Protein AF-0000000084520268 (afdb_homodimer)

pLDDT: mean 96.84, std 3.04, range [65.81, 98.94]

Secondary structure (DSSP, 8-state):
--EEEEE--SHHHHHHHHHHHHTT-EEEEEESS-TTHHHHHHSHHHHHHHHHHHHHHHHHHTGGGGTEE--SS--EE-HHHHHHHHHHHHHHHHHHHHHHHHHTT-EEEESEEEEEETTEEEEEETTEEEEEE-SEEEE---EEEPPBTTB---SSSEE-HHHHHT-SS--SEEEEE--SHHHHHHHHHHHHTT-EEEEE-SSSSSSTTS-HHHHHHHHHHHHHTT-EEE-S-EEEEEETTTTEEEEE-SS-EEEEE-SEEEE-S-EEE--TTS-GGGSS--EETTEE---TT-B-SSTTEEE-GGGG-S---HHHHHHHHHHHHHHHTT-------TT--EEE-SSSEEEEEE--HHHHHHHHSS-EEEEEEGGG-HHHHHHT----EEEEEE-TTT-BEEEEEEEETTHHHHHHHHHHHHHTT-BTGGGTT----SS-STHHHHHHHHGGGT--S--/--EEEEE--SHHHHHHHHHHHHTT-EEEEEESS-TTHHHHHHSHHHHHHHHHHHHHHHHHHTGGGGTEE--SS--EE-HHHHHHHHHHHHHHHHHHHHHHHHHTT-EEEESEEEEEETTEEEEEETTEEEEEE-SEEEE---EEEPPBTTB---SSSEE-HHHHHT-SS--SEEEEE--SHHHHHHHHHHHHTT-EEEEE-SSSSSSTTS-HHHHHHHHHHHHHTT-EEE-S-EEEEEETTTTEEEEE-SS-EEEEE-SEEEE-S-EEE--TTS-GGGSS--EETTEE---TT-B-SSTTEEE-GGGG-S---HHHHHHHHHHHHHHHTT-------TT--EEE-SSSEEEEEE--HHHHHHHHSS-EEEEEEGGG-HHHHHHT----EEEEEE-TTT-BEEEEEEEETTHHHHHHHHHHHHHTT-BTGGGTT----SS-STHHHHHHHHGGGT--S--

Sequence (918 aa):
MDTIAIIGGGPAGYVAAITAARQGARVILIESAALGGTCLNEGCMPTKSLLESAEMYEKVKRAADFGIAVPDGDVHIDWKRVQRYKDKTVKKLVLGIQYLMKKNQIEVIQGKASFVNDYKLQVHTNEGVQDIEAERYIIATGSEPIALPFAPFDGEWILNSTHALEQQYLPESILIVGGGVIGCEFASIYSRMGCKVTVVEMADSILPGEDEDIAAILAKQLQADGVALHTAAAVQQLDKTKKRVVIQTKDEQVEMQAERVLVAVGRKPRTAQLGLENTGVMWTDRGIEVSDDMSTSVPHIYACGDVIGGIQLAHLAFHEGEVAGTNACGGSQQAHSRAVPRCIYTWPEVASVGLTERQARQQYGDVQVSEFPFSANGKALILQEQIGKVKVITEPSFQEILGISIVGPRATELIGQGTLIIHGEMTVDTLDDFIAAHPTLAEAIHEAIRAAEGAAVHIMDTIAIIGGGPAGYVAAITAARQGARVILIESAALGGTCLNEGCMPTKSLLESAEMYEKVKRAADFGIAVPDGDVHIDWKRVQRYKDKTVKKLVLGIQYLMKKNQIEVIQGKASFVNDYKLQVHTNEGVQDIEAERYIIATGSEPIALPFAPFDGEWILNSTHALEQQYLPESILIVGGGVIGCEFASIYSRMGCKVTVVEMADSILPGEDEDIAAILAKQLQADGVALHTAAAVQQLDKTKKRVVIQTKDEQVEMQAERVLVAVGRKPRTAQLGLENTGVMWTDRGIEVSDDMSTSVPHIYACGDVIGGIQLAHLAFHEGEVAGTNACGGSQQAHSRAVPRCIYTWPEVASVGLTERQARQQYGDVQVSEFPFSANGKALILQEQIGKVKVITEPSFQEILGISIVGPRATELIGQGTLIIHGEMTVDTLDDFIAAHPTLAEAIHEAIRAAEGAAVHI

Structure (mmCIF, N/CA/C/O backbone):
data_AF-0000000084520268-model_v1
#
loop_
_entity.id
_entity.type
_entity.pdbx_description
1 polymer 'Dihydrolipoyl dehydrogenase'
#
loop_
_atom_site.group_PDB
_atom_site.id
_atom_site.type_symbol
_atom_site.label_atom_id
_atom_site.label_alt_id
_atom_site.label_comp_id
_atom_site.label_asym_id
_atom_site.label_entity_id
_atom_site.label_seq_id
_atom_site.pdbx_PDB_ins_code
_atom_site.Cartn_x
_atom_site.Cartn_y
_atom_site.Cartn_z
_atom_site.occupancy
_atom_site.B_iso_or_equiv
_atom_site.auth_seq_id
_atom_site.auth_comp_id
_atom_site.auth_asym_id
_atom_site.auth_atom_id
_atom_site.pdbx_PDB_model_num
ATOM 1 N N . MET A 1 1 ? -15.391 40.031 -11.32 1 65.88 1 MET A N 1
ATOM 2 C CA . MET A 1 1 ? -14.781 38.844 -10.719 1 65.88 1 MET A CA 1
ATOM 3 C C . MET A 1 1 ? -14.641 39.031 -9.211 1 65.88 1 MET A C 1
ATOM 5 O O . MET A 1 1 ? -14.203 40.062 -8.734 1 65.88 1 MET A O 1
ATOM 9 N N . ASP A 1 2 ? -15.32 38.062 -8.359 1 88.44 2 ASP A N 1
ATOM 10 C CA . ASP A 1 2 ? -15.32 38.219 -6.91 1 88.44 2 ASP A CA 1
ATOM 11 C C . ASP A 1 2 ? -13.93 37.969 -6.332 1 88.44 2 ASP A C 1
ATOM 13 O O . ASP A 1 2 ? -13.227 37.062 -6.777 1 88.44 2 ASP A O 1
ATOM 17 N N . THR A 1 3 ? -13.453 38.906 -5.605 1 97.25 3 THR A N 1
ATOM 18 C CA . THR A 1 3 ? -12.18 38.781 -4.914 1 97.25 3 THR A CA 1
ATOM 19 C C . THR A 1 3 ? -12.359 38 -3.611 1 97.25 3 THR A C 1
ATOM 21 O O . THR A 1 3 ? -13.25 38.281 -2.82 1 97.25 3 THR A O 1
ATOM 24 N N . ILE A 1 4 ? -11.57 36.938 -3.477 1 98.62 4 ILE A N 1
ATOM 25 C CA . ILE A 1 4 ? -11.562 36.125 -2.26 1 98.62 4 ILE A CA 1
ATOM 26 C C . ILE A 1 4 ? -10.203 36.25 -1.572 1 98.62 4 ILE A C 1
ATOM 28 O O . ILE A 1 4 ? -9.164 36 -2.186 1 98.62 4 ILE A O 1
ATOM 32 N N . ALA A 1 5 ? -10.172 36.719 -0.305 1 98.88 5 ALA A N 1
ATOM 33 C CA . ALA A 1 5 ? -8.961 36.781 0.499 1 98.88 5 ALA A CA 1
ATOM 34 C C . ALA A 1 5 ? -8.859 35.594 1.455 1 98.88 5 ALA A C 1
ATOM 36 O O . ALA A 1 5 ? -9.812 35.281 2.17 1 98.88 5 ALA A O 1
ATOM 37 N N . ILE A 1 6 ? -7.738 34.938 1.416 1 98.94 6 ILE A N 1
ATOM 38 C CA . ILE A 1 6 ? -7.516 33.75 2.254 1 98.94 6 ILE A CA 1
ATOM 39 C C . ILE A 1 6 ? -6.355 34 3.213 1 98.94 6 ILE A C 1
ATOM 41 O O . ILE A 1 6 ? -5.277 34.438 2.793 1 98.94 6 ILE A O 1
ATOM 45 N N . ILE A 1 7 ? -6.555 33.781 4.508 1 98.88 7 ILE A N 1
ATOM 46 C CA . ILE A 1 7 ? -5.516 33.969 5.52 1 98.88 7 ILE A CA 1
ATOM 47 C C . ILE A 1 7 ? -4.953 32.594 5.898 1 98.88 7 ILE A C 1
ATOM 49 O O . ILE A 1 7 ? -5.621 31.797 6.574 1 98.88 7 ILE A O 1
ATOM 53 N N . GLY A 1 8 ? -3.684 32.344 5.547 1 98.62 8 GLY A N 1
ATOM 54 C CA . GLY A 1 8 ? -3.035 31.062 5.809 1 98.62 8 GLY A CA 1
ATOM 55 C C . GLY A 1 8 ? -2.852 30.234 4.559 1 98.62 8 GLY A C 1
ATOM 56 O O . GLY A 1 8 ? -3.822 29.922 3.861 1 98.62 8 GLY A O 1
ATOM 57 N N . GLY A 1 9 ? -1.682 29.859 4.309 1 98.38 9 GLY A N 1
ATOM 58 C CA . GLY A 1 9 ? -1.354 29.109 3.111 1 98.38 9 GLY A CA 1
ATOM 59 C C . GLY A 1 9 ? -0.97 27.672 3.4 1 98.38 9 GLY A C 1
ATOM 60 O O . GLY A 1 9 ? -0.12 27.094 2.715 1 98.38 9 GLY A O 1
ATOM 61 N N . GLY A 1 10 ? -1.521 27.062 4.523 1 98.12 10 GLY A N 1
ATOM 62 C CA . GLY A 1 10 ? -1.335 25.656 4.824 1 98.12 10 GLY A CA 1
ATOM 63 C C . GLY A 1 10 ? -2.217 24.75 3.986 1 98.12 10 GLY A C 1
ATOM 64 O O . GLY A 1 10 ? -2.789 25.172 2.984 1 98.12 10 GLY A O 1
ATOM 65 N N . PRO A 1 11 ? -2.365 23.484 4.375 1 97.88 11 PRO A N 1
ATOM 66 C CA . PRO A 1 11 ? -3.094 22.484 3.586 1 97.88 11 PRO A CA 1
ATOM 67 C C . PRO A 1 11 ? -4.5 22.953 3.211 1 97.88 11 PRO A C 1
ATOM 69 O O . PRO A 1 11 ? -4.891 22.859 2.043 1 97.88 11 PRO A O 1
ATOM 72 N N . ALA A 1 12 ? -5.23 23.438 4.129 1 98.5 12 ALA A N 1
ATOM 73 C CA . ALA A 1 12 ? -6.586 23.891 3.838 1 98.5 12 ALA A CA 1
ATOM 74 C C . ALA A 1 12 ? -6.57 25.141 2.963 1 98.5 12 ALA A C 1
ATOM 76 O O . ALA A 1 12 ? -7.336 25.234 2.002 1 98.5 12 ALA A O 1
ATOM 77 N N . GLY A 1 13 ? -5.68 26.047 3.277 1 98.62 13 GLY A N 1
ATOM 78 C CA . GLY A 1 13 ? -5.66 27.359 2.641 1 98.62 13 GLY A CA 1
ATOM 79 C C . GLY A 1 13 ? -5.277 27.297 1.173 1 98.62 13 GLY A C 1
ATOM 80 O O . GLY A 1 13 ? -5.969 27.859 0.323 1 98.62 13 GLY A O 1
ATOM 81 N N . TYR A 1 14 ? -4.16 26.641 0.854 1 98.31 14 TYR A N 1
ATOM 82 C CA . TYR A 1 14 ? -3.744 26.656 -0.543 1 98.31 14 TYR A CA 1
ATOM 83 C C . TYR A 1 14 ? -4.68 25.828 -1.406 1 98.31 14 TYR A C 1
ATOM 85 O O . TYR A 1 14 ? -4.879 26.125 -2.588 1 98.31 14 TYR A O 1
ATOM 93 N N . VAL A 1 15 ? -5.301 24.75 -0.865 1 98.19 15 VAL A N 1
ATOM 94 C CA . VAL A 1 15 ? -6.285 23.984 -1.622 1 98.19 15 VAL A CA 1
ATOM 95 C C . VAL A 1 15 ? -7.523 24.844 -1.879 1 98.19 15 VAL A C 1
ATOM 97 O O . VAL A 1 15 ? -8.078 24.828 -2.979 1 98.19 15 VAL A O 1
ATOM 100 N N . ALA A 1 16 ? -7.969 25.594 -0.841 1 98.69 16 ALA A N 1
ATOM 101 C CA . ALA A 1 16 ? -9.078 26.531 -1.026 1 98.69 16 ALA A CA 1
ATOM 102 C C . ALA A 1 16 ? -8.758 27.531 -2.125 1 98.69 16 ALA A C 1
ATOM 104 O O . ALA A 1 16 ? -9.617 27.844 -2.957 1 98.69 16 ALA A O 1
ATOM 105 N N . ALA A 1 17 ? -7.535 28.031 -2.096 1 98.75 17 ALA A N 1
ATOM 106 C CA . ALA A 1 17 ? -7.09 29.031 -3.07 1 98.75 17 ALA A CA 1
ATOM 107 C C . ALA A 1 17 ? -7.172 28.484 -4.492 1 98.75 17 ALA A C 1
ATOM 109 O O . ALA A 1 17 ? -7.738 29.109 -5.383 1 98.75 17 ALA A O 1
ATOM 110 N N . ILE A 1 18 ? -6.609 27.281 -4.707 1 98.12 18 ILE A N 1
ATOM 111 C CA . ILE A 1 18 ? -6.598 26.656 -6.023 1 98.12 18 ILE A CA 1
ATOM 112 C C . ILE A 1 18 ? -8.031 26.375 -6.477 1 98.12 18 ILE A C 1
ATOM 114 O O . ILE A 1 18 ? -8.383 26.656 -7.625 1 98.12 18 ILE A O 1
ATOM 118 N N . THR A 1 19 ? -8.836 25.859 -5.566 1 97.38 19 THR A N 1
ATOM 119 C CA . THR A 1 19 ? -10.227 25.531 -5.867 1 97.38 19 THR A CA 1
ATOM 120 C C . THR A 1 19 ? -10.992 26.766 -6.309 1 97.38 19 THR A C 1
ATOM 122 O O . THR A 1 19 ? -11.711 26.734 -7.312 1 97.38 19 THR A O 1
ATOM 125 N N . ALA A 1 20 ? -10.852 27.859 -5.625 1 98.06 20 ALA A N 1
ATOM 126 C CA . ALA A 1 20 ? -11.547 29.109 -5.934 1 98.06 20 ALA A CA 1
ATOM 127 C C . ALA A 1 20 ? -11.047 29.703 -7.246 1 98.06 20 ALA A C 1
ATOM 129 O O . ALA A 1 20 ? -11.844 30.156 -8.078 1 98.06 20 ALA A O 1
ATOM 130 N N . ALA A 1 21 ? -9.734 29.719 -7.406 1 98 21 ALA A N 1
ATOM 131 C CA . ALA A 1 21 ? -9.141 30.266 -8.625 1 98 21 ALA A CA 1
ATOM 132 C C . ALA A 1 21 ? -9.648 29.531 -9.859 1 98 21 ALA A C 1
ATOM 134 O O . ALA A 1 21 ? -9.945 30.156 -10.883 1 98 21 ALA A O 1
ATOM 135 N N . ARG A 1 22 ? -9.781 28.297 -9.773 1 96.06 22 ARG A N 1
ATOM 136 C CA . ARG A 1 22 ? -10.219 27.469 -10.898 1 96.06 22 ARG A CA 1
ATOM 137 C C . ARG A 1 22 ? -11.68 27.734 -11.227 1 96.06 22 ARG A C 1
ATOM 139 O O . ARG A 1 22 ? -12.148 27.391 -12.312 1 96.06 22 ARG A O 1
ATOM 146 N N . GLN A 1 23 ? -12.367 28.312 -10.312 1 95.44 23 GLN A N 1
ATOM 147 C CA . GLN A 1 23 ? -13.758 28.688 -10.547 1 95.44 23 GLN A CA 1
ATOM 148 C C . GLN A 1 23 ? -13.875 30.125 -11.047 1 95.44 23 GLN A C 1
ATOM 150 O O . GLN A 1 23 ? -14.977 30.656 -11.164 1 95.44 23 GLN A O 1
ATOM 155 N N . GLY A 1 24 ? -12.727 30.766 -11.234 1 96.19 24 GLY A N 1
ATOM 156 C CA . GLY A 1 24 ? -12.719 32.062 -11.891 1 96.19 24 GLY A CA 1
ATOM 157 C C . GLY A 1 24 ? -12.578 33.219 -10.922 1 96.19 24 GLY A C 1
ATOM 158 O O . GLY A 1 24 ? -12.578 34.375 -11.336 1 96.19 24 GLY A O 1
ATOM 159 N N . ALA A 1 25 ? -12.359 33 -9.648 1 97.94 25 ALA A N 1
ATOM 160 C CA . ALA A 1 25 ? -12.227 34.062 -8.664 1 97.94 25 ALA A CA 1
ATOM 161 C C . ALA A 1 25 ? -10.82 34.688 -8.695 1 97.94 25 ALA A C 1
ATOM 163 O O . ALA A 1 25 ? -9.852 34 -9.031 1 97.94 25 ALA A O 1
ATOM 164 N N . ARG A 1 26 ? -10.766 35.938 -8.398 1 98.38 26 ARG A N 1
ATOM 165 C CA . ARG A 1 26 ? -9.477 36.531 -8.039 1 98.38 26 ARG A CA 1
ATOM 166 C C . ARG A 1 26 ? -9.117 36.188 -6.594 1 98.38 26 ARG A C 1
ATOM 168 O O . ARG A 1 26 ? -9.852 36.531 -5.668 1 98.38 26 ARG A O 1
ATOM 175 N N . VAL A 1 27 ? -8 35.5 -6.422 1 98.75 27 VAL A N 1
ATOM 176 C CA . VAL A 1 27 ? -7.668 35 -5.09 1 98.75 27 VAL A CA 1
ATOM 177 C C . VAL A 1 27 ? -6.41 35.719 -4.574 1 98.75 27 VAL A C 1
ATOM 179 O O . VAL A 1 27 ? -5.406 35.812 -5.285 1 98.75 27 VAL A O 1
ATOM 182 N N . ILE A 1 28 ? -6.469 36.25 -3.363 1 98.81 28 ILE A N 1
ATOM 183 C CA . ILE A 1 28 ? -5.332 36.75 -2.607 1 98.81 28 ILE A CA 1
ATOM 184 C C . ILE A 1 28 ? -5.051 35.844 -1.412 1 98.81 28 ILE A C 1
ATOM 186 O O . ILE A 1 28 ? -5.883 35.719 -0.51 1 98.81 28 ILE A O 1
ATOM 190 N N . LEU A 1 29 ? -3.922 35.156 -1.435 1 98.81 29 LEU A N 1
ATOM 191 C CA . LEU A 1 29 ? -3.512 34.25 -0.355 1 98.81 29 LEU A CA 1
ATOM 192 C C . LEU A 1 29 ? -2.441 34.906 0.513 1 98.81 29 LEU A C 1
ATOM 194 O O . LEU A 1 29 ? -1.365 35.25 0.022 1 98.81 29 LEU A O 1
ATOM 198 N N . ILE A 1 30 ? -2.711 35.125 1.767 1 98.75 30 ILE A N 1
ATOM 199 C CA . ILE A 1 30 ? -1.792 35.781 2.701 1 98.75 30 ILE A CA 1
ATOM 200 C C . ILE A 1 30 ? -1.157 34.719 3.605 1 98.75 30 ILE A C 1
ATOM 202 O O . ILE A 1 30 ? -1.863 33.969 4.262 1 98.75 30 ILE A O 1
ATOM 206 N N . GLU A 1 31 ? 0.083 34.562 3.631 1 98.25 31 GLU A N 1
ATOM 207 C CA . GLU A 1 31 ? 0.828 33.594 4.441 1 98.25 31 GLU A CA 1
ATOM 208 C C . GLU A 1 31 ? 1.984 34.281 5.172 1 98.25 31 GLU A C 1
ATOM 210 O O . GLU A 1 31 ? 2.824 34.938 4.547 1 98.25 31 GLU A O 1
ATOM 215 N N . SER A 1 32 ? 2.012 34.125 6.461 1 96.31 32 SER A N 1
ATOM 216 C CA . SER A 1 32 ? 3.021 34.812 7.266 1 96.31 32 SER A CA 1
ATOM 217 C C . SER A 1 32 ? 4.359 34.062 7.211 1 96.31 32 SER A C 1
ATOM 219 O O . SER A 1 32 ? 5.414 34.688 7.387 1 96.31 32 SER A O 1
ATOM 221 N N . ALA A 1 33 ? 4.316 32.75 6.977 1 95 33 ALA A N 1
ATOM 222 C CA . ALA A 1 33 ? 5.527 31.922 6.922 1 95 33 ALA A CA 1
ATOM 223 C C . ALA A 1 33 ? 5.699 31.297 5.547 1 95 33 ALA A C 1
ATOM 225 O O . ALA A 1 33 ? 5.473 31.938 4.523 1 95 33 ALA A O 1
ATOM 226 N N . ALA A 1 34 ? 6.227 30.125 5.488 1 95.31 34 ALA A N 1
ATOM 227 C CA . ALA A 1 34 ? 6.383 29.438 4.211 1 95.31 34 ALA A CA 1
ATOM 228 C C . ALA A 1 34 ? 5.082 28.75 3.795 1 95.31 34 ALA A C 1
ATOM 230 O O . ALA A 1 34 ? 4.363 28.219 4.637 1 95.31 34 ALA A O 1
ATOM 231 N N . LEU A 1 35 ? 4.809 28.766 2.467 1 97.31 35 LEU A N 1
ATOM 232 C CA . LEU A 1 35 ? 3.641 28.062 1.947 1 97.31 35 LEU A CA 1
ATOM 233 C C . LEU A 1 35 ? 3.695 26.578 2.303 1 97.31 35 LEU A C 1
ATOM 235 O O . LEU A 1 35 ? 4.781 26.016 2.414 1 97.31 35 LEU A O 1
ATOM 239 N N . GLY A 1 36 ? 2.506 25.984 2.422 1 96.81 36 GLY A N 1
ATOM 240 C CA . GLY A 1 36 ? 2.408 24.578 2.756 1 96.81 36 GLY A CA 1
ATOM 241 C C . GLY A 1 36 ? 2.086 24.328 4.219 1 96.81 36 GLY A C 1
ATOM 242 O O . GLY A 1 36 ? 1.684 23.219 4.59 1 96.81 36 GLY A O 1
ATOM 243 N N . GLY A 1 37 ? 2.277 25.375 5.066 1 95.81 37 GLY A N 1
ATOM 244 C CA . GLY A 1 37 ? 1.867 25.328 6.461 1 95.81 37 GLY A CA 1
ATOM 245 C C . GLY A 1 37 ? 2.625 24.297 7.27 1 95.81 37 GLY A C 1
ATOM 246 O O . GLY A 1 37 ? 3.762 23.953 6.941 1 95.81 37 GLY A O 1
ATOM 247 N N . THR A 1 38 ? 2.047 23.844 8.398 1 91.56 38 THR A N 1
ATOM 248 C CA . THR A 1 38 ? 2.678 22.938 9.344 1 91.56 38 THR A CA 1
ATOM 249 C C . THR A 1 38 ? 3.018 21.609 8.68 1 91.56 38 THR A C 1
ATOM 251 O O . THR A 1 38 ? 4.145 21.125 8.789 1 91.56 38 THR A O 1
ATOM 254 N N . CYS A 1 39 ? 2.131 21.047 7.984 1 93.69 39 CYS A N 1
ATOM 255 C CA . CYS A 1 39 ? 2.318 19.719 7.398 1 93.69 39 CYS A CA 1
ATOM 256 C C . CYS A 1 39 ? 3.59 19.672 6.562 1 93.69 39 CYS A C 1
ATOM 258 O O . CYS A 1 39 ? 4.43 18.797 6.754 1 93.69 39 CYS A O 1
ATOM 260 N N . LEU A 1 40 ? 3.738 20.609 5.691 1 95.69 40 LEU A N 1
ATOM 261 C CA . LEU A 1 40 ? 4.836 20.594 4.734 1 95.69 40 LEU A CA 1
ATOM 262 C C . LEU A 1 40 ? 6.137 21.047 5.387 1 95.69 40 LEU A C 1
ATOM 264 O O . LEU A 1 40 ? 7.195 20.453 5.141 1 95.69 40 LEU A O 1
ATOM 268 N N . ASN A 1 41 ? 6.078 22 6.258 1 95.94 41 ASN A N 1
ATOM 269 C CA . ASN A 1 41 ? 7.289 22.672 6.715 1 95.94 41 ASN A CA 1
ATOM 270 C C . ASN A 1 41 ? 7.762 22.141 8.062 1 95.94 41 ASN A C 1
ATOM 272 O O . ASN A 1 41 ? 8.961 22.094 8.336 1 95.94 41 ASN A O 1
ATOM 276 N N . GLU A 1 42 ? 6.828 21.75 8.898 1 94.69 42 GLU A N 1
ATOM 277 C CA . GLU A 1 42 ? 7.234 21.453 10.273 1 94.69 42 GLU A CA 1
ATOM 278 C C . GLU A 1 42 ? 6.41 20.297 10.852 1 94.69 42 GLU A C 1
ATOM 280 O O . GLU A 1 42 ? 6.277 20.188 12.078 1 94.69 42 GLU A O 1
ATOM 285 N N . GLY A 1 43 ? 5.82 19.531 10.047 1 95.06 43 GLY A N 1
ATOM 286 C CA . GLY A 1 43 ? 4.969 18.453 10.516 1 95.06 43 GLY A CA 1
ATOM 287 C C . GLY A 1 43 ? 5.172 17.156 9.758 1 95.06 43 GLY A C 1
ATOM 288 O O . GLY A 1 43 ? 6.191 16.484 9.922 1 95.06 43 GLY A O 1
ATOM 289 N N . CYS A 1 44 ? 4.199 16.875 8.906 1 93.94 44 CYS A N 1
ATOM 290 C CA . CYS A 1 44 ? 4.074 15.562 8.266 1 93.94 44 CYS A CA 1
ATOM 291 C C . CYS A 1 44 ? 5.309 15.25 7.426 1 93.94 44 CYS A C 1
ATOM 293 O O . CYS A 1 44 ? 5.926 14.195 7.598 1 93.94 44 CYS A O 1
ATOM 295 N N . MET A 1 45 ? 5.719 16.094 6.59 1 96.81 45 MET A N 1
ATOM 296 C CA . MET A 1 45 ? 6.711 15.773 5.57 1 96.81 45 MET A CA 1
ATOM 297 C C . MET A 1 45 ? 8.102 15.641 6.188 1 96.81 45 MET A C 1
ATOM 299 O O . MET A 1 45 ? 8.797 14.648 5.949 1 96.81 45 MET A O 1
ATOM 303 N N . PRO A 1 46 ? 8.516 16.578 7.023 1 98.12 46 PRO A N 1
ATOM 304 C CA . PRO A 1 46 ? 9.82 16.391 7.656 1 98.12 46 PRO A CA 1
ATOM 305 C C . PRO A 1 46 ? 9.844 15.188 8.602 1 98.12 46 PRO A C 1
ATOM 307 O O . PRO A 1 46 ? 10.836 14.453 8.656 1 98.12 46 PRO A O 1
ATOM 310 N N . THR A 1 47 ? 8.797 15.016 9.398 1 98.19 47 THR A N 1
ATOM 311 C CA . THR A 1 47 ? 8.758 13.875 10.312 1 98.19 47 THR A CA 1
ATOM 312 C C . THR A 1 47 ? 8.867 12.562 9.531 1 98.19 47 THR A C 1
ATOM 314 O O . THR A 1 47 ? 9.625 11.672 9.914 1 98.19 47 THR A O 1
ATOM 317 N N . LYS A 1 48 ? 8.133 12.43 8.453 1 98.19 48 LYS A N 1
ATOM 318 C CA . LYS A 1 48 ? 8.141 11.203 7.656 1 98.19 48 LYS A CA 1
ATOM 319 C C . LYS A 1 48 ? 9.492 11.008 6.965 1 98.19 48 LYS A C 1
ATOM 321 O O . LYS A 1 48 ? 9.898 9.875 6.691 1 98.19 48 LYS A O 1
ATOM 326 N N . SER A 1 49 ? 10.148 12.102 6.625 1 98.25 49 SER A N 1
ATOM 327 C CA . SER A 1 49 ? 11.508 11.992 6.109 1 98.25 49 SER A CA 1
ATOM 328 C C . SER A 1 49 ? 12.445 11.391 7.148 1 98.25 49 SER A C 1
ATOM 330 O O . SER A 1 49 ? 13.242 10.5 6.836 1 98.25 49 SER A O 1
ATOM 332 N N . LEU A 1 50 ? 12.336 11.867 8.422 1 98.44 50 LEU A N 1
ATOM 333 C CA . LEU A 1 50 ? 13.156 11.305 9.492 1 98.44 50 LEU A CA 1
ATOM 334 C C . LEU A 1 50 ? 12.82 9.836 9.719 1 98.44 50 LEU A C 1
ATOM 336 O O . LEU A 1 50 ? 13.719 9.023 9.961 1 98.44 50 LEU A O 1
ATOM 340 N N . LEU A 1 51 ? 11.609 9.562 9.656 1 98.31 51 LEU A N 1
ATOM 341 C CA . LEU A 1 51 ? 11.164 8.18 9.836 1 98.31 51 LEU A CA 1
ATOM 342 C C . LEU A 1 51 ? 11.75 7.285 8.742 1 98.31 51 LEU A C 1
ATOM 344 O O . LEU A 1 51 ? 12.117 6.141 9.008 1 98.31 51 LEU A O 1
ATOM 348 N N . GLU A 1 52 ? 11.805 7.809 7.52 1 98.31 52 GLU A N 1
ATOM 349 C CA . GLU A 1 52 ? 12.367 7.035 6.418 1 98.31 52 GLU A CA 1
ATOM 350 C C . GLU A 1 52 ? 13.852 6.754 6.648 1 98.31 52 GLU A C 1
ATOM 352 O O . GLU A 1 52 ? 14.344 5.668 6.32 1 98.31 52 GLU A O 1
ATOM 357 N N . SER A 1 53 ? 14.555 7.719 7.18 1 98.5 53 SER A N 1
ATOM 358 C CA . SER A 1 53 ? 15.953 7.492 7.539 1 98.5 53 SER A CA 1
ATOM 359 C C . SER A 1 53 ? 16.078 6.41 8.609 1 98.5 53 SER A C 1
ATOM 361 O O . SER A 1 53 ? 16.953 5.551 8.523 1 98.5 53 SER A O 1
ATOM 363 N N . ALA A 1 54 ? 15.195 6.504 9.602 1 98.19 54 ALA A N 1
ATOM 364 C CA . ALA A 1 54 ? 15.203 5.484 10.648 1 98.19 54 ALA A CA 1
ATOM 365 C C . ALA A 1 54 ? 14.922 4.102 10.07 1 98.19 54 ALA A C 1
ATOM 367 O O . ALA A 1 54 ? 15.57 3.119 10.445 1 98.19 54 ALA A O 1
ATOM 368 N N . GLU A 1 55 ? 14.039 4.039 9.172 1 97.69 55 GLU A N 1
ATOM 369 C CA . GLU A 1 55 ? 13.711 2.777 8.516 1 97.69 55 GLU A CA 1
ATOM 370 C C . GLU A 1 55 ? 14.883 2.248 7.699 1 97.69 55 GLU A C 1
ATOM 372 O O . GLU A 1 55 ? 15.172 1.05 7.719 1 97.69 55 GLU A O 1
ATOM 377 N N . MET A 1 56 ? 15.492 3.139 6.949 1 97.81 56 MET A N 1
ATOM 378 C CA . MET A 1 56 ? 16.656 2.762 6.148 1 97.81 56 MET A CA 1
ATOM 379 C C . MET A 1 56 ? 17.766 2.203 7.031 1 97.81 56 MET A C 1
ATOM 381 O O . MET A 1 56 ? 18.406 1.207 6.684 1 97.81 56 MET A O 1
ATOM 385 N N . TYR A 1 57 ? 17.984 2.781 8.203 1 97.88 57 TYR A N 1
ATOM 386 C CA . TYR A 1 57 ? 18.984 2.324 9.156 1 97.88 57 TYR A CA 1
ATOM 387 C C . TYR A 1 57 ? 18.703 0.892 9.602 1 97.88 57 TYR A C 1
ATOM 389 O O . TYR A 1 57 ? 19.609 0.049 9.602 1 97.88 57 TYR A O 1
ATOM 397 N N . GLU A 1 58 ? 17.453 0.654 9.867 1 95.94 58 GLU A N 1
ATOM 398 C CA . GLU A 1 58 ? 17.062 -0.685 10.289 1 95.94 58 GLU A CA 1
ATOM 399 C C . GLU A 1 58 ? 17.219 -1.691 9.148 1 95.94 58 GLU A C 1
ATOM 401 O O . GLU A 1 58 ? 17.641 -2.83 9.375 1 95.94 58 GLU A O 1
ATOM 406 N N . LYS A 1 59 ? 16.906 -1.32 7.965 1 96.12 59 LYS A N 1
ATOM 407 C CA . LYS A 1 59 ? 17.031 -2.193 6.801 1 96.12 59 LYS A CA 1
ATOM 408 C C . LYS A 1 59 ? 18.484 -2.59 6.547 1 96.12 59 LYS A C 1
ATOM 410 O O . LYS A 1 59 ? 18.781 -3.758 6.293 1 96.12 59 LYS A O 1
ATOM 415 N N . VAL A 1 60 ? 19.344 -1.614 6.629 1 97.19 60 VAL A N 1
ATOM 416 C CA . VAL A 1 60 ? 20.75 -1.888 6.395 1 97.19 60 VAL A CA 1
ATOM 417 C C . VAL A 1 60 ? 21.266 -2.879 7.434 1 97.19 60 VAL A C 1
ATOM 419 O O . VAL A 1 60 ? 22.016 -3.803 7.105 1 97.19 60 VAL A O 1
ATOM 422 N N . LYS A 1 61 ? 20.781 -2.707 8.648 1 95.19 61 LYS A N 1
ATOM 423 C CA . LYS A 1 61 ? 21.219 -3.58 9.734 1 95.19 61 LYS A CA 1
ATOM 424 C C . LYS A 1 61 ? 20.75 -5.012 9.516 1 95.19 61 LYS A C 1
ATOM 426 O O . LYS A 1 61 ? 21.391 -5.961 9.969 1 95.19 61 LYS A O 1
ATOM 431 N N . ARG A 1 62 ? 19.734 -5.234 8.727 1 95.62 62 ARG A N 1
ATOM 432 C CA . ARG A 1 62 ? 19.156 -6.562 8.531 1 95.62 62 ARG A CA 1
ATOM 433 C C . ARG A 1 62 ? 19.453 -7.082 7.129 1 95.62 62 ARG A C 1
ATOM 435 O O . ARG A 1 62 ? 18.906 -8.102 6.711 1 95.62 62 ARG A O 1
ATOM 442 N N . ALA A 1 63 ? 20.281 -6.402 6.391 1 97.62 63 ALA A N 1
ATOM 443 C CA . ALA A 1 63 ? 20.562 -6.707 4.984 1 97.62 63 ALA A CA 1
ATOM 444 C C . ALA A 1 63 ? 21.047 -8.141 4.82 1 97.62 63 ALA A C 1
ATOM 446 O O . ALA A 1 63 ? 20.703 -8.82 3.852 1 97.62 63 ALA A O 1
ATOM 447 N N . ALA A 1 64 ? 21.734 -8.641 5.805 1 96.56 64 ALA A N 1
ATOM 448 C CA . ALA A 1 64 ? 22.312 -9.977 5.746 1 96.56 64 ALA A CA 1
ATOM 449 C C . ALA A 1 64 ? 21.219 -11.047 5.727 1 96.56 64 ALA A C 1
ATOM 451 O O . ALA A 1 64 ? 21.391 -12.102 5.121 1 96.56 64 ALA A O 1
ATOM 452 N N . ASP A 1 65 ? 20.125 -10.734 6.336 1 96.94 65 ASP A N 1
ATOM 453 C CA . ASP A 1 65 ? 18.984 -11.656 6.371 1 96.94 65 ASP A CA 1
ATOM 454 C C . ASP A 1 65 ? 18.453 -11.914 4.965 1 96.94 65 ASP A C 1
ATOM 456 O O . ASP A 1 65 ? 17.781 -12.922 4.727 1 96.94 65 ASP A O 1
ATOM 460 N N . PHE A 1 66 ? 18.766 -11.039 4.004 1 98.19 66 PHE A N 1
ATOM 461 C CA . PHE A 1 66 ? 18.266 -11.133 2.637 1 98.19 66 PHE A CA 1
ATOM 462 C C . PHE A 1 66 ? 19.391 -11.508 1.676 1 98.19 66 PHE A C 1
ATOM 464 O O . PHE A 1 66 ? 19.219 -11.438 0.457 1 98.19 66 PHE A O 1
ATOM 471 N N . GLY A 1 67 ? 20.484 -11.82 2.189 1 98.12 67 GLY A N 1
ATOM 472 C CA . GLY A 1 67 ? 21.609 -12.281 1.398 1 98.12 67 GLY A CA 1
ATOM 473 C C . GLY A 1 67 ? 22.484 -11.156 0.878 1 98.12 67 GLY A C 1
ATOM 474 O O . GLY A 1 67 ? 23.234 -11.336 -0.082 1 98.12 67 GLY A O 1
ATOM 475 N N . ILE A 1 68 ? 22.422 -9.945 1.459 1 98 68 ILE A N 1
ATOM 476 C CA . ILE A 1 68 ? 23.266 -8.812 1.07 1 98 68 ILE A CA 1
ATOM 477 C C . ILE A 1 68 ? 24.344 -8.594 2.119 1 98 68 ILE A C 1
ATOM 479 O O . ILE A 1 68 ? 24.047 -8.297 3.279 1 98 68 ILE A O 1
ATOM 483 N N . ALA A 1 69 ? 25.516 -8.734 1.713 1 96.38 69 ALA A N 1
ATOM 484 C CA . ALA A 1 69 ? 26.656 -8.57 2.613 1 96.38 69 ALA A CA 1
ATOM 485 C C . ALA A 1 69 ? 27.125 -7.113 2.662 1 96.38 69 ALA A C 1
ATOM 487 O O . ALA A 1 69 ? 27.391 -6.508 1.624 1 96.38 69 ALA A O 1
ATOM 488 N N . VAL A 1 70 ? 27.188 -6.625 3.834 1 95.94 70 VAL A N 1
ATOM 489 C CA . VAL A 1 70 ? 27.719 -5.289 4.09 1 95.94 70 VAL A CA 1
ATOM 490 C C . VAL A 1 70 ? 29.109 -5.391 4.715 1 95.94 70 VAL A C 1
ATOM 492 O O . VAL A 1 70 ? 29.375 -6.316 5.484 1 95.94 70 VAL A O 1
ATOM 495 N N . PRO A 1 71 ? 30.031 -4.512 4.301 1 93.31 71 PRO A N 1
ATOM 496 C CA . PRO A 1 71 ? 31.391 -4.59 4.852 1 93.31 71 PRO A CA 1
ATOM 497 C C . PRO A 1 71 ? 31.406 -4.562 6.375 1 93.31 71 PRO A C 1
ATOM 499 O O . PRO A 1 71 ? 30.531 -3.967 6.996 1 93.31 71 PRO A O 1
ATOM 502 N N . ASP A 1 72 ? 32.531 -5.141 6.848 1 88.19 72 ASP A N 1
ATOM 503 C CA . ASP A 1 72 ? 32.719 -5.145 8.297 1 88.19 72 ASP A CA 1
ATOM 504 C C . ASP A 1 72 ? 32.938 -3.729 8.828 1 88.19 72 ASP A C 1
ATOM 506 O O . ASP A 1 72 ? 33.562 -2.904 8.18 1 88.19 72 ASP A O 1
ATOM 510 N N . GLY A 1 73 ? 32.281 -3.402 9.773 1 87.06 73 GLY A N 1
ATOM 511 C CA . GLY A 1 73 ? 32.375 -2.082 10.375 1 87.06 73 GLY A CA 1
ATOM 512 C C . GLY A 1 73 ? 31.031 -1.598 10.914 1 87.06 73 GLY A C 1
ATOM 513 O O . GLY A 1 73 ? 30.031 -2.328 10.875 1 87.06 73 GLY A O 1
ATOM 514 N N . ASP A 1 74 ? 31.141 -0.42 11.3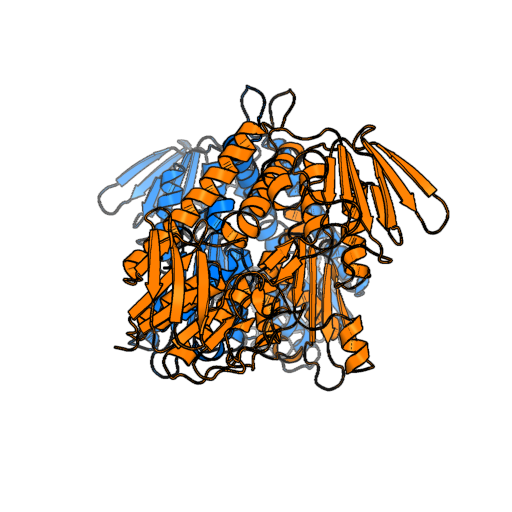36 1 88.5 74 ASP A N 1
ATOM 515 C CA . ASP A 1 74 ? 29.953 0.108 12 1 88.5 74 ASP A CA 1
ATOM 516 C C . ASP A 1 74 ? 29.078 0.875 11.016 1 88.5 74 ASP A C 1
ATOM 518 O O . ASP A 1 74 ? 29.547 1.795 10.344 1 88.5 74 ASP A O 1
ATOM 522 N N . VAL A 1 75 ? 27.875 0.43 10.781 1 94.75 75 VAL A N 1
ATOM 523 C CA . VAL A 1 75 ? 26.844 1.238 10.148 1 94.75 75 VAL A CA 1
ATOM 524 C C . VAL A 1 75 ? 26.375 2.324 11.117 1 94.75 75 VAL A C 1
ATOM 526 O O . VAL A 1 75 ? 26.078 2.043 12.281 1 94.75 75 VAL A O 1
ATOM 529 N N . HIS A 1 76 ? 26.422 3.58 10.703 1 95.81 76 HIS A N 1
ATOM 530 C CA . HIS A 1 76 ? 26.031 4.617 11.648 1 95.81 76 HIS A CA 1
ATOM 531 C C . HIS A 1 76 ? 25.188 5.691 10.969 1 95.81 76 HIS A C 1
ATOM 533 O O . HIS A 1 76 ? 25.188 5.797 9.742 1 95.81 76 HIS A O 1
ATOM 539 N N . ILE A 1 77 ? 24.562 6.445 11.797 1 96.81 77 ILE A N 1
ATOM 540 C CA . ILE A 1 77 ? 23.719 7.547 11.344 1 96.81 77 ILE A CA 1
ATOM 541 C C . ILE A 1 77 ? 24.562 8.82 11.227 1 96.81 77 ILE A C 1
ATOM 543 O O . ILE A 1 77 ? 25.234 9.219 12.172 1 96.81 77 ILE A O 1
ATOM 547 N N . ASP A 1 78 ? 24.516 9.383 10.047 1 97.31 78 ASP A N 1
ATOM 548 C CA . ASP A 1 78 ? 25.031 10.734 9.844 1 97.31 78 ASP A CA 1
ATOM 549 C C . ASP A 1 78 ? 23.922 11.766 9.961 1 97.31 78 ASP A C 1
ATOM 551 O O . ASP A 1 78 ? 23.281 12.109 8.969 1 97.31 78 ASP A O 1
ATOM 555 N N . TRP A 1 79 ? 23.844 12.281 11.195 1 97.5 79 TRP A N 1
ATOM 556 C CA . TRP A 1 79 ? 22.703 13.133 11.516 1 97.5 79 TRP A CA 1
ATOM 557 C C . TRP A 1 79 ? 22.672 14.359 10.617 1 97.5 79 TRP A C 1
ATOM 559 O O . TRP A 1 79 ? 21.594 14.805 10.211 1 97.5 79 TRP A O 1
ATOM 569 N N . LYS A 1 80 ? 23.781 14.914 10.297 1 97.38 80 LYS A N 1
ATOM 570 C CA . LYS A 1 80 ? 23.844 16.078 9.406 1 97.38 80 LYS A CA 1
ATOM 571 C C . LYS A 1 80 ? 23.281 15.742 8.031 1 97.38 80 LYS A C 1
ATOM 573 O O . LYS A 1 80 ? 22.547 16.547 7.438 1 97.38 80 LYS A O 1
ATOM 578 N N . ARG A 1 81 ? 23.641 14.602 7.57 1 97.06 81 ARG A N 1
ATOM 579 C CA . ARG A 1 81 ? 23.141 14.172 6.27 1 97.06 81 ARG A CA 1
ATOM 580 C C . ARG A 1 81 ? 21.656 13.859 6.328 1 97.06 81 ARG A C 1
ATOM 582 O O . ARG A 1 81 ? 20.922 14.094 5.359 1 97.06 81 ARG A O 1
ATOM 589 N N . VAL A 1 82 ? 21.203 13.289 7.438 1 98.31 82 VAL A N 1
ATOM 590 C CA . VAL A 1 82 ? 19.781 13.039 7.648 1 98.31 82 VAL A CA 1
ATOM 591 C C . VAL A 1 82 ? 19.016 14.352 7.559 1 98.31 82 VAL A C 1
ATOM 593 O O . VAL A 1 82 ? 17.984 14.43 6.867 1 98.31 82 VAL A O 1
ATOM 596 N N . GLN A 1 83 ? 19.5 15.359 8.203 1 98.12 83 GLN A N 1
ATOM 597 C CA . GLN A 1 83 ? 18.844 16.656 8.211 1 98.12 83 GLN A CA 1
ATOM 598 C C . GLN A 1 83 ? 18.859 17.297 6.824 1 98.12 83 GLN A C 1
ATOM 600 O O . GLN A 1 83 ? 17.859 17.891 6.398 1 98.12 83 GLN A O 1
ATOM 605 N N . ARG A 1 84 ? 19.922 17.141 6.125 1 97.69 84 ARG A N 1
ATOM 606 C CA . ARG A 1 84 ? 20.016 17.672 4.773 1 97.69 84 ARG A CA 1
ATOM 607 C C . ARG A 1 84 ? 19 17.016 3.852 1 97.69 84 ARG A C 1
ATOM 609 O O . ARG A 1 84 ? 18.359 17.688 3.039 1 97.69 84 ARG A O 1
ATOM 616 N N . TYR A 1 85 ? 19 15.664 3.951 1 97.62 85 TYR A N 1
ATOM 617 C CA . TYR A 1 85 ? 18 14.906 3.199 1 97.62 85 TYR A CA 1
ATOM 618 C C . TYR A 1 85 ? 16.594 15.422 3.494 1 97.62 85 TYR A C 1
ATOM 620 O O . TYR A 1 85 ? 15.828 15.719 2.574 1 97.62 85 TYR A O 1
ATOM 628 N N . LYS A 1 86 ? 16.203 15.586 4.703 1 98.25 86 LYS A N 1
ATOM 629 C CA . LYS A 1 86 ? 14.906 16.109 5.141 1 98.25 86 LYS A CA 1
ATOM 630 C C . LYS A 1 86 ? 14.648 17.5 4.578 1 98.25 86 LYS A C 1
ATOM 632 O O . LYS A 1 86 ? 13.594 17.75 4 1 98.25 86 LYS A O 1
ATOM 637 N N . ASP A 1 87 ? 15.625 18.391 4.691 1 97.88 87 ASP A N 1
ATOM 638 C CA . ASP A 1 87 ? 15.477 19.766 4.266 1 97.88 87 ASP A CA 1
ATOM 639 C C . ASP A 1 87 ? 15.281 19.859 2.752 1 97.88 87 ASP A C 1
ATOM 641 O O . ASP A 1 87 ? 14.484 20.672 2.27 1 97.88 87 ASP A O 1
ATOM 645 N N . LYS A 1 88 ? 16 19.094 2.043 1 97.69 88 LYS A N 1
ATOM 646 C CA . LYS A 1 88 ? 15.875 19.062 0.589 1 97.69 88 LYS A CA 1
ATOM 647 C C . LYS A 1 88 ? 14.469 18.625 0.168 1 97.69 88 LYS A C 1
ATOM 649 O O . LYS A 1 88 ? 13.891 19.188 -0.761 1 97.69 88 LYS A O 1
ATOM 654 N N . THR A 1 89 ? 13.992 17.641 0.843 1 97.31 89 THR A N 1
ATOM 655 C CA . THR A 1 89 ? 12.648 17.141 0.563 1 97.31 89 THR A CA 1
ATOM 656 C C . THR A 1 89 ? 11.609 18.234 0.801 1 97.31 89 THR A C 1
ATOM 658 O O . THR A 1 89 ? 10.766 18.484 -0.058 1 97.31 89 THR A O 1
ATOM 661 N N . VAL A 1 90 ? 11.664 18.891 1.905 1 97.69 90 VAL A N 1
ATOM 662 C CA . VAL A 1 90 ? 10.719 19.938 2.275 1 97.69 90 VAL A CA 1
ATOM 663 C C . VAL A 1 90 ? 10.812 21.094 1.282 1 97.69 90 VAL A C 1
ATOM 665 O O . VAL A 1 90 ? 9.797 21.578 0.79 1 97.69 90 VAL A O 1
ATOM 668 N N . LYS A 1 91 ? 12.039 21.469 0.981 1 97.5 91 LYS A N 1
ATOM 669 C CA . LYS A 1 91 ? 12.258 22.578 0.058 1 97.5 91 LYS A CA 1
ATOM 670 C C . LYS A 1 91 ? 11.617 22.297 -1.299 1 97.5 91 LYS A C 1
ATOM 672 O O . LYS A 1 91 ? 10.961 23.172 -1.872 1 97.5 91 LYS A O 1
ATOM 677 N N . LYS A 1 92 ? 11.812 21.141 -1.794 1 97.19 92 LYS A N 1
ATOM 678 C CA . LYS A 1 92 ? 11.242 20.766 -3.088 1 97.19 92 LYS A CA 1
ATOM 679 C C . LYS A 1 92 ? 9.719 20.828 -3.062 1 97.19 92 LYS A C 1
ATOM 681 O O . LYS A 1 92 ? 9.102 21.297 -4.023 1 97.19 92 LYS A O 1
ATOM 686 N N . LEU A 1 93 ? 9.148 20.422 -2.021 1 96.69 93 LEU A N 1
ATOM 687 C CA . LEU A 1 93 ? 7.695 20.422 -1.903 1 96.69 93 LEU A CA 1
ATOM 688 C C . LEU A 1 93 ? 7.156 21.844 -1.779 1 96.69 93 LEU A C 1
ATOM 690 O O . LEU A 1 93 ? 6.098 22.156 -2.326 1 96.69 93 LEU A O 1
ATOM 694 N N . VAL A 1 94 ? 7.867 22.656 -1.037 1 97.19 94 VAL A N 1
ATOM 695 C CA . VAL A 1 94 ? 7.473 24.062 -0.906 1 97.19 94 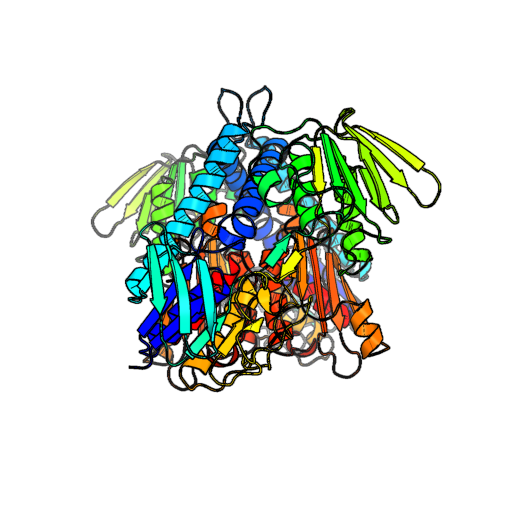VAL A CA 1
ATOM 696 C C . VAL A 1 94 ? 7.516 24.734 -2.273 1 97.19 94 VAL A C 1
ATOM 698 O O . VAL A 1 94 ? 6.598 25.484 -2.635 1 97.19 94 VAL A O 1
ATOM 701 N N . LEU A 1 95 ? 8.523 24.469 -3.053 1 96.62 95 LEU A N 1
ATOM 702 C CA . LEU A 1 95 ? 8.633 25 -4.41 1 96.62 95 LEU A CA 1
ATOM 703 C C . LEU A 1 95 ? 7.465 24.516 -5.27 1 96.62 95 LEU A C 1
ATOM 705 O O . LEU A 1 95 ? 6.98 25.266 -6.129 1 96.62 95 LEU A O 1
ATOM 709 N N . GLY A 1 96 ? 7.117 23.312 -5.012 1 95.88 96 GLY A N 1
ATOM 710 C CA . GLY A 1 96 ? 5.961 22.797 -5.719 1 95.88 96 GLY A CA 1
ATOM 711 C C . GLY A 1 96 ? 4.688 23.578 -5.457 1 95.88 96 GLY A C 1
ATOM 712 O O . GLY A 1 96 ? 3.924 23.844 -6.383 1 95.88 96 GLY A O 1
ATOM 713 N N . ILE A 1 97 ? 4.441 23.891 -4.203 1 97.19 97 ILE A N 1
ATOM 714 C CA . ILE A 1 97 ? 3.248 24.656 -3.854 1 97.19 97 ILE A CA 1
ATOM 715 C C . ILE A 1 97 ? 3.336 26.047 -4.461 1 97.19 97 ILE A C 1
ATOM 717 O O . ILE A 1 97 ? 2.336 26.594 -4.941 1 97.19 97 ILE A O 1
ATOM 721 N N . GLN A 1 98 ? 4.5 26.641 -4.434 1 97.56 98 GLN A N 1
ATOM 722 C CA . GLN A 1 98 ? 4.699 27.938 -5.066 1 97.56 98 GLN A CA 1
ATOM 723 C C . GLN A 1 98 ? 4.359 27.875 -6.555 1 97.56 98 GLN A C 1
ATOM 725 O O . GLN A 1 98 ? 3.703 28.781 -7.082 1 97.56 98 GLN A O 1
ATOM 730 N N . TYR A 1 99 ? 4.828 26.844 -7.184 1 97.06 99 TYR A N 1
ATOM 731 C CA . TYR A 1 99 ? 4.527 26.656 -8.594 1 97.06 99 TYR A CA 1
ATOM 732 C C . TYR A 1 99 ? 3.023 26.562 -8.828 1 97.06 99 TYR A C 1
ATOM 734 O O . TYR A 1 99 ? 2.5 27.156 -9.773 1 97.06 99 TYR A O 1
ATOM 742 N N . LEU A 1 100 ? 2.34 25.875 -7.969 1 96.69 100 LEU A N 1
ATOM 743 C CA . LEU A 1 100 ? 0.896 25.719 -8.102 1 96.69 100 LEU A CA 1
ATOM 744 C C . LEU A 1 100 ? 0.188 27.062 -7.945 1 96.69 100 LEU A C 1
ATOM 746 O O . LEU A 1 100 ? -0.806 27.328 -8.625 1 96.69 100 LEU A O 1
ATOM 750 N N . MET A 1 101 ? 0.659 27.844 -6.988 1 98.06 101 MET A N 1
ATOM 751 C CA . MET A 1 101 ? 0.081 29.172 -6.828 1 98.06 101 MET A CA 1
ATOM 752 C C . MET A 1 101 ? 0.241 30 -8.102 1 98.06 101 MET A C 1
ATOM 754 O O . MET A 1 101 ? -0.712 30.625 -8.562 1 98.06 101 MET A O 1
ATOM 758 N N . LYS A 1 102 ? 1.396 29.953 -8.688 1 98 102 LYS A N 1
ATOM 759 C CA . LYS A 1 102 ? 1.674 30.703 -9.914 1 98 102 LYS A CA 1
ATOM 760 C C . LYS A 1 102 ? 0.847 30.156 -11.078 1 98 102 LYS A C 1
ATOM 762 O O . LYS A 1 102 ? 0.253 30.938 -11.836 1 98 102 LYS A O 1
ATOM 767 N N . LYS A 1 103 ? 0.831 28.891 -11.203 1 96.88 103 LYS A N 1
ATOM 768 C CA . LYS A 1 103 ? 0.106 28.234 -12.281 1 96.88 103 LYS A CA 1
ATOM 769 C C . LYS A 1 103 ? -1.371 28.609 -12.266 1 96.88 103 LYS A C 1
ATOM 771 O O . LYS A 1 103 ? -1.994 28.734 -13.328 1 96.88 103 LYS A O 1
ATOM 776 N N . ASN A 1 104 ? -1.94 28.812 -11.078 1 97.5 104 ASN A N 1
ATOM 777 C CA . ASN A 1 104 ? -3.359 29.125 -10.945 1 97.5 104 ASN A CA 1
ATOM 778 C C . ASN A 1 104 ? -3.596 30.625 -10.797 1 97.5 104 ASN A C 1
ATOM 780 O O . ASN A 1 104 ? -4.695 31.047 -10.438 1 97.5 104 ASN A O 1
ATOM 784 N N . GLN A 1 105 ? -2.529 31.438 -10.938 1 97.94 105 GLN A N 1
ATOM 785 C CA . GLN A 1 105 ? -2.596 32.906 -10.953 1 97.94 105 GLN A CA 1
ATOM 786 C C . GLN A 1 105 ? -3.129 33.438 -9.625 1 97.94 105 GLN A C 1
ATOM 788 O O . GLN A 1 105 ? -3.99 34.312 -9.609 1 97.94 105 GLN A O 1
ATOM 793 N N . ILE A 1 106 ? -2.686 32.875 -8.562 1 98.62 106 ILE A N 1
ATOM 794 C CA . ILE A 1 106 ? -3.049 33.281 -7.215 1 98.62 106 ILE A CA 1
ATOM 795 C C . ILE A 1 106 ? -2.043 34.344 -6.715 1 98.62 106 ILE A C 1
ATOM 797 O O . ILE A 1 106 ? -0.832 34.125 -6.797 1 98.62 106 ILE A O 1
ATOM 801 N N . GLU A 1 107 ? -2.516 35.469 -6.285 1 98.56 107 GLU A N 1
ATOM 802 C CA . GLU A 1 107 ? -1.649 36.469 -5.672 1 98.56 107 GLU A CA 1
ATOM 803 C C . GLU A 1 107 ? -1.274 36.062 -4.246 1 98.56 107 GLU A C 1
ATOM 805 O O . GLU A 1 107 ? -2.146 35.938 -3.383 1 98.56 107 GLU A O 1
ATOM 810 N N . VAL A 1 108 ? 0.016 35.875 -4.023 1 98.62 108 VAL A N 1
ATOM 811 C CA . VAL A 1 108 ? 0.498 35.5 -2.697 1 98.62 108 VAL A CA 1
ATOM 812 C C . VAL A 1 108 ? 1.148 36.719 -2.025 1 98.62 108 VAL A C 1
ATOM 814 O O . VAL A 1 108 ? 2.053 37.344 -2.588 1 98.62 108 VAL A O 1
ATOM 817 N N . ILE A 1 109 ? 0.679 37.062 -0.868 1 98.44 109 ILE A N 1
ATOM 818 C CA . ILE A 1 109 ? 1.259 38.125 -0.056 1 98.44 109 ILE A CA 1
ATOM 819 C C . ILE A 1 109 ? 1.89 37.531 1.201 1 98.44 109 ILE A C 1
ATOM 821 O O . ILE A 1 109 ? 1.21 36.875 1.993 1 98.44 109 ILE A O 1
ATOM 825 N N . GLN A 1 110 ? 3.145 37.719 1.376 1 98.12 110 GLN A N 1
ATOM 826 C CA . GLN A 1 110 ? 3.809 37.281 2.605 1 98.12 110 GLN A CA 1
ATOM 827 C C . GLN A 1 110 ? 3.598 38.312 3.719 1 98.12 110 GLN A C 1
ATOM 829 O O . GLN A 1 110 ? 4.109 39.438 3.646 1 98.12 110 GLN A O 1
ATOM 834 N N . GLY A 1 111 ? 2.83 37.938 4.672 1 98.06 111 GLY A N 1
ATOM 835 C CA . GLY A 1 111 ? 2.539 38.875 5.758 1 98.06 111 GLY A CA 1
ATOM 836 C C . GLY A 1 111 ? 1.567 38.312 6.777 1 98.06 111 GLY A C 1
ATOM 837 O O . GLY A 1 111 ? 1.105 37.156 6.641 1 98.06 111 GLY A O 1
ATOM 838 N N . LYS A 1 112 ? 1.354 39.062 7.828 1 98.12 112 LYS A N 1
ATOM 839 C CA . LYS A 1 112 ? 0.405 38.719 8.883 1 98.12 112 LYS A CA 1
ATOM 840 C C . LYS A 1 112 ? -0.888 39.531 8.734 1 98.12 112 LYS A C 1
ATOM 842 O O . LYS A 1 112 ? -0.865 40.75 8.719 1 98.12 112 LYS A O 1
ATOM 847 N N . ALA A 1 113 ? -1.974 38.812 8.648 1 98.5 113 ALA A N 1
ATOM 848 C CA . ALA A 1 113 ? -3.256 39.469 8.406 1 98.5 113 ALA A CA 1
ATOM 849 C C . ALA A 1 113 ? -4.113 39.5 9.664 1 98.5 113 ALA A C 1
ATOM 851 O O . ALA A 1 113 ? -4.078 38.531 10.461 1 98.5 113 ALA A O 1
ATOM 852 N N . SER A 1 114 ? -4.902 40.531 9.836 1 98.5 114 SER A N 1
ATOM 853 C CA . SER A 1 114 ? -5.914 40.656 10.875 1 98.5 114 SER A CA 1
ATOM 854 C C . SER A 1 114 ? -7.133 41.438 10.383 1 98.5 114 SER A C 1
ATOM 856 O O . SER A 1 114 ? -7.004 42.312 9.539 1 98.5 114 SER A O 1
ATOM 858 N N . PHE A 1 115 ? -8.258 41.094 10.906 1 98.75 115 PHE A N 1
ATOM 859 C CA . PHE A 1 115 ? -9.484 41.781 10.539 1 98.75 115 PHE A CA 1
ATOM 860 C C . PHE A 1 115 ? -9.562 43.156 11.219 1 98.75 115 PHE A C 1
ATOM 862 O O . PHE A 1 115 ? -9.375 43.25 12.438 1 98.75 115 PHE A O 1
ATOM 869 N N . VAL A 1 116 ? -9.844 44.188 10.422 1 98.38 116 VAL A N 1
ATOM 870 C CA . VAL A 1 116 ? -10.188 45.5 10.945 1 98.38 116 VAL A CA 1
ATOM 871 C C . VAL A 1 116 ? -11.68 45.594 11.25 1 98.38 116 VAL A C 1
ATOM 873 O O . VAL A 1 116 ? -12.102 46.25 12.188 1 98.38 116 VAL A O 1
ATOM 876 N N . ASN A 1 117 ? -12.43 45 10.492 1 98 117 ASN A N 1
ATOM 877 C CA . ASN A 1 117 ? -13.867 44.75 10.57 1 98 117 ASN A CA 1
ATOM 878 C C . ASN A 1 117 ? -14.281 43.594 9.695 1 98 117 ASN A C 1
ATOM 880 O O . ASN A 1 117 ? -13.438 42.812 9.219 1 98 117 ASN A O 1
ATOM 884 N N . ASP A 1 118 ? -15.578 43.375 9.461 1 98.12 118 ASP A N 1
ATOM 885 C CA . ASP A 1 118 ? -16.078 42.219 8.734 1 98.12 118 ASP A CA 1
ATOM 886 C C . ASP A 1 118 ? -15.68 42.281 7.262 1 98.12 118 ASP A C 1
ATOM 888 O O . ASP A 1 118 ? -15.789 41.281 6.543 1 98.12 118 ASP A O 1
ATOM 892 N N . TYR A 1 119 ? -15.125 43.406 6.754 1 97.69 119 TYR A N 1
ATOM 893 C CA . TYR A 1 119 ? -15.008 43.594 5.312 1 97.69 119 TYR A CA 1
ATOM 894 C C . TYR A 1 119 ? -13.594 44.031 4.941 1 97.69 119 TYR A C 1
ATOM 896 O O . TYR A 1 119 ? -13.32 44.344 3.781 1 97.69 119 TYR A O 1
ATOM 904 N N . LYS A 1 120 ? -12.734 44.031 5.949 1 98.06 120 LYS A N 1
ATOM 905 C CA . LYS A 1 120 ? -11.414 44.594 5.668 1 98.06 120 LYS A CA 1
ATOM 906 C C . LYS A 1 120 ? -10.336 43.906 6.504 1 98.06 120 LYS A C 1
ATOM 908 O O . LYS A 1 120 ? -10.516 43.688 7.707 1 98.06 120 LYS A O 1
ATOM 913 N N . LEU A 1 121 ? -9.195 43.5 5.809 1 98.56 121 LEU A N 1
ATOM 914 C CA . LEU A 1 121 ? -8 42.969 6.465 1 98.56 121 LEU A CA 1
ATOM 915 C C . LEU A 1 121 ? -6.887 44 6.469 1 98.56 121 LEU A C 1
ATOM 917 O O . LEU A 1 121 ? -6.75 44.781 5.52 1 98.56 121 LEU A O 1
ATOM 921 N N . GLN A 1 122 ? -6.227 44.062 7.555 1 98.75 122 GLN A N 1
ATOM 922 C CA . GLN A 1 122 ? -4.926 44.719 7.582 1 98.75 122 GLN A CA 1
ATOM 923 C C . GLN A 1 122 ? -3.793 43.688 7.539 1 98.75 122 GLN A C 1
ATOM 925 O O . GLN A 1 122 ? -3.785 42.719 8.312 1 98.75 122 GLN A O 1
ATOM 930 N N . VAL A 1 123 ? -2.885 43.844 6.562 1 98.56 123 VAL A N 1
ATOM 931 C CA . VAL A 1 123 ? -1.789 42.906 6.375 1 98.56 123 VAL A CA 1
ATOM 932 C C . VAL A 1 123 ? -0.456 43.594 6.652 1 98.56 123 VAL A C 1
ATOM 934 O O . VAL A 1 123 ? -0.117 44.594 6.008 1 98.56 123 VAL A O 1
ATOM 937 N N . HIS A 1 124 ? 0.25 43.156 7.598 1 98.25 124 HIS A N 1
ATOM 938 C CA . HIS A 1 124 ? 1.597 43.656 7.895 1 98.25 124 HIS A CA 1
ATOM 939 C C . HIS A 1 124 ? 2.643 42.875 7.102 1 98.25 124 HIS A C 1
ATOM 941 O O . HIS A 1 124 ? 2.775 41.656 7.266 1 98.25 124 HIS A O 1
ATOM 947 N N . THR A 1 125 ? 3.299 43.469 6.223 1 97.5 125 THR A N 1
ATOM 948 C CA . THR A 1 125 ? 4.355 42.875 5.418 1 97.5 125 THR A CA 1
ATOM 949 C C . THR A 1 125 ? 5.711 43.5 5.75 1 97.5 125 THR A C 1
ATOM 951 O O . THR A 1 125 ? 5.789 44.438 6.551 1 97.5 125 THR A O 1
ATOM 954 N N . ASN A 1 126 ? 6.797 42.906 5.184 1 95.44 126 ASN A N 1
ATOM 955 C CA . ASN A 1 126 ? 8.125 43.469 5.355 1 95.44 126 ASN A CA 1
ATOM 956 C C . ASN A 1 126 ? 8.234 44.844 4.695 1 95.44 126 ASN A C 1
ATOM 958 O O . ASN A 1 126 ? 9.109 45.656 5.051 1 95.44 126 ASN A O 1
ATOM 962 N N . GLU A 1 127 ? 7.387 45.156 3.762 1 95.56 127 GLU A N 1
ATOM 963 C CA . GLU A 1 127 ? 7.43 46.406 3.014 1 95.56 127 GLU A CA 1
ATOM 964 C C . GLU A 1 127 ? 6.496 47.438 3.627 1 95.56 127 GLU A C 1
ATOM 966 O O . GLU A 1 127 ? 6.52 48.594 3.238 1 95.56 127 GLU A O 1
ATOM 971 N N . GLY A 1 128 ? 5.715 47.031 4.539 1 96.56 128 GLY A N 1
ATOM 972 C CA . GLY A 1 128 ? 4.773 47.969 5.176 1 96.56 128 GLY A CA 1
ATOM 973 C C . GLY A 1 128 ? 3.422 47.312 5.441 1 96.56 128 GLY A C 1
ATOM 974 O O . GLY A 1 128 ? 3.285 46.094 5.414 1 96.56 128 GLY A O 1
ATOM 975 N N . VAL A 1 129 ? 2.506 48.25 5.777 1 97.88 129 VAL A N 1
ATOM 976 C CA . VAL A 1 129 ? 1.152 47.812 6.109 1 97.88 129 VAL A CA 1
ATOM 977 C C . VAL A 1 129 ? 0.21 48.125 4.949 1 97.88 129 VAL A C 1
ATOM 979 O O . VAL A 1 129 ? 0.281 49.219 4.359 1 97.88 129 VAL A O 1
ATOM 982 N N . GLN A 1 130 ? -0.565 47.125 4.559 1 96.94 130 GLN A N 1
ATOM 983 C CA . GLN A 1 130 ? -1.552 47.375 3.514 1 96.94 130 GLN A CA 1
ATOM 984 C C . GLN A 1 130 ? -2.926 46.844 3.916 1 96.94 130 GLN A C 1
ATOM 986 O O . GLN A 1 130 ? -3.025 45.875 4.68 1 96.94 130 GLN A O 1
ATOM 991 N N . ASP A 1 131 ? -3.943 47.5 3.406 1 97.88 131 ASP A N 1
ATOM 992 C CA . ASP A 1 131 ? -5.328 47.094 3.6 1 97.88 131 ASP A CA 1
ATOM 993 C C . ASP A 1 131 ? -5.832 46.281 2.398 1 97.88 131 ASP A C 1
ATOM 995 O O . ASP A 1 131 ? -5.516 46.625 1.253 1 97.88 131 ASP A O 1
ATOM 999 N N . ILE A 1 132 ? -6.547 45.219 2.695 1 97.75 132 ILE A N 1
ATOM 1000 C CA . ILE A 1 132 ? -7.129 44.406 1.641 1 97.75 132 ILE A CA 1
ATOM 1001 C C . ILE A 1 132 ? -8.633 44.281 1.851 1 97.75 132 ILE A C 1
ATOM 1003 O O . ILE A 1 132 ? -9.094 43.906 2.93 1 97.75 132 ILE A O 1
ATOM 1007 N N . GLU A 1 133 ? -9.414 44.688 0.859 1 97.69 133 GLU A N 1
ATOM 1008 C CA . GLU A 1 133 ? -10.859 44.469 0.819 1 97.69 133 GLU A CA 1
ATOM 1009 C C . GLU A 1 133 ? -11.227 43.406 -0.212 1 97.69 133 GLU A C 1
ATOM 1011 O O . GLU A 1 133 ? -10.641 43.375 -1.296 1 97.69 133 GLU A O 1
ATOM 1016 N N . ALA A 1 134 ? -12.086 42.5 0.222 1 97.75 134 ALA A N 1
ATOM 1017 C CA . ALA A 1 134 ? -12.555 41.406 -0.652 1 97.75 134 ALA A CA 1
ATOM 1018 C C . ALA A 1 134 ? -14.047 41.156 -0.449 1 97.75 134 ALA A C 1
ATOM 1020 O O . ALA A 1 134 ? -14.641 41.625 0.516 1 97.75 134 ALA A O 1
ATOM 1021 N N . GLU A 1 135 ? -14.695 40.469 -1.376 1 97.81 135 GLU A N 1
ATOM 1022 C CA . GLU A 1 135 ? -16.109 40.094 -1.269 1 97.81 135 GLU A CA 1
ATOM 1023 C C . GLU A 1 135 ? -16.297 38.906 -0.323 1 97.81 135 GLU A C 1
ATOM 1025 O O . GLU A 1 135 ? -17.344 38.812 0.332 1 97.81 135 GLU A O 1
ATOM 1030 N N . ARG A 1 136 ? -15.344 38.031 -0.27 1 98.19 136 ARG A N 1
ATOM 1031 C CA . ARG A 1 136 ? -15.367 36.844 0.597 1 98.19 136 ARG A CA 1
ATOM 1032 C C . ARG A 1 136 ? -14.008 36.656 1.263 1 98.19 136 ARG A C 1
ATOM 1034 O O . ARG A 1 136 ? -12.977 37.062 0.733 1 98.19 136 ARG A O 1
ATOM 1041 N N . TYR A 1 137 ? -14.047 36.031 2.41 1 98.75 137 TYR A N 1
ATOM 1042 C CA . TYR A 1 137 ? -12.844 35.719 3.18 1 98.75 137 TYR A CA 1
ATOM 1043 C C . TYR A 1 137 ? -12.82 34.281 3.619 1 98.75 137 TYR A C 1
ATOM 1045 O O . TYR A 1 137 ? -13.875 33.688 3.902 1 98.75 137 TYR A O 1
ATOM 1053 N N . ILE A 1 138 ? -11.648 33.594 3.635 1 98.94 138 ILE A N 1
ATOM 1054 C CA . ILE A 1 138 ? -11.461 32.281 4.184 1 98.94 138 ILE A CA 1
ATOM 1055 C C . ILE A 1 138 ? -10.336 32.281 5.215 1 98.94 138 ILE A C 1
ATOM 1057 O O . ILE A 1 138 ? -9.219 32.719 4.922 1 98.94 138 ILE A O 1
ATOM 1061 N N . ILE A 1 139 ? -10.656 31.891 6.418 1 98.94 139 ILE A N 1
ATOM 1062 C CA . ILE A 1 139 ? -9.672 31.797 7.492 1 98.94 139 ILE A CA 1
ATOM 1063 C C . ILE A 1 139 ? -9.125 30.375 7.562 1 98.94 139 ILE A C 1
ATOM 1065 O O . ILE A 1 139 ? -9.875 29.422 7.82 1 98.94 139 ILE A O 1
ATOM 1069 N N . ALA A 1 140 ? -7.852 30.141 7.352 1 98.81 140 ALA A N 1
ATOM 1070 C CA . ALA A 1 140 ? -7.176 28.844 7.367 1 98.81 140 ALA A CA 1
ATOM 1071 C C . ALA A 1 140 ? -5.824 28.938 8.07 1 98.81 140 ALA A C 1
ATOM 1073 O O . ALA A 1 140 ? -4.809 28.469 7.539 1 98.81 140 ALA A O 1
ATOM 1074 N N . THR A 1 141 ? -5.773 29.422 9.258 1 98.62 141 THR A N 1
ATOM 1075 C CA . THR A 1 141 ? -4.539 29.812 9.93 1 98.62 141 THR A CA 1
ATOM 1076 C C . THR A 1 141 ? -3.926 28.641 10.68 1 98.62 141 THR A C 1
ATOM 1078 O O . THR A 1 141 ? -2.812 28.734 11.203 1 98.62 141 THR A O 1
ATOM 1081 N N . GLY A 1 142 ? -4.617 27.516 10.727 1 97.94 142 GLY A N 1
ATOM 1082 C CA . GLY A 1 142 ? -4.059 26.281 11.273 1 97.94 142 GLY A CA 1
ATOM 1083 C C . GLY A 1 142 ? -4.02 26.266 12.789 1 97.94 142 GLY A C 1
ATOM 1084 O O . GLY A 1 142 ? -4.91 26.812 13.445 1 97.94 142 GLY A O 1
ATOM 1085 N N . SER A 1 143 ? -3.125 25.469 13.352 1 97.88 143 SER A N 1
ATOM 1086 C CA . SER A 1 143 ? -2.998 25.281 14.797 1 97.88 143 SER A CA 1
ATOM 1087 C C . SER A 1 143 ? -1.548 25.438 15.242 1 97.88 143 SER A C 1
ATOM 1089 O O . SER A 1 143 ? -0.646 25.562 14.414 1 97.88 143 SER A O 1
ATOM 1091 N N . GLU A 1 144 ? -1.312 25.516 16.516 1 96.88 144 GLU A N 1
ATOM 1092 C CA . GLU A 1 144 ? 0.02 25.594 17.109 1 96.88 144 GLU A CA 1
ATOM 1093 C C . GLU A 1 144 ? 0.147 24.672 18.312 1 96.88 144 GLU A C 1
ATOM 1095 O O . GLU A 1 144 ? -0.854 24.328 18.938 1 96.88 144 GLU A O 1
ATOM 1100 N N . PRO A 1 145 ? 1.369 24.25 18.688 1 97.31 145 PRO A N 1
ATOM 1101 C CA . PRO A 1 145 ? 1.563 23.359 19.828 1 97.31 145 PRO A CA 1
ATOM 1102 C C . PRO A 1 145 ? 1.147 23.984 21.141 1 97.31 145 PRO A C 1
ATOM 1104 O O . PRO A 1 145 ? 1.351 25.188 21.359 1 97.31 145 PRO A O 1
ATOM 1107 N N . ILE A 1 146 ? 0.646 23.156 22.031 1 97.5 146 ILE A N 1
ATOM 1108 C CA . ILE A 1 146 ? 0.285 23.578 23.375 1 97.5 146 ILE A CA 1
ATOM 1109 C C . ILE A 1 146 ? 1.458 23.344 24.328 1 97.5 146 ILE A C 1
ATOM 1111 O O . ILE A 1 146 ? 2.045 22.266 24.344 1 97.5 146 ILE A O 1
ATOM 1115 N N . ALA A 1 147 ? 1.864 24.328 25.109 1 97.38 147 ALA A N 1
ATOM 1116 C CA . ALA A 1 147 ? 2.91 24.203 26.109 1 97.38 147 ALA A CA 1
ATOM 1117 C C . ALA A 1 147 ? 2.324 23.75 27.453 1 97.38 147 ALA A C 1
ATOM 1119 O O . ALA A 1 147 ? 1.131 23.922 27.703 1 97.38 147 ALA A O 1
ATOM 1120 N N . LEU A 1 148 ? 3.188 23.094 28.25 1 96.56 148 LEU A N 1
ATOM 1121 C CA . LEU A 1 148 ? 2.789 22.891 29.641 1 96.56 148 LEU A CA 1
ATOM 1122 C C . LEU A 1 148 ? 2.654 24.219 30.375 1 96.56 148 LEU A C 1
ATOM 1124 O O . LEU A 1 148 ? 3.502 25.109 30.219 1 96.56 148 LEU A O 1
ATOM 1128 N N . PRO A 1 149 ? 1.594 24.344 31.141 1 94.62 149 PRO A N 1
ATOM 1129 C CA . PRO A 1 149 ? 1.375 25.625 31.812 1 94.62 149 PRO A CA 1
ATOM 1130 C C . PRO A 1 149 ? 2.564 26.047 32.688 1 94.62 149 PRO A C 1
ATOM 1132 O O . PRO A 1 149 ? 2.873 27.234 32.75 1 94.62 149 PRO A O 1
ATOM 1135 N N . PHE A 1 150 ? 3.293 25.109 33.25 1 94.19 150 PHE A N 1
ATOM 1136 C CA . PHE A 1 150 ? 4.367 25.422 34.188 1 94.19 150 PHE A CA 1
ATOM 1137 C C . PHE A 1 150 ? 5.727 25.328 33.5 1 94.19 150 PHE A C 1
ATOM 1139 O O . PHE A 1 150 ? 6.762 25.531 34.125 1 94.19 150 PHE A O 1
ATOM 1146 N N . ALA A 1 151 ? 5.719 25.047 32.25 1 93.69 151 ALA A N 1
ATOM 1147 C CA . ALA A 1 151 ? 6.98 24.875 31.547 1 93.69 151 ALA A CA 1
ATOM 1148 C C . ALA A 1 151 ? 6.84 25.266 30.078 1 93.69 151 ALA A C 1
ATOM 1150 O O . ALA A 1 151 ? 6.695 24.406 29.203 1 93.69 151 ALA A O 1
ATOM 1151 N N . PRO A 1 152 ? 6.953 26.531 29.781 1 96.12 152 PRO A N 1
ATOM 1152 C CA . PRO A 1 152 ? 6.883 26.984 28.391 1 96.12 152 PRO A CA 1
ATOM 1153 C C . PRO A 1 152 ? 8.039 26.484 27.531 1 96.12 152 PRO A C 1
ATOM 1155 O O . PRO A 1 152 ? 9.117 26.188 28.062 1 96.12 152 PRO A O 1
ATOM 1158 N N . PHE A 1 153 ? 7.809 26.438 26.25 1 97.44 153 PHE A N 1
ATOM 1159 C CA . PHE A 1 153 ? 8.859 26.016 25.328 1 97.44 153 PHE A CA 1
ATOM 1160 C C . PHE A 1 153 ? 10.031 26.984 25.359 1 97.44 153 PHE A C 1
ATOM 1162 O O . PHE A 1 153 ? 9.836 28.203 25.375 1 97.44 153 PHE A O 1
ATOM 1169 N N . ASP A 1 154 ? 11.234 26.578 25.422 1 96.44 154 ASP A N 1
ATOM 1170 C CA . ASP A 1 154 ? 12.391 27.453 25.375 1 96.44 154 ASP A CA 1
ATOM 1171 C C . ASP A 1 154 ? 13.234 27.188 24.125 1 96.44 154 ASP A C 1
ATOM 1173 O O . ASP A 1 154 ? 14.18 27.922 23.844 1 96.44 154 ASP A O 1
ATOM 1177 N N . GLY A 1 155 ? 12.82 26.047 23.344 1 95.62 155 GLY A N 1
ATOM 1178 C CA . GLY A 1 155 ? 13.5 25.719 22.109 1 95.62 155 GLY A CA 1
ATOM 1179 C C . GLY A 1 155 ? 14.891 25.141 22.328 1 95.62 155 GLY A C 1
ATOM 1180 O O . GLY A 1 155 ? 15.609 24.859 21.359 1 95.62 155 GLY A O 1
ATOM 1181 N N . GLU A 1 156 ? 15.281 24.906 23.531 1 95.38 156 GLU A N 1
ATOM 1182 C CA . GLU A 1 156 ? 16.594 24.391 23.875 1 95.38 156 GLU A CA 1
ATOM 1183 C C . GLU A 1 156 ? 16.484 23.078 24.656 1 95.38 156 GLU A C 1
ATOM 1185 O O . GLU A 1 156 ? 16.797 22.016 24.125 1 95.38 156 GLU A O 1
ATOM 1190 N N . TRP A 1 157 ? 15.93 23.203 25.828 1 97.69 157 TRP A N 1
ATOM 1191 C CA . TRP A 1 157 ? 15.727 22 26.625 1 97.69 157 TRP A CA 1
ATOM 1192 C C . TRP A 1 157 ? 14.289 21.5 26.484 1 97.69 157 TRP A C 1
ATOM 1194 O O . TRP A 1 157 ? 14.062 20.297 26.281 1 97.69 157 TRP A O 1
ATOM 1204 N N . ILE A 1 158 ? 13.328 22.406 26.625 1 98.31 158 ILE A N 1
ATOM 1205 C CA . ILE A 1 158 ? 11.922 22.078 26.453 1 98.31 158 ILE A CA 1
ATOM 1206 C C . ILE A 1 158 ? 11.492 22.375 25.016 1 98.31 158 ILE A C 1
ATOM 1208 O O . ILE A 1 158 ? 11.352 23.547 24.625 1 98.31 158 ILE A O 1
ATOM 1212 N N . LEU A 1 159 ? 11.195 21.328 24.297 1 98.31 159 LEU A N 1
ATOM 1213 C CA . LEU A 1 159 ? 10.977 21.422 22.859 1 98.31 159 LEU A CA 1
ATOM 1214 C C . LEU A 1 159 ? 9.516 21.172 22.516 1 98.31 159 LEU A C 1
ATOM 1216 O O . LEU A 1 159 ? 8.82 20.438 23.219 1 98.31 159 LEU A O 1
ATOM 1220 N N . ASN A 1 160 ? 8.992 21.828 21.469 1 98.12 160 ASN A N 1
ATOM 1221 C CA . ASN A 1 160 ? 7.832 21.344 20.734 1 98.12 160 ASN A CA 1
ATOM 1222 C C . ASN A 1 160 ? 8.25 20.5 19.531 1 98.12 160 ASN A C 1
ATOM 1224 O O . ASN A 1 160 ? 9.438 20.219 19.344 1 98.12 160 ASN A O 1
ATOM 1228 N N . SER A 1 161 ? 7.258 20.078 18.75 1 97.31 161 SER A N 1
ATOM 1229 C CA . SER A 1 161 ? 7.527 19.188 17.625 1 97.31 161 SER A CA 1
ATOM 1230 C C . SER A 1 161 ? 8.414 19.859 16.578 1 97.31 161 SER A C 1
ATOM 1232 O O . SER A 1 161 ? 9.266 19.219 15.969 1 97.31 161 SER A O 1
ATOM 1234 N N . THR A 1 162 ? 8.258 21.172 16.344 1 96.75 162 THR A N 1
ATOM 1235 C CA . THR A 1 162 ? 9.062 21.906 15.383 1 96.75 162 THR A CA 1
ATOM 1236 C C . THR A 1 162 ? 10.531 21.906 15.797 1 96.75 162 THR A C 1
ATOM 1238 O O . THR A 1 162 ? 11.406 21.656 14.969 1 96.75 162 THR A O 1
ATOM 1241 N N . HIS A 1 163 ? 10.758 22.156 17.078 1 97.38 163 HIS A N 1
ATOM 1242 C CA . HIS A 1 163 ? 12.117 22.156 17.609 1 97.38 163 HIS A CA 1
ATOM 1243 C C . HIS A 1 163 ? 12.758 20.781 17.484 1 97.38 163 HIS A C 1
ATOM 1245 O O . HIS A 1 163 ? 13.938 20.672 17.141 1 97.38 163 HIS A O 1
ATOM 1251 N N . ALA A 1 164 ? 11.984 19.781 17.75 1 97.25 164 ALA A N 1
ATOM 1252 C CA . ALA A 1 164 ? 12.484 18.422 17.734 1 97.25 164 ALA A CA 1
ATOM 1253 C C . ALA A 1 164 ? 12.953 18 16.344 1 97.25 164 ALA A C 1
ATOM 1255 O O . ALA A 1 164 ? 13.883 17.203 16.203 1 97.25 164 ALA A O 1
ATOM 1256 N N . LEU A 1 165 ? 12.352 18.594 15.289 1 96.94 165 LEU A N 1
ATOM 1257 C CA . LEU A 1 165 ? 12.672 18.281 13.906 1 96.94 165 LEU A CA 1
ATOM 1258 C C . LEU A 1 165 ? 13.977 18.953 13.484 1 96.94 165 LEU A C 1
ATOM 1260 O O . LEU A 1 165 ? 14.602 18.547 12.5 1 96.94 165 LEU A O 1
ATOM 1264 N N . GLU A 1 166 ? 14.359 19.953 14.242 1 94.75 166 GLU A N 1
ATOM 1265 C CA . GLU A 1 166 ? 15.453 20.797 13.773 1 94.75 166 GLU A CA 1
ATOM 1266 C C . GLU A 1 166 ? 16.672 20.656 14.672 1 94.75 166 GLU A C 1
ATOM 1268 O O . GLU A 1 166 ? 17.547 21.531 14.68 1 94.75 166 GLU A O 1
ATOM 1273 N N . GLN A 1 167 ? 16.703 19.547 15.391 1 95.31 167 GLN A N 1
ATOM 1274 C CA . GLN A 1 167 ? 17.859 19.344 16.266 1 95.31 167 GLN A CA 1
ATOM 1275 C C . GLN A 1 167 ? 19.156 19.25 15.469 1 95.31 167 GLN A C 1
ATOM 1277 O O . GLN A 1 167 ? 19.203 18.609 14.422 1 95.31 167 GLN A O 1
ATOM 1282 N N . GLN A 1 168 ? 20.219 19.75 16.016 1 94.44 168 GLN A N 1
ATOM 1283 C CA . GLN A 1 168 ? 21.484 19.781 15.305 1 94.44 168 GLN A CA 1
ATOM 1284 C C . GLN A 1 168 ? 22.219 18.438 15.438 1 94.44 168 GLN A C 1
ATOM 1286 O O . GLN A 1 168 ? 23.109 18.141 14.641 1 94.44 168 GLN A O 1
ATOM 1291 N N . TYR A 1 169 ? 21.938 17.75 16.469 1 95.69 169 TYR A N 1
ATOM 1292 C CA . TYR A 1 169 ? 22.484 16.422 16.703 1 95.69 169 TYR A CA 1
ATOM 1293 C C . TYR A 1 169 ? 21.453 15.516 17.391 1 95.69 169 TYR A C 1
ATOM 1295 O O . TYR A 1 169 ? 20.422 16 17.859 1 95.69 169 TYR A O 1
ATOM 1303 N N . LEU A 1 170 ? 21.734 14.281 17.344 1 95.69 170 LEU A N 1
ATOM 1304 C CA . LEU A 1 170 ? 20.906 13.32 18.062 1 95.69 170 LEU A CA 1
ATOM 1305 C C . LEU A 1 170 ? 21.188 13.375 19.562 1 95.69 170 LEU A C 1
ATOM 1307 O O . LEU A 1 170 ? 22.312 13.109 20 1 95.69 170 LEU A O 1
ATOM 1311 N N . PRO A 1 171 ? 20.188 13.734 20.281 1 96.81 171 PRO A N 1
ATOM 1312 C CA . PRO A 1 171 ? 20.438 13.781 21.734 1 96.81 171 PRO A CA 1
ATOM 1313 C C . PRO A 1 171 ? 20.703 12.398 22.328 1 96.81 171 PRO A C 1
ATOM 1315 O O . PRO A 1 171 ? 20.25 11.391 21.781 1 96.81 171 PRO A O 1
ATOM 1318 N N . GLU A 1 172 ? 21.422 12.391 23.453 1 97.25 172 GLU A N 1
ATOM 1319 C CA . GLU A 1 172 ? 21.688 11.133 24.141 1 97.25 172 GLU A CA 1
ATOM 1320 C C . GLU A 1 172 ? 20.406 10.562 24.766 1 97.25 172 GLU A C 1
ATOM 1322 O O . GLU A 1 172 ? 20.219 9.344 24.812 1 97.25 172 GLU A O 1
ATOM 1327 N N . SER A 1 173 ? 19.625 11.5 25.203 1 98.31 173 SER A N 1
ATOM 1328 C CA . SER A 1 173 ? 18.359 11.094 25.812 1 98.31 173 SER A CA 1
ATOM 1329 C C . SER A 1 173 ? 17.281 12.148 25.609 1 98.31 173 SER A C 1
ATOM 1331 O O . SER A 1 173 ? 17.578 13.344 25.516 1 98.31 173 SER A O 1
ATOM 1333 N N . ILE A 1 174 ? 16.031 11.68 25.516 1 98.56 174 ILE A N 1
ATOM 1334 C CA . ILE A 1 174 ? 14.906 12.586 25.359 1 98.56 174 ILE A CA 1
ATOM 1335 C C . ILE A 1 174 ? 13.703 12.047 26.141 1 98.56 174 ILE A C 1
ATOM 1337 O O . ILE A 1 174 ? 13.453 10.844 26.141 1 98.56 174 ILE A O 1
ATOM 1341 N N . LEU A 1 175 ? 13.109 12.898 26.938 1 98.75 175 LEU A N 1
ATOM 1342 C CA . LEU A 1 175 ? 11.82 12.609 27.562 1 98.75 175 LEU A CA 1
ATOM 1343 C C . LEU A 1 175 ? 10.68 13.219 26.75 1 98.75 175 LEU A C 1
ATOM 1345 O O . LEU A 1 175 ? 10.688 14.414 26.469 1 98.75 175 LEU A O 1
ATOM 1349 N N . ILE A 1 176 ? 9.75 12.414 26.359 1 98.88 176 ILE A N 1
ATOM 1350 C CA . ILE A 1 176 ? 8.602 12.859 25.578 1 98.88 176 ILE A CA 1
ATOM 1351 C C . ILE A 1 176 ? 7.363 12.898 26.484 1 98.88 176 ILE A C 1
ATOM 1353 O O . ILE A 1 176 ? 6.949 11.875 27.031 1 98.88 176 ILE A O 1
ATOM 1357 N N . VAL A 1 177 ? 6.832 14.086 26.641 1 98.69 177 VAL A N 1
ATOM 1358 C CA . VAL A 1 177 ? 5.594 14.273 27.391 1 98.69 177 VAL A CA 1
ATOM 1359 C C . VAL A 1 177 ? 4.398 14.148 26.453 1 98.69 177 VAL A C 1
ATOM 1361 O O . VAL A 1 177 ? 4.137 15.047 25.641 1 98.69 177 VAL A O 1
ATOM 1364 N N . GLY A 1 178 ? 3.594 13.078 26.609 1 98.44 178 GLY A N 1
ATOM 1365 C CA . GLY A 1 178 ? 2.49 12.766 25.719 1 98.44 178 GLY A CA 1
ATOM 1366 C C . GLY A 1 178 ? 2.742 11.531 24.859 1 98.44 178 GLY A C 1
ATOM 1367 O O . GLY A 1 178 ? 3.699 11.492 24.094 1 98.44 178 GLY A O 1
ATOM 1368 N N . GLY A 1 179 ? 1.901 10.555 25.031 1 98.44 179 GLY A N 1
ATOM 1369 C CA . GLY A 1 179 ? 1.977 9.328 24.25 1 98.44 179 GLY A CA 1
ATOM 1370 C C . GLY A 1 179 ? 0.925 9.25 23.156 1 98.44 179 GLY A C 1
ATOM 1371 O O . GLY A 1 179 ? 0.437 8.164 22.844 1 98.44 179 GLY A O 1
ATOM 1372 N N . GLY A 1 180 ? 0.5 10.453 22.625 1 98.12 180 GLY A N 1
ATOM 1373 C CA . GLY A 1 180 ? -0.365 10.508 21.453 1 98.12 180 GLY A CA 1
ATOM 1374 C C . GLY A 1 180 ? 0.38 10.297 20.141 1 98.12 180 GLY A C 1
ATOM 1375 O O . GLY A 1 180 ? 1.475 9.727 20.141 1 98.12 180 GLY A O 1
ATOM 1376 N N . VAL A 1 181 ? -0.161 10.719 19.031 1 97.94 181 VAL A N 1
ATOM 1377 C CA . VAL A 1 181 ? 0.353 10.453 17.703 1 97.94 181 VAL A CA 1
ATOM 1378 C C . VAL A 1 181 ? 1.742 11.07 17.547 1 97.94 181 VAL A C 1
ATOM 1380 O O . VAL A 1 181 ? 2.705 10.375 17.219 1 97.94 181 VAL A O 1
ATOM 1383 N N . ILE A 1 182 ? 1.859 12.328 17.844 1 97.94 182 ILE A N 1
ATOM 1384 C CA . ILE A 1 182 ? 3.123 13.039 17.688 1 97.94 182 ILE A CA 1
ATOM 1385 C C . ILE A 1 182 ? 4.188 12.414 18.578 1 97.94 182 ILE A C 1
ATOM 1387 O O . ILE A 1 182 ? 5.305 12.141 18.125 1 97.94 182 ILE A O 1
ATOM 1391 N N . GLY A 1 183 ? 3.838 12.156 19.844 1 98.62 183 GLY A N 1
ATOM 1392 C CA . GLY A 1 183 ? 4.781 11.547 20.766 1 98.62 183 GLY A CA 1
ATOM 1393 C C . GLY A 1 183 ? 5.281 10.188 20.312 1 98.62 183 GLY A C 1
ATOM 1394 O O . GLY A 1 183 ? 6.48 9.914 20.359 1 98.62 183 GLY A O 1
ATOM 1395 N N . CYS A 1 184 ? 4.438 9.367 19.812 1 98.81 184 CYS A N 1
ATOM 1396 C CA . CYS A 1 184 ? 4.801 8.016 19.391 1 98.81 184 CYS A CA 1
ATOM 1397 C C . CYS A 1 184 ? 5.664 8.062 18.125 1 98.81 184 CYS A C 1
ATOM 1399 O O . CYS A 1 184 ? 6.578 7.25 17.969 1 98.81 184 CYS A O 1
ATOM 1401 N N . GLU A 1 185 ? 5.312 8.938 17.203 1 98.62 185 GLU A N 1
ATOM 1402 C CA . GLU A 1 185 ? 6.129 9.055 15.992 1 98.62 185 GLU A CA 1
ATOM 1403 C C . GLU A 1 185 ? 7.562 9.461 16.328 1 98.62 185 GLU A C 1
ATOM 1405 O O . GLU A 1 185 ? 8.516 8.867 15.82 1 98.62 185 GLU A O 1
ATOM 1410 N N . PHE A 1 186 ? 7.691 10.422 17.234 1 98.69 186 PHE A N 1
ATOM 1411 C CA . PHE A 1 186 ? 9.031 10.852 17.609 1 98.69 186 PHE A CA 1
ATOM 1412 C C . PHE A 1 186 ? 9.742 9.789 18.438 1 98.69 186 PHE A C 1
ATOM 1414 O O . PHE A 1 186 ? 10.961 9.617 18.328 1 98.69 186 PHE A O 1
ATOM 1421 N N . ALA A 1 187 ? 8.977 9.078 19.281 1 98.81 187 ALA A N 1
ATOM 1422 C CA . ALA A 1 187 ? 9.57 7.949 20 1 98.81 187 ALA A CA 1
ATOM 1423 C C . ALA A 1 187 ? 10.133 6.918 19.031 1 98.81 187 ALA A C 1
ATOM 1425 O O . ALA A 1 187 ? 11.227 6.391 19.234 1 98.81 187 ALA A O 1
ATOM 1426 N N . SER A 1 188 ? 9.414 6.672 18 1 98.56 188 SER A N 1
ATOM 1427 C CA . SER A 1 188 ? 9.828 5.703 16.984 1 98.56 188 SER A CA 1
ATOM 1428 C C . SER A 1 188 ? 11.078 6.172 16.25 1 98.56 188 SER A C 1
ATOM 1430 O O . SER A 1 188 ? 11.984 5.375 15.984 1 98.56 188 SER A O 1
ATOM 1432 N N . ILE A 1 189 ? 11.148 7.465 15.898 1 98.25 189 ILE A N 1
ATOM 1433 C CA . ILE A 1 189 ? 12.297 8.039 15.211 1 98.25 189 ILE A CA 1
ATOM 1434 C C . ILE A 1 189 ? 13.539 7.934 16.094 1 98.25 189 ILE A C 1
ATOM 1436 O O . ILE A 1 189 ? 14.523 7.297 15.719 1 98.25 189 ILE A O 1
ATOM 1440 N N . TYR A 1 190 ? 13.484 8.445 17.312 1 98.19 190 TYR A N 1
ATOM 1441 C CA . TYR A 1 190 ? 14.656 8.633 18.156 1 98.19 190 TYR A CA 1
ATOM 1442 C C . TYR A 1 190 ? 15.148 7.305 18.719 1 98.19 190 TYR A C 1
ATOM 1444 O O . TYR A 1 190 ? 16.359 7.059 18.766 1 98.19 190 TYR A O 1
ATOM 1452 N N . SER A 1 191 ? 14.227 6.418 19.094 1 98.31 191 SER A N 1
ATOM 1453 C CA . SER A 1 191 ? 14.648 5.137 19.656 1 98.31 191 SER A CA 1
ATOM 1454 C C . SER A 1 191 ? 15.375 4.289 18.609 1 98.31 191 SER A C 1
ATOM 1456 O O . SER A 1 191 ? 16.422 3.697 18.906 1 98.31 191 SER A O 1
ATOM 1458 N N . ARG A 1 192 ? 14.914 4.316 17.406 1 97.12 192 ARG A N 1
ATOM 1459 C CA . ARG A 1 192 ? 15.492 3.504 16.344 1 97.12 192 ARG A CA 1
ATOM 1460 C C . ARG A 1 192 ? 16.812 4.09 15.859 1 97.12 192 ARG A C 1
ATOM 1462 O O . ARG A 1 192 ? 17.609 3.402 15.211 1 97.12 192 ARG A O 1
ATOM 1469 N N . MET A 1 193 ? 17.016 5.355 16.234 1 96.56 193 MET A N 1
ATOM 1470 C CA . MET A 1 193 ? 18.25 6.004 15.805 1 96.56 193 MET A CA 1
ATOM 1471 C C . MET A 1 193 ? 19.266 6.047 16.938 1 96.56 193 MET A C 1
ATOM 1473 O O . MET A 1 193 ? 20.297 6.699 16.828 1 96.56 193 MET A O 1
ATOM 1477 N N . GLY A 1 194 ? 18.906 5.449 18.125 1 95.19 194 GLY A N 1
ATOM 1478 C CA . GLY A 1 194 ? 19.922 5.215 19.156 1 95.19 194 GLY A CA 1
ATOM 1479 C C . GLY A 1 194 ? 19.766 6.113 20.359 1 95.19 194 GLY A C 1
ATOM 1480 O O . GLY A 1 194 ? 20.547 6.031 21.312 1 95.19 194 GLY A O 1
ATOM 1481 N N . CYS A 1 195 ? 18.781 6.949 20.375 1 97.44 195 CYS A N 1
ATOM 1482 C CA . CYS A 1 195 ? 18.484 7.824 21.516 1 97.44 195 CYS A CA 1
ATOM 1483 C C . CYS A 1 195 ? 17.781 7.062 22.625 1 97.44 195 CYS A C 1
ATOM 1485 O O . CYS A 1 195 ? 16.922 6.219 22.359 1 97.44 195 CYS A O 1
ATOM 1487 N N . LYS A 1 196 ? 18.219 7.344 23.859 1 98.38 196 LYS A N 1
ATOM 1488 C CA . LYS A 1 196 ? 17.438 6.84 24.984 1 98.38 196 LYS A CA 1
ATOM 1489 C C . LYS A 1 196 ? 16.125 7.605 25.141 1 98.38 196 LYS A C 1
ATOM 1491 O O . LYS A 1 196 ? 16.141 8.805 25.438 1 98.38 196 LYS A O 1
ATOM 1496 N N . VAL A 1 197 ? 14.984 6.941 25 1 98.81 197 VAL A N 1
ATOM 1497 C CA . VAL A 1 197 ? 13.695 7.629 24.938 1 98.81 197 VAL A CA 1
ATOM 1498 C C . VAL A 1 197 ? 12.82 7.195 26.109 1 98.81 197 VAL A C 1
ATOM 1500 O O . VAL A 1 197 ? 12.719 6.008 26.422 1 98.81 197 VAL A O 1
ATOM 1503 N N . THR A 1 198 ? 12.273 8.125 26.781 1 98.75 198 THR A N 1
ATOM 1504 C CA . THR A 1 198 ? 11.219 7.906 27.766 1 98.75 198 THR A CA 1
ATOM 1505 C C . THR A 1 198 ? 9.945 8.633 27.375 1 98.75 198 THR A C 1
ATOM 1507 O O . THR A 1 198 ? 9.977 9.82 27.031 1 98.75 198 THR A O 1
ATOM 1510 N N . VAL A 1 199 ? 8.836 7.918 27.375 1 98.81 199 VAL A N 1
ATOM 1511 C CA . VAL A 1 199 ? 7.539 8.523 27.094 1 98.81 199 VAL A CA 1
ATOM 1512 C C . VAL A 1 199 ? 6.68 8.523 28.359 1 98.81 199 VAL A C 1
ATOM 1514 O O . VAL A 1 199 ? 6.562 7.5 29.031 1 98.81 199 VAL A O 1
ATOM 1517 N N . VAL A 1 200 ? 6.164 9.656 28.672 1 98.56 200 VAL A N 1
ATOM 1518 C CA . VAL A 1 200 ? 5.227 9.789 29.781 1 98.56 200 VAL A CA 1
ATOM 1519 C C . VAL A 1 200 ? 3.842 10.148 29.25 1 98.56 200 VAL A C 1
ATOM 1521 O O . VAL A 1 200 ? 3.678 11.156 28.547 1 98.56 200 VAL A O 1
ATOM 1524 N N . GLU A 1 201 ? 2.885 9.32 29.484 1 98.31 201 GLU A N 1
ATOM 1525 C CA . GLU A 1 201 ? 1.507 9.5 29.047 1 98.31 201 GLU A CA 1
ATOM 1526 C C . GLU A 1 201 ? 0.537 9.445 30.219 1 98.31 201 GLU A C 1
ATOM 1528 O O . GLU A 1 201 ? 0.603 8.531 31.047 1 98.31 201 GLU A O 1
ATOM 1533 N N . MET A 1 202 ? -0.322 10.477 30.297 1 97.38 202 MET A N 1
ATOM 1534 C CA . MET A 1 202 ? -1.261 10.578 31.422 1 97.38 202 MET A CA 1
ATOM 1535 C C . MET A 1 202 ? -2.316 9.477 31.344 1 97.38 202 MET A C 1
ATOM 1537 O O . MET A 1 202 ? -2.787 8.992 32.375 1 97.38 202 MET A O 1
ATOM 1541 N N . ALA A 1 203 ? -2.713 9.133 30.125 1 97.31 203 ALA A N 1
ATOM 1542 C CA . ALA A 1 203 ? -3.721 8.094 29.938 1 97.31 203 ALA A CA 1
ATOM 1543 C C . ALA A 1 203 ? -3.158 6.719 30.281 1 97.31 203 ALA A C 1
ATOM 1545 O O . ALA A 1 203 ? -1.951 6.57 30.484 1 97.31 203 ALA A O 1
ATOM 1546 N N . ASP A 1 204 ? -4.02 5.695 30.312 1 96.5 204 ASP A N 1
ATOM 1547 C CA . ASP A 1 204 ? -3.648 4.344 30.719 1 96.5 204 ASP A CA 1
ATOM 1548 C C . ASP A 1 204 ? -2.824 3.652 29.625 1 96.5 204 ASP A C 1
ATOM 1550 O O . ASP A 1 204 ? -2.125 2.674 29.906 1 96.5 204 ASP A O 1
ATOM 1554 N N . SER A 1 205 ? -2.936 4.133 28.438 1 97.25 205 SER A N 1
ATOM 1555 C CA . SER A 1 205 ? -2.199 3.578 27.312 1 97.25 205 SER A CA 1
ATOM 1556 C C . SER A 1 205 ? -1.734 4.68 26.359 1 97.25 205 SER A C 1
ATOM 1558 O O . SER A 1 205 ? -2.271 5.789 26.375 1 97.25 205 SER A O 1
ATOM 1560 N N . ILE A 1 206 ? -0.652 4.367 25.625 1 98.38 206 ILE A N 1
ATOM 1561 C CA . ILE A 1 206 ? -0.327 5.258 24.516 1 98.38 206 ILE A CA 1
ATOM 1562 C C . ILE A 1 206 ? -1.427 5.191 23.469 1 98.38 206 ILE A C 1
ATOM 1564 O O . ILE A 1 206 ? -2.213 4.238 23.438 1 98.38 206 ILE A O 1
ATOM 1568 N N . LEU A 1 207 ? -1.495 6.203 22.609 1 98.38 207 LEU A N 1
ATOM 1569 C CA . LEU A 1 207 ? -2.51 6.312 21.562 1 98.38 207 LEU A CA 1
ATOM 1570 C C . LEU A 1 207 ? -3.902 6.059 22.125 1 98.38 207 LEU A C 1
ATOM 1572 O O . LEU A 1 207 ? -4.625 5.184 21.641 1 98.38 207 LEU A O 1
ATOM 1576 N N . PRO A 1 208 ? -4.297 6.906 23.047 1 96.56 208 PRO A N 1
ATOM 1577 C CA . PRO A 1 208 ? -5.555 6.648 23.75 1 96.56 208 PRO A CA 1
ATOM 1578 C C . PRO A 1 208 ? -6.766 6.703 22.828 1 96.56 208 PRO A C 1
ATOM 1580 O O . PRO A 1 208 ? -7.848 6.23 23.188 1 96.56 208 PRO A O 1
ATOM 1583 N N . GLY A 1 209 ? -6.625 7.316 21.625 1 95.44 209 GLY A N 1
ATOM 1584 C CA . GLY A 1 209 ? -7.723 7.391 20.672 1 95.44 209 GLY A CA 1
ATOM 1585 C C . GLY A 1 209 ? -7.918 6.109 19.891 1 95.44 209 GLY A C 1
ATOM 1586 O O . GLY A 1 209 ? -8.938 5.938 19.203 1 95.44 209 GLY A O 1
ATOM 1587 N N . GLU A 1 210 ? -7.012 5.148 19.938 1 97.62 210 GLU A N 1
ATOM 1588 C CA . GLU A 1 210 ? -7.086 3.879 19.219 1 97.62 210 GLU A CA 1
ATOM 1589 C C . GLU A 1 210 ? -7.508 2.744 20.156 1 97.62 210 GLU A C 1
ATOM 1591 O O . GLU A 1 210 ? -7.492 2.896 21.375 1 97.62 210 GLU A O 1
ATOM 1596 N N . ASP A 1 211 ? -7.898 1.603 19.531 1 97.81 211 ASP A N 1
ATOM 1597 C CA . ASP A 1 211 ? -8.242 0.439 20.359 1 97.81 211 ASP A CA 1
ATOM 1598 C C . ASP A 1 211 ? -7.027 -0.058 21.141 1 97.81 211 ASP A C 1
ATOM 1600 O O . ASP A 1 211 ? -5.91 -0.08 20.609 1 97.81 211 ASP A O 1
ATOM 1604 N N . GLU A 1 212 ? -7.281 -0.529 22.312 1 97.44 212 GLU A N 1
ATOM 1605 C CA . GLU A 1 212 ? -6.219 -0.917 23.234 1 97.44 212 GLU A CA 1
ATOM 1606 C C . GLU A 1 212 ? -5.359 -2.035 22.656 1 97.44 212 GLU A C 1
ATOM 1608 O O . GLU A 1 212 ? -4.141 -2.051 22.828 1 97.44 212 GLU A O 1
ATOM 1613 N N . ASP A 1 213 ? -5.961 -2.996 22.016 1 98.12 213 ASP A N 1
ATOM 1614 C CA . ASP A 1 213 ? -5.219 -4.133 21.484 1 98.12 213 ASP A CA 1
ATOM 1615 C C . ASP A 1 213 ? -4.312 -3.699 20.328 1 98.12 213 ASP A C 1
ATOM 1617 O O . ASP A 1 213 ? -3.246 -4.281 20.125 1 98.12 213 ASP A O 1
ATOM 1621 N N . ILE A 1 214 ? -4.73 -2.684 19.594 1 98.5 214 ILE A N 1
ATOM 1622 C CA . ILE A 1 214 ? -3.91 -2.127 18.516 1 98.5 214 ILE A CA 1
ATOM 1623 C C . ILE A 1 214 ? -2.75 -1.336 19.125 1 98.5 214 ILE A C 1
ATOM 1625 O O . ILE A 1 214 ? -1.592 -1.543 18.75 1 98.5 214 ILE A O 1
ATOM 1629 N N . ALA A 1 215 ? -3.057 -0.468 20.062 1 98.56 215 ALA A N 1
ATOM 1630 C CA . ALA A 1 215 ? -2.051 0.357 20.719 1 98.56 215 ALA A CA 1
ATOM 1631 C C . ALA A 1 215 ? -1.03 -0.507 21.453 1 98.56 215 ALA A C 1
ATOM 1633 O O . ALA A 1 215 ? 0.155 -0.17 21.516 1 98.56 215 ALA A O 1
ATOM 1634 N N . ALA A 1 216 ? -1.439 -1.609 22 1 98.69 216 ALA A N 1
ATOM 1635 C CA . ALA A 1 216 ? -0.584 -2.494 22.781 1 98.69 216 ALA A CA 1
ATOM 1636 C C . ALA A 1 216 ? 0.518 -3.102 21.922 1 98.69 216 ALA A C 1
ATOM 1638 O O . ALA A 1 216 ? 1.635 -3.322 22.391 1 98.69 216 ALA A O 1
ATOM 1639 N N . ILE A 1 217 ? 0.183 -3.4 20.703 1 98.81 217 ILE A N 1
ATOM 1640 C CA . ILE A 1 217 ? 1.175 -3.977 19.797 1 98.81 217 ILE A CA 1
ATOM 1641 C C . ILE A 1 217 ? 2.293 -2.967 19.547 1 98.81 217 ILE A C 1
ATOM 1643 O O . ILE A 1 217 ? 3.475 -3.318 19.594 1 98.81 217 ILE A O 1
ATOM 1647 N N . LEU A 1 218 ? 1.931 -1.724 19.328 1 98.81 218 LEU A N 1
ATOM 1648 C CA . LEU A 1 218 ? 2.947 -0.693 19.156 1 98.81 218 LEU A CA 1
ATOM 1649 C C . LEU A 1 218 ? 3.742 -0.487 20.438 1 98.81 218 LEU A C 1
ATOM 1651 O O . LEU A 1 218 ? 4.965 -0.327 20.406 1 98.81 218 LEU A O 1
ATOM 1655 N N . ALA A 1 219 ? 3.02 -0.447 21.578 1 98.81 219 ALA A N 1
ATOM 1656 C CA . ALA A 1 219 ? 3.684 -0.268 22.875 1 98.81 219 ALA A CA 1
ATOM 1657 C C . ALA A 1 219 ? 4.762 -1.326 23.078 1 98.81 219 ALA A C 1
ATOM 1659 O O . ALA A 1 219 ? 5.887 -1.007 23.484 1 98.81 219 ALA A O 1
ATOM 1660 N N . LYS A 1 220 ? 4.43 -2.551 22.797 1 98.69 220 LYS A N 1
ATOM 1661 C CA . LYS A 1 220 ? 5.375 -3.654 22.953 1 98.69 220 LYS A CA 1
ATOM 1662 C C . LYS A 1 220 ? 6.59 -3.473 22.062 1 98.69 220 LYS A C 1
ATOM 1664 O O . LYS A 1 220 ? 7.723 -3.727 22.484 1 98.69 220 LYS A O 1
ATOM 1669 N N . GLN A 1 221 ? 6.316 -3.061 20.859 1 98.31 221 GLN A N 1
ATOM 1670 C CA . GLN A 1 221 ? 7.418 -2.865 19.938 1 98.31 221 GLN A CA 1
ATOM 1671 C C . GLN A 1 221 ? 8.312 -1.71 20.375 1 98.31 221 GLN A C 1
ATOM 1673 O O . GLN A 1 221 ? 9.539 -1.795 20.281 1 98.31 221 GLN A O 1
ATOM 1678 N N . LEU A 1 222 ? 7.715 -0.586 20.781 1 98.62 222 LEU A N 1
ATOM 1679 C CA . LEU A 1 222 ? 8.5 0.546 21.266 1 98.62 222 LEU A CA 1
ATOM 1680 C C . LEU A 1 222 ? 9.375 0.138 22.453 1 98.62 222 LEU A C 1
ATOM 1682 O O . LEU A 1 222 ? 10.547 0.523 22.516 1 98.62 222 LEU A O 1
ATOM 1686 N N . GLN A 1 223 ? 8.828 -0.64 23.312 1 98.56 223 GLN A N 1
ATOM 1687 C CA . GLN A 1 223 ? 9.609 -1.137 24.438 1 98.56 223 GLN A CA 1
ATOM 1688 C C . GLN A 1 223 ? 10.75 -2.029 23.969 1 98.56 223 GLN A C 1
ATOM 1690 O O . GLN A 1 223 ? 11.867 -1.937 24.484 1 98.56 223 GLN A O 1
ATOM 1695 N N . ALA A 1 224 ? 10.461 -2.861 23.047 1 97.44 224 ALA A N 1
ATOM 1696 C CA . ALA A 1 224 ? 11.484 -3.729 22.469 1 97.44 224 ALA A CA 1
ATOM 1697 C C . ALA A 1 224 ? 12.594 -2.906 21.828 1 97.44 224 ALA A C 1
ATOM 1699 O O . ALA A 1 224 ? 13.75 -3.33 21.797 1 97.44 224 ALA A O 1
ATOM 1700 N N . ASP A 1 225 ? 12.25 -1.706 21.344 1 96.62 225 ASP A N 1
ATOM 1701 C CA . ASP A 1 225 ? 13.219 -0.806 20.734 1 96.62 225 ASP A CA 1
ATOM 1702 C C . ASP A 1 225 ? 13.961 0.01 21.781 1 96.62 225 ASP A C 1
ATOM 1704 O O . ASP A 1 225 ? 14.781 0.867 21.438 1 96.62 225 ASP A O 1
ATOM 1708 N N . GLY A 1 226 ? 13.578 -0.148 23.031 1 97.25 226 GLY A N 1
ATOM 1709 C CA . GLY A 1 226 ? 14.328 0.475 24.109 1 97.25 226 GLY A CA 1
ATOM 1710 C C . GLY A 1 226 ? 13.617 1.667 24.719 1 97.25 226 GLY A C 1
ATOM 1711 O O . GLY A 1 226 ? 14.195 2.393 25.531 1 97.25 226 GLY A O 1
ATOM 1712 N N . VAL A 1 227 ? 12.391 1.892 24.391 1 98.75 227 VAL A N 1
ATOM 1713 C CA . VAL A 1 227 ? 11.641 3.029 24.922 1 98.75 227 VAL A CA 1
ATOM 1714 C C . VAL A 1 227 ? 11.086 2.689 26.297 1 98.75 227 VAL A C 1
ATOM 1716 O O . VAL A 1 227 ? 10.438 1.653 26.484 1 98.75 227 VAL A O 1
ATOM 1719 N N . ALA A 1 228 ? 11.359 3.506 27.234 1 98.5 228 ALA A N 1
ATOM 1720 C CA . ALA A 1 228 ? 10.68 3.414 28.531 1 98.5 228 ALA A CA 1
ATOM 1721 C C . ALA A 1 228 ? 9.312 4.09 28.484 1 98.5 228 ALA A C 1
ATOM 1723 O O . ALA A 1 228 ? 9.219 5.301 28.281 1 98.5 228 ALA A O 1
ATOM 1724 N N . LEU A 1 229 ? 8.305 3.291 28.703 1 98.38 229 LEU A N 1
ATOM 1725 C CA . LEU A 1 229 ? 6.949 3.816 28.625 1 98.38 229 LEU A CA 1
ATOM 1726 C C . LEU A 1 229 ? 6.344 3.926 30.031 1 98.38 229 LEU A C 1
ATOM 1728 O O . LEU A 1 229 ? 6.266 2.936 30.75 1 98.38 229 LEU A O 1
ATOM 1732 N N . HIS A 1 230 ? 5.992 5.113 30.391 1 98.06 230 HIS A N 1
ATOM 1733 C CA . HIS A 1 230 ? 5.25 5.359 31.625 1 98.06 230 HIS A CA 1
ATOM 1734 C C . HIS A 1 230 ? 3.84 5.859 31.328 1 98.06 230 HIS A C 1
ATOM 1736 O O . HIS A 1 230 ? 3.637 7.051 31.094 1 98.06 230 HIS A O 1
ATOM 1742 N N . THR A 1 231 ? 2.885 4.969 31.375 1 97.44 231 THR A N 1
ATOM 1743 C CA . THR A 1 231 ? 1.482 5.34 31.234 1 97.44 231 THR A CA 1
ATOM 1744 C C . THR A 1 231 ? 0.838 5.586 32.594 1 97.44 231 THR A C 1
ATOM 1746 O O . THR A 1 231 ? 1.431 5.281 33.625 1 97.44 231 THR A O 1
ATOM 1749 N N . ALA A 1 232 ? -0.358 6.258 32.594 1 97.5 232 ALA A N 1
ATOM 1750 C CA . ALA A 1 232 ? -0.987 6.676 33.844 1 97.5 232 ALA A CA 1
ATOM 1751 C C . ALA A 1 232 ? -0.012 7.465 34.719 1 97.5 232 ALA A C 1
ATOM 1753 O O . ALA A 1 232 ? 0.083 7.23 35.906 1 97.5 232 ALA A O 1
ATOM 1754 N N . ALA A 1 233 ? 0.757 8.273 34.062 1 97.81 233 ALA A N 1
ATOM 1755 C CA . ALA A 1 233 ? 1.804 9.062 34.719 1 97.81 233 ALA A CA 1
ATOM 1756 C C . ALA A 1 233 ? 1.783 10.508 34.219 1 97.81 233 ALA A C 1
ATOM 1758 O O . ALA A 1 233 ? 1.32 10.789 33.125 1 97.81 233 ALA A O 1
ATOM 1759 N N . ALA A 1 234 ? 2.246 11.383 35.062 1 97.19 234 ALA A N 1
ATOM 1760 C CA . ALA A 1 234 ? 2.24 12.805 34.719 1 97.19 234 ALA A CA 1
ATOM 1761 C C . ALA A 1 234 ? 3.559 13.461 35.125 1 97.19 234 ALA A C 1
ATOM 1763 O O . ALA A 1 234 ? 4.141 13.141 36.156 1 97.19 234 ALA A O 1
ATOM 1764 N N . VAL A 1 235 ? 4.008 14.359 34.312 1 97.44 235 VAL A N 1
ATOM 1765 C CA . VAL A 1 235 ? 5.168 15.172 34.656 1 97.44 235 VAL A CA 1
ATOM 1766 C C . VAL A 1 235 ? 4.766 16.234 35.688 1 97.44 235 VAL A C 1
ATOM 1768 O O . VAL A 1 235 ? 3.797 16.969 35.469 1 97.44 235 VAL A O 1
ATOM 1771 N N . GLN A 1 236 ? 5.586 16.344 36.688 1 96.25 236 GLN A N 1
ATOM 1772 C CA . GLN A 1 236 ? 5.238 17.266 37.781 1 96.25 236 GLN A CA 1
ATOM 1773 C C . GLN A 1 236 ? 6.168 18.469 37.812 1 96.25 236 GLN A C 1
ATOM 1775 O O . GLN A 1 236 ? 5.754 19.578 38.156 1 96.25 236 GLN A O 1
ATOM 1780 N N . GLN A 1 237 ? 7.387 18.125 37.562 1 96 237 GLN A N 1
ATOM 1781 C CA . GLN A 1 237 ? 8.383 19.203 37.625 1 96 237 GLN A CA 1
ATOM 1782 C C . GLN A 1 237 ? 9.422 19.047 36.531 1 96 237 GLN A C 1
ATOM 1784 O O . GLN A 1 237 ? 9.844 17.938 36.188 1 96 237 GLN A O 1
ATOM 1789 N N . LEU A 1 238 ? 9.742 20.156 35.969 1 96.75 238 LEU A N 1
ATOM 1790 C CA . LEU A 1 238 ? 10.867 20.266 35.031 1 96.75 238 LEU A CA 1
ATOM 1791 C C . LEU A 1 238 ? 11.859 21.328 35.5 1 96.75 238 LEU A C 1
ATOM 1793 O O . LEU A 1 238 ? 11.516 22.5 35.594 1 96.75 238 LEU A O 1
ATOM 1797 N N . ASP A 1 239 ? 13.047 20.859 35.875 1 95.31 239 ASP A N 1
ATOM 1798 C CA . ASP A 1 239 ? 14.109 21.75 36.312 1 95.31 239 ASP A CA 1
ATOM 1799 C C . ASP A 1 239 ? 15.164 21.938 35.219 1 95.31 239 ASP A C 1
ATOM 1801 O O . ASP A 1 239 ? 16.094 21.125 35.125 1 95.31 239 ASP A O 1
ATOM 1805 N N . LYS A 1 240 ? 15.109 23.016 34.531 1 93.5 240 LYS A N 1
ATOM 1806 C CA . LYS A 1 240 ? 15.992 23.281 33.375 1 93.5 240 LYS A CA 1
ATOM 1807 C C . LYS A 1 240 ? 17.453 23.328 33.812 1 93.5 240 LYS A C 1
ATOM 1809 O O . LYS A 1 240 ? 18.344 22.859 33.125 1 93.5 240 LYS A O 1
ATOM 1814 N N . THR A 1 241 ? 17.719 23.828 34.969 1 93.06 241 THR A N 1
ATOM 1815 C CA . THR A 1 241 ? 19.078 24.016 35.469 1 93.06 241 THR A CA 1
ATOM 1816 C C . THR A 1 241 ? 19.781 22.672 35.656 1 93.06 241 THR A C 1
ATOM 1818 O O . THR A 1 241 ? 20.953 22.531 35.344 1 93.06 241 THR A O 1
ATOM 1821 N N . LYS A 1 242 ? 19.078 21.672 36.094 1 94.31 242 LYS A N 1
ATOM 1822 C CA . LYS A 1 242 ? 19.656 20.359 36.406 1 94.31 242 LYS A CA 1
ATOM 1823 C C . LYS A 1 242 ? 19.281 19.344 35.312 1 94.31 242 LYS A C 1
ATOM 1825 O O . LYS A 1 242 ? 19.672 18.188 35.375 1 94.31 242 LYS A O 1
ATOM 1830 N N . LYS A 1 243 ? 18.484 19.828 34.375 1 96.25 243 LYS A N 1
ATOM 1831 C CA . LYS A 1 243 ? 17.906 18.938 33.375 1 96.25 243 LYS A CA 1
ATOM 1832 C C . LYS A 1 243 ? 17.203 17.766 34.062 1 96.25 243 LYS A C 1
ATOM 1834 O O . LYS A 1 243 ? 17.375 16.609 33.625 1 96.25 243 LYS A O 1
ATOM 1839 N N . ARG A 1 244 ? 16.5 18.094 35.094 1 96.19 244 ARG A N 1
ATOM 1840 C CA . ARG A 1 244 ? 15.844 17.094 35.938 1 96.19 244 ARG A CA 1
ATOM 1841 C C . ARG A 1 244 ? 14.336 17.094 35.719 1 96.19 244 ARG A C 1
ATOM 1843 O O . ARG A 1 244 ? 13.727 18.156 35.562 1 96.19 244 ARG A O 1
ATOM 1850 N N . VAL A 1 245 ? 13.734 15.859 35.594 1 97.38 245 VAL A N 1
ATOM 1851 C CA . VAL A 1 245 ? 12.305 15.656 35.406 1 97.38 245 VAL A CA 1
ATOM 1852 C C . VAL A 1 245 ? 11.742 14.836 36.562 1 97.38 245 VAL A C 1
ATOM 1854 O O . VAL A 1 245 ? 12.328 13.82 36.969 1 97.38 245 VAL A O 1
ATOM 1857 N N . VAL A 1 246 ? 10.727 15.312 37.125 1 97.75 246 VAL A N 1
ATOM 1858 C CA . VAL A 1 246 ? 10.008 14.539 38.125 1 97.75 246 VAL A CA 1
ATOM 1859 C C . VAL A 1 246 ? 8.648 14.109 37.594 1 97.75 246 VAL A C 1
ATOM 1861 O O . VAL A 1 246 ? 7.852 14.945 37.156 1 97.75 246 VAL A O 1
ATOM 1864 N N . ILE A 1 247 ? 8.406 12.773 37.594 1 97.62 247 ILE A N 1
ATOM 1865 C CA . ILE A 1 247 ? 7.121 12.273 37.125 1 97.62 247 ILE A CA 1
ATOM 1866 C C . ILE A 1 247 ? 6.395 11.578 38.281 1 97.62 247 ILE A C 1
ATOM 1868 O O . ILE A 1 247 ? 7.027 11.023 39.188 1 97.62 247 ILE A O 1
ATOM 1872 N N . GLN A 1 248 ? 5.148 11.727 38.25 1 97.38 248 GLN A N 1
ATOM 1873 C CA . GLN A 1 248 ? 4.289 10.992 39.188 1 97.38 248 GLN A CA 1
ATOM 1874 C C . GLN A 1 248 ? 3.65 9.789 38.5 1 97.38 248 GLN A C 1
ATOM 1876 O O . GLN A 1 248 ? 2.887 9.945 37.531 1 97.38 248 GLN A O 1
ATOM 1881 N N . THR A 1 249 ? 3.988 8.617 38.969 1 95.25 249 THR A N 1
ATOM 1882 C CA . THR A 1 249 ? 3.326 7.406 38.5 1 95.25 249 THR A CA 1
ATOM 1883 C C . THR A 1 249 ? 2.209 6.996 39.438 1 95.25 249 THR A C 1
ATOM 1885 O O . THR A 1 249 ? 1.931 7.695 40.406 1 95.25 249 THR A O 1
ATOM 1888 N N . LYS A 1 250 ? 1.453 5.969 39.062 1 90.44 250 LYS A N 1
ATOM 1889 C CA . LYS A 1 250 ? 0.389 5.48 39.938 1 90.44 250 LYS A CA 1
ATOM 1890 C C . LYS A 1 250 ? 0.926 5.152 41.312 1 90.44 250 LYS A C 1
ATOM 1892 O O . LYS A 1 250 ? 0.245 5.379 42.312 1 90.44 250 LYS A O 1
ATOM 1897 N N . ASP A 1 251 ? 2.197 4.77 41.344 1 90.75 251 ASP A N 1
ATOM 1898 C CA . ASP A 1 251 ? 2.703 4.176 42.594 1 90.75 251 ASP A CA 1
ATOM 1899 C C . ASP A 1 251 ? 3.658 5.129 43.312 1 90.75 251 ASP A C 1
ATOM 1901 O O . ASP A 1 251 ? 3.779 5.09 44.531 1 90.75 251 ASP A O 1
ATOM 1905 N N . GLU A 1 252 ? 4.426 5.875 42.5 1 94.12 252 GLU A N 1
ATOM 1906 C CA . GLU A 1 252 ? 5.484 6.652 43.125 1 94.12 252 GLU A CA 1
ATOM 1907 C C . GLU A 1 252 ? 5.914 7.824 42.25 1 94.12 252 GLU A C 1
ATOM 1909 O O . GLU A 1 252 ? 5.48 7.941 41.094 1 94.12 252 GLU A O 1
ATOM 1914 N N . GLN A 1 253 ? 6.633 8.594 42.938 1 96.69 253 GLN A N 1
ATOM 1915 C CA . GLN A 1 253 ? 7.332 9.656 42.219 1 96.69 253 GLN A CA 1
ATOM 1916 C C . GLN A 1 253 ? 8.711 9.195 41.75 1 96.69 253 GLN A C 1
ATOM 1918 O O . GLN A 1 253 ? 9.43 8.531 42.5 1 96.69 253 GLN A O 1
ATOM 1923 N N . VAL A 1 254 ? 8.984 9.477 40.531 1 95.94 254 VAL A N 1
ATOM 1924 C CA . VAL A 1 254 ? 10.25 9.07 39.938 1 95.94 254 VAL A CA 1
ATOM 1925 C C . VAL A 1 254 ? 10.992 10.289 39.406 1 95.94 254 VAL A C 1
ATOM 1927 O O . VAL A 1 254 ? 10.406 11.125 38.719 1 95.94 254 VAL A O 1
ATOM 1930 N N . GLU A 1 255 ? 12.242 10.375 39.781 1 97 255 GLU A N 1
ATOM 1931 C CA . GLU A 1 255 ? 13.102 11.43 39.25 1 97 255 GLU A CA 1
ATOM 1932 C C . GLU A 1 255 ? 14.07 10.883 38.219 1 97 255 GLU A C 1
ATOM 1934 O O . GLU A 1 255 ? 14.617 9.789 38.375 1 97 255 GLU A O 1
ATOM 1939 N N . MET A 1 256 ? 14.227 11.633 37.094 1 96.56 256 MET A N 1
ATOM 1940 C CA . MET A 1 256 ? 15.172 11.219 36.062 1 96.56 256 MET A CA 1
ATOM 1941 C C . MET A 1 256 ? 15.758 12.438 35.344 1 96.56 256 MET A C 1
ATOM 1943 O O . MET A 1 256 ? 15.312 13.562 35.562 1 96.56 256 MET A O 1
ATOM 1947 N N . GLN A 1 257 ? 16.812 12.203 34.625 1 97.62 257 GLN A N 1
ATOM 1948 C CA . GLN A 1 257 ? 17.422 13.234 33.812 1 97.62 257 GLN A CA 1
ATOM 1949 C C . GLN A 1 257 ? 17.234 12.93 32.312 1 97.62 257 GLN A C 1
ATOM 1951 O O . GLN A 1 257 ? 17.188 11.766 31.922 1 97.62 257 GLN A O 1
ATOM 1956 N N . ALA A 1 258 ? 17.094 13.953 31.562 1 97.56 258 ALA A N 1
ATOM 1957 C CA . ALA A 1 258 ? 17.031 13.867 30.109 1 97.56 258 ALA A CA 1
ATOM 1958 C C . ALA A 1 258 ? 17.719 15.062 29.453 1 97.56 258 ALA A C 1
ATOM 1960 O O . ALA A 1 258 ? 17.594 16.188 29.938 1 97.56 258 ALA A O 1
ATOM 1961 N N . GLU A 1 259 ? 18.391 14.812 28.391 1 97.88 259 GLU A N 1
ATOM 1962 C CA . GLU A 1 259 ? 19.094 15.891 27.672 1 97.88 259 GLU A CA 1
ATOM 1963 C C . GLU A 1 259 ? 18.094 16.859 27.031 1 97.88 259 GLU A C 1
ATOM 1965 O O . GLU A 1 259 ? 18.359 18.047 26.922 1 97.88 259 GLU A O 1
ATOM 1970 N N . ARG A 1 260 ? 16.984 16.328 26.562 1 98.19 260 ARG A N 1
ATOM 1971 C CA . ARG A 1 260 ? 15.906 17.109 25.969 1 98.19 260 ARG A CA 1
ATOM 1972 C C . ARG A 1 260 ? 14.547 16.656 26.5 1 98.19 260 ARG A C 1
ATOM 1974 O O . ARG A 1 260 ? 14.391 15.5 26.906 1 98.19 260 ARG A O 1
ATOM 1981 N N . VAL A 1 261 ? 13.617 17.562 26.484 1 98.69 261 VAL A N 1
ATOM 1982 C CA . VAL A 1 261 ? 12.227 17.266 26.781 1 98.69 261 VAL A CA 1
ATOM 1983 C C . VAL A 1 261 ? 11.344 17.719 25.609 1 98.69 261 VAL A C 1
ATOM 1985 O O . VAL A 1 261 ? 11.328 18.891 25.266 1 98.69 261 VAL A O 1
ATOM 1988 N N . LEU A 1 262 ? 10.688 16.812 24.953 1 98.69 262 LEU A N 1
ATOM 1989 C CA . LEU A 1 262 ? 9.695 17.109 23.938 1 98.69 262 LEU A CA 1
ATOM 1990 C C . LEU A 1 262 ? 8.289 17.109 24.516 1 98.69 262 LEU A C 1
ATOM 1992 O O . LEU A 1 262 ? 7.832 16.094 25.047 1 98.69 262 LEU A O 1
ATOM 1996 N N . VAL A 1 263 ? 7.672 18.25 24.469 1 98.62 263 VAL A N 1
ATOM 1997 C CA . VAL A 1 263 ? 6.289 18.359 24.922 1 98.62 263 VAL A CA 1
ATOM 1998 C C . VAL A 1 263 ? 5.34 18.188 23.734 1 98.62 263 VAL A C 1
ATOM 2000 O O . VAL A 1 263 ? 5.266 19.062 22.859 1 98.62 263 VAL A O 1
ATOM 2003 N N . ALA A 1 264 ? 4.637 17.078 23.703 1 98 264 ALA A N 1
ATOM 2004 C CA . ALA A 1 264 ? 3.688 16.719 22.641 1 98 264 ALA A CA 1
ATOM 2005 C C . ALA A 1 264 ? 2.305 16.438 23.219 1 98 264 ALA A C 1
ATOM 2007 O O . ALA A 1 264 ? 1.767 15.336 23.047 1 98 264 ALA A O 1
ATOM 2008 N N . VAL A 1 265 ? 1.686 17.438 23.797 1 97.19 265 VAL A N 1
ATOM 2009 C CA . VAL A 1 265 ? 0.461 17.203 24.547 1 97.19 265 VAL A CA 1
ATOM 2010 C C . VAL A 1 265 ? -0.738 17.75 23.781 1 97.19 265 VAL A C 1
ATOM 2012 O O . VAL A 1 265 ? -1.843 17.828 24.312 1 97.19 265 VAL A O 1
ATOM 2015 N N . GLY A 1 266 ? -0.526 18.172 22.562 1 95.44 266 GLY A N 1
ATOM 2016 C CA . GLY A 1 266 ? -1.635 18.625 21.75 1 95.44 266 GLY A CA 1
ATOM 2017 C C . GLY A 1 266 ? -1.358 19.938 21.047 1 95.44 266 GLY A C 1
ATOM 2018 O O . GLY A 1 266 ? -0.263 20.5 21.172 1 95.44 266 GLY A O 1
ATOM 2019 N N . ARG A 1 267 ? -2.357 20.375 20.25 1 97.06 267 ARG A N 1
ATOM 2020 C CA . ARG A 1 267 ? -2.311 21.625 19.5 1 97.06 267 ARG A CA 1
ATOM 2021 C C . ARG A 1 267 ? -3.586 22.438 19.719 1 97.06 267 ARG A C 1
ATOM 2023 O O . ARG A 1 267 ? -4.633 21.875 20.062 1 97.06 267 ARG A O 1
ATOM 2030 N N . LYS A 1 268 ? -3.51 23.703 19.594 1 97.31 268 LYS A N 1
ATOM 2031 C CA . LYS A 1 268 ? -4.676 24.578 19.703 1 97.31 268 LYS A CA 1
ATOM 2032 C C . LYS A 1 268 ? -4.832 25.438 18.438 1 97.31 268 LYS A C 1
ATOM 2034 O O . LYS A 1 268 ? -3.844 25.828 17.828 1 97.31 268 LYS A O 1
ATOM 2039 N N . PRO A 1 269 ? -6.07 25.766 18.016 1 98.25 269 PRO A N 1
ATOM 2040 C CA . PRO A 1 269 ? -6.293 26.609 16.844 1 98.25 269 PRO A CA 1
ATOM 2041 C C . PRO A 1 269 ? -5.605 27.969 16.969 1 98.25 269 PRO A C 1
ATOM 2043 O O . PRO A 1 269 ? -5.574 28.562 18.047 1 98.25 269 PRO A O 1
ATOM 2046 N N . ARG A 1 270 ? -5.047 28.453 15.852 1 97.62 270 ARG A N 1
ATOM 2047 C CA . ARG A 1 270 ? -4.418 29.766 15.805 1 97.62 270 ARG A CA 1
ATOM 2048 C C . ARG A 1 270 ? -5.449 30.859 15.555 1 97.62 270 ARG A C 1
ATOM 2050 O O . ARG A 1 270 ? -5.594 31.344 14.43 1 97.62 270 ARG A O 1
ATOM 2057 N N . THR A 1 271 ? -6.09 31.328 16.625 1 97.94 271 THR A N 1
ATOM 2058 C CA . THR A 1 271 ? -7.109 32.344 16.484 1 97.94 271 THR A CA 1
ATOM 2059 C C . THR A 1 271 ? -6.613 33.688 17.031 1 97.94 271 THR A C 1
ATOM 2061 O O . THR A 1 271 ? -7.207 34.75 16.766 1 97.94 271 THR A O 1
ATOM 2064 N N . ALA A 1 272 ? -5.512 33.625 17.703 1 95.62 272 ALA A N 1
ATOM 2065 C CA . ALA A 1 272 ? -4.988 34.844 18.344 1 95.62 272 ALA A CA 1
ATOM 2066 C C . ALA A 1 272 ? -4.496 35.844 17.297 1 95.62 272 ALA A C 1
ATOM 2068 O O . ALA A 1 272 ? -3.932 35.438 16.281 1 95.62 272 ALA A O 1
ATOM 2069 N N . GLN A 1 273 ? -4.73 37.094 17.5 1 94.75 273 GLN A N 1
ATOM 2070 C CA . GLN A 1 273 ? -4.199 38.219 16.719 1 94.75 273 GLN A CA 1
ATOM 2071 C C . GLN A 1 273 ? -4.844 38.281 15.344 1 94.75 273 GLN A C 1
ATOM 2073 O O . GLN A 1 273 ? -4.344 38.969 14.453 1 94.75 273 GLN A O 1
ATOM 2078 N N . LEU A 1 274 ? -5.984 37.562 15.125 1 98.12 274 LEU A N 1
ATOM 2079 C CA . LEU A 1 274 ? -6.672 37.594 13.844 1 98.12 274 LEU A CA 1
ATOM 2080 C C . LEU A 1 274 ? -7.645 38.75 13.766 1 98.12 274 LEU A C 1
ATOM 2082 O O . LEU A 1 274 ? -8.164 39.062 12.688 1 98.12 274 LEU A O 1
ATOM 2086 N N . GLY A 1 275 ? -7.836 39.469 14.891 1 98.44 275 GLY A N 1
ATOM 2087 C CA . GLY A 1 275 ? -8.797 40.562 14.914 1 98.44 275 GLY A CA 1
ATOM 2088 C C . GLY A 1 275 ? -10.234 40.094 14.836 1 98.44 275 GLY A C 1
ATOM 2089 O O . GLY A 1 275 ? -11.094 40.781 14.305 1 98.44 275 GLY A O 1
ATOM 2090 N N . LEU A 1 276 ? -10.469 38.812 15.305 1 98.56 276 LEU A N 1
ATOM 2091 C CA . LEU A 1 276 ? -11.82 38.281 15.242 1 98.56 276 LEU A CA 1
ATOM 2092 C C . LEU A 1 276 ? -12.773 39.094 16.109 1 98.56 276 LEU A C 1
ATOM 2094 O O . LEU A 1 276 ? -13.977 39.156 15.828 1 98.56 276 LEU A O 1
ATOM 2098 N N . GLU A 1 277 ? -12.25 39.781 17.172 1 98.06 277 GLU A N 1
ATOM 2099 C CA . GLU A 1 277 ? -13.047 40.625 18.062 1 98.06 277 GLU A CA 1
ATOM 2100 C C . GLU A 1 277 ? -13.625 41.812 17.297 1 98.06 277 GLU A C 1
ATOM 2102 O O . GLU A 1 277 ? -14.578 42.438 17.766 1 98.06 277 GLU A O 1
ATOM 2107 N N . ASN A 1 278 ? -13.07 42.125 16.172 1 98.44 278 ASN A N 1
ATOM 2108 C CA . ASN A 1 278 ? -13.539 43.25 15.336 1 98.44 278 ASN A CA 1
ATOM 2109 C C . ASN A 1 278 ? -14.594 42.781 14.336 1 98.44 278 ASN A C 1
ATOM 2111 O O . ASN A 1 278 ? -15.023 43.562 13.484 1 98.44 278 ASN A O 1
ATOM 2115 N N . THR A 1 279 ? -14.938 41.5 14.406 1 98.5 279 THR A N 1
ATOM 2116 C CA . THR A 1 279 ? -15.891 40.906 13.461 1 98.5 279 THR A CA 1
ATOM 2117 C C . THR A 1 279 ? -17.062 40.281 14.195 1 98.5 279 THR A C 1
ATOM 2119 O O . THR A 1 279 ? -17.094 40.25 15.43 1 98.5 279 THR A O 1
ATOM 2122 N N . GLY A 1 280 ? -18.031 39.812 13.438 1 98.56 280 GLY A N 1
ATOM 2123 C CA . GLY A 1 280 ? -19.141 39.031 13.969 1 98.56 280 GLY A CA 1
ATOM 2124 C C . GLY A 1 280 ? -18.859 37.531 14.023 1 98.56 280 GLY A C 1
ATOM 2125 O O . GLY A 1 280 ? -19.75 36.75 14.352 1 98.56 280 GLY A O 1
ATOM 2126 N N . VAL A 1 281 ? -17.641 37.125 13.719 1 98.81 281 VAL A N 1
ATOM 2127 C CA . VAL A 1 281 ? -17.281 35.719 13.68 1 98.81 281 VAL A CA 1
ATOM 2128 C C . VAL A 1 281 ? -17.266 35.156 15.102 1 98.81 281 VAL A C 1
ATOM 2130 O O . VAL A 1 281 ? -16.641 35.719 15.992 1 98.81 281 VAL A O 1
ATOM 2133 N N . MET A 1 282 ? -17.969 34.031 15.289 1 98.75 282 MET A N 1
ATOM 2134 C CA . MET A 1 282 ? -18.016 33.344 16.578 1 98.75 282 MET A CA 1
ATOM 2135 C C . MET A 1 282 ? -16.875 32.344 16.688 1 98.75 282 MET A C 1
ATOM 2137 O O . MET A 1 282 ? -16.641 31.562 15.781 1 98.75 282 MET A O 1
ATOM 2141 N N . TRP A 1 283 ? -16.109 32.406 17.844 1 98.38 283 TRP A N 1
ATOM 2142 C CA . TRP A 1 283 ? -15.023 31.453 18.094 1 98.38 283 TRP A CA 1
ATOM 2143 C C . TRP A 1 283 ? -14.844 31.219 19.578 1 98.38 283 TRP A C 1
ATOM 2145 O O . TRP A 1 283 ? -15.359 31.984 20.406 1 98.38 283 TRP A O 1
ATOM 2155 N N . THR A 1 284 ? -14.242 30.109 19.938 1 97.81 284 THR A N 1
ATOM 2156 C CA . THR A 1 284 ? -13.82 29.766 21.297 1 97.81 284 THR A CA 1
ATOM 2157 C C . THR A 1 284 ? -12.375 29.266 21.312 1 97.81 284 THR A C 1
ATOM 2159 O O . THR A 1 284 ? -11.688 29.328 20.297 1 97.81 284 THR A O 1
ATOM 2162 N N . ASP A 1 285 ? -11.992 28.812 22.453 1 95.5 285 ASP A N 1
ATOM 2163 C CA . ASP A 1 285 ? -10.656 28.234 22.562 1 95.5 285 ASP A CA 1
ATOM 2164 C C . ASP A 1 285 ? -10.539 26.938 21.75 1 95.5 285 ASP A C 1
ATOM 2166 O O . ASP A 1 285 ? -9.438 26.469 21.469 1 95.5 285 ASP A O 1
ATOM 2170 N N . ARG A 1 286 ? -11.664 26.531 21.359 1 95.56 286 ARG A N 1
ATOM 2171 C CA . ARG A 1 286 ? -11.688 25.281 20.609 1 95.56 286 ARG A CA 1
ATOM 2172 C C . ARG A 1 286 ? -11.609 25.547 19.109 1 95.56 286 ARG A C 1
ATOM 2174 O O . ARG A 1 286 ? -11.484 24.609 18.312 1 95.56 286 ARG A O 1
ATOM 2181 N N . GLY A 1 287 ? -11.734 26.828 18.719 1 98.69 287 GLY A N 1
ATOM 2182 C CA . GLY A 1 287 ? -11.633 27.188 17.312 1 98.69 287 GLY A CA 1
ATOM 2183 C C . GLY A 1 287 ? -12.797 28.016 16.812 1 98.69 287 GLY A C 1
ATOM 2184 O O . GLY A 1 287 ? -13.656 28.422 17.609 1 98.69 287 GLY A O 1
ATOM 2185 N N . ILE A 1 288 ? -12.797 28.297 15.516 1 98.81 288 ILE A N 1
ATOM 2186 C CA . ILE A 1 288 ? -13.859 29.062 14.875 1 98.81 288 ILE A CA 1
ATOM 2187 C C . ILE A 1 288 ? -15.07 28.172 14.625 1 98.81 288 ILE A C 1
ATOM 2189 O O . ILE A 1 288 ? -14.93 27.031 14.148 1 98.81 288 ILE A O 1
ATOM 2193 N N . GLU A 1 289 ? -16.281 28.625 15.023 1 98.5 289 GLU A N 1
ATOM 2194 C CA . GLU A 1 289 ? -17.5 27.859 14.781 1 98.5 289 GLU A CA 1
ATOM 2195 C C . GLU A 1 289 ? -17.922 27.938 13.312 1 98.5 289 GLU A C 1
ATOM 2197 O O . GLU A 1 289 ? -18.047 29.016 12.75 1 98.5 289 GLU A O 1
ATOM 2202 N N . VAL A 1 290 ? -18.062 26.781 12.688 1 98.31 290 VAL A N 1
ATOM 2203 C CA . VAL A 1 290 ? -18.5 26.766 11.297 1 98.31 290 VAL A CA 1
ATOM 2204 C C . VAL A 1 290 ? -19.594 25.719 11.109 1 98.31 290 VAL A C 1
ATOM 2206 O O . VAL A 1 290 ? -19.75 24.812 11.93 1 98.31 290 VAL A O 1
ATOM 2209 N N . SER A 1 291 ? -20.406 25.859 10.039 1 97.56 291 SER A N 1
ATOM 2210 C CA . SER A 1 291 ? -21.328 24.812 9.586 1 97.56 291 SER A CA 1
ATOM 2211 C C . SER A 1 291 ? -20.625 23.812 8.68 1 97.56 291 SER A C 1
ATOM 2213 O O . SER A 1 291 ? -19.438 23.953 8.398 1 97.56 291 SER A O 1
ATOM 2215 N N . ASP A 1 292 ? -21.344 22.766 8.18 1 96.56 292 ASP A N 1
ATOM 2216 C CA . ASP A 1 292 ? -20.781 21.719 7.344 1 96.56 292 ASP A CA 1
ATOM 2217 C C . ASP A 1 292 ? -20.312 22.281 6.004 1 96.56 292 ASP A C 1
ATOM 2219 O O . ASP A 1 292 ? -19.531 21.641 5.289 1 96.56 292 ASP A O 1
ATOM 2223 N N . ASP A 1 293 ? -20.766 23.391 5.672 1 98 293 ASP A N 1
ATOM 2224 C CA . ASP A 1 293 ? -20.344 24.016 4.418 1 98 293 ASP A CA 1
ATOM 2225 C C . ASP A 1 293 ? -19.188 24.984 4.648 1 98 293 ASP A C 1
ATOM 2227 O O . ASP A 1 293 ? -18.828 25.766 3.754 1 98 293 ASP A O 1
ATOM 2231 N N . MET A 1 294 ? -18.547 25.094 5.863 1 98.44 294 MET A N 1
ATOM 2232 C CA . MET A 1 294 ? -17.359 25.844 6.254 1 98.44 294 MET A CA 1
ATOM 2233 C C . MET A 1 294 ? -17.703 27.328 6.434 1 98.44 294 MET A C 1
ATOM 2235 O O . MET A 1 294 ? -16.797 28.156 6.555 1 98.44 294 MET A O 1
ATOM 2239 N N . SER A 1 295 ? -19.031 27.656 6.484 1 98.44 295 SER A N 1
ATOM 2240 C CA . SER A 1 295 ? -19.438 29.031 6.727 1 98.44 295 SER A CA 1
ATOM 2241 C C . SER A 1 295 ? -19.328 29.391 8.211 1 98.44 295 SER A C 1
ATOM 2243 O O . SER A 1 295 ? -19.672 28.578 9.07 1 98.44 295 SER A O 1
ATOM 2245 N N . THR A 1 296 ? -18.906 30.641 8.508 1 98.69 296 THR A N 1
ATOM 2246 C CA . THR A 1 296 ? -18.906 31.141 9.875 1 98.69 296 THR A CA 1
ATOM 2247 C C . THR A 1 296 ? -20.219 31.844 10.195 1 98.69 296 THR A C 1
ATOM 2249 O O . THR A 1 296 ? -21.188 31.719 9.445 1 98.69 296 THR A O 1
ATOM 2252 N N . SER A 1 297 ? -20.25 32.5 11.398 1 98.62 297 SER A N 1
ATOM 2253 C CA . SER A 1 297 ? -21.422 33.281 11.797 1 98.62 297 SER A CA 1
ATOM 2254 C C . SER A 1 297 ? -21.594 34.5 10.922 1 98.62 297 SER A C 1
ATOM 2256 O O . SER A 1 297 ? -22.656 35.125 10.938 1 98.62 297 SER A O 1
ATOM 2258 N N . VAL A 1 298 ? -20.578 34.938 10.211 1 98.44 298 VAL A N 1
ATOM 2259 C CA . VAL A 1 298 ? -20.656 36 9.234 1 98.44 298 VAL A CA 1
ATOM 2260 C C . VAL A 1 298 ? -20.719 35.438 7.824 1 98.44 298 VAL A C 1
ATOM 2262 O O . VAL A 1 298 ? -19.797 34.75 7.375 1 98.44 298 VAL A O 1
ATOM 2265 N N . PRO A 1 299 ? -21.734 35.625 7.027 1 95.38 299 PRO A N 1
ATOM 2266 C CA . PRO A 1 299 ? -22.062 34.906 5.793 1 95.38 299 PRO A CA 1
ATOM 2267 C C . PRO A 1 299 ? -20.922 34.938 4.773 1 95.38 299 PRO A C 1
ATOM 2269 O O . PRO A 1 299 ? -20.734 33.969 4.023 1 95.38 299 PRO A O 1
ATOM 2272 N N . HIS A 1 300 ? -20.203 36.031 4.672 1 97.62 300 HIS A N 1
ATOM 2273 C CA . HIS A 1 300 ? -19.203 36.125 3.621 1 97.62 300 HIS A CA 1
ATOM 2274 C C . HIS A 1 300 ? -17.812 35.781 4.152 1 97.62 300 HIS A C 1
ATOM 2276 O O . HIS A 1 300 ? -16.812 36 3.473 1 97.62 300 HIS A O 1
ATOM 2282 N N . ILE A 1 301 ? -17.703 35.25 5.41 1 98.75 301 ILE A N 1
ATOM 2283 C CA . ILE A 1 301 ? -16.453 34.781 5.996 1 98.75 301 ILE A CA 1
ATOM 2284 C C . ILE A 1 301 ? -16.531 33.281 6.262 1 98.75 301 ILE A C 1
ATOM 2286 O O . ILE A 1 301 ? -17.422 32.812 6.973 1 98.75 301 ILE A O 1
ATOM 2290 N N . TYR A 1 302 ? -15.609 32.469 5.645 1 98.88 302 TYR A N 1
ATOM 2291 C CA . TYR A 1 302 ? -15.477 31.031 5.82 1 98.88 302 TYR A CA 1
ATOM 2292 C C . TYR A 1 302 ? -14.25 30.703 6.656 1 98.88 302 TYR A C 1
ATOM 2294 O O . TYR A 1 302 ? -13.383 31.547 6.867 1 98.88 302 TYR A O 1
ATOM 2302 N N . ALA A 1 303 ? -14.195 29.469 7.195 1 98.94 303 ALA A N 1
ATOM 2303 C CA . ALA A 1 303 ? -13.016 28.953 7.898 1 98.94 303 ALA A CA 1
ATOM 2304 C C . ALA A 1 303 ? -12.867 27.438 7.68 1 98.94 303 ALA A C 1
ATOM 2306 O O . ALA A 1 303 ? -13.859 26.734 7.527 1 98.94 303 ALA A O 1
ATOM 2307 N N . CYS A 1 304 ? -11.656 26.953 7.641 1 98.75 304 CYS A N 1
ATOM 2308 C CA . CYS A 1 304 ? -11.391 25.531 7.395 1 98.75 304 CYS A CA 1
ATOM 2309 C C . CYS A 1 304 ? -10.016 25.141 7.93 1 98.75 304 CYS A C 1
ATOM 2311 O O . CYS A 1 304 ? -9.18 26.016 8.203 1 98.75 304 CYS A O 1
ATOM 2313 N N . GLY A 1 305 ? -9.805 23.797 8.086 1 98.31 305 GLY A N 1
ATOM 2314 C CA . GLY A 1 305 ? -8.555 23.266 8.609 1 98.31 305 GLY A CA 1
ATOM 2315 C C . GLY A 1 305 ? -8.484 23.281 10.125 1 98.31 305 GLY A C 1
ATOM 2316 O O . GLY A 1 305 ? -9.523 23.297 10.797 1 98.31 305 GLY A O 1
ATOM 2317 N N . ASP A 1 306 ? -7.324 23.328 10.625 1 98.38 306 ASP A N 1
ATOM 2318 C CA . ASP A 1 306 ? -7.117 23.125 12.055 1 98.38 306 ASP A CA 1
ATOM 2319 C C . ASP A 1 306 ? -7.652 24.312 12.859 1 98.38 306 ASP A C 1
ATOM 2321 O O . ASP A 1 306 ? -7.883 24.188 14.062 1 98.38 306 ASP A O 1
ATOM 2325 N N . VAL A 1 307 ? -7.863 25.484 12.25 1 98.75 307 VAL A N 1
ATOM 2326 C CA . VAL A 1 307 ? -8.305 26.672 12.961 1 98.75 307 VAL A CA 1
ATOM 2327 C C . VAL A 1 307 ? -9.734 26.469 13.469 1 98.75 307 VAL A C 1
ATOM 2329 O O . VAL A 1 307 ? -10.18 27.172 14.375 1 98.75 307 VAL A O 1
ATOM 2332 N N . ILE A 1 308 ? -10.477 25.547 12.859 1 98.5 308 ILE A N 1
ATOM 2333 C CA . ILE A 1 308 ? -11.859 25.328 13.281 1 98.5 308 ILE A CA 1
ATOM 2334 C C . ILE A 1 308 ? -11.914 24.219 14.328 1 98.5 308 ILE A C 1
ATOM 2336 O O . ILE A 1 308 ? -12.992 23.844 14.789 1 98.5 308 ILE A O 1
ATOM 2340 N N . GLY A 1 309 ? -10.758 23.688 14.711 1 97.12 309 GLY A N 1
ATOM 2341 C CA . GLY A 1 309 ? -10.688 22.625 15.695 1 97.12 309 GLY A CA 1
ATOM 2342 C C . GLY A 1 309 ? -11.047 21.266 15.125 1 97.12 309 GLY A C 1
ATOM 2343 O O . GLY A 1 309 ? -10.727 20.953 13.977 1 97.12 309 GLY A O 1
ATOM 2344 N N . GLY A 1 310 ? -11.5 20.375 15.914 1 92.38 310 GLY A N 1
ATOM 2345 C CA . GLY A 1 310 ? -11.883 19.031 15.477 1 92.38 310 GLY A CA 1
ATOM 2346 C C . GLY A 1 310 ? -10.695 18.156 15.125 1 92.38 310 GLY A C 1
ATOM 2347 O O . GLY A 1 310 ? -9.672 18.188 15.805 1 92.38 310 GLY A O 1
ATOM 2348 N N . ILE A 1 311 ? -10.883 17.266 14.086 1 92.25 311 ILE A N 1
ATOM 2349 C CA . ILE A 1 311 ? -9.836 16.359 13.633 1 92.25 311 ILE A CA 1
ATOM 2350 C C . ILE A 1 311 ? -8.758 17.156 12.891 1 92.25 311 ILE A C 1
ATOM 2352 O O . ILE A 1 311 ? -9.055 17.828 11.898 1 92.25 311 ILE A O 1
ATOM 2356 N N . GLN A 1 312 ? -7.664 17.141 13.359 1 94.88 312 GLN A N 1
ATOM 2357 C CA . GLN A 1 312 ? -6.594 17.969 12.82 1 94.88 312 GLN A CA 1
ATOM 2358 C C . GLN A 1 312 ? -5.629 17.141 11.977 1 94.88 312 GLN A C 1
ATOM 2360 O O . GLN A 1 312 ? -4.488 16.906 12.375 1 94.88 312 GLN A O 1
ATOM 2365 N N . LEU A 1 313 ? -6.078 16.719 10.812 1 96.44 313 LEU A N 1
ATOM 2366 C CA . LEU A 1 313 ? -5.332 15.953 9.82 1 96.44 313 LEU A CA 1
ATOM 2367 C C . LEU A 1 313 ? -5.258 16.703 8.5 1 96.44 313 LEU A C 1
ATOM 2369 O O . LEU A 1 313 ? -6.246 17.281 8.055 1 96.44 313 LEU A O 1
ATOM 2373 N N . ALA A 1 314 ? -4.09 16.656 7.871 1 97.25 314 ALA A N 1
ATOM 2374 C CA . ALA A 1 314 ? -3.846 17.422 6.652 1 97.25 314 ALA A CA 1
ATOM 2375 C C . ALA A 1 314 ? -4.844 17.047 5.562 1 97.25 314 ALA A C 1
ATOM 2377 O O . ALA A 1 314 ? -5.348 17.922 4.852 1 97.25 314 ALA A O 1
ATOM 2378 N N . HIS A 1 315 ? -5.148 15.742 5.406 1 97.38 315 HIS A N 1
ATOM 2379 C CA . HIS A 1 315 ? -6.035 15.32 4.332 1 97.38 315 HIS A CA 1
ATOM 2380 C C . HIS A 1 315 ? -7.473 15.766 4.598 1 97.38 315 HIS A C 1
ATOM 2382 O O . HIS A 1 315 ? -8.227 16.031 3.66 1 97.38 315 HIS A O 1
ATOM 2388 N N . LEU A 1 316 ? -7.887 15.836 5.824 1 97.5 316 LEU A N 1
ATOM 2389 C CA . LEU A 1 316 ? -9.188 16.438 6.094 1 97.5 316 LEU A CA 1
ATOM 2390 C C . LEU A 1 316 ? -9.172 17.938 5.805 1 97.5 316 LEU A C 1
ATOM 2392 O O . LEU A 1 316 ? -10.133 18.484 5.266 1 97.5 316 LEU A O 1
ATOM 2396 N N . ALA A 1 317 ? -8.062 18.562 6.195 1 97.94 317 ALA A N 1
ATOM 2397 C CA . ALA A 1 317 ? -7.906 19.984 5.91 1 97.94 317 ALA A CA 1
ATOM 2398 C C . ALA A 1 317 ? -7.992 20.266 4.414 1 97.94 317 ALA A C 1
ATOM 2400 O O . ALA A 1 317 ? -8.586 21.266 3.99 1 97.94 317 ALA A O 1
ATOM 2401 N N . PHE A 1 318 ? -7.363 19.391 3.559 1 97.5 318 PHE A N 1
ATOM 2402 C CA . PHE A 1 318 ? -7.504 19.516 2.111 1 97.5 318 PHE A CA 1
ATOM 2403 C C . PHE A 1 318 ? -8.969 19.516 1.708 1 97.5 318 PHE A C 1
ATOM 2405 O O . PHE A 1 318 ? -9.406 20.391 0.952 1 97.5 318 PHE A O 1
ATOM 2412 N N . HIS A 1 319 ? -9.719 18.562 2.223 1 97.31 319 HIS A N 1
ATOM 2413 C CA . HIS A 1 319 ? -11.133 18.391 1.898 1 97.31 319 HIS A CA 1
ATOM 2414 C C . HIS A 1 319 ? -11.938 19.609 2.322 1 97.31 319 HIS A C 1
ATOM 2416 O O . HIS A 1 319 ? -12.742 20.125 1.544 1 97.31 319 HIS A O 1
ATOM 2422 N N . GLU A 1 320 ? -11.695 20.078 3.518 1 98.25 320 GLU A N 1
ATOM 2423 C CA . GLU A 1 320 ? -12.391 21.25 4.031 1 98.25 320 GLU A CA 1
ATOM 2424 C C . GLU A 1 320 ? -12.039 22.5 3.227 1 98.25 320 GLU A C 1
ATOM 2426 O O . GLU A 1 320 ? -12.891 23.375 3.006 1 98.25 320 GLU A O 1
ATOM 2431 N N . GLY A 1 321 ? -10.766 22.609 2.857 1 98.5 321 GLY A N 1
ATOM 2432 C CA . GLY A 1 321 ? -10.344 23.703 1.994 1 98.5 321 GLY A CA 1
ATOM 2433 C C . GLY A 1 321 ? -11.062 23.719 0.661 1 98.5 321 GLY A C 1
ATOM 2434 O O . GLY A 1 321 ? -11.461 24.781 0.177 1 98.5 321 GLY A O 1
ATOM 2435 N N . GLU A 1 322 ? -11.211 22.578 0.08 1 97.62 322 GLU A N 1
ATOM 2436 C CA . GLU A 1 322 ? -11.945 22.469 -1.176 1 97.62 322 GLU A CA 1
ATOM 2437 C C . GLU A 1 322 ? -13.398 22.922 -1.008 1 97.62 322 GLU A C 1
ATOM 2439 O O . GLU A 1 322 ? -13.93 23.641 -1.856 1 97.62 322 GLU A O 1
ATOM 2444 N N . VAL A 1 323 ? -14.039 22.469 0.059 1 98.06 323 VAL A N 1
ATOM 2445 C CA . VAL A 1 323 ? -15.422 22.812 0.342 1 98.06 323 VAL A CA 1
ATOM 2446 C C . VAL A 1 323 ? -15.547 24.312 0.545 1 98.06 323 VAL A C 1
ATOM 2448 O O . VAL A 1 323 ? -16.406 24.969 -0.053 1 98.06 323 VAL A O 1
ATOM 2451 N N . ALA A 1 324 ? -14.641 24.906 1.354 1 98.69 324 ALA A N 1
ATOM 2452 C CA . ALA A 1 324 ? -14.664 26.344 1.617 1 98.69 324 ALA A CA 1
ATOM 2453 C C . ALA A 1 324 ? -14.461 27.125 0.331 1 98.69 324 ALA A C 1
ATOM 2455 O O . ALA A 1 324 ? -15.18 28.109 0.073 1 98.69 324 ALA A O 1
ATOM 2456 N N . GLY A 1 325 ? -13.461 26.719 -0.486 1 98.38 325 GLY A N 1
ATOM 2457 C CA . GLY A 1 325 ? -13.195 27.391 -1.748 1 98.38 325 GLY A CA 1
ATOM 2458 C C . GLY A 1 325 ? -14.367 27.359 -2.705 1 98.38 325 GLY A C 1
ATOM 2459 O O . GLY A 1 325 ? -14.711 28.375 -3.312 1 98.38 325 GLY A O 1
ATOM 2460 N N . THR A 1 326 ? -14.961 26.203 -2.799 1 97.56 326 THR A N 1
ATOM 2461 C CA . THR A 1 326 ? -16.125 26.031 -3.672 1 97.56 326 THR A CA 1
ATOM 2462 C C . THR A 1 326 ? -17.281 26.906 -3.209 1 97.56 326 THR A C 1
ATOM 2464 O O . THR A 1 326 ? -17.906 27.609 -4.016 1 97.56 326 THR A O 1
ATOM 2467 N N . ASN A 1 327 ? -17.547 26.844 -1.933 1 98.19 327 ASN A N 1
ATOM 2468 C CA . ASN A 1 327 ? -18.719 27.547 -1.401 1 98.19 327 ASN A CA 1
ATOM 2469 C C . ASN A 1 327 ? -18.516 29.047 -1.386 1 98.19 327 ASN A C 1
ATOM 2471 O O . ASN A 1 327 ? -19.469 29.812 -1.566 1 98.19 327 ASN A O 1
ATOM 2475 N N . ALA A 1 328 ? -17.281 29.516 -1.187 1 98.25 328 ALA A N 1
ATOM 2476 C CA . ALA A 1 328 ? -16.984 30.953 -1.291 1 98.25 328 ALA A CA 1
ATOM 2477 C C . ALA A 1 328 ? -17.266 31.469 -2.693 1 98.25 328 ALA A C 1
ATOM 2479 O O . ALA A 1 328 ? -17.5 32.656 -2.881 1 98.25 328 ALA A O 1
ATOM 2480 N N . CYS A 1 329 ? -17.281 30.609 -3.693 1 97.69 329 CYS A N 1
ATOM 2481 C CA . CYS A 1 329 ? -17.562 30.984 -5.074 1 97.69 329 CYS A CA 1
ATOM 2482 C C . CYS A 1 329 ? -19.031 30.75 -5.418 1 97.69 329 CYS A C 1
ATOM 2484 O O . CYS A 1 329 ? -19.422 30.797 -6.586 1 97.69 329 CYS A O 1
ATOM 2486 N N . GLY A 1 330 ? -19.859 30.453 -4.484 1 96.69 330 GLY A N 1
ATOM 2487 C CA . GLY A 1 330 ? -21.297 30.328 -4.711 1 96.69 330 GLY A CA 1
ATOM 2488 C C . GLY A 1 330 ? -21.766 28.891 -4.801 1 96.69 330 GLY A C 1
ATOM 2489 O O . GLY A 1 330 ? -22.922 28.625 -5.152 1 96.69 330 GLY A O 1
ATOM 2490 N N . GLY A 1 331 ? -20.875 27.953 -4.426 1 96.12 331 GLY A N 1
ATOM 2491 C CA . GLY A 1 331 ? -21.266 26.562 -4.398 1 96.12 331 GLY A CA 1
ATOM 2492 C C . GLY A 1 331 ? -22.016 26.172 -3.141 1 96.12 331 GLY A C 1
ATOM 2493 O O . GLY A 1 331 ? -22.375 27.047 -2.336 1 96.12 331 GLY A O 1
ATOM 2494 N N . SER A 1 332 ? -22.359 24.828 -3.002 1 96.12 332 SER A N 1
ATOM 2495 C CA . SER A 1 332 ? -23.125 24.344 -1.854 1 96.12 332 SER A CA 1
ATOM 2496 C C . SER A 1 332 ? -22.641 22.969 -1.41 1 96.12 332 SER A C 1
ATOM 2498 O O . SER A 1 332 ? -23.453 22.109 -1.078 1 96.12 332 SER A O 1
ATOM 2500 N N . GLN A 1 333 ? -21.359 22.812 -1.395 1 96 333 GLN A N 1
ATOM 2501 C CA . GLN A 1 333 ? -20.781 21.531 -0.983 1 96 333 GLN A CA 1
ATOM 2502 C C . GLN A 1 333 ? -20.75 21.406 0.538 1 96 333 GLN A C 1
ATOM 2504 O O . GLN A 1 333 ? -20.703 22.422 1.247 1 96 333 GLN A O 1
ATOM 2509 N N . GLN A 1 334 ? -20.797 20.172 1.043 1 96.56 334 GLN A N 1
ATOM 2510 C CA . GLN A 1 334 ? -20.688 19.875 2.467 1 96.56 334 GLN A CA 1
ATOM 2511 C C . GLN A 1 334 ? -19.453 19.047 2.762 1 96.56 334 GLN A C 1
ATOM 2513 O O . GLN A 1 334 ? -19.094 18.156 1.978 1 96.56 334 GLN A O 1
ATOM 2518 N N . ALA A 1 335 ? -18.828 19.328 3.846 1 94.5 335 ALA A N 1
ATOM 2519 C CA . ALA A 1 335 ? -17.703 18.531 4.277 1 94.5 335 ALA A CA 1
ATOM 2520 C C . ALA A 1 335 ? -18.156 17.203 4.887 1 94.5 335 ALA A C 1
ATOM 2522 O O . ALA A 1 335 ? -19.125 17.172 5.656 1 94.5 335 ALA A O 1
ATOM 2523 N N . HIS A 1 336 ? -17.516 16.094 4.477 1 88.5 336 HIS A N 1
ATOM 2524 C CA . HIS A 1 336 ? -17.797 14.75 4.98 1 88.5 336 HIS A CA 1
ATOM 2525 C C . HIS A 1 336 ? -16.625 14.219 5.809 1 88.5 336 HIS A C 1
ATOM 2527 O O . HIS A 1 336 ? -15.484 14.211 5.344 1 88.5 336 HIS A O 1
ATOM 2533 N N . SER A 1 337 ? -16.922 13.797 7.008 1 86 337 SER A N 1
ATOM 2534 C CA . SER A 1 337 ? -15.836 13.359 7.875 1 86 337 SER A CA 1
ATOM 2535 C C . SER A 1 337 ? -16.047 11.922 8.344 1 86 337 SER A C 1
ATOM 2537 O O . SER A 1 337 ? -15.359 11.453 9.258 1 86 337 SER A O 1
ATOM 2539 N N . ARG A 1 338 ? -16.969 11.234 7.719 1 85.94 338 ARG A N 1
ATOM 2540 C CA . ARG A 1 338 ? -17.281 9.883 8.164 1 85.94 338 ARG A CA 1
ATOM 2541 C C . ARG A 1 338 ? -16.125 8.93 7.875 1 85.94 338 ARG A C 1
ATOM 2543 O O . ARG A 1 338 ? -15.82 8.062 8.695 1 85.94 338 ARG A O 1
ATOM 2550 N N . ALA A 1 339 ? -15.516 9.008 6.742 1 96 339 ALA A N 1
ATOM 2551 C CA . ALA A 1 339 ? -14.461 8.094 6.32 1 96 339 ALA A CA 1
ATOM 2552 C C . ALA A 1 339 ? -13.117 8.812 6.238 1 96 339 ALA A C 1
ATOM 2554 O O . ALA A 1 339 ? -12.492 8.859 5.172 1 96 339 ALA A O 1
ATOM 2555 N N . VAL A 1 340 ? -12.656 9.344 7.367 1 98 340 VAL A N 1
ATOM 2556 C CA . VAL A 1 340 ? -11.359 10 7.445 1 98 340 VAL A CA 1
ATOM 2557 C C . VAL A 1 340 ? -10.32 9.031 8 1 98 340 VAL A C 1
ATOM 2559 O O . VAL A 1 340 ? -10.375 8.664 9.18 1 98 340 VAL A O 1
ATOM 2562 N N . PRO A 1 341 ? -9.383 8.594 7.164 1 98.38 341 PRO A N 1
ATOM 2563 C CA . PRO A 1 341 ? -8.367 7.68 7.691 1 98.38 341 PRO A CA 1
ATOM 2564 C C . PRO A 1 341 ? -7.414 8.359 8.672 1 98.38 341 PRO A C 1
ATOM 2566 O O . PRO A 1 341 ? -7.047 9.523 8.477 1 98.38 341 PRO A O 1
ATOM 2569 N N . ARG A 1 342 ? -7.07 7.672 9.719 1 97.81 342 ARG A N 1
ATOM 2570 C CA . ARG A 1 342 ? -6.07 8.094 10.688 1 97.81 342 ARG A CA 1
ATOM 2571 C C . ARG A 1 342 ? -4.797 7.258 10.562 1 97.81 342 ARG A C 1
ATOM 2573 O O . ARG A 1 342 ? -4.84 6.031 10.68 1 97.81 342 ARG A O 1
ATOM 2580 N N . CYS A 1 343 ? -3.736 7.926 10.336 1 98.44 343 CYS A N 1
ATOM 2581 C CA . CYS A 1 343 ? -2.473 7.234 10.117 1 98.44 343 CYS A CA 1
ATOM 2582 C C . CYS A 1 343 ? -1.429 7.668 11.141 1 98.44 343 CYS A C 1
ATOM 2584 O O . CYS A 1 343 ? -1.281 8.859 11.414 1 98.44 343 CYS A O 1
ATOM 2586 N N . ILE A 1 344 ? -0.783 6.77 11.742 1 98.62 344 ILE A N 1
ATOM 2587 C CA . ILE A 1 344 ? 0.331 6.965 12.664 1 98.62 344 ILE A CA 1
ATOM 2588 C C . ILE A 1 344 ? 1.584 6.289 12.102 1 98.62 344 ILE A C 1
ATOM 2590 O O . ILE A 1 344 ? 1.643 5.062 12 1 98.62 344 ILE A O 1
ATOM 2594 N N . TYR A 1 345 ? 2.541 7.129 11.773 1 98.12 345 TYR A N 1
ATOM 2595 C CA . TYR A 1 345 ? 3.715 6.66 11.047 1 98.12 345 TYR A CA 1
ATOM 2596 C C . TYR A 1 345 ? 4.824 6.254 12.008 1 98.12 345 TYR A C 1
ATOM 2598 O O . TYR A 1 345 ? 5.781 7 12.211 1 98.12 345 TYR A O 1
ATOM 2606 N N . THR A 1 346 ? 4.684 5.129 12.594 1 98.06 346 THR A N 1
ATOM 2607 C CA . THR A 1 346 ? 5.645 4.457 13.469 1 98.06 346 THR A CA 1
ATOM 2608 C C . THR A 1 346 ? 6.113 3.146 12.844 1 98.06 346 THR A C 1
ATOM 2610 O O . THR A 1 346 ? 5.82 2.867 11.68 1 98.06 346 THR A O 1
ATOM 2613 N N . TRP A 1 347 ? 6.945 2.428 13.602 1 96.94 347 TRP A N 1
ATOM 2614 C CA . TRP A 1 347 ? 7.16 1.02 13.289 1 96.94 347 TRP A CA 1
ATOM 2615 C C . TRP A 1 347 ? 6.785 0.136 14.477 1 96.94 347 TRP A C 1
ATOM 2617 O O . TRP A 1 347 ? 7.316 0.302 15.578 1 96.94 347 TRP A O 1
ATOM 2627 N N . PRO A 1 348 ? 5.828 -0.876 14.25 1 98.19 348 PRO A N 1
ATOM 2628 C CA . PRO A 1 348 ? 5.035 -0.938 13.016 1 98.19 348 PRO A CA 1
ATOM 2629 C C . PRO A 1 348 ? 4.121 0.275 12.844 1 98.19 348 PRO A C 1
ATOM 2631 O O . PRO A 1 348 ? 3.996 1.094 13.758 1 98.19 348 PRO A O 1
ATOM 2634 N N . GLU A 1 349 ? 3.648 0.485 11.633 1 98.75 349 GLU A N 1
ATOM 2635 C CA . GLU A 1 349 ? 2.689 1.558 11.383 1 98.75 349 GLU A CA 1
ATOM 2636 C C . GLU A 1 349 ? 1.312 1.206 11.938 1 98.75 349 GLU A C 1
ATOM 2638 O O . GLU A 1 349 ? 0.997 0.03 12.125 1 98.75 349 GLU A O 1
ATOM 2643 N N . VAL A 1 350 ? 0.571 2.203 12.25 1 98.81 350 VAL A N 1
ATOM 2644 C CA . VAL A 1 350 ? -0.816 2.059 12.68 1 98.81 350 VAL A CA 1
ATOM 2645 C C . VAL A 1 350 ? -1.723 2.91 11.797 1 98.81 350 VAL A C 1
ATOM 2647 O O . VAL A 1 350 ? -1.401 4.062 11.5 1 98.81 350 VAL A O 1
ATOM 2650 N N . ALA A 1 351 ? -2.789 2.355 11.328 1 98.81 351 ALA A N 1
ATOM 2651 C CA . ALA A 1 351 ? -3.768 3.105 10.547 1 98.81 351 ALA A CA 1
ATOM 2652 C C . ALA A 1 351 ? -5.184 2.596 10.805 1 98.81 351 ALA A C 1
ATOM 2654 O O . ALA A 1 351 ? -5.391 1.394 10.984 1 98.81 351 ALA A O 1
ATOM 2655 N N . SER A 1 352 ? -6.121 3.482 10.836 1 98.62 352 SER A N 1
ATOM 2656 C CA . SER A 1 352 ? -7.504 3.098 11.094 1 98.62 352 SER A CA 1
ATOM 2657 C C . SER A 1 352 ? -8.477 4.012 10.359 1 98.62 352 SER A C 1
ATOM 2659 O O . SER A 1 352 ? -8.117 5.117 9.953 1 98.62 352 SER A O 1
ATOM 2661 N N . VAL A 1 353 ? -9.648 3.572 10.148 1 98.62 353 VAL A N 1
ATOM 2662 C CA . VAL A 1 353 ? -10.742 4.34 9.578 1 98.62 353 VAL A CA 1
ATOM 2663 C C . VAL A 1 353 ? -12.07 3.832 10.133 1 98.62 353 VAL A C 1
ATOM 2665 O O . VAL A 1 353 ? -12.203 2.656 10.484 1 98.62 353 VAL A O 1
ATOM 2668 N N . GLY A 1 354 ? -13.062 4.754 10.242 1 98.12 354 GLY A N 1
ATOM 2669 C CA . GLY A 1 354 ? -14.344 4.379 10.828 1 98.12 354 GLY A CA 1
ATOM 2670 C C . GLY A 1 354 ? -14.297 4.301 12.344 1 98.12 354 GLY A C 1
ATOM 2671 O O . GLY A 1 354 ? -13.523 5.016 12.984 1 98.12 354 GLY A O 1
ATOM 2672 N N . LEU A 1 355 ? -15.117 3.514 12.898 1 97.81 355 LEU A N 1
ATOM 2673 C CA . LEU A 1 355 ? -15.273 3.439 14.344 1 97.81 355 LEU A CA 1
ATOM 2674 C C . LEU A 1 355 ? -14.234 2.498 14.953 1 97.81 355 LEU A C 1
ATOM 2676 O O . LEU A 1 355 ? -13.914 1.463 14.367 1 97.81 355 LEU A O 1
ATOM 2680 N N . THR A 1 356 ? -13.703 2.869 16.062 1 97.44 356 THR A N 1
ATOM 2681 C CA . THR A 1 356 ? -13 1.899 16.891 1 97.44 356 THR A CA 1
ATOM 2682 C C . THR A 1 356 ? -13.977 0.891 17.5 1 97.44 356 THR A C 1
ATOM 2684 O O . THR A 1 356 ? -15.195 1.091 17.438 1 97.44 356 THR A O 1
ATOM 2687 N N . GLU A 1 357 ? -13.375 -0.21 18.016 1 97.88 357 GLU A N 1
ATOM 2688 C CA . GLU A 1 357 ? -14.25 -1.181 18.672 1 97.88 357 GLU A CA 1
ATOM 2689 C C . GLU A 1 357 ? -15.016 -0.542 19.812 1 97.88 357 GLU A C 1
ATOM 2691 O O . GLU A 1 357 ? -16.219 -0.778 19.969 1 97.88 357 GLU A O 1
ATOM 2696 N N . ARG A 1 358 ? -14.328 0.291 20.578 1 95.81 358 ARG A N 1
ATOM 2697 C CA . ARG A 1 358 ? -14.945 0.979 21.703 1 95.81 358 ARG A CA 1
ATOM 2698 C C . ARG A 1 358 ? -16.094 1.857 21.234 1 95.81 358 ARG A C 1
ATOM 2700 O O . ARG A 1 358 ? -17.188 1.796 21.812 1 95.81 358 ARG A O 1
ATOM 2707 N N . GLN A 1 359 ? -15.914 2.656 20.234 1 96.25 359 GLN A N 1
ATOM 2708 C CA . GLN A 1 359 ? -16.938 3.535 19.703 1 96.25 359 GLN A CA 1
ATOM 2709 C C . GLN A 1 359 ? -18.109 2.732 19.109 1 96.25 359 GLN A C 1
ATOM 2711 O O . GLN A 1 359 ? -19.266 3.102 19.281 1 96.25 359 GLN A O 1
ATOM 2716 N N . ALA A 1 360 ? -17.797 1.632 18.406 1 97.38 360 ALA A N 1
ATOM 2717 C CA . ALA A 1 360 ? -18.812 0.794 17.781 1 97.38 360 ALA A CA 1
ATOM 2718 C C . ALA A 1 360 ? -19.719 0.155 18.844 1 97.38 360 ALA A C 1
ATOM 2720 O O . ALA A 1 360 ? -20.938 0.111 18.672 1 97.38 360 ALA A O 1
ATOM 2721 N N . ARG A 1 361 ? -19.125 -0.327 19.875 1 96.88 361 ARG A N 1
ATOM 2722 C CA . ARG A 1 361 ? -19.906 -0.944 20.938 1 96.88 361 ARG A CA 1
ATOM 2723 C C . ARG A 1 361 ? -20.781 0.085 21.641 1 96.88 361 ARG A C 1
ATOM 2725 O O . ARG A 1 361 ? -21.891 -0.23 22.078 1 96.88 361 ARG A O 1
ATOM 2732 N N . GLN A 1 362 ? -20.312 1.315 21.812 1 95.75 362 GLN A N 1
ATOM 2733 C CA . GLN A 1 362 ? -21.094 2.393 22.406 1 95.75 362 GLN A CA 1
ATOM 2734 C C . GLN A 1 362 ? -22.297 2.738 21.547 1 95.75 362 GLN A C 1
ATOM 2736 O O . GLN A 1 362 ? -23.375 3.02 22.062 1 95.75 362 GLN A O 1
ATOM 2741 N N . GLN A 1 363 ? -22.141 2.668 20.281 1 94 363 GLN A N 1
ATOM 2742 C CA . GLN A 1 363 ? -23.172 3.133 19.344 1 94 363 GLN A CA 1
ATOM 2743 C C . GLN A 1 363 ? -24.125 2.006 18.969 1 94 363 GLN A C 1
ATOM 2745 O O . GLN A 1 363 ? -25.312 2.242 18.781 1 94 363 GLN A O 1
ATOM 2750 N N . TYR A 1 364 ? -23.578 0.803 18.828 1 94 364 TYR A N 1
ATOM 2751 C CA . TYR A 1 364 ? -24.375 -0.268 18.234 1 94 364 TYR A CA 1
ATOM 2752 C C . TYR A 1 364 ? -24.625 -1.385 19.25 1 94 364 TYR A C 1
ATOM 2754 O O . TYR A 1 364 ? -25.422 -2.289 19 1 94 364 TYR A O 1
ATOM 2762 N N . GLY A 1 365 ? -24.047 -1.341 20.391 1 93.88 365 GLY A N 1
ATOM 2763 C CA . GLY A 1 365 ? -24.109 -2.451 21.328 1 93.88 365 GLY A CA 1
ATOM 2764 C C . GLY A 1 365 ? -23.281 -3.641 20.906 1 93.88 365 GLY A C 1
ATOM 2765 O O . GLY A 1 365 ? -22.047 -3.551 20.844 1 93.88 365 GLY A O 1
ATOM 2766 N N . ASP A 1 366 ? -24.016 -4.652 20.469 1 93.06 366 ASP A N 1
ATOM 2767 C CA . ASP A 1 366 ? -23.297 -5.859 20.062 1 93.06 366 ASP A CA 1
ATOM 2768 C C . ASP A 1 366 ? -22.734 -5.711 18.656 1 93.06 366 ASP A C 1
ATOM 2770 O O . ASP A 1 366 ? -23.422 -5.25 17.734 1 93.06 366 ASP A O 1
ATOM 2774 N N . VAL A 1 367 ? -21.406 -5.926 18.484 1 96.81 367 VAL A N 1
ATOM 2775 C CA . VAL A 1 367 ? -20.734 -5.895 17.188 1 96.81 367 VAL A CA 1
ATOM 2776 C C . VAL A 1 367 ? -19.875 -7.141 17.016 1 96.81 367 VAL A C 1
ATOM 2778 O O . VAL A 1 367 ? -19.547 -7.809 18 1 96.81 367 VAL A O 1
ATOM 2781 N N . GLN A 1 368 ? -19.594 -7.477 15.797 1 96.44 368 GLN A N 1
ATOM 2782 C CA . GLN A 1 368 ? -18.672 -8.57 15.484 1 96.44 368 GLN A CA 1
ATOM 2783 C C . GLN A 1 368 ? -17.281 -8.055 15.188 1 96.44 368 GLN A C 1
ATOM 2785 O O . GLN A 1 368 ? -17.109 -7.066 14.461 1 96.44 368 GLN A O 1
ATOM 2790 N N . VAL A 1 369 ? -16.281 -8.656 15.852 1 97.88 369 VAL A N 1
ATOM 2791 C CA . VAL A 1 369 ? -14.891 -8.305 15.625 1 97.88 369 VAL A CA 1
ATOM 2792 C C . VAL A 1 369 ? -14.156 -9.484 14.977 1 97.88 369 VAL A C 1
ATOM 2794 O O . VAL A 1 369 ? -14.227 -10.609 15.469 1 97.88 369 VAL A O 1
ATOM 2797 N N . SER A 1 370 ? -13.531 -9.273 13.844 1 97.5 370 SER A N 1
ATOM 2798 C CA . SER A 1 370 ? -12.703 -10.273 13.172 1 97.5 370 SER A CA 1
ATOM 2799 C C . SER A 1 370 ? -11.297 -9.742 12.922 1 97.5 370 SER A C 1
ATOM 2801 O O . SER A 1 370 ? -11.094 -8.531 12.82 1 97.5 370 SER A O 1
ATOM 2803 N N . GLU A 1 371 ? -10.328 -10.641 12.867 1 98.25 371 GLU A N 1
ATOM 2804 C CA . GLU A 1 371 ? -8.93 -10.227 12.75 1 98.25 371 GLU A CA 1
ATOM 2805 C C . GLU A 1 371 ? -8.148 -11.18 11.852 1 98.25 371 GLU A C 1
ATOM 2807 O O . GLU A 1 371 ? -8.578 -12.312 11.617 1 98.25 371 GLU A O 1
ATOM 2812 N N . PHE A 1 372 ? -7.039 -10.773 11.32 1 98.38 372 PHE A N 1
ATOM 2813 C CA . PHE A 1 372 ? -6.07 -11.562 10.57 1 98.38 372 PHE A CA 1
ATOM 2814 C C . PHE A 1 372 ? -4.648 -11.094 10.859 1 98.38 372 PHE A C 1
ATOM 2816 O O . PHE A 1 372 ? -4.316 -9.93 10.633 1 98.38 372 PHE A O 1
ATOM 2823 N N . PRO A 1 373 ? -3.801 -11.953 11.375 1 98.38 373 PRO A N 1
ATOM 2824 C CA . PRO A 1 373 ? -2.438 -11.562 11.734 1 98.38 373 PRO A CA 1
ATOM 2825 C C . PRO A 1 373 ? -1.489 -11.555 10.539 1 98.38 373 PRO A C 1
ATOM 2827 O O . PRO A 1 373 ? -1.595 -12.406 9.656 1 98.38 373 PRO A O 1
ATOM 2830 N N . PHE A 1 374 ? -0.564 -10.656 10.508 1 98.5 374 PHE A N 1
ATOM 2831 C CA . PHE A 1 374 ? 0.415 -10.602 9.43 1 98.5 374 PHE A CA 1
ATOM 2832 C C . PHE A 1 374 ? 1.371 -11.781 9.5 1 98.5 374 PHE A C 1
ATOM 2834 O O . PHE A 1 374 ? 2.057 -12.094 8.523 1 98.5 374 PHE A O 1
ATOM 2841 N N . SER A 1 375 ? 1.442 -12.461 10.602 1 97.5 375 SER A N 1
ATOM 2842 C CA . SER A 1 375 ? 2.254 -13.664 10.719 1 97.5 375 SER A CA 1
ATOM 2843 C C . SER A 1 375 ? 1.728 -14.773 9.812 1 97.5 375 SER A C 1
ATOM 2845 O O . SER A 1 375 ? 2.449 -15.727 9.5 1 97.5 375 SER A O 1
ATOM 2847 N N . ALA A 1 376 ? 0.476 -14.672 9.359 1 96.56 376 ALA A N 1
ATOM 2848 C CA . ALA A 1 376 ? -0.137 -15.664 8.477 1 96.56 376 ALA A CA 1
ATOM 2849 C C . ALA A 1 376 ? -0.123 -15.188 7.031 1 96.56 376 ALA A C 1
ATOM 2851 O O . ALA A 1 376 ? -0.695 -15.836 6.148 1 96.56 376 ALA A O 1
ATOM 2852 N N . ASN A 1 377 ? 0.447 -14.094 6.766 1 97.25 377 ASN A N 1
ATOM 2853 C CA . ASN A 1 377 ? 0.501 -13.5 5.434 1 97.25 377 ASN A CA 1
ATOM 2854 C C . ASN A 1 377 ? 1.829 -13.797 4.742 1 97.25 377 ASN A C 1
ATOM 2856 O O . ASN A 1 377 ? 2.895 -13.484 5.277 1 97.25 377 ASN A O 1
ATOM 2860 N N . GLY A 1 378 ? 1.754 -14.383 3.562 1 97.19 378 GLY A N 1
ATOM 2861 C CA . GLY A 1 378 ? 2.949 -14.781 2.836 1 97.19 378 GLY A CA 1
ATOM 2862 C C . GLY A 1 378 ? 3.854 -13.609 2.494 1 97.19 378 GLY A C 1
ATOM 2863 O O . GLY A 1 378 ? 5.078 -13.727 2.557 1 97.19 378 GLY A O 1
ATOM 2864 N N . LYS A 1 379 ? 3.281 -12.492 2.049 1 98.25 379 LYS A N 1
ATOM 2865 C CA . LYS A 1 379 ? 4.09 -11.32 1.711 1 98.25 379 LYS A CA 1
ATOM 2866 C C . LYS A 1 379 ? 4.805 -10.773 2.941 1 98.25 379 LYS A C 1
ATOM 2868 O O . LYS A 1 379 ? 5.965 -10.359 2.859 1 98.25 379 LYS A O 1
ATOM 2873 N N . ALA A 1 380 ? 4.133 -10.719 4.102 1 98.31 380 ALA A N 1
ATOM 2874 C CA . ALA A 1 380 ? 4.766 -10.289 5.344 1 98.31 380 ALA A CA 1
ATOM 2875 C C . ALA A 1 380 ? 5.961 -11.18 5.688 1 98.31 380 ALA A C 1
ATOM 2877 O O . ALA A 1 380 ? 6.973 -10.695 6.199 1 98.31 380 ALA A O 1
ATOM 2878 N N . LEU A 1 381 ? 5.828 -12.438 5.422 1 97.81 381 LEU A N 1
ATOM 2879 C CA . LEU A 1 381 ? 6.926 -13.375 5.652 1 97.81 381 LEU A CA 1
ATOM 2880 C C . LEU A 1 381 ? 8.109 -13.047 4.75 1 97.81 381 LEU A C 1
ATOM 2882 O O . LEU A 1 381 ? 9.258 -13.023 5.211 1 97.81 381 LEU A O 1
ATOM 2886 N N . ILE A 1 382 ? 7.801 -12.82 3.473 1 98.25 382 ILE A N 1
ATOM 2887 C CA . ILE A 1 382 ? 8.852 -12.484 2.516 1 98.25 382 ILE A CA 1
ATOM 2888 C C . ILE A 1 382 ? 9.578 -11.219 2.975 1 98.25 382 ILE A C 1
ATOM 2890 O O . ILE A 1 382 ? 10.805 -11.141 2.906 1 98.25 382 ILE A O 1
ATOM 2894 N N . LEU A 1 383 ? 8.836 -10.242 3.502 1 97.75 383 LEU A N 1
ATOM 2895 C CA . LEU A 1 383 ? 9.398 -8.977 3.949 1 97.75 383 LEU A CA 1
ATOM 2896 C C . LEU A 1 383 ? 10.109 -9.133 5.289 1 97.75 383 LEU A C 1
ATOM 2898 O O . LEU A 1 383 ? 10.852 -8.242 5.715 1 97.75 383 LEU A O 1
ATOM 2902 N N . GLN A 1 384 ? 9.844 -10.25 5.973 1 97.25 384 GLN A N 1
ATOM 2903 C CA . GLN A 1 384 ? 10.281 -10.477 7.348 1 97.25 384 GLN A CA 1
ATOM 2904 C C . GLN A 1 384 ? 9.711 -9.414 8.289 1 97.25 384 GLN A C 1
ATOM 2906 O O . GLN A 1 384 ? 10.43 -8.906 9.148 1 97.25 384 GLN A O 1
ATOM 2911 N N . GLU A 1 385 ? 8.555 -8.992 8.023 1 97.62 385 GLU A N 1
ATOM 2912 C CA . GLU A 1 385 ? 7.773 -8.055 8.812 1 97.62 385 GLU A CA 1
ATOM 2913 C C . GLU A 1 385 ? 6.402 -8.633 9.164 1 97.62 385 GLU A C 1
ATOM 2915 O O . GLU A 1 385 ? 5.398 -8.273 8.547 1 97.62 385 GLU A O 1
ATOM 2920 N N . GLN A 1 386 ? 6.375 -9.422 10.211 1 97.56 386 GLN A N 1
ATOM 2921 C CA . GLN A 1 386 ? 5.188 -10.227 10.469 1 97.56 386 GLN A CA 1
ATOM 2922 C C . GLN A 1 386 ? 4.418 -9.703 11.68 1 97.56 386 GLN A C 1
ATOM 2924 O O . GLN A 1 386 ? 3.375 -10.258 12.039 1 97.56 386 GLN A O 1
ATOM 2929 N N . ILE A 1 387 ? 4.871 -8.617 12.273 1 98.06 387 ILE A N 1
ATOM 2930 C CA . ILE A 1 387 ? 4.246 -8.102 13.484 1 98.06 387 ILE A CA 1
ATOM 2931 C C . ILE A 1 387 ? 2.912 -7.441 13.141 1 98.06 387 ILE A C 1
ATOM 2933 O O . ILE A 1 387 ? 2.805 -6.738 12.133 1 98.06 387 ILE A O 1
ATOM 2937 N N . GLY A 1 388 ? 1.944 -7.715 14 1 98.62 388 GLY A N 1
ATOM 2938 C CA . GLY A 1 388 ? 0.706 -6.957 13.938 1 98.62 388 GLY A CA 1
ATOM 2939 C C . GLY A 1 388 ? -0.436 -7.727 13.305 1 98.62 388 GLY A C 1
ATOM 2940 O O . GLY A 1 388 ? -0.4 -8.961 13.242 1 98.62 388 GLY A O 1
ATOM 2941 N N . LYS A 1 389 ? -1.518 -6.984 12.938 1 98.81 389 LYS A N 1
ATOM 2942 C CA . LYS A 1 389 ? -2.752 -7.598 12.453 1 98.81 389 LYS A CA 1
ATOM 2943 C C . LYS A 1 389 ? -3.66 -6.562 11.797 1 98.81 389 LYS A C 1
ATOM 2945 O O . LYS A 1 389 ? -3.395 -5.363 11.875 1 98.81 389 LYS A O 1
ATOM 2950 N N . VAL A 1 390 ? -4.617 -7.055 11.125 1 98.88 390 VAL A N 1
ATOM 2951 C CA . VAL A 1 390 ? -5.781 -6.285 10.695 1 98.88 390 VAL A CA 1
ATOM 2952 C C . VAL A 1 390 ? -6.984 -6.633 11.562 1 98.88 390 VAL A C 1
ATOM 2954 O O . VAL A 1 390 ? -7.211 -7.805 11.883 1 98.88 390 VAL A O 1
ATOM 2957 N N . LYS A 1 391 ? -7.699 -5.672 12.023 1 98.75 391 LYS A N 1
ATOM 2958 C CA . LYS A 1 391 ? -8.914 -5.824 12.82 1 98.75 391 LYS A CA 1
ATOM 2959 C C . LYS A 1 391 ? -10.109 -5.16 12.133 1 98.75 391 LYS A C 1
ATOM 2961 O O . LYS A 1 391 ? -10.023 -4.008 11.703 1 98.75 391 LYS A O 1
ATOM 2966 N N . VAL A 1 392 ? -11.219 -5.844 11.992 1 98.62 392 VAL A N 1
ATOM 2967 C CA . VAL A 1 392 ? -12.414 -5.359 11.312 1 98.62 392 VAL A CA 1
ATOM 2968 C C . VAL A 1 392 ? -13.609 -5.434 12.258 1 98.62 392 VAL A C 1
ATOM 2970 O O . VAL A 1 392 ? -13.797 -6.438 12.953 1 98.62 392 VAL A O 1
ATOM 2973 N N . ILE A 1 393 ? -14.359 -4.352 12.328 1 98.5 393 ILE A N 1
ATOM 2974 C CA . ILE A 1 393 ? -15.578 -4.289 13.133 1 98.5 393 ILE A CA 1
ATOM 2975 C C . ILE A 1 393 ? -16.797 -4.273 12.219 1 98.5 393 ILE A C 1
ATOM 2977 O O . ILE A 1 393 ? -16.891 -3.441 11.312 1 98.5 393 ILE A O 1
ATOM 2981 N N . THR A 1 394 ? -17.766 -5.168 12.391 1 97.31 394 THR A N 1
ATOM 2982 C CA . THR A 1 394 ? -18.953 -5.297 11.562 1 97.31 394 THR A CA 1
ATOM 2983 C C . THR A 1 394 ? -20.219 -5.242 12.414 1 97.31 394 THR A C 1
ATOM 2985 O O . THR A 1 394 ? -20.25 -5.797 13.508 1 97.31 394 THR A O 1
ATOM 2988 N N . GLU A 1 395 ? -21.234 -4.566 11.883 1 94.25 395 GLU A N 1
ATOM 2989 C CA . GLU A 1 395 ? -22.547 -4.57 12.523 1 94.25 395 GLU A CA 1
ATOM 2990 C C . GLU A 1 395 ? -23.266 -5.902 12.312 1 94.25 395 GLU A C 1
ATOM 2992 O O . GLU A 1 395 ? -23.203 -6.473 11.219 1 94.25 395 GLU A O 1
ATOM 2997 N N . PRO A 1 396 ? -23.922 -6.414 13.266 1 85.25 396 PRO A N 1
ATOM 2998 C CA . PRO A 1 396 ? -24.406 -7.797 13.211 1 85.25 396 PRO A CA 1
ATOM 2999 C C . PRO A 1 396 ? -25.641 -7.949 12.328 1 85.25 396 PRO A C 1
ATOM 3001 O O . PRO A 1 396 ? -25.891 -9.031 11.781 1 85.25 396 PRO A O 1
ATOM 3004 N N . SER A 1 397 ? -26.438 -6.934 12.109 1 90.25 397 SER A N 1
ATOM 3005 C CA . SER A 1 397 ? -27.719 -7.102 11.445 1 90.25 397 SER A CA 1
ATOM 3006 C C . SER A 1 397 ? -27.547 -7.152 9.93 1 90.25 397 SER A C 1
ATOM 3008 O O . SER A 1 397 ? -28.062 -8.062 9.273 1 90.25 397 SER A O 1
ATOM 3010 N N . PHE A 1 398 ? -26.844 -6.215 9.344 1 92.44 398 PHE A N 1
ATOM 3011 C CA . PHE A 1 398 ? -26.719 -6.109 7.895 1 92.44 398 PHE A CA 1
ATOM 3012 C C . PHE A 1 398 ? -25.281 -6.324 7.449 1 92.44 398 PHE A C 1
ATOM 3014 O O . PHE A 1 398 ? -24.969 -6.25 6.258 1 92.44 398 PHE A O 1
ATOM 3021 N N . GLN A 1 399 ? -24.391 -6.531 8.398 1 94.69 399 GLN A N 1
ATOM 3022 C CA . GLN A 1 399 ? -23 -6.863 8.188 1 94.69 399 GLN A CA 1
ATOM 3023 C C . GLN A 1 399 ? -22.25 -5.711 7.508 1 94.69 399 GLN A C 1
ATOM 3025 O O . GLN A 1 399 ? -21.391 -5.938 6.664 1 94.69 399 GLN A O 1
ATOM 3030 N N . GLU A 1 400 ? -22.719 -4.547 7.762 1 96.5 400 GLU A N 1
ATOM 3031 C CA . GLU A 1 400 ? -21.969 -3.381 7.32 1 96.5 400 GLU A CA 1
ATOM 3032 C C . GLU A 1 400 ? -20.625 -3.281 8.047 1 96.5 400 GLU A C 1
ATOM 3034 O O . GLU A 1 400 ? -20.562 -3.516 9.258 1 96.5 400 GLU A O 1
ATOM 3039 N N . ILE A 1 401 ? -19.594 -2.988 7.348 1 98.12 401 ILE A N 1
ATOM 3040 C CA . ILE A 1 401 ? -18.297 -2.787 7.965 1 98.12 401 ILE A CA 1
ATOM 3041 C C . ILE A 1 401 ? -18.219 -1.388 8.57 1 98.12 401 ILE A C 1
ATOM 3043 O O . ILE A 1 401 ? -18.328 -0.388 7.855 1 98.12 401 ILE A O 1
ATOM 3047 N N . LEU A 1 402 ? -17.969 -1.305 9.898 1 98 402 LEU A N 1
ATOM 3048 C CA . LEU A 1 402 ? -18.078 -0.053 10.641 1 98 402 LEU A CA 1
ATOM 3049 C C . LEU A 1 402 ? -16.703 0.583 10.836 1 98 402 LEU A C 1
ATOM 3051 O O . LEU A 1 402 ? -16.594 1.8 11 1 98 402 LEU A O 1
ATOM 3055 N N . GLY A 1 403 ? -15.688 -0.248 10.914 1 98.44 403 GLY A N 1
ATOM 3056 C CA . GLY A 1 403 ? -14.336 0.237 11.156 1 98.44 403 GLY A CA 1
ATOM 3057 C C . GLY A 1 403 ? -13.266 -0.788 10.836 1 98.44 403 GLY A C 1
ATOM 3058 O O . GLY A 1 403 ? -13.516 -1.994 10.898 1 98.44 403 GLY A O 1
ATOM 3059 N N . ILE A 1 404 ? -12.141 -0.333 10.453 1 98.75 404 ILE A N 1
ATOM 3060 C CA . ILE A 1 404 ? -10.969 -1.155 10.164 1 98.75 404 ILE A CA 1
ATOM 3061 C C . ILE A 1 404 ? -9.734 -0.548 10.828 1 98.75 404 ILE A C 1
ATOM 3063 O O . ILE A 1 404 ? -9.508 0.66 10.734 1 98.75 404 ILE A O 1
ATOM 3067 N N . SER A 1 405 ? -8.977 -1.32 11.539 1 98.88 405 SER A N 1
ATOM 3068 C CA . SER A 1 405 ? -7.691 -0.932 12.109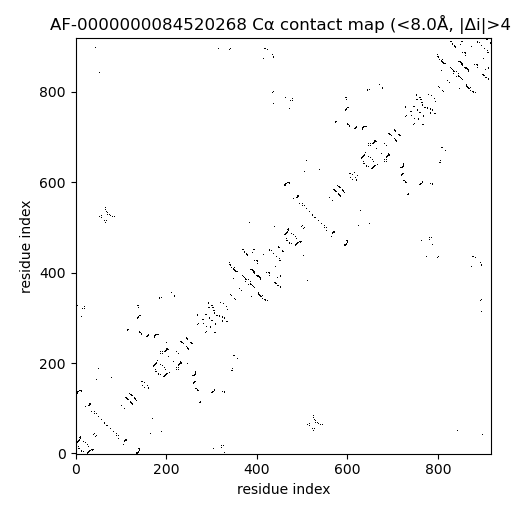 1 98.88 405 SER A CA 1
ATOM 3069 C C . SER A 1 405 ? -6.578 -1.872 11.648 1 98.88 405 SER A C 1
ATOM 3071 O O . SER A 1 405 ? -6.777 -3.088 11.578 1 98.88 405 SER A O 1
ATOM 3073 N N . ILE A 1 406 ? -5.512 -1.319 11.273 1 98.88 406 ILE A N 1
ATOM 3074 C CA . ILE A 1 406 ? -4.336 -2.078 10.852 1 98.88 406 ILE A CA 1
ATOM 3075 C C . ILE A 1 406 ? -3.129 -1.667 11.695 1 98.88 406 ILE A C 1
ATOM 3077 O O . ILE A 1 406 ? -2.854 -0.476 11.859 1 98.88 406 ILE A O 1
ATOM 3081 N N . VAL A 1 407 ? -2.422 -2.498 12.328 1 98.88 407 VAL A N 1
ATOM 3082 C CA . VAL A 1 407 ? -1.1 -2.311 12.914 1 98.88 407 VAL A CA 1
ATOM 3083 C C . VAL A 1 407 ? -0.12 -3.32 12.32 1 98.88 407 VAL A C 1
ATOM 3085 O O . VAL A 1 407 ? -0.343 -4.531 12.391 1 98.88 407 VAL A O 1
ATOM 3088 N N . GLY A 1 408 ? 0.825 -2.859 11.617 1 98.75 408 GLY A N 1
ATOM 3089 C CA . GLY A 1 408 ? 1.736 -3.74 10.906 1 98.75 408 GLY A CA 1
ATOM 3090 C C . GLY A 1 408 ? 2.479 -3.049 9.773 1 98.75 408 GLY A C 1
ATOM 3091 O O . GLY A 1 408 ? 2.525 -1.817 9.719 1 98.75 408 GLY A O 1
ATOM 3092 N N . PRO A 1 409 ? 3.072 -3.84 8.883 1 98.38 409 PRO A N 1
ATOM 3093 C CA . PRO A 1 409 ? 3.836 -3.246 7.777 1 98.38 409 PRO A CA 1
ATOM 3094 C C . PRO A 1 409 ? 2.949 -2.512 6.773 1 98.38 409 PRO A C 1
ATOM 3096 O O . PRO A 1 409 ? 1.93 -3.051 6.336 1 98.38 409 PRO A O 1
ATOM 3099 N N . ARG A 1 410 ? 3.303 -1.262 6.477 1 98.19 410 ARG A N 1
ATOM 3100 C CA . ARG A 1 410 ? 2.707 -0.418 5.445 1 98.19 410 ARG A CA 1
ATOM 3101 C C . ARG A 1 410 ? 1.228 -0.174 5.727 1 98.19 410 ARG A C 1
ATOM 3103 O O . ARG A 1 410 ? 0.425 -0.061 4.797 1 98.19 410 ARG A O 1
ATOM 3110 N N . ALA A 1 411 ? 0.9 -0.155 6.969 1 98.81 411 ALA A N 1
ATOM 3111 C CA . ALA A 1 411 ? -0.49 0.042 7.371 1 98.81 411 ALA A CA 1
ATOM 3112 C C . ALA A 1 411 ? -1.058 1.326 6.773 1 98.81 411 ALA A C 1
ATOM 3114 O O . ALA A 1 411 ? -2.217 1.363 6.355 1 98.81 411 ALA A O 1
ATOM 3115 N N . THR A 1 412 ? -0.247 2.357 6.688 1 98.56 412 THR A N 1
ATOM 3116 C CA . THR A 1 412 ? -0.726 3.666 6.258 1 98.56 412 THR A CA 1
ATOM 3117 C C . THR A 1 412 ? -1.044 3.66 4.766 1 98.56 412 THR A C 1
ATOM 3119 O O . THR A 1 412 ? -1.897 4.422 4.305 1 98.56 412 THR A O 1
ATOM 3122 N N . GLU A 1 413 ? -0.396 2.797 3.957 1 98.5 413 GLU A N 1
ATOM 3123 C CA . GLU A 1 413 ? -0.745 2.617 2.551 1 98.5 413 GLU A CA 1
ATOM 3124 C C . GLU A 1 413 ? -1.977 1.73 2.395 1 98.5 413 GLU A C 1
ATOM 3126 O O . GLU A 1 413 ? -2.855 2.018 1.58 1 98.5 413 GLU A O 1
ATOM 3131 N N . LEU A 1 414 ? -2.02 0.704 3.232 1 98.56 414 LEU A N 1
ATOM 3132 C CA . LEU A 1 414 ? -3.059 -0.317 3.127 1 98.56 414 LEU A CA 1
ATOM 3133 C C . LEU A 1 414 ? -4.418 0.252 3.512 1 98.56 414 LEU A C 1
ATOM 3135 O O . LEU A 1 414 ? -5.449 -0.187 2.992 1 98.56 414 LEU A O 1
ATOM 3139 N N . ILE A 1 415 ? -4.441 1.248 4.352 1 98.62 415 ILE A N 1
ATOM 3140 C CA . ILE A 1 415 ? -5.695 1.727 4.926 1 98.62 415 ILE A CA 1
ATOM 3141 C C . ILE A 1 415 ? -6.539 2.393 3.844 1 98.62 415 ILE A C 1
ATOM 3143 O O . ILE A 1 415 ? -7.734 2.635 4.039 1 98.62 415 ILE A O 1
ATOM 3147 N N . GLY A 1 416 ? -5.887 2.775 2.691 1 98.25 416 GLY A N 1
ATOM 3148 C CA . GLY A 1 416 ? -6.664 3.281 1.571 1 98.25 416 GLY A CA 1
ATOM 3149 C C . GLY A 1 416 ? -7.793 2.354 1.163 1 98.25 416 GLY A C 1
ATOM 3150 O O . GLY A 1 416 ? -8.891 2.811 0.83 1 98.25 416 GLY A O 1
ATOM 3151 N N . GLN A 1 417 ? -7.535 1.044 1.164 1 98 417 GLN A N 1
ATOM 3152 C CA . GLN A 1 417 ? -8.57 0.052 0.887 1 98 417 GLN A CA 1
ATOM 3153 C C . GLN A 1 417 ? -9.688 0.118 1.924 1 98 417 GLN A C 1
ATOM 3155 O O . GLN A 1 417 ? -10.867 0.102 1.572 1 98 417 GLN A O 1
ATOM 3160 N N . GLY A 1 418 ? -9.266 0.178 3.201 1 98.19 418 GLY A N 1
ATOM 3161 C CA . GLY A 1 418 ? -10.258 0.303 4.258 1 98.19 418 GLY A CA 1
ATOM 3162 C C . GLY A 1 418 ? -11.117 1.55 4.129 1 98.19 418 GLY A C 1
ATOM 3163 O O . GLY A 1 418 ? -12.328 1.506 4.367 1 98.19 418 GLY A O 1
ATOM 3164 N N . THR A 1 419 ? -10.445 2.648 3.773 1 98.38 419 THR A N 1
ATOM 3165 C CA . THR A 1 419 ? -11.148 3.918 3.637 1 98.38 419 THR A CA 1
ATOM 3166 C C . THR A 1 419 ? -12.203 3.836 2.537 1 98.38 419 THR A C 1
ATOM 3168 O O . THR A 1 419 ? -13.305 4.359 2.691 1 98.38 419 THR A O 1
ATOM 3171 N N . LEU A 1 420 ? -11.898 3.154 1.433 1 97.81 420 LEU A N 1
ATOM 3172 C CA . LEU A 1 420 ? -12.859 2.965 0.354 1 97.81 420 LEU A CA 1
ATOM 3173 C C . LEU A 1 420 ? -14.047 2.133 0.827 1 97.81 420 LEU A C 1
ATOM 3175 O O . LEU A 1 420 ? -15.195 2.42 0.468 1 97.81 420 LEU A O 1
ATOM 3179 N N . ILE A 1 421 ? -13.773 1.089 1.586 1 98 421 ILE A N 1
ATOM 3180 C CA . ILE A 1 421 ? -14.805 0.189 2.094 1 98 421 ILE A CA 1
ATOM 3181 C C . ILE A 1 421 ? -15.789 0.971 2.955 1 98 421 ILE A C 1
ATOM 3183 O O . ILE A 1 421 ? -17 0.851 2.781 1 98 421 ILE A O 1
ATOM 3187 N N . ILE A 1 422 ? -15.273 1.846 3.891 1 97.88 422 ILE A N 1
ATOM 3188 C CA . ILE A 1 422 ? -16.109 2.637 4.781 1 97.88 422 ILE A CA 1
ATOM 3189 C C . ILE A 1 422 ? -16.844 3.709 3.979 1 97.88 422 ILE A C 1
ATOM 3191 O O . ILE A 1 422 ? -18.047 3.926 4.172 1 97.88 422 ILE A O 1
ATOM 3195 N N . HIS A 1 423 ? -16.141 4.387 3.053 1 97 423 HIS A N 1
ATOM 3196 C CA . HIS A 1 423 ? -16.719 5.434 2.215 1 97 423 HIS A CA 1
ATOM 3197 C C . HIS A 1 423 ? -17.875 4.898 1.387 1 97 423 HIS A C 1
ATOM 3199 O O . HIS A 1 423 ? -18.891 5.578 1.225 1 97 423 HIS A O 1
ATOM 3205 N N . GLY A 1 424 ? -17.672 3.658 0.838 1 95.19 424 GLY A N 1
ATOM 3206 C CA . GLY A 1 424 ? -18.688 3.041 -0.001 1 95.19 424 GLY A CA 1
ATOM 3207 C C . GLY A 1 424 ? -19.75 2.297 0.792 1 95.19 424 GLY A C 1
ATOM 3208 O O . GLY A 1 424 ? -20.641 1.68 0.214 1 95.19 424 GLY A O 1
ATOM 3209 N N . GLU A 1 425 ? -19.719 2.332 2.121 1 95.31 425 GLU A N 1
ATOM 3210 C CA . GLU A 1 425 ? -20.641 1.629 3 1 95.31 425 GLU A CA 1
ATOM 3211 C C . GLU A 1 425 ? -20.781 0.163 2.598 1 95.31 425 GLU A C 1
ATOM 3213 O O . GLU A 1 425 ? -21.891 -0.346 2.457 1 95.31 425 GLU A O 1
ATOM 3218 N N . MET A 1 426 ? -19.672 -0.467 2.355 1 95.75 426 MET A N 1
ATOM 3219 C CA . MET A 1 426 ? -19.672 -1.851 1.888 1 95.75 426 MET A CA 1
ATOM 3220 C C . MET A 1 426 ? -19.984 -2.809 3.035 1 95.75 426 MET A C 1
ATOM 3222 O O . MET A 1 426 ? -19.703 -2.502 4.195 1 95.75 426 MET A O 1
ATOM 3226 N N . THR A 1 427 ? -20.578 -3.949 2.67 1 96.94 427 THR A N 1
ATOM 3227 C CA . THR A 1 427 ? -20.859 -5.012 3.623 1 96.94 427 THR A CA 1
ATOM 3228 C C . THR A 1 427 ? -19.938 -6.199 3.41 1 96.94 427 THR A C 1
ATOM 3230 O O . THR A 1 427 ? -19.234 -6.277 2.393 1 96.94 427 THR A O 1
ATOM 3233 N N . VAL A 1 428 ? -19.875 -7.078 4.406 1 96.25 428 VAL A N 1
ATOM 3234 C CA . VAL A 1 428 ? -19.078 -8.297 4.293 1 96.25 428 VAL A CA 1
ATOM 3235 C C . VAL A 1 428 ? -19.516 -9.086 3.062 1 96.25 428 VAL A C 1
ATOM 3237 O O . VAL A 1 428 ? -18.672 -9.578 2.307 1 96.25 428 VAL A O 1
ATOM 3240 N N . ASP A 1 429 ? -20.781 -9.141 2.715 1 93.38 429 ASP A N 1
ATOM 3241 C CA . ASP A 1 429 ? -21.344 -9.922 1.615 1 93.38 429 ASP A CA 1
ATOM 3242 C C . ASP A 1 429 ? -20.906 -9.352 0.265 1 93.38 429 ASP A C 1
ATOM 3244 O O . ASP A 1 429 ? -20.641 -10.109 -0.673 1 93.38 429 ASP A O 1
ATOM 3248 N N . THR A 1 430 ? -20.828 -8.047 0.257 1 92.81 430 THR A N 1
ATOM 3249 C CA . THR A 1 430 ? -20.469 -7.414 -1.005 1 92.81 430 THR A CA 1
ATOM 3250 C C . THR A 1 430 ? -19 -7.711 -1.357 1 92.81 430 THR A C 1
ATOM 3252 O O . THR A 1 430 ? -18.594 -7.559 -2.512 1 92.81 430 THR A O 1
ATOM 3255 N N . LEU A 1 431 ? -18.25 -8.148 -0.387 1 94.5 431 LEU A N 1
ATOM 3256 C CA . LEU A 1 431 ? -16.828 -8.391 -0.617 1 94.5 431 LEU A CA 1
ATOM 3257 C C . LEU A 1 431 ? -16.547 -9.883 -0.701 1 94.5 431 LEU A C 1
ATOM 3259 O O . LEU A 1 431 ? -15.375 -10.289 -0.795 1 94.5 431 LEU A O 1
ATOM 3263 N N . ASP A 1 432 ? -17.562 -10.656 -0.744 1 89 432 ASP A N 1
ATOM 3264 C CA . ASP A 1 432 ? -17.406 -12.109 -0.729 1 89 432 ASP A CA 1
ATOM 3265 C C . ASP A 1 432 ? -16.656 -12.594 -1.966 1 89 432 ASP A C 1
ATOM 3267 O O . ASP A 1 432 ? -15.867 -13.539 -1.886 1 89 432 ASP A O 1
ATOM 3271 N N . ASP A 1 433 ? -16.922 -11.977 -3.121 1 91.69 433 ASP A N 1
ATOM 3272 C CA . ASP A 1 433 ? -16.312 -12.414 -4.375 1 91.69 433 ASP A CA 1
ATOM 3273 C C . ASP A 1 433 ? -15.18 -11.492 -4.785 1 91.69 433 ASP A C 1
ATOM 3275 O O . ASP A 1 433 ? -14.797 -11.445 -5.957 1 91.69 433 ASP A O 1
ATOM 3279 N N . PHE A 1 434 ? -14.789 -10.664 -3.799 1 95.44 434 PHE A N 1
ATOM 3280 C CA . PHE A 1 434 ? -13.641 -9.805 -4.047 1 95.44 434 PHE A CA 1
ATOM 3281 C C . PHE A 1 434 ? -12.367 -10.641 -4.18 1 95.44 434 PHE A C 1
ATOM 3283 O O . PHE A 1 434 ? -12.156 -11.586 -3.414 1 95.44 434 PHE A O 1
ATOM 3290 N N . ILE A 1 435 ? -11.531 -10.383 -5.168 1 97.31 435 ILE A N 1
ATOM 3291 C CA . ILE A 1 435 ? -10.289 -11.109 -5.402 1 97.31 435 ILE A CA 1
ATOM 3292 C C . ILE A 1 435 ? -9.094 -10.203 -5.102 1 97.31 435 ILE A C 1
ATOM 3294 O O . ILE A 1 435 ? -8.805 -9.273 -5.859 1 97.31 435 ILE A O 1
ATOM 3298 N N . ALA A 1 436 ? -8.438 -10.406 -4.004 1 97 436 ALA A N 1
ATOM 3299 C CA . ALA A 1 436 ? -7.234 -9.656 -3.648 1 97 436 ALA A CA 1
ATOM 3300 C C . ALA A 1 436 ? -6.008 -10.211 -4.371 1 97 436 ALA A C 1
ATOM 3302 O O . ALA A 1 436 ? -5.855 -11.43 -4.504 1 97 436 ALA A O 1
ATOM 3303 N N . ALA A 1 437 ? -5.141 -9.312 -4.777 1 97.69 437 ALA A N 1
ATOM 3304 C CA . ALA A 1 437 ? -3.908 -9.734 -5.434 1 97.69 437 ALA A CA 1
ATOM 3305 C C . ALA A 1 437 ? -3.041 -10.562 -4.488 1 97.69 437 ALA A C 1
ATOM 3307 O O . ALA A 1 437 ? -2.994 -10.297 -3.285 1 97.69 437 ALA A O 1
ATOM 3308 N N . HIS A 1 438 ? -2.354 -11.539 -5.016 1 97.44 438 HIS A N 1
ATOM 3309 C CA . HIS A 1 438 ? -1.451 -12.406 -4.262 1 97.44 438 HIS A CA 1
ATOM 3310 C C . HIS A 1 438 ? -0.087 -12.5 -4.938 1 97.44 438 HIS A C 1
ATOM 3312 O O . HIS A 1 438 ? -0.003 -12.656 -6.156 1 97.44 438 HIS A O 1
ATOM 3318 N N . PRO A 1 439 ? 1.012 -12.453 -4.242 1 97.69 439 PRO A N 1
ATOM 3319 C CA . PRO A 1 439 ? 1.044 -12.172 -2.805 1 97.69 439 PRO A CA 1
ATOM 3320 C C . PRO A 1 439 ? 1.13 -10.672 -2.504 1 97.69 439 PRO A C 1
ATOM 3322 O O . PRO A 1 439 ? 1.925 -9.961 -3.119 1 97.69 439 PRO A O 1
ATOM 3325 N N . THR A 1 440 ? 0.332 -10.195 -1.631 1 98.44 440 THR A N 1
ATOM 3326 C CA . THR A 1 440 ? 0.386 -8.82 -1.155 1 98.44 440 THR A CA 1
ATOM 3327 C C . THR A 1 440 ? 0.101 -8.75 0.343 1 98.44 440 THR A C 1
ATOM 3329 O O . THR A 1 440 ? -0.467 -9.688 0.914 1 98.44 440 THR A O 1
ATOM 3332 N N . LEU A 1 441 ? 0.489 -7.684 0.998 1 98.56 441 LEU A N 1
ATOM 3333 C CA . LEU A 1 441 ? 0.061 -7.395 2.363 1 98.56 441 LEU A CA 1
ATOM 3334 C C . LEU A 1 441 ? -1.438 -7.113 2.414 1 98.56 441 LEU A C 1
ATOM 3336 O O . LEU A 1 441 ? -2.115 -7.508 3.367 1 98.56 441 LEU A O 1
ATOM 3340 N N . ALA A 1 442 ? -1.957 -6.496 1.389 1 97.75 442 ALA A N 1
ATOM 3341 C CA . ALA A 1 442 ? -3.336 -6.02 1.311 1 97.75 442 ALA A CA 1
ATOM 3342 C C . ALA A 1 442 ? -4.324 -7.18 1.425 1 97.75 442 ALA A C 1
ATOM 3344 O O . ALA A 1 442 ? -5.465 -6.992 1.855 1 97.75 442 ALA A O 1
ATOM 3345 N N . GLU A 1 443 ? -3.895 -8.375 1.017 1 96.19 443 GLU A N 1
ATOM 3346 C CA . GLU A 1 443 ? -4.789 -9.523 1.107 1 96.19 443 GLU A CA 1
ATOM 3347 C C . GLU A 1 443 ? -5.188 -9.805 2.555 1 96.19 443 GLU A C 1
ATOM 3349 O O . GLU A 1 443 ? -6.234 -10.398 2.812 1 96.19 443 GLU A O 1
ATOM 3354 N N . ALA A 1 444 ? -4.398 -9.234 3.551 1 98 444 ALA A N 1
ATOM 3355 C CA . ALA A 1 444 ? -4.711 -9.398 4.969 1 98 444 ALA A CA 1
ATOM 3356 C C . ALA A 1 444 ? -6.031 -8.719 5.316 1 98 444 ALA A C 1
ATOM 3358 O O . ALA A 1 444 ? -6.77 -9.188 6.188 1 98 444 ALA A O 1
ATOM 3359 N N . ILE A 1 445 ? -6.34 -7.594 4.664 1 98.38 445 ILE A N 1
ATOM 3360 C CA . ILE A 1 445 ? -7.594 -6.887 4.891 1 98.38 445 ILE A CA 1
ATOM 3361 C C . ILE A 1 445 ? -8.766 -7.773 4.477 1 98.38 445 ILE A C 1
ATOM 3363 O O . ILE A 1 445 ? -9.727 -7.934 5.23 1 98.38 445 ILE A O 1
ATOM 3367 N N . HIS A 1 446 ? -8.625 -8.367 3.291 1 96.81 446 HIS A N 1
ATOM 3368 C CA . HIS A 1 446 ? -9.688 -9.234 2.775 1 96.81 446 HIS A CA 1
ATOM 3369 C C . HIS A 1 446 ? -9.891 -10.453 3.67 1 96.81 446 HIS A C 1
ATOM 3371 O O . HIS A 1 446 ? -11.031 -10.836 3.953 1 96.81 446 HIS A O 1
ATOM 3377 N N . GLU A 1 447 ? -8.766 -11.062 4.078 1 97.12 447 GLU A N 1
ATOM 3378 C CA . GLU A 1 447 ? -8.852 -12.234 4.949 1 97.12 447 GLU A CA 1
ATOM 3379 C C . GLU A 1 447 ? -9.508 -11.883 6.281 1 97.12 447 GLU A C 1
ATOM 3381 O O . GLU A 1 447 ? -10.273 -12.672 6.828 1 97.12 447 GLU A O 1
ATOM 3386 N N . ALA A 1 448 ? -9.211 -10.68 6.816 1 98.12 448 ALA A N 1
ATOM 3387 C CA . ALA A 1 448 ? -9.844 -10.242 8.062 1 98.12 448 ALA A CA 1
ATOM 3388 C C . ALA A 1 448 ? -11.352 -10.078 7.883 1 98.12 448 ALA A C 1
ATOM 3390 O O . ALA A 1 448 ? -12.125 -10.438 8.766 1 98.12 448 ALA A O 1
ATOM 3391 N N . ILE A 1 449 ? -11.766 -9.531 6.781 1 97.38 449 ILE A N 1
ATOM 3392 C CA . ILE A 1 449 ? -13.18 -9.328 6.492 1 97.38 449 ILE A CA 1
ATOM 3393 C C . ILE A 1 449 ? -13.875 -10.688 6.363 1 97.38 449 ILE A C 1
ATOM 3395 O O . ILE A 1 449 ? -14.945 -10.891 6.93 1 97.38 449 ILE A O 1
ATOM 3399 N N . ARG A 1 450 ? -13.227 -11.648 5.633 1 94.5 450 ARG A N 1
ATOM 3400 C CA . ARG A 1 450 ? -13.797 -12.977 5.438 1 94.5 450 ARG A CA 1
ATOM 3401 C C . ARG A 1 450 ? -13.914 -13.727 6.762 1 94.5 450 ARG A C 1
ATOM 3403 O O . ARG A 1 450 ? -14.82 -14.539 6.941 1 94.5 450 ARG A O 1
ATOM 3410 N N . ALA A 1 451 ? -13.016 -13.43 7.648 1 93.56 451 ALA A N 1
ATOM 3411 C CA . ALA A 1 451 ? -13.016 -14.086 8.953 1 93.56 451 ALA A CA 1
ATOM 3412 C C . ALA A 1 451 ? -14.289 -13.75 9.734 1 93.56 451 ALA A C 1
ATOM 3414 O O . ALA A 1 451 ? -14.672 -14.477 10.648 1 93.56 451 ALA A O 1
ATOM 3415 N N . ALA A 1 452 ? -14.953 -12.641 9.383 1 89.06 452 ALA A N 1
ATOM 3416 C CA . ALA A 1 452 ? -16.203 -12.25 10.047 1 89.06 452 ALA A CA 1
ATOM 3417 C C . ALA A 1 452 ? -17.281 -13.297 9.828 1 89.06 452 ALA A C 1
ATOM 3419 O O . ALA A 1 452 ? -18.156 -13.477 10.68 1 89.06 452 ALA A O 1
ATOM 3420 N N . GLU A 1 453 ? -17.172 -14.031 8.742 1 86.81 453 GLU A N 1
ATOM 3421 C CA . GLU A 1 453 ? -18.141 -15.078 8.43 1 86.81 453 GLU A CA 1
ATOM 3422 C C . GLU A 1 453 ? -17.516 -16.469 8.586 1 86.81 453 GLU A C 1
ATOM 3424 O O . GLU A 1 453 ? -18.078 -17.453 8.125 1 86.81 453 GLU A O 1
ATOM 3429 N N . GLY A 1 454 ? -16.281 -16.438 9.133 1 83.19 454 GLY A N 1
ATOM 3430 C CA . GLY A 1 454 ? -15.586 -17.719 9.281 1 83.19 454 GLY A CA 1
ATOM 3431 C C . GLY A 1 454 ? -15.055 -18.25 7.965 1 83.19 454 GLY A C 1
ATOM 3432 O O . GLY A 1 454 ? -14.82 -19.453 7.832 1 83.19 454 GLY A O 1
ATOM 3433 N N . ALA A 1 455 ? -14.906 -17.406 7 1 81.06 455 ALA A N 1
ATOM 3434 C CA . ALA A 1 455 ? -14.594 -17.859 5.652 1 81.06 455 ALA A CA 1
ATOM 3435 C C . ALA A 1 455 ? -13.125 -17.609 5.32 1 81.06 455 ALA A C 1
ATOM 3437 O O . ALA A 1 455 ? -12.68 -17.859 4.195 1 81.06 455 ALA A O 1
ATOM 3438 N N . ALA A 1 456 ? -12.344 -17.188 6.246 1 85.38 456 ALA A N 1
ATOM 3439 C CA . ALA A 1 456 ? -10.914 -17.016 5.988 1 85.38 456 ALA A CA 1
ATOM 3440 C C . ALA A 1 456 ? -10.242 -18.375 5.758 1 85.38 456 ALA A C 1
ATOM 3442 O O . ALA A 1 456 ? -10.383 -19.297 6.57 1 85.38 456 ALA A O 1
ATOM 3443 N N . VAL A 1 457 ? -9.469 -18.438 4.703 1 83.19 457 VAL A N 1
ATOM 3444 C CA . VAL A 1 457 ? -8.93 -19.734 4.305 1 83.19 457 VAL A CA 1
ATOM 3445 C C . VAL A 1 457 ? -7.535 -19.922 4.898 1 83.19 457 VAL A C 1
ATOM 3447 O O . VAL A 1 457 ? -7.117 -21.047 5.18 1 83.19 457 VAL A O 1
ATOM 3450 N N . HIS A 1 458 ? -6.855 -18.906 5.145 1 83.88 458 HIS A N 1
ATOM 3451 C CA . HIS A 1 458 ? -5.43 -19.016 5.445 1 83.88 458 HIS A CA 1
ATOM 3452 C C . HIS A 1 458 ? -5.16 -18.781 6.926 1 83.88 458 HIS A C 1
ATOM 3454 O O . HIS A 1 458 ? -4.148 -18.172 7.289 1 83.88 458 HIS A O 1
ATOM 3460 N N . ILE A 1 459 ? -6.094 -19 7.746 1 81.19 459 ILE A N 1
ATOM 3461 C CA . ILE A 1 459 ? -5.891 -18.969 9.188 1 81.19 459 ILE A CA 1
ATOM 3462 C C . ILE A 1 459 ? -6.668 -20.109 9.844 1 81.19 459 ILE A C 1
ATOM 3464 O O . ILE A 1 459 ? -7.688 -20.562 9.312 1 81.19 459 ILE A O 1
ATOM 3468 N N . MET B 1 1 ? -21.688 -38.812 4.594 1 65.81 1 MET B N 1
ATOM 3469 C CA . MET B 1 1 ? -20.812 -37.688 4.262 1 65.81 1 MET B CA 1
ATOM 3470 C C . MET B 1 1 ? -20.188 -37.875 2.883 1 65.81 1 MET B C 1
ATOM 3472 O O . MET B 1 1 ? -19.703 -38.969 2.561 1 65.81 1 MET B O 1
ATOM 3476 N N . ASP B 1 2 ? -20.438 -36.875 1.885 1 88.56 2 ASP B N 1
ATOM 3477 C CA . ASP B 1 2 ? -19.969 -37.031 0.513 1 88.56 2 ASP B CA 1
ATOM 3478 C C . ASP B 1 2 ? -18.438 -36.906 0.445 1 88.56 2 ASP B C 1
ATOM 3480 O O . ASP B 1 2 ? -17.844 -36.094 1.127 1 88.56 2 ASP B O 1
ATOM 3484 N N . THR B 1 3 ? -17.844 -37.938 -0.094 1 97.31 3 THR B N 1
ATOM 3485 C CA . THR B 1 3 ? -16.406 -37.906 -0.312 1 97.31 3 THR B CA 1
ATOM 3486 C C . THR B 1 3 ? -16.062 -37.156 -1.588 1 97.31 3 THR B C 1
ATOM 3488 O O . THR B 1 3 ? -16.656 -37.375 -2.639 1 97.31 3 THR B O 1
ATOM 3491 N N . ILE B 1 4 ? -15.188 -36.156 -1.434 1 98.62 4 ILE B N 1
ATOM 3492 C CA . ILE B 1 4 ? -14.695 -35.375 -2.564 1 98.62 4 ILE B CA 1
ATOM 3493 C C . ILE B 1 4 ? -13.203 -35.656 -2.754 1 98.62 4 ILE B C 1
ATOM 3495 O O . ILE B 1 4 ? -12.414 -35.5 -1.82 1 98.62 4 ILE B O 1
ATOM 3499 N N . ALA B 1 5 ? -12.797 -36.125 -3.939 1 98.88 5 ALA B N 1
ATOM 3500 C CA . ALA B 1 5 ? -11.391 -36.344 -4.285 1 98.88 5 ALA B CA 1
ATOM 3501 C C . ALA B 1 5 ? -10.867 -35.188 -5.133 1 98.88 5 ALA B C 1
ATOM 3503 O O . ALA B 1 5 ? -11.492 -34.781 -6.125 1 98.88 5 ALA B O 1
ATOM 3504 N N . ILE B 1 6 ? -9.773 -34.594 -4.715 1 98.94 6 ILE B N 1
ATOM 3505 C CA . ILE B 1 6 ? -9.18 -33.469 -5.41 1 98.94 6 ILE B CA 1
ATOM 3506 C C . ILE B 1 6 ? -7.789 -33.844 -5.922 1 98.94 6 ILE B C 1
ATOM 3508 O O . ILE B 1 6 ? -6.961 -34.344 -5.168 1 98.94 6 ILE B O 1
ATOM 3512 N N . ILE B 1 7 ? -7.527 -33.625 -7.199 1 98.88 7 ILE B N 1
ATOM 3513 C CA . ILE B 1 7 ? -6.227 -33.906 -7.805 1 98.88 7 ILE B CA 1
ATOM 3514 C C . ILE B 1 7 ? -5.449 -32.594 -7.949 1 98.88 7 ILE B C 1
ATOM 3516 O O . ILE B 1 7 ? -5.777 -31.766 -8.797 1 98.88 7 ILE B O 1
ATOM 3520 N N . GLY B 1 8 ? -4.363 -32.469 -7.188 1 98.62 8 GLY B N 1
ATOM 3521 C CA . GLY B 1 8 ? -3.555 -31.266 -7.191 1 98.62 8 GLY B CA 1
ATOM 3522 C C . GLY B 1 8 ? -3.732 -30.422 -5.941 1 98.62 8 GLY B C 1
ATOM 3523 O O . GLY B 1 8 ? -4.852 -30.016 -5.609 1 98.62 8 GLY B O 1
ATOM 3524 N N . GLY B 1 9 ? -2.688 -30.172 -5.293 1 98.44 9 GLY B N 1
ATOM 3525 C CA . GLY B 1 9 ? -2.723 -29.422 -4.043 1 98.44 9 GLY B CA 1
ATOM 3526 C C . GLY B 1 9 ? -2.135 -28.031 -4.164 1 98.44 9 GLY B C 1
ATOM 3527 O O . GLY B 1 9 ? -1.517 -27.531 -3.223 1 98.44 9 GLY B O 1
ATOM 3528 N N . GLY B 1 10 ? -2.23 -27.422 -5.402 1 98.12 10 GLY B N 1
ATOM 3529 C CA . GLY B 1 10 ? -1.829 -26.031 -5.598 1 98.12 10 GLY B CA 1
ATOM 3530 C C . GLY B 1 10 ? -2.855 -25.031 -5.094 1 98.12 10 GLY B C 1
ATOM 3531 O O . GLY B 1 10 ? -3.77 -25.406 -4.352 1 98.12 10 GLY B O 1
ATOM 3532 N N . PRO B 1 11 ? -2.754 -23.781 -5.477 1 97.94 11 PRO B N 1
ATOM 3533 C CA . PRO B 1 11 ? -3.617 -22.719 -4.965 1 97.94 11 PRO B CA 1
ATOM 3534 C C . PRO B 1 11 ? -5.102 -23.047 -5.098 1 97.94 11 PRO B C 1
ATOM 3536 O O . PRO B 1 11 ? -5.855 -22.922 -4.129 1 97.94 11 PRO B O 1
ATOM 3539 N N . ALA B 1 12 ? -5.52 -23.469 -6.207 1 98.5 12 ALA B N 1
ATOM 3540 C CA . ALA B 1 12 ? -6.93 -23.797 -6.402 1 98.5 12 ALA B CA 1
ATOM 3541 C C . ALA B 1 12 ? -7.316 -25.031 -5.594 1 98.5 12 ALA B C 1
ATOM 3543 O O . ALA B 1 12 ? -8.367 -25.062 -4.949 1 98.5 12 ALA B O 1
ATOM 3544 N N . GLY B 1 13 ? -6.457 -26.016 -5.613 1 98.69 13 GLY B N 1
ATOM 3545 C CA . GLY B 1 13 ? -6.766 -27.312 -5.023 1 98.69 13 GLY B CA 1
ATOM 3546 C C . GLY B 1 13 ? -6.902 -27.266 -3.514 1 98.69 13 GLY B C 1
ATOM 3547 O O . GLY B 1 13 ? -7.887 -27.75 -2.959 1 98.69 13 GLY B O 1
ATOM 3548 N N . TYR B 1 14 ? -5.902 -26.688 -2.818 1 98.38 14 TYR B N 1
ATOM 3549 C CA . TYR B 1 14 ? -5.984 -26.734 -1.363 1 98.38 14 TYR B CA 1
ATOM 3550 C C . TYR B 1 14 ? -7.082 -25.812 -0.854 1 98.38 14 TYR B C 1
ATOM 3552 O O . TYR B 1 14 ? -7.691 -26.062 0.185 1 98.38 14 TYR B O 1
ATOM 3560 N N . VAL B 1 15 ? -7.387 -24.688 -1.555 1 98.19 15 VAL B N 1
ATOM 3561 C CA . VAL B 1 15 ? -8.5 -23.828 -1.162 1 98.19 15 VAL B CA 1
ATOM 3562 C C . VAL B 1 15 ? -9.82 -24.578 -1.355 1 98.19 15 VAL B C 1
ATOM 3564 O O . VAL B 1 15 ? -10.711 -24.484 -0.511 1 98.19 15 VAL B O 1
ATOM 3567 N N . ALA B 1 16 ? -9.945 -25.297 -2.496 1 98.69 16 ALA B N 1
ATOM 3568 C CA . ALA B 1 16 ? -11.125 -26.125 -2.709 1 98.69 16 ALA B CA 1
ATOM 3569 C C . ALA B 1 16 ? -11.289 -27.141 -1.583 1 98.69 16 ALA B C 1
ATOM 3571 O O . ALA B 1 16 ? -12.398 -27.359 -1.094 1 98.69 16 ALA B O 1
ATOM 3572 N N . ALA B 1 17 ? -10.172 -27.75 -1.21 1 98.75 17 ALA B N 1
ATOM 3573 C CA . ALA B 1 17 ? -10.172 -28.75 -0.157 1 98.75 17 ALA B CA 1
ATOM 3574 C C . ALA B 1 17 ? -10.68 -28.172 1.161 1 98.75 17 ALA B C 1
ATOM 3576 O O . ALA B 1 17 ? -11.57 -28.75 1.795 1 98.75 17 ALA B O 1
ATOM 3577 N N . ILE B 1 18 ? -10.117 -27.031 1.58 1 98.19 18 ILE B N 1
ATOM 3578 C CA . ILE B 1 18 ? -10.5 -26.391 2.832 1 98.19 18 ILE B CA 1
ATOM 3579 C C . ILE B 1 18 ? -11.969 -25.984 2.781 1 98.19 18 ILE B C 1
ATOM 3581 O O . ILE B 1 18 ? -12.719 -26.203 3.736 1 98.19 18 ILE B O 1
ATOM 3585 N N . THR B 1 19 ? -12.375 -25.406 1.656 1 97.5 19 THR B N 1
ATOM 3586 C CA . THR B 1 19 ? -13.75 -24.953 1.476 1 97.5 19 THR B CA 1
ATOM 3587 C C . THR B 1 19 ? -14.727 -26.109 1.613 1 97.5 19 THR B C 1
ATOM 3589 O O . THR B 1 19 ? -15.734 -26 2.314 1 97.5 19 THR B O 1
ATOM 3592 N N . ALA B 1 20 ? -14.453 -27.219 0.994 1 98.06 20 ALA B N 1
ATOM 3593 C CA . ALA B 1 20 ? -15.312 -28.391 1.032 1 98.06 20 ALA B CA 1
ATOM 3594 C C . ALA B 1 20 ? -15.344 -29.016 2.428 1 98.06 20 ALA B C 1
ATOM 3596 O O . ALA B 1 20 ? -16.406 -29.375 2.932 1 98.06 20 ALA B O 1
ATOM 3597 N N . ALA B 1 21 ? -14.164 -29.125 3.025 1 98 21 ALA B N 1
ATOM 3598 C CA . ALA B 1 21 ? -14.062 -29.703 4.363 1 98 21 ALA B CA 1
ATOM 3599 C C . ALA B 1 21 ? -14.898 -28.906 5.363 1 98 21 ALA B C 1
ATOM 3601 O O . ALA B 1 21 ? -15.57 -29.484 6.219 1 98 21 ALA B O 1
ATOM 3602 N N . ARG B 1 22 ? -14.883 -27.672 5.266 1 96.12 22 ARG B N 1
ATOM 3603 C CA . ARG B 1 22 ? -15.594 -26.797 6.188 1 96.12 22 ARG B CA 1
ATOM 3604 C C . ARG B 1 22 ? -17.109 -26.922 6 1 96.12 22 ARG B C 1
ATOM 3606 O O . ARG B 1 22 ? -17.875 -26.516 6.871 1 96.12 22 ARG B O 1
ATOM 3613 N N . GLN B 1 23 ? -17.484 -27.453 4.902 1 95.5 23 GLN B N 1
ATOM 3614 C CA . GLN B 1 23 ? -18.906 -27.703 4.648 1 95.5 23 GLN B CA 1
ATOM 3615 C C . GLN B 1 23 ? -19.312 -29.109 5.059 1 95.5 23 GLN B C 1
ATOM 3617 O O . GLN B 1 23 ? -20.422 -29.547 4.781 1 95.5 23 GLN B O 1
ATOM 3622 N N . GLY B 1 24 ? -18.344 -29.828 5.598 1 96.19 24 GLY B N 1
ATOM 3623 C CA . GLY B 1 24 ? -18.672 -31.109 6.199 1 96.19 24 GLY B CA 1
ATOM 3624 C C . GLY B 1 24 ? -18.328 -32.281 5.316 1 96.19 24 GLY B C 1
ATOM 3625 O O . GLY B 1 24 ? -18.562 -33.438 5.684 1 96.19 24 GLY B O 1
ATOM 3626 N N . ALA B 1 25 ? -17.672 -32.125 4.199 1 97.94 25 ALA B N 1
ATOM 3627 C CA . ALA B 1 25 ? -17.297 -33.219 3.303 1 97.94 25 ALA B CA 1
ATOM 3628 C C . ALA B 1 25 ? -16.047 -33.938 3.797 1 97.94 25 ALA B C 1
ATOM 3630 O O . ALA B 1 25 ? -15.203 -33.312 4.457 1 97.94 25 ALA B O 1
ATOM 3631 N N . ARG B 1 26 ? -16 -35.188 3.494 1 98.38 26 ARG B N 1
ATOM 3632 C CA . ARG B 1 26 ? -14.727 -35.875 3.582 1 98.38 26 ARG B CA 1
ATOM 3633 C C . ARG B 1 26 ? -13.867 -35.594 2.352 1 98.38 26 ARG B C 1
ATOM 3635 O O . ARG B 1 26 ? -14.281 -35.875 1.225 1 98.38 26 ARG B O 1
ATOM 3642 N N . VAL B 1 27 ? -12.703 -35.031 2.582 1 98.75 27 VAL B N 1
ATOM 3643 C CA . VAL B 1 27 ? -11.898 -34.594 1.449 1 98.75 27 VAL B CA 1
ATOM 3644 C C . VAL B 1 27 ? -10.617 -35.406 1.377 1 98.75 27 VAL B C 1
ATOM 3646 O O . VAL B 1 27 ? -9.922 -35.594 2.383 1 98.75 27 VAL B O 1
ATOM 3649 N N . ILE B 1 28 ? -10.312 -35.969 0.207 1 98.81 28 ILE B N 1
ATOM 3650 C CA . ILE B 1 28 ? -9.039 -36.594 -0.128 1 98.81 28 ILE B CA 1
ATOM 3651 C C . ILE B 1 28 ? -8.289 -35.719 -1.145 1 98.81 28 ILE B C 1
ATOM 3653 O O . ILE B 1 28 ? -8.758 -35.531 -2.273 1 98.81 28 ILE B O 1
ATOM 3657 N N . LEU B 1 29 ? -7.188 -35.125 -0.725 1 98.81 29 LEU B N 1
ATOM 3658 C CA . LEU B 1 29 ? -6.359 -34.281 -1.587 1 98.81 29 LEU B CA 1
ATOM 3659 C C . LEU B 1 29 ? -5.121 -35.062 -2.053 1 98.81 29 LEU B C 1
ATOM 3661 O O . LEU B 1 29 ? -4.309 -35.469 -1.234 1 98.81 29 LEU B O 1
ATOM 3665 N N . ILE B 1 30 ? -4.984 -35.281 -3.33 1 98.75 30 ILE B N 1
ATOM 3666 C CA . ILE B 1 30 ? -3.863 -36 -3.91 1 98.75 30 ILE B CA 1
ATOM 3667 C C . ILE B 1 30 ? -2.869 -35.031 -4.531 1 98.75 30 ILE B C 1
ATOM 3669 O O . ILE B 1 30 ? -3.24 -34.219 -5.375 1 98.75 30 ILE B O 1
ATOM 3673 N N . GLU B 1 31 ? -1.686 -35 -4.125 1 98.25 31 GLU B N 1
ATOM 3674 C CA . GLU B 1 31 ? -0.629 -34.094 -4.625 1 98.25 31 GLU B CA 1
ATOM 3675 C C . GLU B 1 31 ? 0.64 -34.906 -4.938 1 98.25 31 GLU B C 1
ATOM 3677 O O . GLU B 1 31 ? 1.158 -35.625 -4.078 1 98.25 31 GLU B O 1
ATOM 3682 N N . SER B 1 32 ? 1.105 -34.75 -6.152 1 96.25 32 SER B N 1
ATOM 3683 C CA . SER B 1 32 ? 2.264 -35.531 -6.586 1 96.25 32 SER B CA 1
ATOM 3684 C C . SER B 1 32 ? 3.562 -34.938 -6.066 1 96.25 32 SER B C 1
ATOM 3686 O O . SER B 1 32 ? 4.555 -35.625 -5.883 1 96.25 32 SER B O 1
ATOM 3688 N N . ALA B 1 33 ? 3.57 -33.594 -5.828 1 95.06 33 ALA B N 1
ATOM 3689 C CA . ALA B 1 33 ? 4.758 -32.906 -5.355 1 95.06 33 ALA B CA 1
ATOM 3690 C C . ALA B 1 33 ? 4.512 -32.25 -3.992 1 95.06 33 ALA B C 1
ATOM 3692 O O . ALA B 1 33 ? 3.891 -32.875 -3.119 1 95.06 33 ALA B O 1
ATOM 3693 N N . ALA B 1 34 ? 5.078 -31.156 -3.744 1 95.44 34 ALA B N 1
ATOM 3694 C CA . ALA B 1 34 ? 4.855 -30.469 -2.479 1 95.44 34 ALA B CA 1
ATOM 3695 C C . ALA B 1 34 ? 3.557 -29.656 -2.514 1 95.44 34 ALA B C 1
ATOM 3697 O O . ALA B 1 34 ? 3.213 -29.062 -3.539 1 95.44 34 ALA B O 1
ATOM 3698 N N . LEU B 1 35 ? 2.854 -29.641 -1.357 1 97.38 35 LEU B N 1
ATOM 3699 C CA . LEU B 1 35 ? 1.646 -28.828 -1.249 1 97.38 35 LEU B CA 1
ATOM 3700 C C . LEU B 1 35 ? 1.948 -27.359 -1.542 1 97.38 35 LEU B C 1
ATOM 3702 O O . LEU B 1 35 ? 3.053 -26.891 -1.272 1 97.38 35 LEU B O 1
ATOM 3706 N N . GLY B 1 36 ? 0.922 -26.672 -2.045 1 96.88 36 GLY B N 1
ATOM 3707 C CA . GLY B 1 36 ? 1.068 -25.266 -2.373 1 96.88 36 GLY B CA 1
ATOM 3708 C C . GLY B 1 36 ? 1.286 -25.016 -3.854 1 96.88 36 GLY B C 1
ATOM 3709 O O . GLY B 1 36 ? 1.143 -23.891 -4.324 1 96.88 36 GLY B O 1
ATOM 3710 N N . GLY B 1 37 ? 1.653 -26.094 -4.609 1 95.88 37 GLY B N 1
ATOM 3711 C CA . GLY B 1 37 ? 1.746 -26.047 -6.059 1 95.88 37 GLY B CA 1
ATOM 3712 C C . GLY B 1 37 ? 2.82 -25.094 -6.551 1 95.88 37 GLY B C 1
ATOM 3713 O O . GLY B 1 37 ? 3.812 -24.844 -5.859 1 95.88 37 GLY B O 1
ATOM 3714 N N . THR B 1 38 ? 2.686 -24.609 -7.797 1 91.75 38 THR B N 1
ATOM 3715 C CA . THR B 1 38 ? 3.674 -23.766 -8.469 1 91.75 38 THR B CA 1
ATOM 3716 C C . THR B 1 38 ? 3.885 -22.469 -7.699 1 91.75 38 THR B C 1
ATOM 3718 O O . THR B 1 38 ? 5.023 -22.094 -7.41 1 91.75 38 THR B O 1
ATOM 3721 N N . CYS B 1 39 ? 2.873 -21.828 -7.328 1 93.81 39 CYS B N 1
ATOM 3722 C CA . CYS B 1 39 ? 2.969 -20.531 -6.695 1 93.81 39 CYS B CA 1
ATOM 3723 C C . CYS B 1 39 ? 3.883 -20.578 -5.477 1 93.81 39 CYS B C 1
ATOM 3725 O O . CYS B 1 39 ? 4.812 -19.781 -5.359 1 93.81 39 CYS B O 1
ATOM 3727 N N . LEU B 1 40 ? 3.646 -21.5 -4.625 1 95.75 40 LEU B N 1
ATOM 3728 C CA . LEU B 1 40 ? 4.352 -21.562 -3.35 1 95.75 40 LEU B CA 1
ATOM 3729 C C . LEU B 1 40 ? 5.754 -22.141 -3.531 1 95.75 40 LEU B C 1
ATOM 3731 O O . LEU B 1 40 ? 6.711 -21.656 -2.926 1 95.75 40 LEU B O 1
ATOM 3735 N N . ASN B 1 41 ? 5.902 -23.078 -4.383 1 96 41 ASN B N 1
ATOM 3736 C CA . ASN B 1 41 ? 7.129 -23.875 -4.41 1 96 41 ASN B CA 1
ATOM 3737 C C . ASN B 1 41 ? 8.078 -23.406 -5.512 1 96 41 ASN B C 1
ATOM 3739 O O . ASN B 1 41 ? 9.297 -23.469 -5.359 1 96 41 ASN B O 1
ATOM 3743 N N . GLU B 1 42 ? 7.52 -22.953 -6.605 1 94.69 42 GLU B N 1
ATOM 3744 C CA . GLU B 1 42 ? 8.391 -22.703 -7.754 1 94.69 42 GLU B CA 1
ATOM 3745 C C . GLU B 1 42 ? 7.922 -21.5 -8.562 1 94.69 42 GLU B C 1
ATOM 3747 O O . GLU B 1 42 ? 8.234 -21.391 -9.75 1 94.69 42 GLU B O 1
ATOM 3752 N N . GLY B 1 43 ? 7.141 -20.688 -7.996 1 95.12 43 GLY B N 1
ATOM 3753 C CA . GLY B 1 43 ? 6.594 -19.547 -8.711 1 95.12 43 GLY B CA 1
ATOM 3754 C C . GLY B 1 43 ? 6.645 -18.266 -7.91 1 95.12 43 GLY B C 1
ATOM 3755 O O . GLY B 1 43 ? 7.715 -17.688 -7.711 1 95.12 43 GLY B O 1
ATOM 3756 N N . CYS B 1 44 ? 5.477 -17.875 -7.43 1 94 44 CYS B N 1
ATOM 3757 C CA . CYS B 1 44 ? 5.258 -16.562 -6.852 1 94 44 CYS B CA 1
ATOM 3758 C C . CYS B 1 44 ? 6.156 -16.344 -5.641 1 94 44 CYS B C 1
ATOM 3760 O O . CYS B 1 44 ? 6.891 -15.352 -5.578 1 94 44 CYS B O 1
ATOM 3762 N N . MET B 1 45 ? 6.18 -17.203 -4.727 1 96.88 45 MET B N 1
ATOM 3763 C CA . MET B 1 45 ? 6.797 -16.953 -3.428 1 96.88 45 MET B CA 1
ATOM 3764 C C . MET B 1 45 ? 8.32 -16.953 -3.537 1 96.88 45 MET B C 1
ATOM 3766 O O . MET B 1 45 ? 8.977 -16.016 -3.059 1 96.88 45 MET B O 1
ATOM 3770 N N . PRO B 1 46 ? 8.906 -17.938 -4.191 1 98.12 46 PRO B N 1
ATOM 3771 C CA . PRO B 1 46 ? 10.359 -17.859 -4.34 1 98.12 46 PRO B CA 1
ATOM 3772 C C . PRO B 1 46 ? 10.812 -16.688 -5.207 1 98.12 46 PRO B C 1
ATOM 3774 O O . PRO B 1 46 ? 11.82 -16.047 -4.91 1 98.12 46 PRO B O 1
ATOM 3777 N N . THR B 1 47 ? 10.109 -16.453 -6.312 1 98.19 47 THR B N 1
ATOM 3778 C CA . THR B 1 47 ? 10.477 -15.32 -7.164 1 98.19 47 THR B CA 1
ATOM 3779 C C . THR B 1 47 ? 10.43 -14.016 -6.379 1 98.19 47 THR B C 1
ATOM 3781 O O . THR B 1 47 ? 11.352 -13.195 -6.473 1 98.19 47 THR B O 1
ATOM 3784 N N . LYS B 1 48 ? 9.391 -13.797 -5.602 1 98.19 48 LYS B N 1
ATOM 3785 C CA . LYS B 1 48 ? 9.242 -12.57 -4.832 1 98.19 48 LYS B CA 1
ATOM 3786 C C . LYS B 1 48 ? 10.289 -12.484 -3.723 1 98.19 48 LYS B C 1
ATOM 3788 O O . LYS B 1 48 ? 10.672 -11.391 -3.307 1 98.19 48 LYS B O 1
ATOM 3793 N N . SER B 1 49 ? 10.688 -13.617 -3.189 1 98.25 49 SER B N 1
ATOM 3794 C CA . SER B 1 49 ? 11.797 -13.617 -2.242 1 98.25 49 SER B CA 1
ATOM 3795 C C . SER B 1 49 ? 13.078 -13.117 -2.895 1 98.25 49 SER B C 1
ATOM 3797 O O . SER B 1 49 ? 13.797 -12.297 -2.316 1 98.25 49 SER B O 1
ATOM 3799 N N . LEU B 1 50 ? 13.367 -13.602 -4.137 1 98.44 50 LEU B N 1
ATOM 3800 C CA . LEU B 1 50 ? 14.547 -13.133 -4.859 1 98.44 50 LEU B CA 1
ATOM 3801 C C . LEU B 1 50 ? 14.438 -11.641 -5.164 1 98.44 50 LEU B C 1
ATOM 3803 O O . LEU B 1 50 ? 15.422 -10.914 -5.074 1 98.44 50 LEU B O 1
ATOM 3807 N N . LEU B 1 51 ? 13.305 -11.266 -5.516 1 98.31 51 LEU B N 1
ATOM 3808 C CA . LEU B 1 51 ? 13.07 -9.859 -5.809 1 98.31 51 LEU B CA 1
ATOM 3809 C C . LEU B 1 51 ? 13.32 -9 -4.574 1 98.31 51 LEU B C 1
ATOM 3811 O O . LEU B 1 51 ? 13.859 -7.895 -4.684 1 98.31 51 LEU B O 1
ATOM 3815 N N . GLU B 1 52 ? 12.914 -9.508 -3.406 1 98.31 52 GLU B N 1
ATOM 3816 C CA . GLU B 1 52 ? 13.148 -8.773 -2.168 1 98.31 52 GLU B CA 1
ATOM 3817 C C . GLU B 1 52 ? 14.633 -8.625 -1.877 1 98.31 52 GLU B C 1
ATOM 3819 O O . GLU B 1 52 ? 15.078 -7.582 -1.389 1 98.31 52 GLU B O 1
ATOM 3824 N N . SER B 1 53 ? 15.383 -9.648 -2.154 1 98.5 53 SER B N 1
ATOM 3825 C CA . SER B 1 53 ? 16.844 -9.555 -2.016 1 98.5 53 SER B CA 1
ATOM 3826 C C . SER B 1 53 ? 17.406 -8.5 -2.961 1 98.5 53 SER B C 1
ATOM 3828 O O . SER B 1 53 ? 18.281 -7.719 -2.574 1 98.5 53 SER B O 1
ATOM 3830 N N . ALA B 1 54 ? 16.906 -8.531 -4.203 1 98.19 54 ALA B N 1
ATOM 3831 C CA . ALA B 1 54 ? 17.359 -7.531 -5.172 1 98.19 54 ALA B CA 1
ATOM 3832 C C . ALA B 1 54 ? 17.016 -6.121 -4.691 1 98.19 54 ALA B C 1
ATOM 3834 O O . ALA B 1 54 ? 17.844 -5.207 -4.816 1 98.19 54 ALA B O 1
ATOM 3835 N N . GLU B 1 55 ? 15.898 -5.969 -4.145 1 97.69 55 GLU B N 1
ATOM 3836 C CA . GLU B 1 55 ? 15.469 -4.676 -3.617 1 97.69 55 GLU B CA 1
ATOM 3837 C C . GLU B 1 55 ? 16.344 -4.238 -2.447 1 97.69 55 GLU B C 1
ATOM 3839 O O . GLU B 1 55 ? 16.734 -3.07 -2.354 1 97.69 55 GLU B O 1
ATOM 3844 N N . MET B 1 56 ? 16.594 -5.164 -1.552 1 97.75 56 MET B N 1
ATOM 3845 C CA . MET B 1 56 ? 17.453 -4.875 -0.402 1 97.75 56 MET B CA 1
ATOM 3846 C C . MET B 1 56 ? 18.828 -4.434 -0.851 1 97.75 56 MET B C 1
ATOM 3848 O O . MET B 1 56 ? 19.406 -3.494 -0.292 1 97.75 56 MET B O 1
ATOM 3852 N N . TYR B 1 57 ? 19.375 -5.051 -1.884 1 97.88 57 TYR B N 1
ATOM 3853 C CA . TYR B 1 57 ? 20.688 -4.699 -2.436 1 97.88 57 TYR B CA 1
ATOM 3854 C C . TYR B 1 57 ? 20.703 -3.256 -2.922 1 97.88 57 TYR B C 1
ATOM 3856 O O . TYR B 1 57 ? 21.609 -2.496 -2.604 1 97.88 57 TYR B O 1
ATOM 3864 N N . GLU B 1 58 ? 19.641 -2.918 -3.598 1 96 58 GLU B N 1
ATOM 3865 C CA . GLU B 1 58 ? 19.516 -1.556 -4.109 1 96 58 GLU B CA 1
ATOM 3866 C C . GLU B 1 58 ? 19.375 -0.548 -2.975 1 96 58 GLU B C 1
ATOM 3868 O O . GLU B 1 58 ? 19.938 0.546 -3.031 1 96 58 GLU B O 1
ATOM 3873 N N . LYS B 1 59 ? 18.656 -0.87 -1.967 1 96.12 59 LYS B N 1
ATOM 3874 C CA . LYS B 1 59 ? 18.453 0.011 -0.821 1 96.12 59 LYS B CA 1
ATOM 3875 C C . LYS B 1 59 ? 19.766 0.28 -0.088 1 96.12 59 LYS B C 1
ATOM 3877 O O . LYS B 1 59 ? 20.047 1.423 0.27 1 96.12 59 LYS B O 1
ATOM 3882 N N . VAL B 1 60 ? 20.5 -0.767 0.107 1 97.19 60 VAL B N 1
ATOM 3883 C CA . VAL B 1 60 ? 21.781 -0.616 0.808 1 97.19 60 VAL B CA 1
ATOM 3884 C C . VAL B 1 60 ? 22.688 0.31 0.015 1 97.19 60 VAL B C 1
ATOM 3886 O O . VAL B 1 60 ? 23.375 1.168 0.592 1 97.19 60 VAL B O 1
ATOM 3889 N N . LYS B 1 61 ? 22.641 0.153 -1.286 1 95.25 61 LYS B N 1
ATOM 3890 C CA . LYS B 1 61 ? 23.484 0.965 -2.15 1 95.25 61 LYS B CA 1
ATOM 3891 C C . LYS B 1 61 ? 23.094 2.438 -2.086 1 95.25 61 LYS B C 1
ATOM 3893 O O . LYS B 1 61 ? 23.938 3.318 -2.289 1 95.25 61 LYS B O 1
ATOM 3898 N N . ARG B 1 62 ? 21.891 2.768 -1.675 1 95.69 62 ARG B N 1
ATOM 3899 C CA . ARG B 1 62 ? 21.406 4.145 -1.661 1 95.69 62 ARG B CA 1
ATOM 3900 C C . ARG B 1 62 ? 21.266 4.656 -0.233 1 95.69 62 ARG B C 1
ATOM 3902 O O . ARG B 1 62 ? 20.688 5.727 -0.009 1 95.69 62 ARG B O 1
ATOM 3909 N N . ALA B 1 63 ? 21.75 3.924 0.732 1 97.62 63 ALA B N 1
ATOM 3910 C CA . ALA B 1 63 ? 21.547 4.223 2.148 1 97.62 63 ALA B CA 1
ATOM 3911 C C . ALA B 1 63 ? 22.094 5.609 2.496 1 97.62 63 ALA B C 1
ATOM 3913 O O . ALA B 1 63 ? 21.484 6.328 3.299 1 97.62 63 ALA B O 1
ATOM 3914 N N . ALA B 1 64 ? 23.109 6.031 1.802 1 96.62 64 ALA B N 1
ATOM 3915 C CA . ALA B 1 64 ? 23.734 7.316 2.074 1 96.62 64 ALA B CA 1
ATOM 3916 C C . ALA B 1 64 ? 22.812 8.477 1.744 1 96.62 64 ALA B C 1
ATOM 3918 O O . ALA B 1 64 ? 22.859 9.523 2.391 1 96.62 64 ALA B O 1
ATOM 3919 N N . ASP B 1 65 ? 21.953 8.25 0.795 1 97 65 ASP B N 1
ATOM 3920 C CA . ASP B 1 65 ? 20.984 9.273 0.399 1 97 65 ASP B CA 1
ATOM 3921 C C . ASP B 1 65 ? 20.031 9.602 1.542 1 97 65 ASP B C 1
ATOM 3923 O O . ASP B 1 65 ? 19.406 10.664 1.556 1 97 65 ASP B O 1
ATOM 3927 N N . PHE B 1 66 ? 19.922 8.711 2.543 1 98.19 66 PHE B N 1
ATOM 3928 C CA . PHE B 1 66 ? 19 8.875 3.664 1 98.19 66 PHE B CA 1
ATOM 3929 C C . PHE B 1 66 ? 19.766 9.156 4.949 1 98.19 66 PHE B C 1
ATOM 3931 O O . PHE B 1 66 ? 19.188 9.125 6.039 1 98.19 66 PHE B O 1
ATOM 3938 N N . GLY B 1 67 ? 21 9.375 4.84 1 98.12 67 GLY B N 1
ATOM 3939 C CA . GLY B 1 67 ? 21.828 9.75 5.969 1 98.12 67 GLY B CA 1
ATOM 3940 C C . GLY B 1 67 ? 22.375 8.555 6.738 1 98.12 67 GLY B C 1
ATOM 3941 O O . GLY B 1 67 ? 22.766 8.688 7.898 1 98.12 67 GLY B O 1
ATOM 3942 N N . ILE B 1 68 ? 22.391 7.344 6.148 1 98 68 ILE B N 1
ATOM 3943 C CA . ILE B 1 68 ? 22.953 6.152 6.781 1 98 68 ILE B CA 1
ATOM 3944 C C . ILE B 1 68 ? 24.297 5.812 6.152 1 98 68 ILE B C 1
ATOM 3946 O O . ILE B 1 68 ? 24.375 5.516 4.961 1 98 68 ILE B O 1
ATOM 3950 N N . ALA B 1 69 ? 25.281 5.867 6.934 1 96.38 69 ALA B N 1
ATOM 3951 C CA . ALA B 1 69 ? 26.641 5.59 6.461 1 96.38 69 ALA B CA 1
ATOM 3952 C C . ALA B 1 69 ? 26.953 4.102 6.543 1 96.38 69 ALA B C 1
ATOM 3954 O O . ALA B 1 69 ? 26.828 3.488 7.605 1 96.38 69 ALA B O 1
ATOM 3955 N N . VAL B 1 70 ? 27.375 3.584 5.449 1 95.94 70 VAL B N 1
ATOM 3956 C CA . VAL B 1 70 ? 27.828 2.203 5.367 1 95.94 70 VAL B CA 1
ATOM 3957 C C . VAL B 1 70 ? 29.359 2.172 5.246 1 95.94 70 VAL B C 1
ATOM 3959 O O . VAL B 1 70 ? 29.953 3.057 4.625 1 95.94 70 VAL B O 1
ATOM 3962 N N . PRO B 1 71 ? 30.016 1.218 5.938 1 93.25 71 PRO B N 1
ATOM 3963 C CA . PRO B 1 71 ? 31.469 1.167 5.879 1 93.25 71 PRO B CA 1
ATOM 3964 C C . PRO B 1 71 ? 32 1.113 4.449 1 93.25 71 PRO B C 1
ATOM 3966 O O . PRO B 1 71 ? 31.344 0.586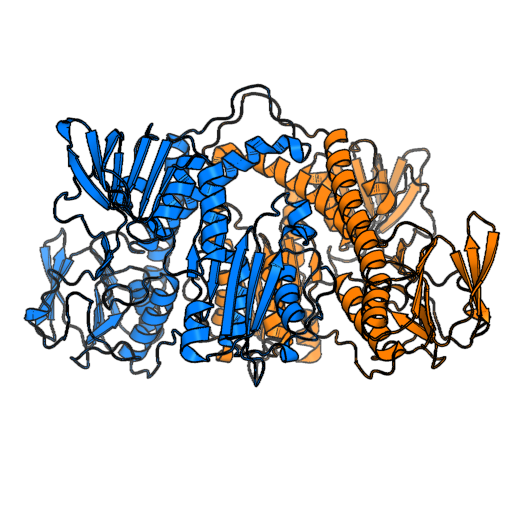 3.557 1 93.25 71 PRO B O 1
ATOM 3969 N N . ASP B 1 72 ? 33.281 1.58 4.398 1 88.12 72 ASP B N 1
ATOM 3970 C CA . ASP B 1 72 ? 33.938 1.545 3.102 1 88.12 72 ASP B CA 1
ATOM 3971 C C . ASP B 1 72 ? 34.188 0.108 2.65 1 88.12 72 ASP B C 1
ATOM 3973 O O . ASP B 1 72 ? 34.5 -0.76 3.467 1 88.12 72 ASP B O 1
ATOM 3977 N N . GLY B 1 73 ? 33.844 -0.173 1.545 1 87.12 73 GLY B N 1
ATOM 3978 C CA . GLY B 1 73 ? 34.031 -1.504 0.979 1 87.12 73 GLY B CA 1
ATOM 3979 C C . GLY B 1 73 ? 32.906 -1.879 0.014 1 87.12 73 GLY B C 1
ATOM 3980 O O . GLY B 1 73 ? 32.031 -1.063 -0.28 1 87.12 73 GLY B O 1
ATOM 3981 N N . ASP B 1 74 ? 33.062 -3.07 -0.352 1 88.75 74 ASP B N 1
ATOM 3982 C CA . ASP B 1 74 ? 32.125 -3.504 -1.389 1 88.75 74 ASP B CA 1
ATOM 3983 C C . ASP B 1 74 ? 30.906 -4.172 -0.777 1 88.75 74 ASP B C 1
ATOM 3985 O O . ASP B 1 74 ? 31.031 -5.121 0.002 1 88.75 74 ASP B O 1
ATOM 3989 N N . VAL B 1 75 ? 29.734 -3.621 -0.951 1 94.88 75 VAL B N 1
ATOM 3990 C CA . VAL B 1 75 ? 28.469 -4.32 -0.72 1 94.88 75 VAL B CA 1
ATOM 3991 C C . VAL B 1 75 ? 28.266 -5.371 -1.809 1 94.88 75 VAL B C 1
ATOM 3993 O O . VAL B 1 75 ? 28.391 -5.078 -2.998 1 94.88 75 VAL B O 1
ATOM 3996 N N . HIS B 1 76 ? 28.047 -6.621 -1.433 1 95.81 76 HIS B N 1
ATOM 3997 C CA . HIS B 1 76 ? 27.891 -7.629 -2.477 1 95.81 76 HIS B CA 1
ATOM 3998 C C . HIS B 1 76 ? 26.781 -8.617 -2.131 1 95.81 76 HIS B C 1
ATOM 4000 O O . HIS B 1 76 ? 26.375 -8.703 -0.975 1 95.81 76 HIS B O 1
ATOM 4006 N N . ILE B 1 77 ? 26.422 -9.336 -3.119 1 96.81 77 ILE B N 1
ATOM 4007 C CA . ILE B 1 77 ? 25.375 -10.352 -2.988 1 96.81 77 ILE B CA 1
ATOM 4008 C C . ILE B 1 77 ? 26.016 -11.688 -2.615 1 96.81 77 ILE B C 1
ATOM 4010 O O . ILE B 1 77 ? 26.922 -12.156 -3.289 1 96.81 77 ILE B O 1
ATOM 4014 N N . ASP B 1 78 ? 25.547 -12.211 -1.516 1 97.31 78 ASP B N 1
ATOM 4015 C CA . ASP B 1 78 ? 25.844 -13.594 -1.171 1 97.31 78 ASP B CA 1
ATOM 4016 C C . ASP B 1 78 ? 24.734 -14.531 -1.675 1 97.31 78 ASP B C 1
ATOM 4018 O O . ASP B 1 78 ? 23.781 -14.805 -0.96 1 97.31 78 ASP B O 1
ATOM 4022 N N . TRP B 1 79 ? 25.047 -15.07 -2.865 1 97.5 79 TRP B N 1
ATOM 4023 C CA . TRP B 1 79 ? 24.016 -15.82 -3.568 1 97.5 79 TRP B CA 1
ATOM 4024 C C . TRP B 1 79 ? 23.562 -17.031 -2.75 1 97.5 79 TRP B C 1
ATOM 4026 O O . TRP B 1 79 ? 22.391 -17.375 -2.74 1 97.5 79 TRP B O 1
ATOM 4036 N N . LYS B 1 80 ? 24.453 -17.656 -2.082 1 97.38 80 LYS B N 1
ATOM 4037 C CA . LYS B 1 80 ? 24.109 -18.812 -1.246 1 97.38 80 LYS B CA 1
ATOM 4038 C C . LYS B 1 80 ? 23.156 -18.406 -0.134 1 97.38 80 LYS B C 1
ATOM 4040 O O . LYS B 1 80 ? 22.203 -19.125 0.162 1 97.38 80 LYS B O 1
ATOM 4045 N N . ARG B 1 81 ? 23.422 -17.297 0.441 1 97.19 81 ARG B N 1
ATOM 4046 C CA . ARG B 1 81 ? 22.547 -16.812 1.504 1 97.19 81 ARG B CA 1
ATOM 4047 C C . ARG B 1 81 ? 21.203 -16.359 0.948 1 97.19 81 ARG B C 1
ATOM 4049 O O . ARG B 1 81 ? 20.172 -16.531 1.606 1 97.19 81 ARG B O 1
ATOM 4056 N N . VAL B 1 82 ? 21.219 -15.781 -0.243 1 98.31 82 VAL B N 1
ATOM 4057 C CA . VAL B 1 82 ? 19.984 -15.406 -0.919 1 98.31 82 VAL B CA 1
ATOM 4058 C C . VAL B 1 82 ? 19.109 -16.656 -1.113 1 98.31 82 VAL B C 1
ATOM 4060 O O . VAL B 1 82 ? 17.906 -16.625 -0.814 1 98.31 82 VAL B O 1
ATOM 4063 N N . GLN B 1 83 ? 19.688 -17.703 -1.577 1 98.12 83 GLN B N 1
ATOM 4064 C CA . GLN B 1 83 ? 18.969 -18.953 -1.826 1 98.12 83 GLN B CA 1
ATOM 4065 C C . GLN B 1 83 ? 18.453 -19.547 -0.525 1 98.12 83 GLN B C 1
ATOM 4067 O O . GLN B 1 83 ? 17.328 -20.047 -0.472 1 98.12 83 GLN B O 1
ATOM 4072 N N . ARG B 1 84 ? 19.234 -19.5 0.509 1 97.69 84 ARG B N 1
ATOM 4073 C CA . ARG B 1 84 ? 18.812 -20.016 1.805 1 97.69 84 ARG B CA 1
ATOM 4074 C C . ARG B 1 84 ? 17.609 -19.25 2.336 1 97.69 84 ARG B C 1
ATOM 4076 O O . ARG B 1 84 ? 16.672 -19.844 2.881 1 97.69 84 ARG B O 1
ATOM 4083 N N . TYR B 1 85 ? 17.75 -17.922 2.252 1 97.75 85 TYR B N 1
ATOM 4084 C CA . TYR B 1 85 ? 16.625 -17.078 2.631 1 97.75 85 TYR B CA 1
ATOM 4085 C C . TYR B 1 85 ? 15.367 -17.469 1.872 1 97.75 85 TYR B C 1
ATOM 4087 O O . TYR B 1 85 ? 14.312 -17.672 2.477 1 97.75 85 TYR B O 1
ATOM 4095 N N . LYS B 1 86 ? 15.406 -17.594 0.584 1 98.25 86 LYS B N 1
ATOM 4096 C CA . LYS B 1 86 ? 14.297 -18 -0.271 1 98.25 86 LYS B CA 1
ATOM 4097 C C . LYS B 1 86 ? 13.742 -19.344 0.154 1 98.25 86 LYS B C 1
ATOM 4099 O O . LYS B 1 86 ? 12.531 -19.5 0.34 1 98.25 86 LYS B O 1
ATOM 4104 N N . ASP B 1 87 ? 14.609 -20.312 0.36 1 97.88 87 ASP B N 1
ATOM 4105 C CA . ASP B 1 87 ? 14.211 -21.688 0.693 1 97.88 87 ASP B CA 1
ATOM 4106 C C . ASP B 1 87 ? 13.516 -21.734 2.051 1 97.88 87 ASP B C 1
ATOM 4108 O O . ASP B 1 87 ? 12.531 -22.453 2.225 1 97.88 87 ASP B O 1
ATOM 4112 N N . LYS B 1 88 ? 14.016 -21 2.975 1 97.69 88 LYS B N 1
ATOM 4113 C CA . LYS B 1 88 ? 13.414 -20.938 4.301 1 97.69 88 LYS B CA 1
ATOM 4114 C C . LYS B 1 88 ? 11.992 -20.375 4.23 1 97.69 88 LYS B C 1
ATOM 4116 O O . LYS B 1 88 ? 11.086 -20.875 4.902 1 97.69 88 LYS B O 1
ATOM 4121 N N . THR B 1 89 ? 11.867 -19.359 3.457 1 97.38 89 THR B N 1
ATOM 4122 C CA . THR B 1 89 ? 10.562 -18.75 3.277 1 97.38 89 THR B CA 1
ATOM 4123 C C . THR B 1 89 ? 9.57 -19.75 2.684 1 97.38 89 THR B C 1
ATOM 4125 O O . THR B 1 89 ? 8.461 -19.906 3.203 1 97.38 89 THR B O 1
ATOM 4128 N N . VAL B 1 90 ? 9.938 -20.422 1.647 1 97.69 90 VAL B N 1
ATOM 4129 C CA . VAL B 1 90 ? 9.086 -21.375 0.964 1 97.69 90 VAL B CA 1
ATOM 4130 C C . VAL B 1 90 ? 8.734 -22.531 1.913 1 97.69 90 VAL B C 1
ATOM 4132 O O . VAL B 1 90 ? 7.57 -22.906 2.029 1 97.69 90 VAL B O 1
ATOM 4135 N N . LYS B 1 91 ? 9.742 -23.016 2.598 1 97.56 91 LYS B N 1
ATOM 4136 C CA . LYS B 1 91 ? 9.547 -24.125 3.523 1 97.56 91 LYS B CA 1
ATOM 4137 C C . LYS B 1 91 ? 8.516 -23.766 4.594 1 97.56 91 LYS B C 1
ATOM 4139 O O . LYS B 1 91 ? 7.629 -24.562 4.898 1 97.56 91 LYS B O 1
ATOM 4144 N N . LYS B 1 92 ? 8.641 -22.609 5.141 1 97.25 92 LYS B N 1
ATOM 4145 C CA . LYS B 1 92 ? 7.711 -22.172 6.176 1 97.25 92 LYS B CA 1
ATOM 4146 C C . LYS B 1 92 ? 6.285 -22.109 5.641 1 97.25 92 LYS B C 1
ATOM 4148 O O . LYS B 1 92 ? 5.34 -22.5 6.332 1 97.25 92 LYS B O 1
ATOM 4153 N N . LEU B 1 93 ? 6.133 -21.656 4.48 1 96.81 93 LEU B N 1
ATOM 4154 C CA . LEU B 1 93 ? 4.809 -21.531 3.881 1 96.81 93 LEU B CA 1
ATOM 4155 C C . LEU B 1 93 ? 4.219 -22.906 3.561 1 96.81 93 LEU B C 1
ATOM 4157 O O . LEU B 1 93 ? 3.014 -23.109 3.713 1 96.81 93 LEU B O 1
ATOM 4161 N N . VAL B 1 94 ? 5.062 -23.781 3.086 1 97.25 94 VAL B N 1
ATOM 4162 C CA . VAL B 1 94 ? 4.609 -25.141 2.811 1 97.25 94 VAL B CA 1
ATOM 4163 C C . VAL B 1 94 ? 4.125 -25.797 4.102 1 97.25 94 VAL B C 1
ATOM 4165 O O . VAL B 1 94 ? 3.074 -26.453 4.117 1 97.25 94 VAL B O 1
ATOM 4168 N N . LEU B 1 95 ? 4.844 -25.609 5.184 1 96.69 95 LEU B N 1
ATOM 4169 C CA . LEU B 1 95 ? 4.434 -26.125 6.488 1 96.69 95 LEU B CA 1
ATOM 4170 C C . LEU B 1 95 ? 3.098 -25.516 6.91 1 96.69 95 LEU B C 1
ATOM 4172 O O . LEU B 1 95 ? 2.283 -26.203 7.539 1 96.69 95 LEU B O 1
ATOM 4176 N N . GLY B 1 96 ? 2.959 -24.297 6.562 1 95.94 96 GLY B N 1
ATOM 4177 C CA . GLY B 1 96 ? 1.686 -23.656 6.848 1 95.94 96 GLY B CA 1
ATOM 4178 C C . GLY B 1 96 ? 0.512 -24.328 6.16 1 95.94 96 GLY B C 1
ATOM 4179 O O . GLY B 1 96 ? -0.543 -24.516 6.77 1 95.94 96 GLY B O 1
ATOM 4180 N N . ILE B 1 97 ? 0.673 -24.641 4.895 1 97.25 97 ILE B N 1
ATOM 4181 C CA . ILE B 1 97 ? -0.395 -25.297 4.152 1 97.25 97 ILE B CA 1
ATOM 4182 C C . ILE B 1 97 ? -0.643 -26.688 4.73 1 97.25 97 ILE B C 1
ATOM 4184 O O . ILE B 1 97 ? -1.79 -27.125 4.84 1 97.25 97 ILE B O 1
ATOM 4188 N N . GLN B 1 98 ? 0.426 -27.375 5.086 1 97.56 98 GLN B N 1
ATOM 4189 C CA . GLN B 1 98 ? 0.282 -28.672 5.734 1 97.56 98 GLN B CA 1
ATOM 4190 C C . GLN B 1 98 ? -0.534 -28.562 7.02 1 97.56 98 GLN B C 1
ATOM 4192 O O . GLN B 1 98 ? -1.405 -29.391 7.281 1 97.56 98 GLN B O 1
ATOM 4197 N N . TYR B 1 99 ? -0.212 -27.562 7.789 1 97.12 99 TYR B N 1
ATOM 4198 C CA . TYR B 1 99 ? -0.956 -27.312 9.016 1 97.12 99 TYR B CA 1
ATOM 4199 C C . TYR B 1 99 ? -2.436 -27.094 8.727 1 97.12 99 TYR B C 1
ATOM 4201 O O . TYR B 1 99 ? -3.299 -27.625 9.438 1 97.12 99 TYR B O 1
ATOM 4209 N N . LEU B 1 100 ? -2.721 -26.359 7.703 1 96.75 100 LEU B N 1
ATOM 4210 C CA . LEU B 1 100 ? -4.105 -26.078 7.336 1 96.75 100 LEU B CA 1
ATOM 4211 C C . LEU B 1 100 ? -4.836 -27.359 6.938 1 96.75 100 LEU B C 1
ATOM 4213 O O . LEU B 1 100 ? -6.02 -27.516 7.238 1 96.75 100 LEU B O 1
ATOM 4217 N N . MET B 1 101 ? -4.133 -28.188 6.18 1 98.12 101 MET B N 1
ATOM 4218 C CA . MET B 1 101 ? -4.738 -29.469 5.812 1 98.12 101 MET B CA 1
ATOM 4219 C C . MET B 1 101 ? -5.094 -30.266 7.055 1 98.12 101 MET B C 1
ATOM 4221 O O . MET B 1 101 ? -6.199 -30.812 7.156 1 98.12 101 MET B O 1
ATOM 4225 N N . LYS B 1 102 ? -4.203 -30.312 7.992 1 98 102 LYS B N 1
ATOM 4226 C CA . LYS B 1 102 ? -4.426 -31.047 9.227 1 98 102 LYS B CA 1
ATOM 4227 C C . LYS B 1 102 ? -5.543 -30.422 10.055 1 98 102 LYS B C 1
ATOM 4229 O O . LYS B 1 102 ? -6.426 -31.125 10.555 1 98 102 LYS B O 1
ATOM 4234 N N . LYS B 1 103 ? -5.484 -29.156 10.188 1 97 103 LYS B N 1
ATOM 4235 C CA . LYS B 1 103 ? -6.469 -28.422 10.969 1 97 103 LYS B CA 1
ATOM 4236 C C . LYS B 1 103 ? -7.883 -28.672 10.453 1 97 103 LYS B C 1
ATOM 4238 O O . LYS B 1 103 ? -8.836 -28.719 11.234 1 97 103 LYS B O 1
ATOM 4243 N N . ASN B 1 104 ? -8.039 -28.828 9.141 1 97.5 104 ASN B N 1
ATOM 4244 C CA . ASN B 1 104 ? -9.352 -29.016 8.531 1 97.5 104 ASN B CA 1
ATOM 4245 C C . ASN B 1 104 ? -9.656 -30.5 8.289 1 97.5 104 ASN B C 1
ATOM 4247 O O . ASN B 1 104 ? -10.602 -30.828 7.578 1 97.5 104 ASN B O 1
ATOM 4251 N N . GLN B 1 105 ? -8.773 -31.375 8.758 1 97.94 105 GLN B N 1
ATOM 4252 C CA . GLN B 1 105 ? -8.969 -32.812 8.727 1 97.94 105 GLN B CA 1
ATOM 4253 C C . GLN B 1 105 ? -9.07 -33.344 7.289 1 97.94 105 GLN B C 1
ATOM 4255 O O . GLN B 1 105 ? -9.953 -34.125 6.973 1 97.94 105 GLN B O 1
ATOM 4260 N N . ILE B 1 106 ? -8.242 -32.844 6.445 1 98.62 106 ILE B N 1
ATOM 4261 C CA . ILE B 1 106 ? -8.164 -33.25 5.047 1 98.62 106 ILE B CA 1
ATOM 4262 C C . ILE B 1 106 ? -7.148 -34.375 4.902 1 98.62 106 ILE B C 1
ATOM 4264 O O . ILE B 1 106 ? -6.02 -34.281 5.395 1 98.62 106 ILE B O 1
ATOM 4268 N N . GLU B 1 107 ? -7.531 -35.469 4.309 1 98.56 107 GLU B N 1
ATOM 4269 C CA . GLU B 1 107 ? -6.602 -36.562 4.012 1 98.56 107 GLU B CA 1
ATOM 4270 C C . GLU B 1 107 ? -5.73 -36.219 2.803 1 98.56 107 GLU B C 1
ATOM 4272 O O . GLU B 1 107 ? -6.242 -36.031 1.698 1 98.56 107 GLU B O 1
ATOM 4277 N N . VAL B 1 108 ? -4.434 -36.156 3.035 1 98.62 108 VAL B N 1
ATOM 4278 C CA . VAL B 1 108 ? -3.5 -35.844 1.956 1 98.62 108 VAL B CA 1
ATOM 4279 C C . VAL B 1 108 ? -2.77 -37.125 1.523 1 98.62 108 VAL B C 1
ATOM 4281 O O . VAL B 1 108 ? -2.168 -37.812 2.35 1 98.62 108 VAL B O 1
ATOM 4284 N N . ILE B 1 109 ? -2.85 -37.406 0.268 1 98.44 109 ILE B N 1
ATOM 4285 C CA . ILE B 1 109 ? -2.127 -38.531 -0.316 1 98.44 109 ILE B CA 1
ATOM 4286 C C . ILE B 1 109 ? -1.06 -38.031 -1.276 1 98.44 109 ILE B C 1
ATOM 4288 O O . ILE B 1 109 ? -1.37 -37.312 -2.24 1 98.44 109 ILE B O 1
ATOM 4292 N N . GLN B 1 110 ? 0.158 -38.344 -1.024 1 98.12 110 GLN B N 1
ATOM 4293 C CA . GLN B 1 110 ? 1.233 -38 -1.952 1 98.12 110 GLN B CA 1
ATOM 4294 C C . GLN B 1 110 ? 1.319 -39 -3.086 1 98.12 110 GLN B C 1
ATOM 4296 O O . GLN B 1 110 ? 1.678 -40.156 -2.863 1 98.12 110 GLN B O 1
ATOM 4301 N N . GLY B 1 111 ? 0.948 -38.594 -4.234 1 98.12 111 GLY B N 1
ATOM 4302 C CA . GLY B 1 111 ? 0.959 -39.5 -5.367 1 98.12 111 GLY B CA 1
ATOM 4303 C C . GLY B 1 111 ? 0.443 -38.875 -6.648 1 98.12 111 GLY B C 1
ATOM 4304 O O . GLY B 1 111 ? 0.068 -37.688 -6.656 1 98.12 111 GLY B O 1
ATOM 4305 N N . LYS B 1 112 ? 0.543 -39.625 -7.727 1 98.19 112 LYS B N 1
ATOM 4306 C CA . LYS B 1 112 ? 0.041 -39.219 -9.039 1 98.19 112 LYS B CA 1
ATOM 4307 C C . LYS B 1 112 ? -1.291 -39.906 -9.344 1 98.19 112 LYS B C 1
ATOM 4309 O O . LYS B 1 112 ? -1.386 -41.125 -9.336 1 98.19 112 LYS B O 1
ATOM 4314 N N . ALA B 1 113 ? -2.266 -39.094 -9.633 1 98.5 113 ALA B N 1
ATOM 4315 C CA . ALA B 1 113 ? -3.609 -39.625 -9.844 1 98.5 113 ALA B CA 1
ATOM 4316 C C . ALA B 1 113 ? -3.986 -39.594 -11.32 1 98.5 113 ALA B C 1
ATOM 4318 O O . ALA B 1 113 ? -3.605 -38.656 -12.039 1 98.5 113 ALA B O 1
ATOM 4319 N N . SER B 1 114 ? -4.754 -40.562 -11.758 1 98.5 114 SER B N 1
ATOM 4320 C CA . SER B 1 114 ? -5.359 -40.594 -13.086 1 98.5 114 SER B CA 1
ATOM 4321 C C . SER B 1 114 ? -6.734 -41.25 -13.047 1 98.5 114 SER B C 1
ATOM 4323 O O . SER B 1 114 ? -6.98 -42.156 -12.227 1 98.5 114 SER B O 1
ATOM 4325 N N . PHE B 1 115 ? -7.59 -40.844 -13.93 1 98.75 115 PHE B N 1
ATOM 4326 C CA . PHE B 1 115 ? -8.922 -41.406 -14.016 1 98.75 115 PHE B CA 1
ATOM 4327 C C . PHE B 1 115 ? -8.883 -42.781 -14.703 1 98.75 115 PHE B C 1
ATOM 4329 O O . PHE B 1 115 ? -8.305 -42.906 -15.781 1 98.75 115 PHE B O 1
ATOM 4336 N N . VAL B 1 116 ? -9.492 -43.781 -14.062 1 98.38 116 VAL B N 1
ATOM 4337 C CA . VAL B 1 116 ? -9.758 -45.062 -14.688 1 98.38 116 VAL B CA 1
ATOM 4338 C C . VAL B 1 116 ? -11.062 -45 -15.477 1 98.38 116 VAL B C 1
ATOM 4340 O O . VAL B 1 116 ? -11.195 -45.625 -16.516 1 98.38 116 VAL B O 1
ATOM 4343 N N . ASN B 1 117 ? -11.969 -44.312 -15.023 1 98 117 ASN B N 1
ATOM 4344 C CA . ASN B 1 117 ? -13.266 -43.969 -15.578 1 98 117 ASN B CA 1
ATOM 4345 C C . ASN B 1 117 ? -13.844 -42.719 -14.883 1 98 117 ASN B C 1
ATOM 4347 O O . ASN B 1 117 ? -13.148 -42.062 -14.125 1 98 117 ASN B O 1
ATOM 4351 N N . ASP B 1 118 ? -15.109 -42.406 -15.094 1 98.12 118 ASP B N 1
ATOM 4352 C CA . ASP B 1 118 ? -15.727 -41.219 -14.562 1 98.12 118 ASP B CA 1
ATOM 4353 C C . ASP B 1 118 ? -15.852 -41.281 -13.039 1 98.12 118 ASP B C 1
ATOM 4355 O O . ASP B 1 118 ? -16.109 -40.25 -12.383 1 98.12 118 ASP B O 1
ATOM 4359 N N . TYR B 1 119 ? -15.609 -42.438 -12.398 1 97.69 119 TYR B N 1
ATOM 4360 C CA . TYR B 1 119 ? -16 -42.625 -11.008 1 97.69 119 TYR B CA 1
ATOM 4361 C C . TYR B 1 119 ? -14.844 -43.188 -10.18 1 97.69 119 TYR B C 1
ATOM 4363 O O . TYR B 1 119 ? -15.016 -43.5 -9 1 97.69 119 TYR B O 1
ATOM 4371 N N . LYS B 1 120 ? -13.711 -43.281 -10.828 1 98.06 120 LYS B N 1
ATOM 4372 C CA . LYS B 1 120 ? -12.617 -43.938 -10.125 1 98.06 120 LYS B CA 1
ATOM 4373 C C . LYS B 1 120 ? -11.266 -43.344 -10.531 1 98.06 120 LYS B C 1
ATOM 4375 O O . LYS B 1 120 ? -11.008 -43.156 -11.719 1 98.06 120 LYS B O 1
ATOM 4380 N N . LEU B 1 121 ? -10.406 -43.062 -9.484 1 98.56 121 LEU B N 1
ATOM 4381 C CA . LEU B 1 121 ? -9.023 -42.656 -9.688 1 98.56 121 LEU B CA 1
ATOM 4382 C C . LEU B 1 121 ? -8.07 -43.781 -9.336 1 98.56 121 LEU B C 1
ATOM 4384 O O . LEU B 1 121 ? -8.328 -44.562 -8.406 1 98.56 121 LEU B O 1
ATOM 4388 N N . GLN B 1 122 ? -7.082 -43.906 -10.125 1 98.75 122 GLN B N 1
ATOM 4389 C CA . GLN B 1 122 ? -5.91 -44.656 -9.719 1 98.75 122 GLN B CA 1
ATOM 4390 C C . GLN B 1 122 ? -4.773 -43.75 -9.281 1 98.75 122 GLN B C 1
ATOM 4392 O O . GLN B 1 122 ? -4.418 -42.812 -9.992 1 98.75 122 GLN B O 1
ATOM 4397 N N . VAL B 1 123 ? -4.266 -43.969 -8.062 1 98.56 123 VAL B N 1
ATOM 4398 C CA . VAL B 1 123 ? -3.219 -43.125 -7.496 1 98.56 123 VAL B CA 1
ATOM 4399 C C . VAL B 1 123 ? -1.936 -43.938 -7.32 1 98.56 123 VAL B C 1
ATOM 4401 O O . VAL B 1 123 ? -1.924 -44.938 -6.613 1 98.56 123 VAL B O 1
ATOM 4404 N N . HIS B 1 124 ? -0.918 -43.594 -7.957 1 98.25 124 HIS B N 1
ATOM 4405 C CA . HIS B 1 124 ? 0.403 -44.188 -7.785 1 98.25 124 HIS B CA 1
ATOM 4406 C C . HIS B 1 124 ? 1.181 -43.469 -6.676 1 98.25 124 HIS B C 1
ATOM 4408 O O . HIS B 1 124 ? 1.47 -42.281 -6.766 1 98.25 124 HIS B O 1
ATOM 4414 N N . THR B 1 125 ? 1.438 -44.156 -5.645 1 97.5 125 THR B N 1
ATOM 4415 C CA . THR B 1 125 ? 2.207 -43.625 -4.52 1 97.5 125 THR B CA 1
ATOM 4416 C C . THR B 1 125 ? 3.533 -44.375 -4.383 1 97.5 125 THR B C 1
ATOM 4418 O O . THR B 1 125 ? 3.795 -45.344 -5.121 1 97.5 125 THR B O 1
ATOM 4421 N N . ASN B 1 126 ? 4.402 -43.875 -3.475 1 95.44 126 ASN B N 1
ATOM 4422 C CA . ASN B 1 126 ? 5.656 -44.562 -3.197 1 95.44 126 ASN B CA 1
ATOM 4423 C C . ASN B 1 126 ? 5.41 -45.938 -2.559 1 95.44 126 ASN B C 1
ATOM 4425 O O . ASN B 1 126 ? 6.27 -46.812 -2.609 1 95.44 126 ASN B O 1
ATOM 4429 N N . GLU B 1 127 ? 4.273 -46.125 -1.969 1 95.5 127 GLU B N 1
ATOM 4430 C CA . GLU B 1 127 ? 3.945 -47.344 -1.271 1 95.5 127 GLU B CA 1
ATOM 4431 C C . GLU B 1 127 ? 3.189 -48.312 -2.182 1 95.5 127 GLU B C 1
ATOM 4433 O O . GLU B 1 127 ? 2.975 -49.469 -1.826 1 95.5 127 GLU B O 1
ATOM 4438 N N . GLY B 1 128 ? 2.803 -47.875 -3.301 1 96.56 128 GLY B N 1
ATOM 4439 C CA . GLY B 1 128 ? 2.061 -48.688 -4.234 1 96.56 128 GLY B CA 1
ATOM 4440 C C . GLY B 1 128 ? 0.937 -47.969 -4.934 1 96.56 128 GLY B C 1
ATOM 4441 O O . GLY B 1 128 ? 0.9 -46.719 -4.922 1 96.56 128 GLY B O 1
ATOM 4442 N N . VAL B 1 129 ? 0.132 -48.781 -5.582 1 97.88 129 VAL B N 1
ATOM 4443 C CA . VAL B 1 129 ? -0.986 -48.25 -6.344 1 97.88 129 VAL B CA 1
ATOM 4444 C C . VAL B 1 129 ? -2.289 -48.469 -5.578 1 97.88 129 VAL B C 1
ATOM 4446 O O . VAL B 1 129 ? -2.514 -49.531 -5.012 1 97.88 129 VAL B O 1
ATOM 4449 N N . GLN B 1 130 ? -3.066 -47.406 -5.465 1 96.94 130 GLN B N 1
ATOM 4450 C CA . GLN B 1 130 ? -4.367 -47.562 -4.82 1 96.94 130 GLN B CA 1
ATOM 4451 C C . GLN B 1 130 ? -5.469 -46.906 -5.652 1 96.94 130 GLN B C 1
ATOM 4453 O O . GLN B 1 130 ? -5.223 -45.938 -6.387 1 96.94 130 GLN B O 1
ATOM 4458 N N . ASP B 1 131 ? -6.656 -47.469 -5.523 1 97.81 131 ASP B N 1
ATOM 4459 C CA . ASP B 1 131 ? -7.852 -46.938 -6.168 1 97.81 131 ASP B CA 1
ATOM 4460 C C . ASP B 1 131 ? -8.656 -46.062 -5.191 1 97.81 131 ASP B C 1
ATOM 4462 O O . ASP B 1 131 ? -8.781 -46.406 -4.012 1 97.81 131 ASP B O 1
ATOM 4466 N N . ILE B 1 132 ? -9.125 -44.969 -5.688 1 97.75 132 ILE B N 1
ATOM 4467 C CA . ILE B 1 132 ? -9.953 -44.094 -4.879 1 97.75 132 ILE B CA 1
ATOM 4468 C C . ILE B 1 132 ? -11.289 -43.844 -5.582 1 97.75 132 ILE B C 1
ATOM 4470 O O . ILE B 1 132 ? -11.32 -43.438 -6.746 1 97.75 132 ILE B O 1
ATOM 4474 N N . GLU B 1 133 ? -12.391 -44.156 -4.922 1 97.69 133 GLU B N 1
ATOM 4475 C CA . GLU B 1 133 ? -13.734 -43.812 -5.367 1 97.69 133 GLU B CA 1
ATOM 4476 C C . GLU B 1 133 ? -14.344 -42.688 -4.504 1 97.69 133 GLU B C 1
ATOM 4478 O O . GLU B 1 133 ? -14.156 -42.688 -3.285 1 97.69 133 GLU B O 1
ATOM 4483 N N . ALA B 1 134 ? -14.914 -41.719 -5.184 1 97.75 134 ALA B N 1
ATOM 4484 C CA . ALA B 1 134 ? -15.555 -40.594 -4.504 1 97.75 134 ALA B CA 1
ATOM 4485 C C . ALA B 1 134 ? -16.859 -40.219 -5.191 1 97.75 134 ALA B C 1
ATOM 4487 O O . ALA B 1 134 ? -17.141 -40.656 -6.305 1 97.75 134 ALA B O 1
ATOM 4488 N N . GLU B 1 135 ? -17.703 -39.438 -4.523 1 97.81 135 GLU B N 1
ATOM 4489 C CA . GLU B 1 135 ? -18.953 -38.969 -5.094 1 97.81 135 GLU B CA 1
ATOM 4490 C C . GLU B 1 135 ? -18.703 -37.781 -6.031 1 97.81 135 GLU B C 1
ATOM 4492 O O . GLU B 1 135 ? -19.453 -37.594 -7 1 97.81 135 GLU B O 1
ATOM 4497 N N . ARG B 1 136 ? -17.734 -37 -5.746 1 98.19 136 ARG B N 1
ATOM 4498 C CA . ARG B 1 136 ? -17.344 -35.844 -6.551 1 98.19 136 ARG B CA 1
ATOM 4499 C C . ARG B 1 136 ? -15.828 -35.75 -6.715 1 98.19 136 ARG B C 1
ATOM 4501 O O . ARG B 1 136 ? -15.086 -36.25 -5.875 1 98.19 136 ARG B O 1
ATOM 4508 N N . TYR B 1 137 ? -15.43 -35.156 -7.789 1 98.75 137 TYR B N 1
ATOM 4509 C CA . TYR B 1 137 ? -14.016 -34.969 -8.102 1 98.75 137 TYR B CA 1
ATOM 4510 C C . TYR B 1 137 ? -13.719 -33.531 -8.492 1 98.75 137 TYR B C 1
ATOM 4512 O O . TYR B 1 137 ? -14.555 -32.875 -9.109 1 98.75 137 TYR B O 1
ATOM 4520 N N . ILE B 1 138 ? -12.57 -33 -8.102 1 98.94 138 ILE B N 1
ATOM 4521 C CA . ILE B 1 138 ? -12.094 -31.688 -8.531 1 98.94 138 ILE B CA 1
ATOM 4522 C C . ILE B 1 138 ? -10.695 -31.812 -9.125 1 98.94 138 ILE B C 1
ATOM 4524 O O . ILE B 1 138 ? -9.781 -32.344 -8.477 1 98.94 138 ILE B O 1
ATOM 4528 N N . ILE B 1 139 ? -10.547 -31.422 -10.359 1 98.94 139 ILE B N 1
ATOM 4529 C CA . ILE B 1 139 ? -9.25 -31.422 -11.031 1 98.94 139 ILE B CA 1
ATOM 4530 C C . ILE B 1 139 ? -8.594 -30.047 -10.891 1 98.94 139 ILE B C 1
ATOM 4532 O O . ILE B 1 139 ? -9.125 -29.047 -11.367 1 98.94 139 ILE B O 1
ATOM 4536 N N . ALA B 1 140 ? -7.457 -29.938 -10.25 1 98.81 140 ALA B N 1
ATOM 4537 C CA . ALA B 1 140 ? -6.707 -28.703 -10.016 1 98.81 140 ALA B CA 1
ATOM 4538 C C . ALA B 1 140 ? -5.211 -28.922 -10.227 1 98.81 140 ALA B C 1
ATOM 4540 O O . ALA B 1 140 ? -4.398 -28.547 -9.375 1 98.81 140 ALA B O 1
ATOM 4541 N N . THR B 1 141 ? -4.812 -29.438 -11.336 1 98.62 141 THR B N 1
ATOM 4542 C CA . THR B 1 141 ? -3.467 -29.953 -11.562 1 98.62 141 THR B CA 1
ATOM 4543 C C . THR B 1 141 ? -2.537 -28.844 -12.039 1 98.62 141 THR B C 1
ATOM 4545 O O . THR B 1 141 ? -1.325 -29.047 -12.148 1 98.62 141 THR B O 1
ATOM 4548 N N . GLY B 1 142 ? -3.078 -27.672 -12.297 1 97.94 142 GLY B N 1
ATOM 4549 C CA . GLY B 1 142 ? -2.266 -26.5 -12.602 1 97.94 142 GLY B CA 1
ATOM 4550 C C . GLY B 1 142 ? -1.713 -26.516 -14.016 1 97.94 142 GLY B C 1
ATOM 4551 O O . GLY B 1 142 ? -2.375 -26.984 -14.945 1 97.94 142 GLY B O 1
ATOM 4552 N N . SER B 1 143 ? -0.633 -25.812 -14.242 1 97.88 143 SER B N 1
ATOM 4553 C CA . SER B 1 143 ? -0.011 -25.656 -15.555 1 97.88 143 SER B CA 1
ATOM 4554 C C . SER B 1 143 ? 1.486 -25.938 -15.492 1 97.88 143 SER B C 1
ATOM 4556 O O . SER B 1 143 ? 2.043 -26.141 -14.414 1 97.88 143 SER B O 1
ATOM 4558 N N . GLU B 1 144 ? 2.121 -26.078 -16.594 1 96.81 144 GLU B N 1
ATOM 4559 C CA . GLU B 1 144 ? 3.561 -26.281 -16.703 1 96.81 144 GLU B CA 1
ATOM 4560 C C . GLU B 1 144 ? 4.172 -25.391 -17.781 1 96.81 144 GLU B C 1
ATOM 4562 O O . GLU B 1 144 ? 3.477 -24.969 -18.703 1 96.81 144 GLU B O 1
ATOM 4567 N N . PRO B 1 145 ? 5.461 -25.094 -17.703 1 97.31 145 PRO B N 1
ATOM 4568 C CA . PRO B 1 145 ? 6.109 -24.234 -18.703 1 97.31 145 PRO B CA 1
ATOM 4569 C C . PRO B 1 145 ? 6.109 -24.844 -20.094 1 97.31 145 PRO B C 1
ATOM 4571 O O . PRO B 1 145 ? 6.266 -26.062 -20.25 1 97.31 145 PRO B O 1
ATOM 4574 N N . ILE B 1 146 ? 5.992 -24 -21.094 1 97.44 146 ILE B N 1
ATOM 4575 C CA . ILE B 1 146 ? 6.07 -24.406 -22.484 1 97.44 146 ILE B CA 1
ATOM 4576 C C . ILE B 1 146 ? 7.512 -24.297 -22.984 1 97.44 146 ILE B C 1
ATOM 4578 O O . ILE B 1 146 ? 8.164 -23.266 -22.781 1 97.44 146 ILE B O 1
ATOM 4582 N N . ALA B 1 147 ? 8.078 -25.328 -23.578 1 97.31 147 ALA B N 1
ATOM 4583 C CA . ALA B 1 147 ? 9.406 -25.297 -24.188 1 97.31 147 ALA B CA 1
ATOM 4584 C C . ALA B 1 147 ? 9.352 -24.812 -25.625 1 97.31 147 ALA B C 1
ATOM 4586 O O . ALA B 1 147 ? 8.305 -24.875 -26.266 1 97.31 147 ALA B O 1
ATOM 4587 N N . LEU B 1 148 ? 10.484 -24.25 -26.078 1 96.5 148 LEU B N 1
ATOM 4588 C CA . LEU B 1 148 ? 10.594 -24.031 -27.516 1 96.5 148 LEU B CA 1
ATOM 4589 C C . LEU B 1 148 ? 10.594 -25.344 -28.266 1 96.5 148 LEU B C 1
ATOM 4591 O O . LEU B 1 148 ? 11.25 -26.312 -27.859 1 96.5 148 LEU B O 1
ATOM 4595 N N . PRO B 1 149 ? 9.852 -25.375 -29.359 1 94.5 149 PRO B N 1
ATOM 4596 C CA . PRO B 1 149 ? 9.758 -26.641 -30.094 1 94.5 149 PRO B CA 1
ATOM 4597 C C . PRO B 1 149 ? 11.125 -27.188 -30.5 1 94.5 149 PRO B C 1
ATOM 4599 O O . PRO B 1 149 ? 11.328 -28.406 -30.5 1 94.5 149 PRO B O 1
ATOM 4602 N N . PHE B 1 150 ? 12.086 -26.328 -30.781 1 94.12 150 PHE B N 1
ATOM 4603 C CA . PHE B 1 150 ? 13.383 -26.766 -31.297 1 94.12 150 PHE B CA 1
ATOM 4604 C C . PHE B 1 150 ? 14.43 -26.781 -30.188 1 94.12 150 PHE B C 1
ATOM 4606 O O . PHE B 1 150 ? 15.594 -27.094 -30.438 1 94.12 150 PHE B O 1
ATOM 4613 N N . ALA B 1 151 ? 14.023 -26.484 -29.016 1 93.62 151 ALA B N 1
ATOM 4614 C CA . ALA B 1 151 ? 14.984 -26.391 -27.922 1 93.62 151 ALA B CA 1
ATOM 4615 C C . ALA B 1 151 ? 14.32 -26.766 -26.594 1 93.62 151 ALA B C 1
ATOM 4617 O O . ALA B 1 151 ? 13.953 -25.875 -25.812 1 93.62 151 ALA B O 1
ATOM 4618 N N . PRO B 1 152 ? 14.234 -28.016 -26.297 1 96 152 PRO B N 1
ATOM 4619 C CA . PRO B 1 152 ? 13.656 -28.469 -25.016 1 96 152 PRO B CA 1
ATOM 4620 C C . PRO B 1 152 ? 14.492 -28.047 -23.812 1 96 152 PRO B C 1
ATOM 4622 O O . PRO B 1 152 ? 15.711 -27.859 -23.938 1 96 152 PRO B O 1
ATOM 4625 N N . PHE B 1 153 ? 13.836 -27.953 -22.688 1 97.44 153 PHE B N 1
ATOM 4626 C CA . PHE B 1 153 ? 14.539 -27.625 -21.453 1 97.44 153 PHE B CA 1
ATOM 4627 C C . PHE B 1 153 ? 15.57 -28.688 -21.109 1 97.44 153 PHE B C 1
ATOM 4629 O O . PHE B 1 153 ? 15.281 -29.891 -21.219 1 97.44 153 PHE B O 1
ATOM 4636 N N . ASP B 1 154 ? 16.75 -28.375 -20.766 1 96.38 154 ASP B N 1
ATOM 4637 C CA . ASP B 1 154 ? 17.734 -29.359 -20.328 1 96.38 154 ASP B CA 1
ATOM 4638 C C . ASP B 1 154 ? 18.125 -29.156 -18.875 1 96.38 154 ASP B C 1
ATOM 4640 O O . ASP B 1 154 ? 18.844 -29.953 -18.281 1 96.38 154 ASP B O 1
ATOM 4644 N N . GLY B 1 155 ? 17.578 -27.984 -18.25 1 95.62 155 GLY B N 1
ATOM 4645 C CA . GLY B 1 155 ? 17.828 -27.703 -16.844 1 95.62 155 GLY B CA 1
ATOM 4646 C C . GLY B 1 155 ? 19.25 -27.25 -16.578 1 95.62 155 GLY B C 1
ATOM 4647 O O . GLY B 1 155 ? 19.625 -27.016 -15.422 1 95.62 155 GLY B O 1
ATOM 4648 N N . GLU B 1 156 ? 20.047 -27.078 -17.562 1 95.38 156 GLU B N 1
ATOM 4649 C CA . GLU B 1 156 ? 21.453 -26.672 -17.438 1 95.38 156 GLU B CA 1
ATOM 4650 C C . GLU B 1 156 ? 21.719 -25.375 -18.188 1 95.38 156 GLU B C 1
ATOM 4652 O O . GLU B 1 156 ? 21.938 -24.328 -17.562 1 95.38 156 GLU B O 1
ATOM 4657 N N . TRP B 1 157 ? 21.562 -25.469 -19.484 1 97.69 157 TRP B N 1
ATOM 4658 C CA . TRP B 1 157 ? 21.75 -24.266 -20.281 1 97.69 157 TRP B CA 1
ATOM 4659 C C . TRP B 1 157 ? 20.406 -23.641 -20.641 1 97.69 157 TRP B C 1
ATOM 4661 O O . TRP B 1 157 ? 20.234 -22.422 -20.5 1 97.69 157 TRP B O 1
ATOM 4671 N N . ILE B 1 158 ? 19.484 -24.469 -21.125 1 98.31 158 ILE B N 1
ATOM 4672 C CA . ILE B 1 158 ? 18.141 -24.016 -21.422 1 98.31 158 ILE B CA 1
ATOM 4673 C C . ILE B 1 158 ? 17.234 -24.25 -20.219 1 98.31 158 ILE B C 1
ATOM 4675 O O . ILE B 1 158 ? 16.859 -25.391 -19.922 1 98.31 158 ILE B O 1
ATOM 4679 N N . LEU B 1 159 ? 16.812 -23.156 -19.625 1 98.31 159 LEU B N 1
ATOM 4680 C CA . LEU B 1 159 ? 16.109 -23.203 -18.344 1 98.31 159 LEU B CA 1
ATOM 4681 C C . LEU B 1 159 ? 14.641 -22.828 -18.516 1 98.31 159 LEU B C 1
ATOM 4683 O O . LEU B 1 159 ? 14.289 -22.031 -19.391 1 98.31 159 LEU B O 1
ATOM 4687 N N . ASN B 1 160 ? 13.734 -23.422 -17.734 1 98.12 160 ASN B N 1
ATOM 4688 C CA . ASN B 1 160 ? 12.445 -22.812 -17.422 1 98.12 160 ASN B CA 1
ATOM 4689 C C . ASN B 1 160 ? 12.508 -22 -16.141 1 98.12 160 ASN B C 1
ATOM 4691 O O . ASN B 1 160 ? 13.578 -21.828 -15.555 1 98.12 160 ASN B O 1
ATOM 4695 N N . SER B 1 161 ? 11.359 -21.469 -15.719 1 97.31 161 SER B N 1
ATOM 4696 C CA . SER B 1 161 ? 11.312 -20.594 -14.555 1 97.31 161 SER B CA 1
ATOM 4697 C C . SER B 1 161 ? 11.734 -21.328 -13.289 1 97.31 161 SER B C 1
ATOM 4699 O O . SER B 1 161 ? 12.383 -20.766 -12.414 1 97.31 161 SER B O 1
ATOM 4701 N N . THR B 1 162 ? 11.391 -22.609 -13.148 1 96.81 162 THR B N 1
ATOM 4702 C CA . THR B 1 162 ? 11.75 -23.406 -11.977 1 96.81 162 THR B CA 1
ATOM 4703 C C . THR B 1 162 ? 13.266 -23.547 -11.867 1 96.81 162 THR B C 1
ATOM 4705 O O . THR B 1 162 ? 13.836 -23.359 -10.789 1 96.81 162 THR B O 1
ATOM 4708 N N . HIS B 1 163 ? 13.898 -23.828 -13.008 1 97.38 163 HIS B N 1
ATOM 4709 C CA . HIS B 1 163 ? 15.352 -23.953 -13.047 1 97.38 163 HIS B CA 1
ATOM 4710 C C . HIS B 1 163 ? 16.031 -22.641 -12.68 1 97.38 163 HIS B C 1
ATOM 4712 O O . HIS B 1 163 ? 17.031 -22.625 -11.961 1 97.38 163 HIS B O 1
ATOM 4718 N N . ALA B 1 164 ? 15.469 -21.594 -13.172 1 97.25 164 ALA B N 1
ATOM 4719 C CA . ALA B 1 164 ? 16.062 -20.266 -12.977 1 97.25 164 ALA B CA 1
ATOM 4720 C C . ALA B 1 164 ? 16.062 -19.891 -11.5 1 97.25 164 ALA B C 1
ATOM 4722 O O . ALA B 1 164 ? 16.953 -19.156 -11.039 1 97.25 164 ALA B O 1
ATOM 4723 N N . LEU B 1 165 ? 15.102 -20.406 -10.719 1 97 165 LEU B N 1
ATOM 4724 C CA . LEU B 1 165 ? 14.969 -20.094 -9.297 1 97 165 LEU B CA 1
ATOM 4725 C C . LEU B 1 165 ? 15.984 -20.875 -8.477 1 97 165 LEU B C 1
ATOM 4727 O O . LEU B 1 165 ? 16.266 -20.516 -7.332 1 97 165 LEU B O 1
ATOM 4731 N N . GLU B 1 166 ? 16.516 -21.906 -9.062 1 94.75 166 GLU B N 1
ATOM 4732 C CA . GLU B 1 166 ? 17.312 -22.844 -8.273 1 94.75 166 GLU B CA 1
ATOM 4733 C C . GLU B 1 166 ? 18.766 -22.828 -8.703 1 94.75 166 GLU B C 1
ATOM 4735 O O . GLU B 1 166 ? 19.516 -23.766 -8.438 1 94.75 166 GLU B O 1
ATOM 4740 N N . GLN B 1 167 ? 19.141 -21.734 -9.352 1 95.25 167 GLN B N 1
ATOM 4741 C CA . GLN B 1 167 ? 20.531 -21.641 -9.789 1 95.25 167 GLN B CA 1
ATOM 4742 C C . GLN B 1 167 ? 21.484 -21.656 -8.602 1 95.25 167 GLN B C 1
ATOM 4744 O O . GLN B 1 167 ? 21.234 -21.016 -7.586 1 95.25 167 GLN B O 1
ATOM 4749 N N . GLN B 1 168 ? 22.609 -22.266 -8.742 1 94.44 168 GLN B N 1
ATOM 4750 C CA . GLN B 1 168 ? 23.562 -22.391 -7.656 1 94.44 168 GLN B CA 1
ATOM 4751 C C . GLN B 1 168 ? 24.406 -21.125 -7.508 1 94.44 168 GLN B C 1
ATOM 4753 O O . GLN B 1 168 ? 25 -20.891 -6.457 1 94.44 168 GLN B O 1
ATOM 4758 N N . TYR B 1 169 ? 24.578 -20.422 -8.562 1 95.75 169 TYR B N 1
ATOM 4759 C CA . TYR B 1 169 ? 25.281 -19.156 -8.586 1 95.75 169 TYR B CA 1
ATOM 4760 C C . TYR B 1 169 ? 24.625 -18.172 -9.555 1 95.75 169 TYR B C 1
ATOM 4762 O O . TYR B 1 169 ? 23.781 -18.578 -10.359 1 95.75 169 TYR B O 1
ATOM 4770 N N . LEU B 1 170 ? 24.969 -16.969 -9.398 1 95.75 170 LEU B N 1
ATOM 4771 C CA . LEU B 1 170 ? 24.516 -15.953 -10.344 1 95.75 170 LEU B CA 1
ATOM 4772 C C . LEU B 1 170 ? 25.266 -16.062 -11.664 1 95.75 170 LEU B C 1
ATOM 4774 O O . LEU B 1 170 ? 26.484 -15.906 -11.695 1 95.75 170 LEU B O 1
ATOM 4778 N N . PRO B 1 171 ? 24.531 -16.344 -12.688 1 96.88 171 PRO B N 1
ATOM 4779 C CA . PRO B 1 171 ? 25.266 -16.438 -13.961 1 96.88 171 PRO B CA 1
ATOM 4780 C C . PRO B 1 171 ? 25.828 -15.094 -14.414 1 96.88 171 PRO B C 1
ATOM 4782 O O . PRO B 1 171 ? 25.312 -14.039 -14.031 1 96.88 171 PRO B O 1
ATOM 4785 N N . GLU B 1 172 ? 26.891 -15.172 -15.234 1 97.31 172 GLU B N 1
ATOM 4786 C CA . GLU B 1 172 ? 27.469 -13.953 -15.773 1 97.31 172 GLU B CA 1
ATOM 4787 C C . GLU B 1 172 ? 26.531 -13.281 -16.781 1 97.31 172 GLU B C 1
ATOM 4789 O O . GLU B 1 172 ? 26.484 -12.055 -16.859 1 97.31 172 GLU B O 1
ATOM 4794 N N . SER B 1 173 ? 25.875 -14.156 -17.484 1 98.31 173 SER B N 1
ATOM 4795 C CA . SER B 1 173 ? 24.938 -13.648 -18.469 1 98.31 173 SER B CA 1
ATOM 4796 C C . SER B 1 173 ? 23.75 -14.594 -18.656 1 98.31 173 SER B C 1
ATOM 4798 O O . SER B 1 173 ? 23.891 -15.805 -18.484 1 98.31 173 SER B O 1
ATOM 4800 N N . ILE B 1 174 ? 22.594 -14.008 -18.969 1 98.56 174 ILE B N 1
ATOM 4801 C CA . ILE B 1 174 ? 21.406 -14.805 -19.219 1 98.56 174 ILE B CA 1
ATOM 4802 C C . ILE B 1 174 ? 20.594 -14.18 -20.344 1 98.56 174 ILE B C 1
ATOM 4804 O O . ILE B 1 174 ? 20.453 -12.953 -20.422 1 98.56 174 ILE B O 1
ATOM 4808 N N . LEU B 1 175 ? 20.219 -14.984 -21.328 1 98.75 175 LEU B N 1
ATOM 4809 C CA . LEU B 1 175 ? 19.25 -14.594 -22.344 1 98.75 175 LEU B CA 1
ATOM 4810 C C . LEU B 1 175 ? 17.859 -15.086 -21.984 1 98.75 175 LEU B C 1
ATOM 4812 O O . LEU B 1 175 ? 17.656 -16.281 -21.719 1 98.75 175 LEU B O 1
ATOM 4816 N N . ILE B 1 176 ? 16.922 -14.195 -21.906 1 98.88 176 ILE B N 1
ATOM 4817 C CA . ILE B 1 176 ? 15.547 -14.523 -21.578 1 98.88 176 ILE B CA 1
ATOM 4818 C C . ILE B 1 176 ? 14.688 -14.469 -22.844 1 98.88 176 ILE B C 1
ATOM 4820 O O . ILE B 1 176 ? 14.57 -13.422 -23.484 1 98.88 176 ILE B O 1
ATOM 4824 N N . VAL B 1 177 ? 14.133 -15.609 -23.188 1 98.69 177 VAL B N 1
ATOM 4825 C CA . VAL B 1 177 ? 13.211 -15.695 -24.312 1 98.69 177 VAL B CA 1
ATOM 4826 C C . VAL B 1 177 ? 11.781 -15.453 -23.828 1 98.69 177 VAL B C 1
ATOM 4828 O O . VAL B 1 177 ? 11.188 -16.312 -23.172 1 98.69 177 VAL B O 1
ATOM 4831 N N . GLY B 1 178 ? 11.172 -14.328 -24.234 1 98.44 178 GLY B N 1
ATOM 4832 C CA . GLY B 1 178 ? 9.859 -13.906 -23.766 1 98.44 178 GLY B CA 1
ATOM 4833 C C . GLY B 1 178 ? 9.922 -12.688 -22.859 1 98.44 178 GLY B C 1
ATOM 4834 O O . GLY B 1 178 ? 10.562 -12.719 -21.797 1 98.44 178 GLY B O 1
ATOM 4835 N N . GLY B 1 179 ? 9.289 -11.633 -23.281 1 98.44 179 GLY B N 1
ATOM 4836 C CA . GLY B 1 179 ? 9.211 -10.406 -22.5 1 98.44 179 GLY B CA 1
ATOM 4837 C C . GLY B 1 179 ? 7.859 -10.219 -21.828 1 98.44 179 GLY B C 1
ATOM 4838 O O . GLY B 1 179 ? 7.395 -9.086 -21.672 1 98.44 179 GLY B O 1
ATOM 4839 N N . GLY B 1 180 ? 7.172 -11.367 -21.484 1 98.12 180 GLY B N 1
ATOM 4840 C CA . GLY B 1 180 ? 5.961 -11.328 -20.672 1 98.12 180 GLY B CA 1
ATOM 4841 C C . GLY B 1 180 ? 6.242 -11.172 -19.188 1 98.12 180 GLY B C 1
ATOM 4842 O O . GLY B 1 180 ? 7.312 -10.703 -18.797 1 98.12 180 GLY B O 1
ATOM 4843 N N . VAL B 1 181 ? 5.324 -11.523 -18.344 1 97.88 181 VAL B N 1
ATOM 4844 C CA . VAL B 1 181 ? 5.379 -11.289 -16.891 1 97.88 181 VAL B CA 1
ATOM 4845 C C . VAL B 1 181 ? 6.578 -12.023 -16.297 1 97.88 181 VAL B C 1
ATOM 4847 O O . VAL B 1 181 ? 7.43 -11.414 -15.656 1 97.88 181 VAL B O 1
ATOM 4850 N N . ILE B 1 182 ? 6.676 -13.297 -16.562 1 97.94 182 ILE B N 1
ATOM 4851 C CA . ILE B 1 182 ? 7.742 -14.117 -16 1 97.94 182 ILE B CA 1
ATOM 4852 C C . ILE B 1 182 ? 9.102 -13.594 -16.469 1 97.94 182 ILE B C 1
ATOM 4854 O O . ILE B 1 182 ? 10.016 -13.414 -15.672 1 97.94 182 ILE B O 1
ATOM 4858 N N . GLY B 1 183 ? 9.219 -13.32 -17.766 1 98.62 183 GLY B N 1
ATOM 4859 C CA . GLY B 1 183 ? 10.469 -12.812 -18.312 1 98.62 183 GLY B CA 1
ATOM 4860 C C . GLY B 1 183 ? 10.898 -11.5 -17.688 1 98.62 183 GLY B C 1
ATOM 4861 O O . GLY B 1 183 ? 12.062 -11.328 -17.328 1 98.62 183 GLY B O 1
ATOM 4862 N N . CYS B 1 184 ? 10.016 -10.602 -17.5 1 98.81 184 CYS B N 1
ATOM 4863 C CA . CYS B 1 184 ? 10.328 -9.289 -16.953 1 98.81 184 CYS B CA 1
ATOM 4864 C C . CYS B 1 184 ? 10.703 -9.383 -15.477 1 98.81 184 CYS B C 1
ATOM 4866 O O . CYS B 1 184 ? 11.586 -8.664 -15.008 1 98.81 184 CYS B O 1
ATOM 4868 N N . GLU B 1 185 ? 10 -10.219 -14.734 1 98.62 185 GLU B N 1
ATOM 4869 C CA . GLU B 1 185 ? 10.344 -10.383 -13.328 1 98.62 185 GLU B CA 1
ATOM 4870 C C . GLU B 1 185 ? 11.766 -10.914 -13.164 1 98.62 185 GLU B C 1
ATOM 4872 O O . GLU B 1 185 ? 12.539 -10.406 -12.359 1 98.62 185 GLU B O 1
ATOM 4877 N N . PHE B 1 186 ? 12.102 -11.898 -13.992 1 98.69 186 PHE B N 1
ATOM 4878 C CA . PHE B 1 186 ? 13.445 -12.453 -13.891 1 98.69 186 PHE B CA 1
ATOM 4879 C C . PHE B 1 186 ? 14.484 -11.461 -14.414 1 98.69 186 PHE B C 1
ATOM 4881 O O . PHE B 1 186 ? 15.602 -11.398 -13.898 1 98.69 186 PHE B O 1
ATOM 4888 N N . ALA B 1 187 ? 14.117 -10.711 -15.461 1 98.81 187 ALA B N 1
ATOM 4889 C CA . ALA B 1 187 ? 15.016 -9.648 -15.922 1 98.81 187 ALA B CA 1
ATOM 4890 C C . ALA B 1 187 ? 15.305 -8.656 -14.797 1 98.81 187 ALA B C 1
ATOM 4892 O O . ALA B 1 187 ? 16.453 -8.234 -14.617 1 98.81 187 ALA B O 1
ATOM 4893 N N . SER B 1 188 ? 14.305 -8.328 -14.062 1 98.56 188 SER B N 1
ATOM 4894 C CA . SER B 1 188 ? 14.438 -7.383 -12.953 1 98.56 188 SER B CA 1
ATOM 4895 C C . SER B 1 188 ? 15.32 -7.949 -11.852 1 98.56 188 SER B C 1
ATOM 4897 O O . SER B 1 188 ? 16.141 -7.234 -11.281 1 98.56 188 SER B O 1
ATOM 4899 N N . ILE B 1 189 ? 15.156 -9.242 -11.516 1 98.25 189 ILE B N 1
ATOM 4900 C CA . ILE B 1 189 ? 15.945 -9.898 -10.484 1 98.25 189 ILE B CA 1
ATOM 4901 C C . ILE B 1 189 ? 17.422 -9.922 -10.898 1 98.25 189 ILE B C 1
ATOM 4903 O O . ILE B 1 189 ? 18.266 -9.375 -10.203 1 98.25 189 ILE B O 1
ATOM 4907 N N . TYR B 1 190 ? 17.719 -10.453 -12.062 1 98.19 190 TYR B N 1
ATOM 4908 C CA . TYR B 1 190 ? 19.094 -10.766 -12.469 1 98.19 190 TYR B CA 1
ATOM 4909 C C . TYR B 1 190 ? 19.859 -9.492 -12.805 1 98.19 190 TYR B C 1
ATOM 4911 O O . TYR B 1 190 ? 21.031 -9.352 -12.438 1 98.19 190 TYR B O 1
ATOM 4919 N N . SER B 1 191 ? 19.203 -8.531 -13.469 1 98.38 191 SER B N 1
ATOM 4920 C CA . SER B 1 191 ? 19.906 -7.301 -13.828 1 98.38 191 SER B CA 1
ATOM 4921 C C . SER B 1 191 ? 20.312 -6.508 -12.594 1 98.38 191 SER B C 1
ATOM 4923 O O . SER B 1 191 ? 21.438 -6.016 -12.508 1 98.38 191 SER B O 1
ATOM 4925 N N . ARG B 1 192 ? 19.469 -6.469 -11.617 1 97.19 192 ARG B N 1
ATOM 4926 C CA . ARG B 1 192 ? 19.734 -5.691 -10.406 1 97.19 192 ARG B CA 1
ATOM 4927 C C . ARG B 1 192 ? 20.75 -6.387 -9.516 1 97.19 192 ARG B C 1
ATOM 4929 O O . ARG B 1 192 ? 21.328 -5.762 -8.625 1 97.19 192 ARG B O 1
ATOM 4936 N N . MET B 1 193 ? 20.953 -7.664 -9.812 1 96.62 193 MET B N 1
ATOM 4937 C CA . MET B 1 193 ? 21.906 -8.414 -9 1 96.62 193 MET B CA 1
ATOM 4938 C C . MET B 1 193 ? 23.234 -8.57 -9.734 1 96.62 193 MET B C 1
ATOM 4940 O O . MET B 1 193 ? 24.109 -9.312 -9.289 1 96.62 193 MET B O 1
ATOM 4944 N N . GLY B 1 194 ? 23.359 -7.961 -10.945 1 95.25 194 GLY B N 1
ATOM 4945 C CA . GLY B 1 194 ? 24.672 -7.828 -11.57 1 95.25 194 GLY B CA 1
ATOM 4946 C C . GLY B 1 194 ? 24.844 -8.727 -12.781 1 95.25 194 GLY B C 1
ATOM 4947 O O . GLY B 1 194 ? 25.906 -8.727 -13.406 1 95.25 194 GLY B O 1
ATOM 4948 N N . CYS B 1 195 ? 23.844 -9.477 -13.141 1 97.5 195 CYS B N 1
ATOM 4949 C CA . CYS B 1 195 ? 23.891 -10.336 -14.32 1 97.5 195 CYS B CA 1
ATOM 4950 C C . CYS B 1 195 ? 23.672 -9.523 -15.594 1 97.5 195 CYS B C 1
ATOM 4952 O O . CYS B 1 195 ? 22.859 -8.609 -15.617 1 97.5 195 CYS B O 1
ATOM 4954 N N . LYS B 1 196 ? 24.469 -9.867 -16.625 1 98.38 196 LYS B N 1
ATOM 4955 C CA . LYS B 1 196 ? 24.172 -9.305 -17.938 1 98.38 196 LYS B CA 1
ATOM 4956 C C . LYS B 1 196 ? 22.922 -9.953 -18.531 1 98.38 196 LYS B C 1
ATOM 4958 O O . LYS B 1 196 ? 22.922 -11.156 -18.828 1 98.38 196 LYS B O 1
ATOM 4963 N N . VAL B 1 197 ? 21.859 -9.188 -18.766 1 98.81 197 VAL B N 1
ATOM 4964 C CA . VAL B 1 197 ? 20.578 -9.758 -19.156 1 98.81 197 VAL B CA 1
ATOM 4965 C C . VAL B 1 197 ? 20.188 -9.266 -20.547 1 98.81 197 VAL B C 1
ATOM 4967 O O . VAL B 1 197 ? 20.297 -8.078 -20.844 1 98.81 197 VAL B O 1
ATOM 4970 N N . THR B 1 198 ? 19.797 -10.156 -21.391 1 98.75 198 THR B N 1
ATOM 4971 C CA . THR B 1 198 ? 19.172 -9.867 -22.672 1 98.75 198 THR B CA 1
ATOM 4972 C C . THR B 1 198 ? 17.766 -10.477 -22.734 1 98.75 198 THR B C 1
ATOM 4974 O O . THR B 1 198 ? 17.594 -11.656 -22.422 1 98.75 198 THR B O 1
ATOM 4977 N N . VAL B 1 199 ? 16.797 -9.656 -23.094 1 98.81 199 VAL B N 1
ATOM 4978 C CA . VAL B 1 199 ? 15.43 -10.141 -23.281 1 98.81 199 VAL B CA 1
ATOM 4979 C C . VAL B 1 199 ? 15.055 -10.078 -24.75 1 98.81 199 VAL B C 1
ATOM 4981 O O . VAL B 1 199 ? 15.258 -9.062 -25.422 1 98.81 199 VAL B O 1
ATOM 4984 N N . VAL B 1 200 ? 14.57 -11.164 -25.25 1 98.56 200 VAL B N 1
ATOM 4985 C CA . VAL B 1 200 ? 14.055 -11.227 -26.609 1 98.56 200 VAL B CA 1
ATOM 4986 C C . VAL B 1 200 ? 12.547 -11.453 -26.578 1 98.56 200 VAL B C 1
ATOM 4988 O O . VAL B 1 200 ? 12.07 -12.43 -26 1 98.56 200 VAL B O 1
ATOM 4991 N N . GLU B 1 201 ? 11.797 -10.562 -27.125 1 98.31 201 GLU B N 1
ATOM 4992 C CA . GLU B 1 201 ? 10.336 -10.609 -27.172 1 98.31 201 GLU B CA 1
ATOM 4993 C C . GLU B 1 201 ? 9.828 -10.484 -28.609 1 98.31 201 GLU B C 1
ATOM 4995 O O . GLU B 1 201 ? 10.25 -9.594 -29.344 1 98.31 201 GLU B O 1
ATOM 5000 N N . MET B 1 202 ? 8.969 -11.438 -28.984 1 97.38 202 MET B N 1
ATOM 5001 C CA . MET B 1 202 ? 8.461 -11.461 -30.359 1 97.38 202 MET B CA 1
ATOM 5002 C C . MET B 1 202 ? 7.539 -10.273 -30.625 1 97.38 202 MET B C 1
ATOM 5004 O O . MET B 1 202 ? 7.484 -9.766 -31.734 1 97.38 202 MET B O 1
ATOM 5008 N N . ALA B 1 203 ? 6.781 -9.891 -29.609 1 97.31 203 ALA B N 1
ATOM 5009 C CA . ALA B 1 203 ? 5.867 -8.758 -29.75 1 97.31 203 ALA B CA 1
ATOM 5010 C C . ALA B 1 203 ? 6.637 -7.445 -29.875 1 97.31 203 ALA B C 1
ATOM 5012 O O . ALA B 1 203 ? 7.848 -7.402 -29.656 1 97.31 203 ALA B O 1
ATOM 5013 N N . ASP B 1 204 ? 5.926 -6.352 -30.172 1 96.5 204 ASP B N 1
ATOM 5014 C CA . ASP B 1 204 ? 6.531 -5.043 -30.406 1 96.5 204 ASP B CA 1
ATOM 5015 C C . ASP B 1 204 ? 7.004 -4.414 -29.094 1 96.5 204 ASP B C 1
ATOM 5017 O O . ASP B 1 204 ? 7.84 -3.51 -29.109 1 96.5 204 ASP B O 1
ATOM 5021 N N . SER B 1 205 ? 6.465 -4.855 -28.016 1 97.25 205 SER B N 1
ATOM 5022 C CA . SER B 1 205 ? 6.824 -4.355 -26.688 1 97.25 205 SER B CA 1
ATOM 5023 C C . SER B 1 205 ? 6.84 -5.477 -25.656 1 97.25 205 SER B C 1
ATOM 5025 O O . SER B 1 205 ? 6.242 -6.535 -25.875 1 97.25 205 SER B O 1
ATOM 5027 N N . ILE B 1 206 ? 7.633 -5.258 -24.594 1 98.38 206 ILE B N 1
ATOM 5028 C CA . ILE B 1 206 ? 7.484 -6.156 -23.453 1 98.38 206 ILE B CA 1
ATOM 5029 C C . ILE B 1 206 ? 6.105 -5.977 -22.828 1 98.38 206 ILE B C 1
ATOM 5031 O O . ILE B 1 206 ? 5.445 -4.957 -23.062 1 98.38 206 ILE B O 1
ATOM 5035 N N . LEU B 1 207 ? 5.664 -6.965 -22.062 1 98.38 207 LEU B N 1
ATOM 5036 C CA . LEU B 1 207 ? 4.352 -6.969 -21.422 1 98.38 207 LEU B CA 1
ATOM 5037 C C . LEU B 1 207 ? 3.26 -6.605 -22.422 1 98.38 207 LEU B C 1
ATOM 5039 O O . LEU B 1 207 ? 2.496 -5.66 -22.203 1 98.38 207 LEU B O 1
ATOM 5043 N N . PRO B 1 208 ? 3.137 -7.422 -23.453 1 96.44 208 PRO B N 1
ATOM 5044 C CA . PRO B 1 208 ? 2.213 -7.059 -24.531 1 96.44 208 PRO B CA 1
ATOM 5045 C C . PRO B 1 208 ? 0.76 -6.996 -24.062 1 96.44 208 PRO B C 1
ATOM 5047 O O . PRO B 1 208 ? -0.091 -6.438 -24.766 1 96.44 208 PRO B O 1
ATOM 5050 N N . GLY B 1 209 ? 0.432 -7.602 -22.891 1 95.31 209 GLY B N 1
ATOM 5051 C CA . GLY B 1 209 ? -0.924 -7.566 -22.359 1 95.31 209 GLY B CA 1
ATOM 5052 C C . GLY B 1 209 ? -1.261 -6.262 -21.672 1 95.31 209 GLY B C 1
ATOM 5053 O O . GLY B 1 209 ? -2.428 -5.992 -21.375 1 95.31 209 GLY B O 1
ATOM 5054 N N . GLU B 1 210 ? -0.304 -5.383 -21.406 1 97.56 210 GLU B N 1
ATOM 5055 C CA . GLU B 1 210 ? -0.503 -4.102 -20.734 1 97.56 210 GLU B CA 1
ATOM 5056 C C . GLU B 1 210 ? -0.487 -2.949 -21.734 1 97.56 210 GLU B C 1
ATOM 5058 O O . GLU B 1 210 ? -0.073 -3.121 -22.891 1 97.56 210 GLU B O 1
ATOM 5063 N N . ASP B 1 211 ? -0.962 -1.772 -21.281 1 97.75 211 ASP B N 1
ATOM 5064 C CA . ASP B 1 211 ? -0.906 -0.596 -22.141 1 97.75 211 ASP B CA 1
ATOM 5065 C C . ASP B 1 211 ? 0.539 -0.218 -22.453 1 97.75 211 ASP B C 1
ATOM 5067 O O . ASP B 1 211 ? 1.41 -0.285 -21.594 1 97.75 211 ASP B O 1
ATOM 5071 N N . GLU B 1 212 ? 0.748 0.253 -23.641 1 97.38 212 GLU B N 1
ATOM 5072 C CA . GLU B 1 212 ? 2.088 0.533 -24.141 1 97.38 212 GLU B CA 1
ATOM 5073 C C . GLU B 1 212 ? 2.793 1.58 -23.281 1 97.38 212 GLU B C 1
ATOM 5075 O O . GLU B 1 212 ? 4 1.485 -23.047 1 97.38 212 GLU B O 1
ATOM 5080 N N . ASP B 1 213 ? 2.102 2.6 -22.891 1 98.12 213 ASP B N 1
ATOM 5081 C CA . ASP B 1 213 ? 2.715 3.672 -22.109 1 98.12 213 ASP B CA 1
ATOM 5082 C C . ASP B 1 213 ? 3.141 3.178 -20.734 1 98.12 213 ASP B C 1
ATOM 5084 O O . ASP B 1 213 ? 4.121 3.668 -20.172 1 98.12 213 ASP B O 1
ATOM 5088 N N . ILE B 1 214 ? 2.404 2.225 -20.188 1 98.5 214 ILE B N 1
ATOM 5089 C CA . ILE B 1 214 ? 2.766 1.612 -18.906 1 98.5 214 ILE B CA 1
ATOM 5090 C C . ILE B 1 214 ? 3.984 0.712 -19.094 1 98.5 214 ILE B C 1
ATOM 5092 O O . ILE B 1 214 ? 4.965 0.821 -18.359 1 98.5 214 ILE B O 1
ATOM 5096 N N . ALA B 1 215 ? 3.932 -0.141 -20.094 1 98.56 215 ALA B N 1
ATOM 5097 C CA . ALA B 1 215 ? 5.027 -1.062 -20.406 1 98.56 215 ALA B CA 1
ATOM 5098 C C . ALA B 1 215 ? 6.305 -0.302 -20.734 1 98.56 215 ALA B C 1
ATOM 5100 O O . ALA B 1 215 ? 7.406 -0.744 -20.391 1 98.56 215 ALA B O 1
ATOM 5101 N N . ALA B 1 216 ? 6.199 0.825 -21.359 1 98.69 216 ALA B N 1
ATOM 5102 C CA . ALA B 1 216 ? 7.344 1.62 -21.797 1 98.69 216 ALA B CA 1
ATOM 5103 C C . ALA B 1 216 ? 8.141 2.141 -20.609 1 98.69 216 ALA B C 1
ATOM 5105 O O . ALA B 1 216 ? 9.367 2.256 -20.672 1 98.69 216 ALA B O 1
ATOM 5106 N N . ILE B 1 217 ? 7.445 2.484 -19.562 1 98.75 217 ILE B N 1
ATOM 5107 C CA . ILE B 1 217 ? 8.117 2.984 -18.375 1 98.75 217 ILE B CA 1
ATOM 5108 C C . ILE B 1 217 ? 8.992 1.883 -17.781 1 98.75 217 ILE B C 1
ATOM 5110 O O . ILE B 1 217 ? 10.148 2.127 -17.406 1 98.75 217 ILE B O 1
ATOM 5114 N N . LEU B 1 218 ? 8.469 0.681 -17.703 1 98.81 218 LEU B N 1
ATOM 5115 C CA . LEU B 1 218 ? 9.273 -0.433 -17.219 1 98.81 218 LEU B CA 1
ATOM 5116 C C . LEU B 1 218 ? 10.43 -0.728 -18.156 1 98.81 218 LEU B C 1
ATOM 5118 O O . LEU B 1 218 ? 11.547 -0.994 -17.719 1 98.81 218 LEU B O 1
ATOM 5122 N N . ALA B 1 219 ? 10.133 -0.726 -19.484 1 98.81 219 ALA B N 1
ATOM 5123 C CA . ALA B 1 219 ? 11.18 -0.983 -20.469 1 98.81 219 ALA B CA 1
ATOM 5124 C C . ALA B 1 219 ? 12.352 -0.027 -20.297 1 98.81 219 ALA B C 1
ATOM 5126 O O . ALA B 1 219 ? 13.508 -0.45 -20.297 1 98.81 219 ALA B O 1
ATOM 5127 N N . LYS B 1 220 ? 12.055 1.229 -20.125 1 98.69 220 LYS B N 1
ATOM 5128 C CA . LYS B 1 220 ? 13.094 2.242 -19.938 1 98.69 220 LYS B CA 1
ATOM 5129 C C . LYS B 1 220 ? 13.914 1.965 -18.672 1 98.69 220 LYS B C 1
ATOM 5131 O O . LYS B 1 220 ? 15.141 2.109 -18.688 1 98.69 220 LYS B O 1
ATOM 5136 N N . GLN B 1 221 ? 13.219 1.604 -17.656 1 98.31 221 GLN B N 1
ATOM 5137 C CA . GLN B 1 221 ? 13.93 1.323 -16.406 1 98.31 221 GLN B CA 1
ATOM 5138 C C . GLN B 1 221 ? 14.812 0.086 -16.531 1 98.31 221 GLN B C 1
ATOM 5140 O O . GLN B 1 221 ? 15.93 0.062 -16.031 1 98.31 221 GLN B O 1
ATOM 5145 N N . LEU B 1 222 ? 14.281 -0.99 -17.141 1 98.62 222 LEU B N 1
ATOM 5146 C CA . LEU B 1 222 ? 15.078 -2.195 -17.344 1 98.62 222 LEU B CA 1
ATOM 5147 C C . LEU B 1 222 ? 16.344 -1.883 -18.156 1 98.62 222 LEU B C 1
ATOM 5149 O O . LEU B 1 222 ? 17.422 -2.373 -17.828 1 98.62 222 LEU B O 1
ATOM 5153 N N . GLN B 1 223 ? 16.172 -1.077 -19.141 1 98.56 223 GLN B N 1
ATOM 5154 C CA . GLN B 1 223 ? 17.328 -0.668 -19.938 1 98.56 223 GLN B CA 1
ATOM 5155 C C . GLN B 1 223 ? 18.328 0.128 -19.094 1 98.56 223 GLN B C 1
ATOM 5157 O O . GLN B 1 223 ? 19.531 -0.07 -19.203 1 98.56 223 GLN B O 1
ATOM 5162 N N . ALA B 1 224 ? 17.812 1.004 -18.297 1 97.5 224 ALA B N 1
ATOM 5163 C CA . ALA B 1 224 ? 18.656 1.784 -17.406 1 97.5 224 ALA B CA 1
ATOM 5164 C C . ALA B 1 224 ? 19.406 0.878 -16.438 1 97.5 224 ALA B C 1
ATOM 5166 O O . ALA B 1 224 ? 20.516 1.197 -16.016 1 97.5 224 ALA B O 1
ATOM 5167 N N . ASP B 1 225 ? 18.828 -0.273 -16.125 1 96.62 225 ASP B N 1
ATOM 5168 C CA . ASP B 1 225 ? 19.438 -1.246 -15.219 1 96.62 225 ASP B CA 1
ATOM 5169 C C . ASP B 1 225 ? 20.422 -2.141 -15.977 1 96.62 225 ASP B C 1
ATOM 5171 O O . ASP B 1 225 ? 21 -3.059 -15.391 1 96.62 225 ASP B O 1
ATOM 5175 N N . GLY B 1 226 ? 20.5 -1.97 -17.281 1 97.25 226 GLY B N 1
ATOM 5176 C CA . GLY B 1 226 ? 21.516 -2.672 -18.047 1 97.25 226 GLY B CA 1
ATOM 5177 C C . GLY B 1 226 ? 20.938 -3.803 -18.891 1 97.25 226 GLY B C 1
ATOM 5178 O O . GLY B 1 226 ? 21.688 -4.586 -19.469 1 97.25 226 GLY B O 1
ATOM 5179 N N . VAL B 1 227 ? 19.656 -3.924 -18.984 1 98.75 227 VAL B N 1
ATOM 5180 C CA . VAL B 1 227 ? 19.031 -5 -19.75 1 98.75 227 VAL B CA 1
ATOM 5181 C C . VAL B 1 227 ? 19 -4.633 -21.234 1 98.75 227 VAL B C 1
ATOM 5183 O O . VAL B 1 227 ? 18.547 -3.545 -21.609 1 98.75 227 VAL B O 1
ATOM 5186 N N . ALA B 1 228 ? 19.5 -5.484 -22.047 1 98.5 228 ALA B N 1
ATOM 5187 C CA . ALA B 1 228 ? 19.312 -5.355 -23.484 1 98.5 228 ALA B CA 1
ATOM 5188 C C . ALA B 1 228 ? 17.953 -5.902 -23.906 1 98.5 228 ALA B C 1
ATOM 5190 O O . ALA B 1 228 ? 17.672 -7.098 -23.766 1 98.5 228 ALA B O 1
ATOM 5191 N N . LEU B 1 229 ? 17.141 -5.027 -24.453 1 98.38 229 LEU B N 1
ATOM 5192 C CA . LEU B 1 229 ? 15.805 -5.426 -24.859 1 98.38 229 LEU B CA 1
ATOM 5193 C C . LEU B 1 229 ? 15.695 -5.504 -26.375 1 98.38 229 LEU B C 1
ATOM 5195 O O . LEU B 1 229 ? 15.961 -4.52 -27.078 1 98.38 229 LEU B O 1
ATOM 5199 N N . HIS B 1 230 ? 15.398 -6.652 -26.859 1 98.06 230 HIS B N 1
ATOM 5200 C CA . HIS B 1 230 ? 15.094 -6.852 -28.281 1 98.06 230 HIS B CA 1
ATOM 5201 C C . HIS B 1 230 ? 13.633 -7.219 -28.484 1 98.06 230 HIS B C 1
ATOM 5203 O O . HIS B 1 230 ? 13.258 -8.391 -28.359 1 98.06 230 HIS B O 1
ATOM 5209 N N . THR B 1 231 ? 12.82 -6.25 -28.828 1 97.44 231 THR B N 1
ATOM 5210 C CA . THR B 1 231 ? 11.422 -6.496 -29.172 1 97.44 231 THR B CA 1
ATOM 5211 C C . THR B 1 231 ? 11.258 -6.703 -30.672 1 97.44 231 THR B C 1
ATOM 5213 O O . THR B 1 231 ? 12.188 -6.465 -31.438 1 97.44 231 THR B O 1
ATOM 5216 N N . ALA B 1 232 ? 10.07 -7.262 -31.094 1 97.44 232 ALA B N 1
ATOM 5217 C CA . ALA B 1 232 ? 9.867 -7.641 -32.469 1 97.44 232 ALA B CA 1
ATOM 5218 C C . ALA B 1 232 ? 11 -8.523 -33 1 97.44 232 ALA B C 1
ATOM 5220 O O . ALA B 1 232 ? 11.523 -8.312 -34.094 1 97.44 232 ALA B O 1
ATOM 5221 N N . ALA B 1 233 ? 11.438 -9.391 -32.125 1 97.81 233 ALA B N 1
ATOM 5222 C CA . ALA B 1 233 ? 12.57 -10.273 -32.406 1 97.81 233 ALA B CA 1
ATOM 5223 C C . ALA B 1 233 ? 12.266 -11.703 -31.984 1 97.81 233 ALA B C 1
ATOM 5225 O O . ALA B 1 233 ? 11.422 -11.938 -31.109 1 97.81 233 ALA B O 1
ATOM 5226 N N . ALA B 1 234 ? 12.906 -12.625 -32.625 1 97.19 234 ALA B N 1
ATOM 5227 C CA . ALA B 1 234 ? 12.664 -14.039 -32.344 1 97.19 234 ALA B CA 1
ATOM 5228 C C . ALA B 1 234 ? 13.977 -14.812 -32.281 1 97.19 234 ALA B C 1
ATOM 5230 O O . ALA B 1 234 ? 14.906 -14.555 -33.031 1 97.19 234 ALA B O 1
ATOM 5231 N N . VAL B 1 235 ? 14.047 -15.727 -31.375 1 97.38 235 VAL B N 1
ATOM 5232 C CA . VAL B 1 235 ? 15.188 -16.641 -31.328 1 97.38 235 VAL B CA 1
ATOM 5233 C C . VAL B 1 235 ? 15.055 -17.688 -32.438 1 97.38 235 VAL B C 1
ATOM 5235 O O . VAL B 1 235 ? 14.016 -18.328 -32.562 1 97.38 235 VAL B O 1
ATOM 5238 N N . GLN B 1 236 ? 16.156 -17.875 -33.156 1 96.19 236 GLN B N 1
ATOM 5239 C CA . GLN B 1 236 ? 16.109 -18.766 -34.281 1 96.19 236 GLN B CA 1
ATOM 5240 C C . GLN B 1 236 ? 16.875 -20.062 -34.031 1 96.19 236 GLN B C 1
ATOM 5242 O O . GLN B 1 236 ? 16.516 -21.125 -34.5 1 96.19 236 GLN B O 1
ATOM 5247 N N . GLN B 1 237 ? 17.969 -19.844 -33.344 1 95.88 237 GLN B N 1
ATOM 5248 C CA . GLN B 1 237 ? 18.828 -21 -33.094 1 95.88 237 GLN B CA 1
ATOM 5249 C C . GLN B 1 237 ? 19.453 -20.922 -31.719 1 95.88 237 GLN B C 1
ATOM 5251 O O . GLN B 1 237 ? 19.844 -19.844 -31.25 1 95.88 237 GLN B O 1
ATOM 5256 N N . LEU B 1 238 ? 19.469 -22.047 -31.094 1 96.69 238 LEU B N 1
ATOM 5257 C CA . LEU B 1 238 ? 20.203 -22.234 -29.844 1 96.69 238 LEU B CA 1
ATOM 5258 C C . LEU B 1 238 ? 21.188 -23.391 -29.969 1 96.69 238 LEU B C 1
ATOM 5260 O O . LEU B 1 238 ? 20.797 -24.531 -30.188 1 96.69 238 LEU B O 1
ATOM 5264 N N . ASP B 1 239 ? 22.469 -23.016 -29.891 1 95.31 239 ASP B N 1
ATOM 5265 C CA . ASP B 1 239 ? 23.531 -24.016 -29.969 1 95.31 239 ASP B CA 1
ATOM 5266 C C . ASP B 1 239 ? 24.141 -24.266 -28.594 1 95.31 239 ASP B C 1
ATOM 5268 O O . ASP B 1 239 ? 25.047 -23.547 -28.172 1 95.31 239 ASP B O 1
ATOM 5272 N N . LYS B 1 240 ? 23.766 -25.344 -27.969 1 93.38 240 LYS B N 1
ATOM 5273 C CA . LYS B 1 240 ? 24.188 -25.672 -26.609 1 93.38 240 LYS B CA 1
ATOM 5274 C C . LYS B 1 240 ? 25.703 -25.859 -26.531 1 93.38 240 LYS B C 1
ATOM 5276 O O . LYS B 1 240 ? 26.328 -25.469 -25.547 1 93.38 240 LYS B O 1
ATOM 5281 N N . THR B 1 241 ? 26.297 -26.391 -27.531 1 93.06 241 THR B N 1
ATOM 5282 C CA . THR B 1 241 ? 27.719 -26.703 -27.531 1 93.06 241 THR B CA 1
ATOM 5283 C C . THR B 1 241 ? 28.562 -25.438 -27.453 1 93.06 241 THR B C 1
ATOM 5285 O O . THR B 1 241 ? 29.562 -25.375 -26.75 1 93.06 241 THR B O 1
ATOM 5288 N N . LYS B 1 242 ? 28.141 -24.391 -28.094 1 94.25 242 LYS B N 1
ATOM 5289 C CA . LYS B 1 242 ? 28.906 -23.141 -28.141 1 94.25 242 LYS B CA 1
ATOM 5290 C C . LYS B 1 242 ? 28.266 -22.078 -27.25 1 94.25 242 LYS B C 1
ATOM 5292 O O . LYS B 1 242 ? 28.766 -20.953 -27.156 1 94.25 242 LYS B O 1
ATOM 5297 N N . LYS B 1 243 ? 27.156 -22.469 -26.641 1 96.31 243 LYS B N 1
ATOM 5298 C CA . LYS B 1 243 ? 26.359 -21.516 -25.875 1 96.31 243 LYS B CA 1
ATOM 5299 C C . LYS B 1 243 ? 26.016 -20.297 -26.719 1 96.31 243 LYS B C 1
ATOM 5301 O O . LYS B 1 243 ? 26.141 -19.156 -26.25 1 96.31 243 LYS B O 1
ATOM 5306 N N . ARG B 1 244 ? 25.688 -20.578 -27.953 1 96.19 244 ARG B N 1
ATOM 5307 C CA . ARG B 1 244 ? 25.453 -19.547 -28.953 1 96.19 244 ARG B CA 1
ATOM 5308 C C . ARG B 1 244 ? 23.953 -19.406 -29.234 1 96.19 244 ARG B C 1
ATOM 5310 O O . ARG B 1 244 ? 23.25 -20.406 -29.344 1 96.19 244 ARG B O 1
ATOM 5317 N N . VAL B 1 245 ? 23.469 -18.109 -29.328 1 97.31 245 VAL B N 1
ATOM 5318 C CA . VAL B 1 245 ? 22.078 -17.781 -29.625 1 97.31 245 VAL B CA 1
ATOM 5319 C C . VAL B 1 245 ? 22.016 -16.922 -30.891 1 97.31 245 VAL B C 1
ATOM 5321 O O . VAL B 1 245 ? 22.797 -15.984 -31.047 1 97.31 245 VAL B O 1
ATOM 5324 N N . VAL B 1 246 ? 21.203 -17.328 -31.766 1 97.69 246 VAL B N 1
ATOM 5325 C CA . VAL B 1 246 ? 20.953 -16.5 -32.938 1 97.69 246 VAL B CA 1
ATOM 5326 C C . VAL B 1 246 ? 19.531 -15.945 -32.875 1 97.69 246 VAL B C 1
ATOM 5328 O O . VAL B 1 246 ? 18.562 -16.703 -32.75 1 97.69 246 VAL B O 1
ATOM 5331 N N . ILE B 1 247 ? 19.422 -14.602 -32.938 1 97.62 247 ILE B N 1
ATOM 5332 C CA . ILE B 1 247 ? 18.109 -13.977 -32.938 1 97.62 247 ILE B CA 1
ATOM 5333 C C . ILE B 1 247 ? 17.875 -13.242 -34.25 1 97.62 247 ILE B C 1
ATOM 5335 O O . ILE B 1 247 ? 18.828 -12.75 -34.875 1 97.62 247 ILE B O 1
ATOM 5339 N N . GLN B 1 248 ? 16.672 -13.273 -34.656 1 97.38 248 GLN B N 1
ATOM 5340 C CA . GLN B 1 248 ? 16.25 -12.477 -35.812 1 97.38 248 GLN B CA 1
ATOM 5341 C C . GLN B 1 248 ? 15.523 -11.211 -35.344 1 97.38 248 GLN B C 1
ATOM 5343 O O . GLN B 1 248 ? 14.469 -11.281 -34.719 1 97.38 248 GLN B O 1
ATOM 5348 N N . THR B 1 249 ? 16.094 -10.094 -35.656 1 95.06 249 THR B N 1
ATOM 5349 C CA . THR B 1 249 ? 15.422 -8.82 -35.406 1 95.06 249 THR B CA 1
ATOM 5350 C C . THR B 1 249 ? 14.734 -8.328 -36.688 1 95.06 249 THR B C 1
ATOM 5352 O O . THR B 1 249 ? 14.758 -9.008 -37.719 1 95.06 249 THR B O 1
ATOM 5355 N N . LYS B 1 250 ? 13.992 -7.219 -36.562 1 90 250 LYS B N 1
ATOM 5356 C CA . LYS B 1 250 ? 13.336 -6.652 -37.75 1 90 250 LYS B CA 1
ATOM 5357 C C . LYS B 1 250 ? 14.336 -6.398 -38.844 1 90 250 LYS B C 1
ATOM 5359 O O . LYS B 1 250 ? 14.023 -6.582 -40.031 1 90 250 LYS B O 1
ATOM 5364 N N . ASP B 1 251 ? 15.57 -6.141 -38.438 1 90.69 251 ASP B N 1
ATOM 5365 C CA . ASP B 1 251 ? 16.516 -5.609 -39.406 1 90.69 251 ASP B CA 1
ATOM 5366 C C . ASP B 1 251 ? 17.562 -6.648 -39.781 1 90.69 251 ASP B C 1
ATOM 5368 O O . ASP B 1 251 ? 18.094 -6.641 -40.906 1 90.69 251 ASP B O 1
ATOM 5372 N N . GLU B 1 252 ? 17.953 -7.449 -38.781 1 94 252 GLU B N 1
ATOM 5373 C CA . GLU B 1 252 ? 19.094 -8.32 -39.062 1 94 252 GLU B CA 1
ATOM 5374 C C . GLU B 1 252 ? 19.094 -9.516 -38.094 1 94 252 GLU B C 1
ATOM 5376 O O . GLU B 1 252 ? 18.297 -9.578 -37.156 1 94 252 GLU B O 1
ATOM 5381 N N . GLN B 1 253 ? 19.953 -10.367 -38.5 1 96.56 253 GLN B N 1
ATOM 5382 C CA . GLN B 1 253 ? 20.266 -11.469 -37.625 1 96.56 253 GLN B CA 1
ATOM 5383 C C . GLN B 1 253 ? 21.438 -11.125 -36.719 1 96.56 253 GLN B C 1
ATOM 5385 O O . GLN B 1 253 ? 22.422 -10.539 -37.156 1 96.56 253 GLN B O 1
ATOM 5390 N N . VAL B 1 254 ? 21.25 -11.406 -35.469 1 95.88 254 VAL B N 1
ATOM 5391 C CA . VAL B 1 254 ? 22.266 -11.102 -34.469 1 95.88 254 VAL B CA 1
ATOM 5392 C C . VAL B 1 254 ? 22.672 -12.375 -33.75 1 95.88 254 VAL B C 1
ATOM 5394 O O . VAL B 1 254 ? 21.812 -13.141 -33.281 1 95.88 254 VAL B O 1
ATOM 5397 N N . GLU B 1 255 ? 23.984 -12.586 -33.656 1 96.94 255 GLU B N 1
ATOM 5398 C CA . GLU B 1 255 ? 24.516 -13.703 -32.906 1 96.94 255 GLU B CA 1
ATOM 5399 C C . GLU B 1 255 ? 25.109 -13.234 -31.578 1 96.94 255 GLU B C 1
ATOM 5401 O O . GLU B 1 255 ? 25.781 -12.195 -31.531 1 96.94 255 GLU B O 1
ATOM 5406 N N . MET B 1 256 ? 24.812 -13.961 -30.484 1 96.5 256 MET B N 1
ATOM 5407 C CA . MET B 1 256 ? 25.391 -13.625 -29.188 1 96.5 256 MET B CA 1
ATOM 5408 C C . MET B 1 256 ? 25.578 -14.875 -28.344 1 96.5 256 MET B C 1
ATOM 5410 O O . MET B 1 256 ? 25.141 -15.969 -28.719 1 96.5 256 MET B O 1
ATOM 5414 N N . GLN B 1 257 ? 26.359 -14.727 -27.312 1 97.56 257 GLN B N 1
ATOM 5415 C CA . GLN B 1 257 ? 26.547 -15.797 -26.344 1 97.56 257 GLN B CA 1
ATOM 5416 C C . GLN B 1 257 ? 25.906 -15.461 -25.016 1 97.56 257 GLN B C 1
ATOM 5418 O O . GLN B 1 257 ? 25.828 -14.289 -24.625 1 97.56 257 GLN B O 1
ATOM 5423 N N . ALA B 1 258 ? 25.438 -16.469 -24.344 1 97.56 258 ALA B N 1
ATOM 5424 C CA . ALA B 1 258 ? 24.875 -16.344 -23 1 97.56 258 ALA B CA 1
ATOM 5425 C C . ALA B 1 258 ? 25.203 -17.594 -22.172 1 97.56 258 ALA B C 1
ATOM 5427 O O . ALA B 1 258 ? 25.156 -18.719 -22.672 1 97.56 258 ALA B O 1
ATOM 5428 N N . GLU B 1 259 ? 25.5 -17.391 -20.922 1 97.88 259 GLU B N 1
ATOM 5429 C CA . GLU B 1 259 ? 25.812 -18.5 -20.031 1 97.88 259 GLU B CA 1
ATOM 5430 C C . GLU B 1 259 ? 24.578 -19.359 -19.781 1 97.88 259 GLU B C 1
ATOM 5432 O O . GLU B 1 259 ? 24.688 -20.578 -19.594 1 97.88 259 GLU B O 1
ATOM 5437 N N . ARG B 1 260 ? 23.422 -18.719 -19.703 1 98.19 260 ARG B N 1
ATOM 5438 C CA . ARG B 1 260 ? 22.141 -19.406 -19.531 1 98.19 260 ARG B CA 1
ATOM 5439 C C . ARG B 1 260 ? 21.094 -18.844 -20.484 1 98.19 260 ARG B C 1
ATOM 5441 O O . ARG B 1 260 ? 21.188 -17.688 -20.906 1 98.19 260 ARG B O 1
ATOM 5448 N N . VAL B 1 261 ? 20.141 -19.672 -20.797 1 98.69 261 VAL B N 1
ATOM 5449 C CA . VAL B 1 261 ? 18.969 -19.25 -21.547 1 98.69 261 VAL B CA 1
ATOM 5450 C C . VAL B 1 261 ? 17.703 -19.594 -20.75 1 98.69 261 VAL B C 1
ATOM 5452 O O . VAL B 1 261 ? 17.453 -20.766 -20.438 1 98.69 261 VAL B O 1
ATOM 5455 N N . LEU B 1 262 ? 16.953 -18.625 -20.344 1 98.69 262 LEU B N 1
ATOM 5456 C CA . LEU B 1 262 ? 15.641 -18.828 -19.703 1 98.69 262 LEU B CA 1
ATOM 5457 C C . LEU B 1 262 ? 14.523 -18.703 -20.734 1 98.69 262 LEU B C 1
ATOM 5459 O O . LEU B 1 262 ? 14.359 -17.672 -21.375 1 98.69 262 LEU B O 1
ATOM 5463 N N . VAL B 1 263 ? 13.828 -19.797 -20.922 1 98.62 263 VAL B N 1
ATOM 5464 C CA . VAL B 1 263 ? 12.68 -19.781 -21.812 1 98.62 263 VAL B CA 1
ATOM 5465 C C . VAL B 1 263 ? 11.406 -19.516 -21.016 1 98.62 263 VAL B C 1
ATOM 5467 O O . VAL B 1 263 ? 10.969 -20.359 -20.234 1 98.62 263 VAL B O 1
ATOM 5470 N N . ALA B 1 264 ? 10.836 -18.344 -21.203 1 98 264 ALA B N 1
ATOM 5471 C CA . ALA B 1 264 ? 9.617 -17.891 -20.531 1 98 264 ALA B CA 1
ATOM 5472 C C . ALA B 1 264 ? 8.547 -17.5 -21.531 1 98 264 ALA B C 1
ATOM 5474 O O . ALA B 1 264 ? 8.086 -16.344 -21.531 1 98 264 ALA B O 1
ATOM 5475 N N . VAL B 1 265 ? 8.062 -18.438 -22.297 1 97.12 265 VAL B N 1
ATOM 5476 C CA . VAL B 1 265 ? 7.191 -18.109 -23.422 1 97.12 265 VAL B CA 1
ATOM 5477 C C . VAL B 1 265 ? 5.758 -18.531 -23.109 1 97.12 265 VAL B C 1
ATOM 5479 O O . VAL B 1 265 ? 4.902 -18.547 -24 1 97.12 265 VAL B O 1
ATOM 5482 N N . GLY B 1 266 ? 5.52 -18.938 -21.891 1 95.38 266 GLY B N 1
ATOM 5483 C CA . GLY B 1 266 ? 4.16 -19.281 -21.5 1 95.38 266 GLY B CA 1
ATOM 5484 C C . GLY B 1 266 ? 4.066 -20.609 -20.781 1 95.38 266 GLY B C 1
ATOM 5485 O O . GLY B 1 266 ? 5.082 -21.25 -20.531 1 95.38 266 GLY B O 1
ATOM 5486 N N . ARG B 1 267 ? 2.83 -20.922 -20.375 1 97.12 267 ARG B N 1
ATOM 5487 C CA . ARG B 1 267 ? 2.514 -22.172 -19.688 1 97.12 267 ARG B CA 1
ATOM 5488 C C . ARG B 1 267 ? 1.318 -22.875 -20.328 1 97.12 267 ARG B C 1
ATOM 5490 O O . ARG B 1 267 ? 0.501 -22.219 -20.984 1 97.12 267 ARG B O 1
ATOM 5497 N N . LYS B 1 268 ? 1.257 -24.125 -20.203 1 97.25 268 LYS B N 1
ATOM 5498 C CA . LYS B 1 268 ? 0.123 -24.891 -20.703 1 97.25 268 LYS B CA 1
ATOM 5499 C C . LYS B 1 268 ? -0.521 -25.719 -19.594 1 97.25 268 LYS B C 1
ATOM 5501 O O . LYS B 1 268 ? 0.167 -26.188 -18.688 1 97.25 268 LYS B O 1
ATOM 5506 N N . PRO B 1 269 ? -1.847 -25.922 -19.609 1 98.25 269 PRO B N 1
ATOM 5507 C CA . PRO B 1 269 ? -2.521 -26.719 -18.594 1 98.25 269 PRO B CA 1
ATOM 5508 C C . PRO B 1 269 ? -1.955 -28.141 -18.5 1 98.25 269 PRO B C 1
ATOM 5510 O O . PRO B 1 269 ? -1.612 -28.75 -19.516 1 98.25 269 PRO B O 1
ATOM 5513 N N . ARG B 1 270 ? -1.831 -28.641 -17.266 1 97.69 270 ARG B N 1
ATOM 5514 C CA . ARG B 1 270 ? -1.375 -30.016 -17.031 1 97.69 270 ARG B CA 1
ATOM 5515 C C . ARG B 1 270 ? -2.523 -31 -17.172 1 97.69 270 ARG B C 1
ATOM 5517 O O . ARG B 1 270 ? -3.09 -31.438 -16.172 1 97.69 270 ARG B O 1
ATOM 5524 N N . THR B 1 271 ? -2.799 -31.406 -18.406 1 98 271 THR B N 1
ATOM 5525 C CA . THR B 1 271 ? -3.895 -32.344 -18.641 1 98 271 THR B CA 1
ATOM 5526 C C . THR B 1 271 ? -3.357 -33.719 -19.016 1 98 271 THR B C 1
ATOM 5528 O O . THR B 1 271 ? -4.094 -34.719 -18.984 1 98 271 THR B O 1
ATOM 5531 N N . ALA B 1 272 ? -2.094 -33.75 -19.266 1 95.69 272 ALA B N 1
ATOM 5532 C CA . ALA B 1 272 ? -1.492 -35 -19.703 1 95.69 272 ALA B CA 1
ATOM 5533 C C . ALA B 1 272 ? -1.467 -36.031 -18.578 1 95.69 272 ALA B C 1
ATOM 5535 O O . ALA B 1 272 ? -1.249 -35.688 -17.422 1 95.69 272 ALA B O 1
ATOM 5536 N N . GLN B 1 273 ? -1.719 -37.25 -18.859 1 94.75 273 GLN B N 1
ATOM 5537 C CA . GLN B 1 273 ? -1.574 -38.406 -17.969 1 94.75 273 GLN B CA 1
ATOM 5538 C C . GLN B 1 273 ? -2.65 -38.406 -16.891 1 94.75 273 GLN B C 1
ATOM 5540 O O . GLN B 1 273 ? -2.537 -39.125 -15.898 1 94.75 273 GLN B O 1
ATOM 5545 N N . LEU B 1 274 ? -3.721 -37.594 -17.062 1 98.12 274 LEU B N 1
ATOM 5546 C CA . LEU B 1 274 ? -4.805 -37.531 -16.094 1 98.12 274 LEU B CA 1
ATOM 5547 C C . LEU B 1 274 ? -5.844 -38.625 -16.375 1 98.12 274 LEU B C 1
ATOM 5549 O O . LEU B 1 274 ? -6.727 -38.875 -15.547 1 98.12 274 LEU B O 1
ATOM 5553 N N . GLY B 1 275 ? -5.703 -39.281 -17.516 1 98.44 275 GLY B N 1
ATOM 5554 C CA . GLY B 1 275 ? -6.688 -40.312 -17.875 1 98.44 275 GLY B CA 1
ATOM 5555 C C . GLY B 1 275 ? -8.023 -39.719 -18.281 1 98.44 275 GLY B C 1
ATOM 5556 O O . GLY B 1 275 ? -9.07 -40.312 -18.078 1 98.44 275 GLY B O 1
ATOM 5557 N N . LEU B 1 276 ? -7.961 -38.438 -18.781 1 98.62 276 LEU B N 1
ATOM 5558 C CA . LEU B 1 276 ? -9.203 -37.781 -19.172 1 98.62 276 LEU B CA 1
ATOM 5559 C C . LEU B 1 276 ? -9.875 -38.531 -20.312 1 98.62 276 LEU B C 1
ATOM 5561 O O . LEU B 1 276 ? -11.102 -38.469 -20.453 1 98.62 276 LEU B O 1
ATOM 5565 N N . GLU B 1 277 ? -9.078 -39.25 -21.156 1 98.06 277 GLU B N 1
ATOM 5566 C CA . GLU B 1 277 ? -9.609 -40.031 -22.281 1 98.06 277 GLU B CA 1
ATOM 5567 C C . GLU B 1 277 ? -10.508 -41.156 -21.781 1 98.06 277 GLU B C 1
ATOM 5569 O O . GLU B 1 277 ? -11.305 -41.719 -22.547 1 98.06 277 GLU B O 1
ATOM 5574 N N . ASN B 1 278 ? -10.398 -41.5 -20.531 1 98.44 278 ASN B N 1
ATOM 5575 C CA . ASN B 1 278 ? -11.211 -42.562 -19.922 1 98.44 278 ASN B CA 1
ATOM 5576 C C . ASN B 1 278 ? -12.5 -42 -19.328 1 98.44 278 ASN B C 1
ATOM 5578 O O . ASN B 1 278 ? -13.258 -42.719 -18.672 1 98.44 278 ASN B O 1
ATOM 5582 N N . THR B 1 279 ? -12.68 -40.688 -19.5 1 98.5 279 THR B N 1
ATOM 5583 C CA . THR B 1 279 ? -13.836 -40 -18.922 1 98.5 279 THR B CA 1
ATOM 5584 C C . THR B 1 279 ? -14.625 -39.281 -20 1 98.5 279 THR B C 1
ATOM 5586 O O . THR B 1 279 ? -14.242 -39.281 -21.172 1 98.5 279 THR B O 1
ATOM 5589 N N . GLY B 1 280 ? -15.758 -38.719 -19.594 1 98.56 280 GLY B N 1
ATOM 5590 C CA . GLY B 1 280 ? -16.547 -37.844 -20.453 1 98.56 280 GLY B CA 1
ATOM 5591 C C . GLY B 1 280 ? -16.141 -36.375 -20.391 1 98.56 280 GLY B C 1
ATOM 5592 O O . GLY B 1 280 ? -16.781 -35.531 -20.984 1 98.56 280 GLY B O 1
ATOM 5593 N N . VAL B 1 281 ? -15.062 -36.094 -19.672 1 98.81 281 VAL B N 1
ATOM 5594 C CA . VAL B 1 281 ? -14.609 -34.719 -19.5 1 98.81 281 VAL B CA 1
ATOM 5595 C C . VAL B 1 281 ? -14.07 -34.188 -20.812 1 98.81 281 VAL B C 1
ATOM 5597 O O . VAL B 1 281 ? -13.219 -34.812 -21.453 1 98.81 281 VAL B O 1
ATOM 5600 N N . MET B 1 282 ? -14.57 -33.031 -21.203 1 98.75 282 MET B N 1
ATOM 5601 C CA . MET B 1 282 ? -14.109 -32.375 -22.422 1 98.75 282 MET B CA 1
ATOM 5602 C C . MET B 1 282 ? -12.914 -31.453 -22.125 1 98.75 282 MET B C 1
ATOM 5604 O O . MET B 1 282 ? -12.938 -30.688 -21.172 1 98.75 282 MET B O 1
ATOM 5608 N N . TRP B 1 283 ? -11.836 -31.609 -22.938 1 98.38 283 TRP B N 1
ATOM 5609 C CA . TRP B 1 283 ? -10.648 -30.766 -22.797 1 98.38 283 TRP B CA 1
ATOM 5610 C C . TRP B 1 283 ? -9.953 -30.578 -24.141 1 98.38 283 TRP B C 1
ATOM 5612 O O . TRP B 1 283 ? -10.227 -31.297 -25.094 1 98.38 283 TRP B O 1
ATOM 5622 N N . THR B 1 284 ? -9.188 -29.516 -24.25 1 97.81 284 THR B N 1
ATOM 5623 C CA . THR B 1 284 ? -8.305 -29.234 -25.375 1 97.81 284 THR B CA 1
ATOM 5624 C C . THR B 1 284 ? -6.906 -28.875 -24.891 1 97.81 284 THR B C 1
ATOM 5626 O O . THR B 1 284 ? -6.609 -28.984 -23.703 1 97.81 284 THR B O 1
ATOM 5629 N N . ASP B 1 285 ? -6.121 -28.469 -25.844 1 95.5 285 ASP B N 1
ATOM 5630 C CA . ASP B 1 285 ? -4.777 -28.016 -25.484 1 95.5 285 ASP B CA 1
ATOM 5631 C C . ASP B 1 285 ? -4.836 -26.734 -24.656 1 95.5 285 ASP B C 1
ATOM 5633 O O . ASP B 1 285 ? -3.857 -26.359 -24 1 95.5 285 ASP B O 1
ATOM 5637 N N . ARG B 1 286 ? -5.992 -26.219 -24.672 1 95.56 286 ARG B N 1
ATOM 5638 C CA . ARG B 1 286 ? -6.156 -24.953 -23.938 1 95.56 286 ARG B CA 1
ATOM 5639 C C . ARG B 1 286 ? -6.609 -25.203 -22.516 1 95.56 286 ARG B C 1
ATOM 5641 O O . ARG B 1 286 ? -6.672 -24.281 -21.703 1 95.56 286 ARG B O 1
ATOM 5648 N N . GLY B 1 287 ? -6.965 -26.469 -22.203 1 98.69 287 GLY B N 1
ATOM 5649 C CA . GLY B 1 287 ? -7.371 -26.812 -20.859 1 98.69 287 GLY B CA 1
ATOM 5650 C C . GLY B 1 287 ? -8.711 -27.531 -20.797 1 98.69 287 GLY B C 1
ATOM 5651 O O . GLY B 1 287 ? -9.273 -27.875 -21.844 1 98.69 287 GLY B O 1
ATOM 5652 N N . ILE B 1 288 ? -9.172 -27.781 -19.578 1 98.81 288 ILE B N 1
ATOM 5653 C CA . ILE B 1 288 ? -10.445 -28.453 -19.344 1 98.81 288 ILE B CA 1
ATOM 5654 C C . ILE B 1 288 ? -11.586 -27.453 -19.516 1 98.81 288 ILE B C 1
ATOM 5656 O O . ILE B 1 288 ? -11.516 -26.328 -19 1 98.81 288 ILE B O 1
ATOM 5660 N N . GLU B 1 289 ? -12.625 -27.812 -20.297 1 98.56 289 GLU B N 1
ATOM 5661 C CA . GLU B 1 289 ? -13.781 -26.938 -20.469 1 98.56 289 GLU B CA 1
ATOM 5662 C C . GLU B 1 289 ? -14.672 -26.953 -19.234 1 98.56 289 GLU B C 1
ATOM 5664 O O . GLU B 1 289 ? -15.078 -28.016 -18.766 1 98.56 289 GLU B O 1
ATOM 5669 N N . VAL B 1 290 ? -14.922 -25.797 -18.688 1 98.31 290 VAL B N 1
ATOM 5670 C CA . VAL B 1 290 ? -15.789 -25.719 -17.516 1 98.31 290 VAL B CA 1
ATOM 5671 C C . VAL B 1 290 ? -16.797 -24.578 -17.688 1 98.31 290 VAL B C 1
ATOM 5673 O O . VAL B 1 290 ? -16.562 -23.672 -18.5 1 98.31 290 VAL B O 1
ATOM 5676 N N . SER B 1 291 ? -17.922 -24.625 -16.969 1 97.62 291 SER B N 1
ATOM 5677 C CA . SER B 1 291 ? -18.844 -23.5 -16.828 1 97.62 291 SER B CA 1
ATOM 5678 C C . SER B 1 291 ? -18.406 -22.547 -15.711 1 97.62 291 SER B C 1
ATOM 5680 O O . SER B 1 291 ? -17.406 -22.797 -15.039 1 97.62 291 SER B O 1
ATOM 5682 N N . ASP B 1 292 ? -19.156 -21.453 -15.469 1 96.56 292 ASP B N 1
ATOM 5683 C CA . ASP B 1 292 ? -18.812 -20.453 -14.469 1 96.56 292 ASP B CA 1
ATOM 5684 C C . ASP B 1 292 ? -18.875 -21.031 -13.062 1 96.56 292 ASP B C 1
ATOM 5686 O O . ASP B 1 292 ? -18.344 -20.438 -12.117 1 96.56 292 ASP B O 1
ATOM 5690 N N . ASP B 1 293 ? -19.516 -22.078 -12.922 1 98 293 ASP B N 1
ATOM 5691 C CA . ASP B 1 293 ? -19.609 -22.719 -11.617 1 98 293 ASP B CA 1
ATOM 5692 C C . ASP B 1 293 ? -18.531 -23.781 -11.453 1 98 293 ASP B C 1
ATOM 5694 O O . ASP B 1 293 ? -18.578 -24.578 -10.508 1 98 293 ASP B O 1
ATOM 5698 N N . MET B 1 294 ? -17.531 -23.969 -12.383 1 98.44 294 MET B N 1
ATOM 5699 C CA . MET B 1 294 ? -16.359 -24.828 -12.359 1 98.44 294 MET B CA 1
ATOM 5700 C C . MET B 1 294 ? -16.734 -26.281 -12.672 1 98.44 294 MET B C 1
ATOM 5702 O O . MET B 1 294 ? -15.93 -27.188 -12.508 1 98.44 294 MET B O 1
ATOM 5706 N N . SER B 1 295 ? -17.984 -26.469 -13.172 1 98.5 295 SER B N 1
ATOM 5707 C CA . SER B 1 295 ? -18.406 -27.812 -13.562 1 98.5 295 SER B CA 1
ATOM 5708 C C . SER B 1 295 ? -17.844 -28.188 -14.93 1 98.5 295 SER B C 1
ATOM 5710 O O . SER B 1 295 ? -17.797 -27.359 -15.844 1 98.5 295 SER B O 1
ATOM 5712 N N . THR B 1 296 ? -17.453 -29.484 -15.086 1 98.69 296 THR B N 1
ATOM 5713 C CA . THR B 1 296 ? -17.031 -30 -16.375 1 98.69 296 THR B CA 1
ATOM 5714 C C . THR B 1 296 ? -18.219 -30.578 -17.141 1 98.69 296 THR B C 1
ATOM 5716 O O . THR B 1 296 ? -19.375 -30.375 -16.75 1 98.69 296 THR B O 1
ATOM 5719 N N . SER B 1 297 ? -17.891 -31.25 -18.297 1 98.62 297 SER B N 1
ATOM 5720 C CA . SER B 1 297 ? -18.922 -31.906 -19.078 1 98.62 297 SER B CA 1
ATOM 5721 C C . SER B 1 297 ? -19.484 -33.125 -18.344 1 98.62 297 SER B C 1
ATOM 5723 O O . SER B 1 297 ? -20.531 -33.656 -18.719 1 98.62 297 SER B O 1
ATOM 5725 N N . VAL B 1 298 ? -18.812 -33.594 -17.328 1 98.44 298 VAL B N 1
ATOM 5726 C CA . VAL B 1 298 ? -19.297 -34.656 -16.453 1 98.44 298 VAL B CA 1
ATOM 5727 C C . VAL B 1 298 ? -19.797 -34.062 -15.133 1 98.44 298 VAL B C 1
ATOM 5729 O O . VAL B 1 298 ? -19.016 -33.469 -14.391 1 98.44 298 VAL B O 1
ATOM 5732 N N . PRO B 1 299 ? -21.016 -34.125 -14.727 1 95.44 299 PRO B N 1
ATOM 5733 C CA . PRO B 1 299 ? -21.672 -33.344 -13.664 1 95.44 299 PRO B CA 1
ATOM 5734 C C . PRO B 1 299 ? -20.969 -33.469 -12.32 1 95.44 299 PRO B C 1
ATOM 5736 O O . PRO B 1 299 ? -20.953 -32.531 -11.539 1 95.44 299 PRO B O 1
ATOM 5739 N N . HIS B 1 300 ? -20.438 -34.656 -12.008 1 97.62 300 HIS B N 1
ATOM 5740 C CA . HIS B 1 300 ? -19.859 -34.812 -10.68 1 97.62 300 HIS B CA 1
ATOM 5741 C C . HIS B 1 300 ? -18.344 -34.594 -10.703 1 97.62 300 HIS B C 1
ATOM 5743 O O . HIS B 1 300 ? -17.656 -34.906 -9.727 1 97.62 300 HIS B O 1
ATOM 5749 N N . ILE B 1 301 ? -17.781 -34.094 -11.836 1 98.75 301 ILE B N 1
ATOM 5750 C CA . ILE B 1 301 ? -16.359 -33.781 -11.961 1 98.75 301 ILE B CA 1
ATOM 5751 C C . ILE B 1 301 ? -16.203 -32.281 -12.211 1 98.75 301 ILE B C 1
ATOM 5753 O O . ILE B 1 301 ? -16.766 -31.734 -13.172 1 98.75 301 ILE B O 1
ATOM 5757 N N . TYR B 1 302 ? -15.492 -31.547 -11.305 1 98.88 302 TYR B N 1
ATOM 5758 C CA . TYR B 1 302 ? -15.18 -30.125 -11.398 1 98.88 302 TYR B CA 1
ATOM 5759 C C . TYR B 1 302 ? -13.719 -29.922 -11.773 1 98.88 302 TYR B C 1
ATOM 5761 O O . TYR B 1 302 ? -12.906 -30.844 -11.695 1 98.88 302 TYR B O 1
ATOM 5769 N N . ALA B 1 303 ? -13.391 -28.719 -12.234 1 98.94 303 ALA B N 1
ATOM 5770 C CA . ALA B 1 303 ? -12.008 -28.312 -12.492 1 98.94 303 ALA B CA 1
ATOM 5771 C C . ALA B 1 303 ? -11.812 -26.828 -12.211 1 98.94 303 ALA B C 1
ATOM 5773 O O . ALA B 1 303 ? -12.727 -26.031 -12.391 1 98.94 303 ALA B O 1
ATOM 5774 N N . CYS B 1 304 ? -10.656 -26.453 -11.75 1 98.75 304 CYS B N 1
ATOM 5775 C CA . CYS B 1 304 ? -10.367 -25.062 -11.406 1 98.75 304 CYS B CA 1
ATOM 5776 C C . CYS B 1 304 ? -8.867 -24.797 -11.438 1 98.75 304 CYS B C 1
ATOM 5778 O O . CYS B 1 304 ? -8.062 -25.734 -11.438 1 98.75 304 CYS B O 1
ATOM 5780 N N . GLY B 1 305 ? -8.5 -23.484 -11.492 1 98.31 305 GLY B N 1
ATOM 5781 C CA . GLY B 1 305 ? -7.109 -23.078 -11.547 1 98.31 305 GLY B CA 1
ATOM 5782 C C . GLY B 1 305 ? -6.535 -23.125 -12.953 1 98.31 305 GLY B C 1
ATOM 5783 O O . GLY B 1 305 ? -7.277 -23.047 -13.938 1 98.31 305 GLY B O 1
ATOM 5784 N N . ASP B 1 306 ? -5.277 -23.266 -13.031 1 98.38 306 ASP B N 1
ATOM 5785 C CA . ASP B 1 306 ? -4.586 -23.094 -14.312 1 98.38 306 ASP B CA 1
ATOM 5786 C C . ASP B 1 306 ? -4.918 -24.234 -15.266 1 98.38 306 ASP B C 1
ATOM 5788 O O . ASP B 1 306 ? -4.711 -24.125 -16.469 1 98.38 306 ASP B O 1
ATOM 5792 N N . VAL B 1 307 ? -5.43 -25.375 -14.789 1 98.75 307 VAL B N 1
ATOM 5793 C CA . VAL B 1 307 ? -5.707 -26.531 -15.633 1 98.75 307 VAL B CA 1
ATOM 5794 C C . VAL B 1 307 ? -6.859 -26.219 -16.578 1 98.75 307 VAL B C 1
ATOM 5796 O O . VAL B 1 307 ? -7.035 -26.891 -17.594 1 98.75 307 VAL B O 1
ATOM 5799 N N . ILE B 1 308 ? -7.676 -25.219 -16.25 1 98.5 308 ILE B N 1
ATOM 5800 C CA . ILE B 1 308 ? -8.805 -24.891 -17.109 1 98.5 308 ILE B CA 1
ATOM 5801 C C . ILE B 1 308 ? -8.406 -23.797 -18.094 1 98.5 308 ILE B C 1
ATOM 5803 O O . ILE B 1 308 ? -9.234 -23.328 -18.875 1 98.5 308 ILE B O 1
ATOM 5807 N N . GLY B 1 309 ? -7.145 -23.391 -18.047 1 97.06 309 GLY B N 1
ATOM 5808 C CA . GLY B 1 309 ? -6.652 -22.344 -18.922 1 97.06 309 GLY B CA 1
ATOM 5809 C C . GLY B 1 309 ? -7.066 -20.953 -18.5 1 97.06 309 GLY B C 1
ATOM 5810 O O . GLY B 1 309 ? -7.117 -20.656 -17.297 1 97.06 309 GLY B O 1
ATOM 5811 N N . GLY B 1 310 ? -7.168 -20.031 -19.375 1 92.19 310 GLY B N 1
ATOM 5812 C CA . GLY B 1 310 ? -7.555 -18.656 -19.062 1 92.19 310 GLY B CA 1
ATOM 5813 C C . GLY B 1 310 ? -6.484 -17.891 -18.312 1 92.19 310 GLY B C 1
ATOM 5814 O O . GLY B 1 310 ? -5.297 -18.031 -18.609 1 92.19 310 GLY B O 1
ATOM 5815 N N . ILE B 1 311 ? -6.938 -16.984 -17.391 1 92.19 311 ILE B N 1
ATOM 5816 C CA . ILE B 1 311 ? -6.027 -16.172 -16.594 1 92.19 311 ILE B CA 1
ATOM 5817 C C . ILE B 1 311 ? -5.344 -17.047 -15.547 1 92.19 311 ILE B C 1
ATOM 5819 O O . ILE B 1 311 ? -6.012 -17.688 -14.727 1 92.19 311 ILE B O 1
ATOM 5823 N N . GLN B 1 312 ? -4.156 -17.141 -15.625 1 94.88 312 GLN B N 1
ATOM 5824 C CA . GLN B 1 312 ? -3.408 -18.047 -14.766 1 94.88 312 GLN B CA 1
ATOM 5825 C C . GLN B 1 312 ? -2.717 -17.297 -13.633 1 94.88 312 GLN B C 1
ATOM 5827 O O . GLN B 1 312 ? -1.49 -17.172 -13.625 1 94.88 312 GLN B O 1
ATOM 5832 N N . LEU B 1 313 ? -3.486 -16.828 -12.688 1 96.5 313 LEU B N 1
ATOM 5833 C CA . LEU B 1 313 ? -3.055 -16.109 -11.492 1 96.5 313 LEU B CA 1
ATOM 5834 C C . LEU B 1 313 ? -3.498 -16.844 -10.227 1 96.5 313 LEU B C 1
ATOM 5836 O O . LEU B 1 313 ? -4.629 -17.328 -10.156 1 96.5 313 LEU B O 1
ATOM 5840 N N . ALA B 1 314 ? -2.613 -16.891 -9.25 1 97.31 314 ALA B N 1
ATOM 5841 C CA . ALA B 1 314 ? -2.865 -17.656 -8.031 1 97.31 314 ALA B CA 1
ATOM 5842 C C . ALA B 1 314 ? -4.137 -17.188 -7.332 1 97.31 314 ALA B C 1
ATOM 5844 O O . ALA B 1 314 ? -4.922 -18 -6.848 1 97.31 314 ALA B O 1
ATOM 5845 N N . HIS B 1 315 ? -4.355 -15.867 -7.262 1 97.38 315 HIS B N 1
ATOM 5846 C CA . HIS B 1 315 ? -5.516 -15.352 -6.547 1 97.38 315 HIS B CA 1
ATOM 5847 C C . HIS B 1 315 ? -6.809 -15.672 -7.285 1 97.38 315 HIS B C 1
ATOM 5849 O O . HIS B 1 315 ? -7.855 -15.867 -6.664 1 97.38 315 HIS B O 1
ATOM 5855 N N . LEU B 1 316 ? -6.793 -15.719 -8.578 1 97.5 316 LEU B N 1
ATOM 5856 C CA . LEU B 1 316 ? -7.977 -16.203 -9.281 1 97.5 316 LEU B CA 1
ATOM 5857 C C . LEU B 1 316 ? -8.18 -17.688 -9.031 1 97.5 316 LEU B C 1
ATOM 5859 O O . LEU B 1 316 ? -9.312 -18.156 -8.852 1 97.5 316 LEU B O 1
ATOM 5863 N N . ALA B 1 317 ? -7.062 -18.422 -9.047 1 98 317 ALA B N 1
ATOM 5864 C CA . ALA B 1 317 ? -7.133 -19.844 -8.75 1 98 317 ALA B CA 1
ATOM 5865 C C . ALA B 1 317 ? -7.742 -20.094 -7.371 1 98 317 ALA B C 1
ATOM 5867 O O . ALA B 1 317 ? -8.523 -21.031 -7.191 1 98 317 ALA B O 1
ATOM 5868 N N . PHE B 1 318 ? -7.359 -19.266 -6.332 1 97.56 318 PHE B N 1
ATOM 5869 C CA . PHE B 1 318 ? -7.992 -19.359 -5.02 1 97.56 318 PHE B CA 1
ATOM 5870 C C . PHE B 1 318 ? -9.508 -19.234 -5.137 1 97.56 318 PHE B C 1
ATOM 5872 O O . PHE B 1 318 ? -10.242 -20.047 -4.586 1 97.56 318 PHE B O 1
ATOM 5879 N N . HIS B 1 319 ? -9.945 -18.219 -5.852 1 97.38 319 HIS B N 1
ATOM 5880 C CA . HIS B 1 319 ? -11.367 -17.922 -6.02 1 97.38 319 HIS B CA 1
ATOM 5881 C C . HIS B 1 319 ? -12.086 -19.062 -6.711 1 97.38 319 HIS B C 1
ATOM 5883 O O . HIS B 1 319 ? -13.148 -19.5 -6.258 1 97.38 319 HIS B O 1
ATOM 5889 N N . GLU B 1 320 ? -11.492 -19.562 -7.773 1 98.31 320 GLU B N 1
ATOM 5890 C CA . GLU B 1 320 ? -12.07 -20.688 -8.516 1 98.31 320 GLU B CA 1
ATOM 5891 C C . GLU B 1 320 ? -12.125 -21.953 -7.656 1 98.31 320 GLU B C 1
ATOM 5893 O O . GLU B 1 320 ? -13.07 -22.734 -7.75 1 98.31 320 GLU B O 1
ATOM 5898 N N . GLY B 1 321 ? -11.047 -22.141 -6.875 1 98.5 321 GLY B N 1
ATOM 5899 C CA . GLY B 1 321 ? -11.047 -23.266 -5.938 1 98.5 321 GLY B CA 1
ATOM 5900 C C . GLY B 1 321 ? -12.172 -23.188 -4.93 1 98.5 321 GLY B C 1
ATOM 5901 O O . GLY B 1 321 ? -12.805 -24.203 -4.625 1 98.5 321 GLY B O 1
ATOM 5902 N N . GLU B 1 322 ? -12.406 -22.047 -4.406 1 97.62 322 GLU B N 1
ATOM 5903 C CA . GLU B 1 322 ? -13.508 -21.844 -3.475 1 97.62 322 GLU B CA 1
ATOM 5904 C C . GLU B 1 322 ? -14.852 -22.172 -4.129 1 97.62 322 GLU B C 1
ATOM 5906 O O . GLU B 1 322 ? -15.703 -22.828 -3.525 1 97.62 322 GLU B O 1
ATOM 5911 N N . VAL B 1 323 ? -15.047 -21.672 -5.344 1 98.06 323 VAL B N 1
ATOM 5912 C CA . VAL B 1 323 ? -16.281 -21.906 -6.086 1 98.06 323 VAL B CA 1
ATOM 5913 C C . VAL B 1 323 ? -16.469 -23.391 -6.344 1 98.06 323 VAL B C 1
ATOM 5915 O O . VAL B 1 323 ? -17.531 -23.953 -6.082 1 98.06 323 VAL B O 1
ATOM 5918 N N . ALA B 1 324 ? -15.391 -24.062 -6.812 1 98.69 324 ALA B N 1
ATOM 5919 C CA . ALA B 1 324 ? -15.445 -25.484 -7.09 1 98.69 324 ALA B CA 1
ATOM 5920 C C . ALA B 1 324 ? -15.766 -26.281 -5.824 1 98.69 324 ALA B C 1
ATOM 5922 O O . ALA B 1 324 ? -16.609 -27.172 -5.836 1 98.69 324 ALA B O 1
ATOM 5923 N N . GLY B 1 325 ? -15.07 -25.953 -4.711 1 98.44 325 GLY B N 1
ATOM 5924 C CA . GLY B 1 325 ? -15.305 -26.625 -3.443 1 98.44 325 GLY B CA 1
ATOM 5925 C C . GLY B 1 325 ? -16.734 -26.469 -2.941 1 98.44 325 GLY B C 1
ATOM 5926 O O . GLY B 1 325 ? -17.344 -27.438 -2.504 1 98.44 325 GLY B O 1
ATOM 5927 N N . THR B 1 326 ? -17.203 -25.266 -3.031 1 97.56 326 THR B N 1
ATOM 5928 C CA . THR B 1 326 ? -18.578 -24.969 -2.594 1 97.56 326 THR B CA 1
ATOM 5929 C C . THR B 1 326 ? -19.578 -25.75 -3.438 1 97.56 326 THR B C 1
ATOM 5931 O O . THR B 1 326 ? -20.5 -26.375 -2.9 1 97.56 326 THR B O 1
ATOM 5934 N N . ASN B 1 327 ? -19.391 -25.672 -4.73 1 98.25 327 ASN B N 1
ATOM 5935 C CA . ASN B 1 327 ? -20.375 -26.281 -5.637 1 98.25 327 ASN B CA 1
ATOM 5936 C C . ASN B 1 327 ? -20.312 -27.797 -5.602 1 98.25 327 ASN B C 1
ATOM 5938 O O . ASN B 1 327 ? -21.328 -28.469 -5.766 1 98.25 327 ASN B O 1
ATOM 5942 N N . ALA B 1 328 ? -19.125 -28.375 -5.387 1 98.25 328 ALA B N 1
ATOM 5943 C CA . ALA B 1 328 ? -18.984 -29.812 -5.203 1 98.25 328 ALA B CA 1
ATOM 5944 C C . ALA B 1 328 ? -19.781 -30.281 -3.99 1 98.25 328 ALA B C 1
ATOM 5946 O O . ALA B 1 328 ? -20.172 -31.453 -3.906 1 98.25 328 ALA B O 1
ATOM 5947 N N . CYS B 1 329 ? -20.062 -29.406 -3.041 1 97.69 329 CYS B N 1
ATOM 5948 C CA . CYS B 1 329 ? -20.828 -29.734 -1.841 1 97.69 329 CYS B CA 1
ATOM 5949 C C . CYS B 1 329 ? -22.297 -29.359 -2.01 1 97.69 329 CYS B C 1
ATOM 5951 O O . CYS B 1 329 ? -23.047 -29.344 -1.037 1 97.69 329 CYS B O 1
ATOM 5953 N N . GLY B 1 330 ? -22.719 -29 -3.145 1 96.75 330 GLY B N 1
ATOM 5954 C CA . GLY B 1 330 ? -24.125 -28.75 -3.414 1 96.75 330 GLY B CA 1
ATOM 5955 C C . GLY B 1 330 ? -24.469 -27.281 -3.463 1 96.75 330 GLY B C 1
ATOM 5956 O O . GLY B 1 330 ? -25.656 -26.922 -3.518 1 96.75 330 GLY B O 1
ATOM 5957 N N . GLY B 1 331 ? -23.438 -26.453 -3.514 1 96.12 331 GLY B N 1
ATOM 5958 C CA . GLY B 1 331 ? -23.688 -25.016 -3.645 1 96.12 331 GLY B CA 1
ATOM 5959 C C . GLY B 1 331 ? -23.938 -24.578 -5.078 1 96.12 331 GLY B C 1
ATOM 5960 O O . GLY B 1 331 ? -24.078 -25.422 -5.969 1 96.12 331 GLY B O 1
ATOM 5961 N N . SER B 1 332 ? -24.078 -23.219 -5.301 1 96.06 332 SER B N 1
ATOM 5962 C CA . SER B 1 332 ? -24.375 -22.688 -6.629 1 96.06 332 SER B CA 1
ATOM 5963 C C . SER B 1 332 ? -23.641 -21.375 -6.863 1 96.06 332 SER B C 1
ATOM 5965 O O . SER B 1 332 ? -24.203 -20.438 -7.434 1 96.06 332 SER B O 1
ATOM 5967 N N . GLN B 1 333 ? -22.422 -21.344 -6.453 1 96 333 GLN B N 1
ATOM 5968 C CA . GLN B 1 333 ? -21.625 -20.125 -6.625 1 96 333 GLN B CA 1
ATOM 5969 C C . GLN B 1 333 ? -21.078 -20.031 -8.047 1 96 333 GLN B C 1
ATOM 5971 O O . GLN B 1 333 ? -20.891 -21.047 -8.719 1 96 333 G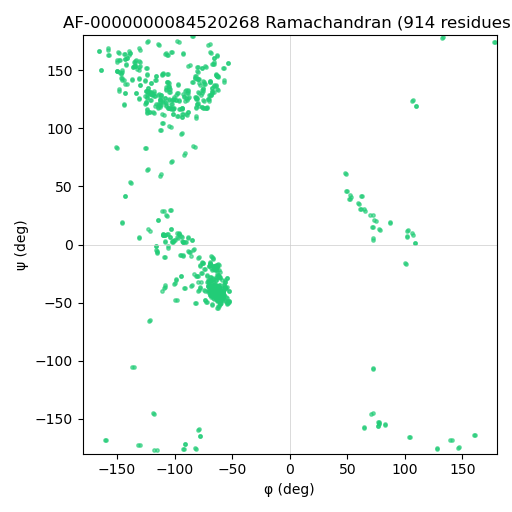LN B O 1
ATOM 5976 N N . GLN B 1 334 ? -20.844 -18.797 -8.523 1 96.56 334 GLN B N 1
ATOM 5977 C CA . GLN B 1 334 ? -20.234 -18.531 -9.82 1 96.56 334 GLN B CA 1
ATOM 5978 C C . GLN B 1 334 ? -18.891 -17.812 -9.672 1 96.56 334 GLN B C 1
ATOM 5980 O O . GLN B 1 334 ? -18.75 -16.953 -8.797 1 96.56 334 GLN B O 1
ATOM 5985 N N . ALA B 1 335 ? -18 -18.188 -10.484 1 94.62 335 ALA B N 1
ATOM 5986 C CA . ALA B 1 335 ? -16.703 -17.5 -10.5 1 94.62 335 ALA B CA 1
ATOM 5987 C C . ALA B 1 335 ? -16.828 -16.141 -11.188 1 94.62 335 ALA B C 1
ATOM 5989 O O . ALA B 1 335 ? -17.5 -16.016 -12.219 1 94.62 335 ALA B O 1
ATOM 5990 N N . HIS B 1 336 ? -16.234 -15.086 -10.578 1 89.06 336 HIS B N 1
ATOM 5991 C CA . HIS B 1 336 ? -16.203 -13.727 -11.109 1 89.06 336 HIS B CA 1
ATOM 5992 C C . HIS B 1 336 ? -14.797 -13.312 -11.492 1 89.06 336 HIS B C 1
ATOM 5994 O O . HIS B 1 336 ? -13.875 -13.391 -10.68 1 89.06 336 HIS B O 1
ATOM 6000 N N . SER B 1 337 ? -14.641 -12.906 -12.727 1 86.25 337 SER B N 1
ATOM 6001 C CA . SER B 1 337 ? -13.289 -12.578 -13.172 1 86.25 337 SER B CA 1
ATOM 6002 C C . SER B 1 337 ? -13.195 -11.133 -13.656 1 86.25 337 SER B C 1
ATOM 6004 O O . SER B 1 337 ? -12.203 -10.742 -14.266 1 86.25 337 SER B O 1
ATOM 6006 N N . ARG B 1 338 ? -14.227 -10.367 -13.375 1 85.88 338 ARG B N 1
ATOM 6007 C CA . ARG B 1 338 ? -14.258 -8.992 -13.875 1 85.88 338 ARG B CA 1
ATOM 6008 C C . ARG B 1 338 ? -13.195 -8.141 -13.188 1 85.88 338 ARG B C 1
ATOM 6010 O O . ARG B 1 338 ? -12.547 -7.309 -13.828 1 85.88 338 ARG B O 1
ATOM 6017 N N . ALA B 1 339 ? -13.016 -8.273 -11.906 1 95.94 339 ALA B N 1
ATOM 6018 C CA . ALA B 1 339 ? -12.094 -7.445 -11.133 1 95.94 339 ALA B CA 1
ATOM 6019 C C . ALA B 1 339 ? -10.922 -8.273 -10.609 1 95.94 339 ALA B C 1
ATOM 6021 O O . ALA B 1 339 ? -10.68 -8.32 -9.406 1 95.94 339 ALA B O 1
ATOM 6022 N N . VAL B 1 340 ? -10.172 -8.883 -11.539 1 97.94 340 VAL B N 1
ATOM 6023 C CA . VAL B 1 340 ? -8.984 -9.648 -11.18 1 97.94 340 VAL B CA 1
ATOM 6024 C C . VAL B 1 340 ? -7.738 -8.781 -11.344 1 97.94 340 VAL B C 1
ATOM 6026 O O . VAL B 1 340 ? -7.367 -8.422 -12.461 1 97.94 340 VAL B O 1
ATOM 6029 N N . PRO B 1 341 ? -7.109 -8.414 -10.234 1 98.38 341 PRO B N 1
ATOM 6030 C CA . PRO B 1 341 ? -5.898 -7.602 -10.383 1 98.38 341 PRO B CA 1
ATOM 6031 C C . PRO B 1 341 ? -4.734 -8.375 -10.992 1 98.38 341 PRO B C 1
ATOM 6033 O O . PRO B 1 341 ? -4.559 -9.562 -10.695 1 98.38 341 PRO B O 1
ATOM 6036 N N . ARG B 1 342 ? -4.016 -7.738 -11.852 1 97.81 342 ARG B N 1
ATOM 6037 C CA . ARG B 1 342 ? -2.789 -8.258 -12.438 1 97.81 342 ARG B CA 1
ATOM 6038 C C . ARG B 1 342 ? -1.565 -7.539 -11.883 1 97.81 342 ARG B C 1
ATOM 6040 O O . ARG B 1 342 ? -1.452 -6.316 -12 1 97.81 342 ARG B O 1
ATOM 6047 N N . CYS B 1 343 ? -0.71 -8.297 -11.312 1 98.44 343 CYS B N 1
ATOM 6048 C CA . CYS B 1 343 ? 0.464 -7.715 -10.68 1 98.44 343 CYS B CA 1
ATOM 6049 C C . CYS B 1 343 ? 1.747 -8.258 -11.297 1 98.44 343 CYS B C 1
ATOM 6051 O O . CYS B 1 343 ? 1.869 -9.461 -11.531 1 98.44 343 CYS B O 1
ATOM 6053 N N . ILE B 1 344 ? 2.631 -7.43 -11.633 1 98.62 344 ILE B N 1
ATOM 6054 C CA . ILE B 1 344 ? 3.969 -7.734 -12.125 1 98.62 344 ILE B CA 1
ATOM 6055 C C . ILE B 1 344 ? 5.016 -7.172 -11.172 1 98.62 344 ILE B C 1
ATOM 6057 O O . ILE B 1 344 ? 5.145 -5.953 -11.031 1 98.62 344 ILE B O 1
ATOM 6061 N N . TYR B 1 345 ? 5.723 -8.094 -10.547 1 98.12 345 TYR B N 1
ATOM 6062 C CA . TYR B 1 345 ? 6.625 -7.727 -9.461 1 98.12 345 TYR B CA 1
ATOM 6063 C C . TYR B 1 345 ? 8.023 -7.438 -9.992 1 98.12 345 TYR B C 1
ATOM 6065 O O . TYR B 1 345 ? 8.906 -8.297 -9.922 1 98.12 345 TYR B O 1
ATOM 6073 N N . THR B 1 346 ? 8.195 -6.289 -10.539 1 98 346 THR B N 1
ATOM 6074 C CA . THR B 1 346 ? 9.453 -5.723 -11.031 1 98 346 THR B CA 1
ATOM 6075 C C . THR B 1 346 ? 9.797 -4.449 -10.266 1 98 346 THR B C 1
ATOM 6077 O O . THR B 1 346 ? 9.164 -4.129 -9.258 1 98 346 THR B O 1
ATOM 6080 N N . TRP B 1 347 ? 10.898 -3.826 -10.688 1 96.88 347 TRP B N 1
ATOM 6081 C CA . TRP B 1 347 ? 11.117 -2.436 -10.305 1 96.88 347 TRP B CA 1
ATOM 6082 C C . TRP B 1 347 ? 11.234 -1.548 -11.539 1 96.88 347 TRP B C 1
ATOM 6084 O O . TRP B 1 347 ? 12.086 -1.783 -12.398 1 96.88 347 TRP B O 1
ATOM 6094 N N . PRO B 1 348 ? 10.352 -0.445 -11.641 1 98.19 348 PRO B N 1
ATOM 6095 C CA . PRO B 1 348 ? 9.195 -0.293 -10.75 1 98.19 348 PRO B CA 1
ATOM 6096 C C . PRO B 1 348 ? 8.172 -1.417 -10.906 1 98.19 348 PRO B C 1
ATOM 6098 O O . PRO B 1 348 ? 8.289 -2.236 -11.828 1 98.19 348 PRO B O 1
ATOM 6101 N N . GLU B 1 349 ? 7.301 -1.566 -9.93 1 98.75 349 GLU B N 1
ATOM 6102 C CA . GLU B 1 349 ? 6.223 -2.545 -10.031 1 98.75 349 GLU B CA 1
ATOM 6103 C C . GLU B 1 349 ? 5.148 -2.084 -11.016 1 98.75 349 GLU B C 1
ATOM 6105 O O . GLU B 1 349 ? 5.023 -0.888 -11.289 1 98.75 349 GLU B O 1
ATOM 6110 N N . VAL B 1 350 ? 4.484 -3.016 -11.578 1 98.81 350 VAL B N 1
ATOM 6111 C CA . VAL B 1 350 ? 3.34 -2.754 -12.453 1 98.81 350 VAL B CA 1
ATOM 6112 C C . VAL B 1 350 ? 2.117 -3.512 -11.938 1 98.81 350 VAL B C 1
ATOM 6114 O O . VAL B 1 350 ? 2.217 -4.684 -11.57 1 98.81 350 VAL B O 1
ATOM 6117 N N . ALA B 1 351 ? 1.011 -2.854 -11.844 1 98.81 351 ALA B N 1
ATOM 6118 C CA . ALA B 1 351 ? -0.237 -3.504 -11.453 1 98.81 351 ALA B CA 1
ATOM 6119 C C . ALA B 1 351 ? -1.431 -2.871 -12.164 1 98.81 351 ALA B C 1
ATOM 6121 O O . ALA B 1 351 ? -1.457 -1.659 -12.383 1 98.81 351 ALA B O 1
ATOM 6122 N N . SER B 1 352 ? -2.375 -3.672 -12.523 1 98.62 352 SER B N 1
ATOM 6123 C CA . SER B 1 352 ? -3.551 -3.17 -13.227 1 98.62 352 SER B CA 1
ATOM 6124 C C . SER B 1 352 ? -4.793 -3.98 -12.875 1 98.62 352 SER B C 1
ATOM 6126 O O . SER B 1 352 ? -4.691 -5.109 -12.391 1 98.62 352 SER B O 1
ATOM 6128 N N . VAL B 1 353 ? -5.918 -3.438 -13.07 1 98.62 353 VAL B N 1
ATOM 6129 C CA . VAL B 1 353 ? -7.211 -4.094 -12.906 1 98.62 353 VAL B CA 1
ATOM 6130 C C . VAL B 1 353 ? -8.227 -3.48 -13.867 1 98.62 353 VAL B C 1
ATOM 6132 O O . VAL B 1 353 ? -8.125 -2.303 -14.219 1 98.62 353 VAL B O 1
ATOM 6135 N N . GLY B 1 354 ? -9.195 -4.312 -14.312 1 98.06 354 GLY B N 1
ATOM 6136 C CA . GLY B 1 354 ? -10.156 -3.836 -15.289 1 98.06 354 GLY B CA 1
ATOM 6137 C C . GLY B 1 354 ? -9.602 -3.785 -16.703 1 98.06 354 GLY B C 1
ATOM 6138 O O . GLY B 1 354 ? -8.719 -4.574 -17.062 1 98.06 354 GLY B O 1
ATOM 6139 N N . LEU B 1 355 ? -10.133 -2.936 -17.484 1 97.75 355 LEU B N 1
ATOM 6140 C CA . LEU B 1 355 ? -9.781 -2.873 -18.906 1 97.75 355 LEU B CA 1
ATOM 6141 C C . LEU B 1 355 ? -8.523 -2.037 -19.109 1 97.75 355 LEU B C 1
ATOM 6143 O O . LEU B 1 355 ? -8.328 -1.025 -18.438 1 97.75 355 LEU B O 1
ATOM 6147 N N . THR B 1 356 ? -7.68 -2.479 -19.984 1 97.38 356 THR B N 1
ATOM 6148 C CA . THR B 1 356 ? -6.656 -1.59 -20.516 1 97.38 356 THR B CA 1
ATOM 6149 C C . THR B 1 356 ? -7.277 -0.509 -21.391 1 97.38 356 THR B C 1
ATOM 6151 O O . THR B 1 356 ? -8.453 -0.598 -21.766 1 97.38 356 THR B O 1
ATOM 6154 N N . GLU B 1 357 ? -6.449 0.527 -21.656 1 97.81 357 GLU B N 1
ATOM 6155 C CA . GLU B 1 357 ? -6.961 1.563 -22.547 1 97.81 357 GLU B CA 1
ATOM 6156 C C . GLU B 1 357 ? -7.355 0.979 -23.906 1 97.81 357 GLU B C 1
ATOM 6158 O O . GLU B 1 357 ? -8.406 1.322 -24.453 1 97.81 357 GLU B O 1
ATOM 6163 N N . ARG B 1 358 ? -6.527 0.074 -24.391 1 95.62 358 ARG B N 1
ATOM 6164 C CA . ARG B 1 358 ? -6.793 -0.572 -25.672 1 95.62 358 ARG B CA 1
ATOM 6165 C C . ARG B 1 358 ? -8.109 -1.334 -25.641 1 95.62 358 ARG B C 1
ATOM 6167 O O . ARG B 1 358 ? -8.945 -1.183 -26.547 1 95.62 358 ARG B O 1
ATOM 6174 N N . GLN B 1 359 ? -8.344 -2.129 -24.656 1 96.12 359 GLN B N 1
ATOM 6175 C CA . GLN B 1 359 ? -9.57 -2.904 -24.5 1 96.12 359 GLN B CA 1
ATOM 6176 C C . GLN B 1 359 ? -10.781 -1.989 -24.328 1 96.12 359 GLN B C 1
ATOM 6178 O O . GLN B 1 359 ? -11.852 -2.256 -24.891 1 96.12 359 GLN B O 1
ATOM 6183 N N . ALA B 1 360 ? -10.633 -0.911 -23.547 1 97.31 360 ALA B N 1
ATOM 6184 C CA . ALA B 1 360 ? -11.719 0.026 -23.281 1 97.31 360 ALA B CA 1
ATOM 6185 C C . ALA B 1 360 ? -12.156 0.727 -24.562 1 97.31 360 ALA B C 1
ATOM 6187 O O . ALA B 1 360 ? -13.352 0.883 -24.828 1 97.31 360 ALA B O 1
ATOM 6188 N N . ARG B 1 361 ? -11.211 1.133 -25.344 1 96.81 361 ARG B N 1
ATOM 6189 C CA . ARG B 1 361 ? -11.523 1.801 -26.594 1 96.81 361 ARG B CA 1
ATOM 6190 C C . ARG B 1 361 ? -12.203 0.844 -27.562 1 96.81 361 ARG B C 1
ATOM 6192 O O . ARG B 1 361 ? -13.078 1.251 -28.344 1 96.81 361 ARG B O 1
ATOM 6199 N N . GLN B 1 362 ? -11.812 -0.427 -27.578 1 95.62 362 GLN B N 1
ATOM 6200 C CA . GLN B 1 362 ? -12.445 -1.438 -28.422 1 95.62 362 GLN B CA 1
ATOM 6201 C C . GLN B 1 362 ? -13.898 -1.661 -28.016 1 95.62 362 GLN B C 1
ATOM 6203 O O . GLN B 1 362 ? -14.773 -1.852 -28.85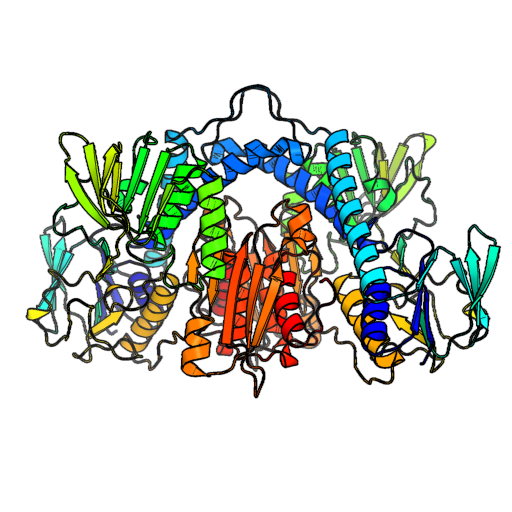9 1 95.62 362 GLN B O 1
ATOM 6208 N N . GLN B 1 363 ? -14.172 -1.578 -26.766 1 94 363 GLN B N 1
ATOM 6209 C CA . GLN B 1 363 ? -15.484 -1.937 -26.234 1 94 363 GLN B CA 1
ATOM 6210 C C . GLN B 1 363 ? -16.406 -0.722 -26.188 1 94 363 GLN B C 1
ATOM 6212 O O . GLN B 1 363 ? -17.609 -0.847 -26.406 1 94 363 GLN B O 1
ATOM 6217 N N . TYR B 1 364 ? -15.836 0.437 -25.859 1 93.88 364 TYR B N 1
ATOM 6218 C CA . TYR B 1 364 ? -16.688 1.585 -25.562 1 93.88 364 TYR B CA 1
ATOM 6219 C C . TYR B 1 364 ? -16.469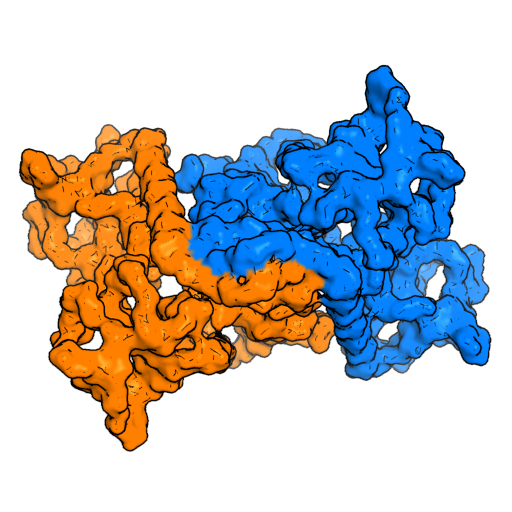 2.703 -26.578 1 93.88 364 TYR B C 1
ATOM 6221 O O . TYR B 1 364 ? -17.219 3.682 -26.594 1 93.88 364 TYR B O 1
ATOM 6229 N N . GLY B 1 365 ? -15.562 2.586 -27.469 1 93.75 365 GLY B N 1
ATOM 6230 C CA . GLY B 1 365 ? -15.211 3.684 -28.344 1 93.75 365 GLY B CA 1
ATOM 6231 C C . GLY B 1 365 ? -14.453 4.797 -27.656 1 93.75 365 GLY B C 1
ATOM 6232 O O . GLY B 1 365 ? -13.336 4.594 -27.188 1 93.75 365 GLY B O 1
ATOM 6233 N N . ASP B 1 366 ? -15.203 5.871 -27.484 1 93.06 366 ASP B N 1
ATOM 6234 C CA . ASP B 1 366 ? -14.562 7.012 -26.844 1 93.06 366 ASP B CA 1
ATOM 6235 C C . ASP B 1 366 ? -14.516 6.836 -25.328 1 93.06 366 ASP B C 1
ATOM 6237 O O . ASP B 1 366 ? -15.516 6.453 -24.703 1 93.06 366 ASP B O 1
ATOM 6241 N N . VAL B 1 367 ? -13.32 6.941 -24.719 1 96.75 367 VAL B N 1
ATOM 6242 C CA . VAL B 1 367 ? -13.125 6.871 -23.266 1 96.75 367 VAL B CA 1
ATOM 6243 C C . VAL B 1 367 ? -12.266 8.039 -22.797 1 96.75 367 VAL B C 1
ATOM 6245 O O . VAL B 1 367 ? -11.562 8.664 -23.609 1 96.75 367 VAL B O 1
ATOM 6248 N N . GLN B 1 368 ? -12.375 8.367 -21.547 1 96.38 368 GLN B N 1
ATOM 6249 C CA . GLN B 1 368 ? -11.531 9.383 -20.938 1 96.38 368 GLN B CA 1
ATOM 6250 C C . GLN B 1 368 ? -10.359 8.742 -20.188 1 96.38 368 GLN B C 1
ATOM 6252 O O . GLN B 1 368 ? -10.539 7.762 -19.469 1 96.38 368 GLN B O 1
ATOM 6257 N N . VAL B 1 369 ? -9.164 9.242 -20.469 1 97.81 369 VAL B N 1
ATOM 6258 C CA . VAL B 1 369 ? -7.961 8.773 -19.781 1 97.81 369 VAL B CA 1
ATOM 6259 C C . VAL B 1 369 ? -7.395 9.891 -18.906 1 97.81 369 VAL B C 1
ATOM 6261 O O . VAL B 1 369 ? -7.199 11.016 -19.375 1 97.81 369 VAL B O 1
ATOM 6264 N N . SER B 1 370 ? -7.211 9.648 -17.641 1 97.44 370 SER B N 1
ATOM 6265 C CA . SER B 1 370 ? -6.574 10.578 -16.719 1 97.44 370 SER B CA 1
ATOM 6266 C C . SER B 1 370 ? -5.391 9.93 -16 1 97.44 370 SER B C 1
ATOM 6268 O O . SER B 1 370 ? -5.34 8.711 -15.859 1 97.44 370 SER B O 1
ATOM 6270 N N . GLU B 1 371 ? -4.418 10.75 -15.617 1 98.25 371 GLU B N 1
ATOM 6271 C CA . GLU B 1 371 ? -3.184 10.211 -15.047 1 98.25 371 GLU B CA 1
ATOM 6272 C C . GLU B 1 371 ? -2.668 11.109 -13.922 1 98.25 371 GLU B C 1
ATOM 6274 O O . GLU B 1 371 ? -3.051 12.273 -13.82 1 98.25 371 GLU B O 1
ATOM 6279 N N . PHE B 1 372 ? -1.843 10.609 -13.055 1 98.38 372 PHE B N 1
ATOM 6280 C CA . PHE B 1 372 ? -1.111 11.32 -12.016 1 98.38 372 PHE B CA 1
ATOM 6281 C C . PHE B 1 372 ? 0.275 10.719 -11.82 1 98.38 372 PHE B C 1
ATOM 6283 O O . PHE B 1 372 ? 0.405 9.531 -11.508 1 98.38 372 PHE B O 1
ATOM 6290 N N . PRO B 1 373 ? 1.317 11.484 -12 1 98.38 373 PRO B N 1
ATOM 6291 C CA . PRO B 1 373 ? 2.684 10.969 -11.891 1 98.38 373 PRO B CA 1
ATOM 6292 C C . PRO B 1 373 ? 3.17 10.898 -10.445 1 98.38 373 PRO B C 1
ATOM 6294 O O . PRO B 1 373 ? 2.85 11.773 -9.633 1 98.38 373 PRO B O 1
ATOM 6297 N N . PHE B 1 374 ? 3.949 9.922 -10.125 1 98.5 374 PHE B N 1
ATOM 6298 C CA . PHE B 1 374 ? 4.504 9.789 -8.781 1 98.5 374 PHE B CA 1
ATOM 6299 C C . PHE B 1 374 ? 5.527 10.891 -8.508 1 98.5 374 PHE B C 1
ATOM 6301 O O . PHE B 1 374 ? 5.875 11.148 -7.355 1 98.5 374 PHE B O 1
ATOM 6308 N N . SER B 1 375 ? 6.02 11.547 -9.508 1 97.44 375 SER B N 1
ATOM 6309 C CA . SER B 1 375 ? 6.926 12.672 -9.328 1 97.44 375 SER B CA 1
ATOM 6310 C C . SER B 1 375 ? 6.227 13.844 -8.641 1 97.44 375 SER B C 1
ATOM 6312 O O . SER B 1 375 ? 6.883 14.727 -8.094 1 97.44 375 SER B O 1
ATOM 6314 N N . ALA B 1 376 ? 4.895 13.859 -8.641 1 96.56 376 ALA B N 1
ATOM 6315 C CA . ALA B 1 376 ? 4.113 14.906 -8 1 96.56 376 ALA B CA 1
ATOM 6316 C C . ALA B 1 376 ? 3.598 14.453 -6.637 1 96.56 376 ALA B C 1
ATOM 6318 O O . ALA B 1 376 ? 2.83 15.172 -5.984 1 96.56 376 ALA B O 1
ATOM 6319 N N . ASN B 1 377 ? 3.945 13.32 -6.211 1 97.19 377 ASN B N 1
ATOM 6320 C CA . ASN B 1 377 ? 3.496 12.75 -4.945 1 97.19 377 ASN B CA 1
ATOM 6321 C C . ASN B 1 377 ? 4.535 12.938 -3.846 1 97.19 377 ASN B C 1
ATOM 6323 O O . ASN B 1 377 ? 5.688 12.531 -3.996 1 97.19 377 ASN B O 1
ATOM 6327 N N . GLY B 1 378 ? 4.117 13.555 -2.752 1 97.19 378 GLY B N 1
ATOM 6328 C CA . GLY B 1 378 ? 5.027 13.859 -1.661 1 97.19 378 GLY B CA 1
ATOM 6329 C C . GLY B 1 378 ? 5.656 12.625 -1.046 1 97.19 378 GLY B C 1
ATOM 6330 O O . GLY B 1 378 ? 6.836 12.633 -0.691 1 97.19 378 GLY B O 1
ATOM 6331 N N . LYS B 1 379 ? 4.871 11.562 -0.837 1 98.19 379 LYS B N 1
ATOM 6332 C CA . LYS B 1 379 ? 5.41 10.328 -0.261 1 98.19 379 LYS B CA 1
ATOM 6333 C C . LYS B 1 379 ? 6.453 9.703 -1.184 1 98.19 379 LYS B C 1
ATOM 6335 O O . LYS B 1 379 ? 7.473 9.188 -0.719 1 98.19 379 LYS B O 1
ATOM 6340 N N . ALA B 1 380 ? 6.199 9.688 -2.508 1 98.31 380 ALA B N 1
ATOM 6341 C CA . ALA B 1 380 ? 7.176 9.188 -3.469 1 98.31 380 ALA B CA 1
ATOM 6342 C C . ALA B 1 380 ? 8.492 9.953 -3.375 1 98.31 380 ALA B C 1
ATOM 6344 O O . ALA B 1 380 ? 9.57 9.375 -3.525 1 98.31 380 ALA B O 1
ATOM 6345 N N . LEU B 1 381 ? 8.391 11.234 -3.146 1 97.81 381 LEU B N 1
ATOM 6346 C CA . LEU B 1 381 ? 9.578 12.062 -2.979 1 97.81 381 LEU B CA 1
ATOM 6347 C C . LEU B 1 381 ? 10.359 11.648 -1.737 1 97.81 381 LEU B C 1
ATOM 6349 O O . LEU B 1 381 ? 11.586 11.516 -1.785 1 97.81 381 LEU B O 1
ATOM 6353 N N . ILE B 1 382 ? 9.617 11.469 -0.641 1 98.25 382 ILE B N 1
ATOM 6354 C CA . ILE B 1 382 ? 10.25 11.055 0.607 1 98.25 382 ILE B CA 1
ATOM 6355 C C . ILE B 1 382 ? 10.977 9.719 0.402 1 98.25 382 ILE B C 1
ATOM 6357 O O . ILE B 1 382 ? 12.094 9.539 0.878 1 98.25 382 ILE B O 1
ATOM 6361 N N . LEU B 1 383 ? 10.367 8.805 -0.354 1 97.75 383 LEU B N 1
ATOM 6362 C CA . LEU B 1 383 ? 10.93 7.484 -0.604 1 97.75 383 LEU B CA 1
ATOM 6363 C C . LEU B 1 383 ? 12.062 7.559 -1.627 1 97.75 383 LEU B C 1
ATOM 6365 O O . LEU B 1 383 ? 12.82 6.598 -1.792 1 97.75 383 LEU B O 1
ATOM 6369 N N . GLN B 1 384 ? 12.141 8.68 -2.348 1 97.25 384 GLN B N 1
ATOM 6370 C CA . GLN B 1 384 ? 13.031 8.852 -3.49 1 97.25 384 GLN B CA 1
ATOM 6371 C C . GLN B 1 384 ? 12.727 7.82 -4.578 1 97.25 384 GLN B C 1
ATOM 6373 O O . GLN B 1 384 ? 13.648 7.238 -5.16 1 97.25 384 GLN B O 1
ATOM 6378 N N . GLU B 1 385 ? 11.516 7.5 -4.73 1 97.69 385 GLU B N 1
ATOM 6379 C CA . GLU B 1 385 ? 10.969 6.617 -5.754 1 97.69 385 GLU B CA 1
ATOM 6380 C C . GLU B 1 385 ? 9.852 7.305 -6.531 1 97.69 385 GLU B C 1
ATOM 6382 O O . GLU B 1 385 ? 8.664 7.047 -6.293 1 97.69 385 GLU B O 1
ATOM 6387 N N . GLN B 1 386 ? 10.242 8.086 -7.512 1 97.5 386 GLN B N 1
ATOM 6388 C CA . GLN B 1 386 ? 9.289 8.992 -8.141 1 97.5 386 GLN B CA 1
ATOM 6389 C C . GLN B 1 386 ? 8.93 8.523 -9.547 1 97.5 386 GLN B C 1
ATOM 6391 O O . GLN B 1 386 ? 8.133 9.164 -10.234 1 97.5 386 GLN B O 1
ATOM 6396 N N . ILE B 1 387 ? 9.453 7.383 -9.969 1 98.06 387 ILE B N 1
ATOM 6397 C CA . ILE B 1 387 ? 9.234 6.902 -11.328 1 98.06 387 ILE B CA 1
ATOM 6398 C C . ILE B 1 387 ? 7.809 6.375 -11.461 1 98.06 387 ILE B C 1
ATOM 6400 O O . ILE B 1 387 ? 7.305 5.695 -10.562 1 98.06 387 ILE B O 1
ATOM 6404 N N . GLY B 1 388 ? 7.211 6.727 -12.594 1 98.62 388 GLY B N 1
ATOM 6405 C CA . GLY B 1 388 ? 5.965 6.078 -12.961 1 98.62 388 GLY B CA 1
ATOM 6406 C C . GLY B 1 388 ? 4.746 6.957 -12.734 1 98.62 388 GLY B C 1
ATOM 6407 O O . GLY B 1 388 ? 4.867 8.18 -12.641 1 98.62 388 GLY B O 1
ATOM 6408 N N . LYS B 1 389 ? 3.549 6.316 -12.773 1 98.81 389 LYS B N 1
ATOM 6409 C CA . LYS B 1 389 ? 2.281 7.043 -12.727 1 98.81 389 LYS B CA 1
ATOM 6410 C C . LYS B 1 389 ? 1.119 6.098 -12.43 1 98.81 389 LYS B C 1
ATOM 6412 O O . LYS B 1 389 ? 1.287 4.879 -12.43 1 98.81 389 LYS B O 1
ATOM 6417 N N . VAL B 1 390 ? 0.041 6.688 -12.117 1 98.88 390 VAL B N 1
ATOM 6418 C CA . VAL B 1 390 ? -1.262 6.031 -12.109 1 98.88 390 VAL B CA 1
ATOM 6419 C C . VAL B 1 390 ? -2.068 6.473 -13.328 1 98.88 390 VAL B C 1
ATOM 6421 O O . VAL B 1 390 ? -2.066 7.652 -13.688 1 98.88 390 VAL B O 1
ATOM 6424 N N . LYS B 1 391 ? -2.674 5.57 -14.023 1 98.75 391 LYS B N 1
ATOM 6425 C CA . LYS B 1 391 ? -3.533 5.816 -15.172 1 98.75 391 LYS B CA 1
ATOM 6426 C C . LYS B 1 391 ? -4.938 5.27 -14.938 1 98.75 391 LYS B C 1
ATOM 6428 O O . LYS B 1 391 ? -5.102 4.121 -14.531 1 98.75 391 LYS B O 1
ATOM 6433 N N . VAL B 1 392 ? -5.961 6.055 -15.164 1 98.62 392 VAL B N 1
ATOM 6434 C CA . VAL B 1 392 ? -7.355 5.684 -14.945 1 98.62 392 VAL B CA 1
ATOM 6435 C C . VAL B 1 392 ? -8.148 5.848 -16.234 1 98.62 392 VAL B C 1
ATOM 6437 O O . VAL B 1 392 ? -8 6.852 -16.938 1 98.62 392 VAL B O 1
ATOM 6440 N N . ILE B 1 393 ? -8.922 4.844 -16.578 1 98.5 393 ILE B N 1
ATOM 6441 C CA . ILE B 1 393 ? -9.797 4.879 -17.75 1 98.5 393 ILE B CA 1
ATOM 6442 C C . ILE B 1 393 ? -11.25 4.984 -17.297 1 98.5 393 ILE B C 1
ATOM 6444 O O . ILE B 1 393 ? -11.719 4.176 -16.484 1 98.5 393 ILE B O 1
ATOM 6448 N N . THR B 1 394 ? -12.008 5.961 -17.766 1 97.31 394 THR B N 1
ATOM 6449 C CA . THR B 1 394 ? -13.398 6.203 -17.375 1 97.31 394 THR B CA 1
ATOM 6450 C C . THR B 1 394 ? -14.297 6.246 -18.609 1 97.31 394 THR B C 1
ATOM 6452 O O . THR B 1 394 ? -13.914 6.781 -19.656 1 97.31 394 THR B O 1
ATOM 6455 N N . GLU B 1 395 ? -15.492 5.684 -18.469 1 94.25 395 GLU B N 1
ATOM 6456 C CA . GLU B 1 395 ? -16.5 5.789 -19.531 1 94.25 395 GLU B CA 1
ATOM 6457 C C . GLU B 1 395 ? -17.125 7.176 -19.547 1 94.25 395 GLU B C 1
ATOM 6459 O O . GLU B 1 395 ? -17.391 7.762 -18.5 1 94.25 395 GLU B O 1
ATOM 6464 N N . PRO B 1 396 ? -17.375 7.723 -20.672 1 85.19 396 PRO B N 1
ATOM 6465 C CA . PRO B 1 396 ? -17.734 9.141 -20.766 1 85.19 396 PRO B CA 1
ATOM 6466 C C . PRO B 1 396 ? -19.172 9.414 -20.344 1 85.19 396 PRO B C 1
ATOM 6468 O O . PRO B 1 396 ? -19.484 10.523 -19.906 1 85.19 396 PRO B O 1
ATOM 6471 N N . SER B 1 397 ? -20.078 8.484 -20.406 1 90.12 397 SER B N 1
ATOM 6472 C CA . SER B 1 397 ? -21.5 8.773 -20.203 1 90.12 397 SER B CA 1
ATOM 6473 C C . SER B 1 397 ? -21.844 8.836 -18.719 1 90.12 397 SER B C 1
ATOM 6475 O O . SER B 1 397 ? -22.453 9.805 -18.266 1 90.12 397 SER B O 1
ATOM 6477 N N . PHE B 1 398 ? -21.453 7.848 -17.953 1 92.38 398 PHE B N 1
ATOM 6478 C CA . PHE B 1 398 ? -21.828 7.762 -16.547 1 92.38 398 PHE B CA 1
ATOM 6479 C C . PHE B 1 398 ? -20.609 7.855 -15.641 1 92.38 398 PHE B C 1
ATOM 6481 O O . PHE B 1 398 ? -20.734 7.773 -14.414 1 92.38 398 PHE B O 1
ATOM 6488 N N . GLN B 1 399 ? -19.453 7.969 -16.219 1 94.62 399 GLN B N 1
ATOM 6489 C CA . GLN B 1 399 ? -18.172 8.172 -15.547 1 94.62 399 GLN B CA 1
ATOM 6490 C C . GLN B 1 399 ? -17.812 6.977 -14.672 1 94.62 399 GLN B C 1
ATOM 6492 O O . GLN B 1 399 ? -17.266 7.141 -13.578 1 94.62 399 GLN B O 1
ATOM 6497 N N . GLU B 1 400 ? -18.266 5.852 -15.102 1 96.5 400 GLU B N 1
ATOM 6498 C CA . GLU B 1 400 ? -17.812 4.633 -14.445 1 96.5 400 GLU B CA 1
ATOM 6499 C C . GLU B 1 400 ? -16.312 4.406 -14.68 1 96.5 400 GLU B C 1
ATOM 6501 O O . GLU B 1 400 ? -15.82 4.613 -15.789 1 96.5 400 GLU B O 1
ATOM 6506 N N . ILE B 1 401 ? -15.617 4.027 -13.672 1 98.12 401 ILE B N 1
ATOM 6507 C CA . ILE B 1 401 ? -14.203 3.701 -13.812 1 98.12 401 ILE B CA 1
ATOM 6508 C C . ILE B 1 401 ? -14.047 2.291 -14.375 1 98.12 401 ILE B C 1
ATOM 6510 O O . ILE B 1 401 ? -14.477 1.315 -13.75 1 98.12 401 ILE B O 1
ATOM 6514 N N . LEU B 1 402 ? -13.375 2.17 -15.547 1 98 402 LEU B N 1
ATOM 6515 C CA . LEU B 1 402 ? -13.344 0.919 -16.297 1 98 402 LEU B CA 1
ATOM 6516 C C . LEU B 1 402 ? -12.047 0.162 -16.031 1 98 402 LEU B C 1
ATOM 6518 O O . LEU B 1 402 ? -12 -1.063 -16.156 1 98 402 LEU B O 1
ATOM 6522 N N . GLY B 1 403 ? -10.992 0.898 -15.75 1 98.44 403 GLY B N 1
ATOM 6523 C CA . GLY B 1 403 ? -9.688 0.292 -15.539 1 98.44 403 GLY B CA 1
ATOM 6524 C C . GLY B 1 403 ? -8.703 1.222 -14.859 1 98.44 403 GLY B C 1
ATOM 6525 O O . GLY B 1 403 ? -8.805 2.443 -14.984 1 98.44 403 GLY B O 1
ATOM 6526 N N . ILE B 1 404 ? -7.812 0.67 -14.125 1 98.75 404 ILE B N 1
ATOM 6527 C CA . ILE B 1 404 ? -6.742 1.391 -13.445 1 98.75 404 ILE B CA 1
ATOM 6528 C C . ILE B 1 404 ? -5.414 0.667 -13.664 1 98.75 404 ILE B C 1
ATOM 6530 O O . ILE B 1 404 ? -5.336 -0.556 -13.516 1 98.75 404 ILE B O 1
ATOM 6534 N N . SER B 1 405 ? -4.402 1.356 -14.07 1 98.88 405 SER B N 1
ATOM 6535 C CA . SER B 1 405 ? -3.039 0.848 -14.18 1 98.88 405 SER B CA 1
ATOM 6536 C C . SER B 1 405 ? -2.068 1.692 -13.359 1 98.88 405 SER B C 1
ATOM 6538 O O . SER B 1 405 ? -2.174 2.92 -13.336 1 98.88 405 SER B O 1
ATOM 6540 N N . ILE B 1 406 ? -1.238 1.05 -12.656 1 98.88 406 ILE B N 1
ATOM 6541 C CA . ILE B 1 406 ? -0.213 1.707 -11.859 1 98.88 406 ILE B CA 1
ATOM 6542 C C . ILE B 1 406 ? 1.165 1.179 -12.25 1 98.88 406 ILE B C 1
ATOM 6544 O O . ILE B 1 406 ? 1.372 -0.034 -12.328 1 98.88 406 ILE B O 1
ATOM 6548 N N . VAL B 1 407 ? 2.111 1.934 -12.586 1 98.88 407 VAL B N 1
ATOM 6549 C CA . VAL B 1 407 ? 3.533 1.624 -12.695 1 98.88 407 VAL B CA 1
ATOM 6550 C C . VAL B 1 407 ? 4.336 2.551 -11.789 1 98.88 407 VAL B C 1
ATOM 6552 O O . VAL B 1 407 ? 4.258 3.773 -11.914 1 98.88 407 VAL B O 1
ATOM 6555 N N . GLY B 1 408 ? 4.945 2.014 -10.812 1 98.75 408 GLY B N 1
ATOM 6556 C CA . GLY B 1 408 ? 5.637 2.822 -9.82 1 98.75 408 GLY B CA 1
ATOM 6557 C C . GLY B 1 408 ? 5.895 2.084 -8.523 1 98.75 408 GLY B C 1
ATOM 6558 O O . GLY B 1 408 ? 5.816 0.854 -8.477 1 98.75 408 GLY B O 1
ATOM 6559 N N . PRO B 1 409 ? 6.215 2.828 -7.465 1 98.38 409 PRO B N 1
ATOM 6560 C CA . PRO B 1 409 ? 6.508 2.188 -6.18 1 98.38 409 PRO B CA 1
ATOM 6561 C C . PRO B 1 409 ? 5.277 1.545 -5.547 1 98.38 409 PRO B C 1
ATOM 6563 O O . PRO B 1 409 ? 4.223 2.176 -5.461 1 98.38 409 PRO B O 1
ATOM 6566 N N . ARG B 1 410 ? 5.41 0.268 -5.168 1 98.19 410 ARG B N 1
ATOM 6567 C CA . ARG B 1 410 ? 4.43 -0.505 -4.41 1 98.19 410 ARG B CA 1
ATOM 6568 C C . ARG B 1 410 ? 3.115 -0.623 -5.176 1 98.19 410 ARG B C 1
ATOM 6570 O O . ARG B 1 410 ? 2.041 -0.65 -4.57 1 98.19 410 ARG B O 1
ATOM 6577 N N . ALA B 1 411 ? 3.225 -0.618 -6.461 1 98.81 411 ALA B N 1
ATOM 6578 C CA . ALA B 1 411 ? 2.039 -0.693 -7.309 1 98.81 411 ALA B CA 1
ATOM 6579 C C . ALA B 1 411 ? 1.191 -1.912 -6.961 1 98.81 411 ALA B C 1
ATOM 6581 O O . ALA B 1 411 ? -0.04 -1.84 -6.957 1 98.81 411 ALA B O 1
ATOM 6582 N N . THR B 1 412 ? 1.835 -3.02 -6.625 1 98.56 412 THR B N 1
ATOM 6583 C CA . THR B 1 412 ? 1.125 -4.273 -6.402 1 98.56 412 THR B CA 1
ATOM 6584 C C . THR B 1 412 ? 0.324 -4.223 -5.105 1 98.56 412 THR B C 1
ATOM 6586 O O . THR B 1 412 ? -0.696 -4.898 -4.969 1 98.56 412 THR B O 1
ATOM 6589 N N . GLU B 1 413 ? 0.739 -3.395 -4.109 1 98.5 413 GLU B N 1
ATOM 6590 C CA . GLU B 1 413 ? -0.048 -3.164 -2.902 1 98.5 413 GLU B CA 1
ATOM 6591 C C . GLU B 1 413 ? -1.173 -2.166 -3.158 1 98.5 413 GLU B C 1
ATOM 6593 O O . GLU B 1 413 ? -2.299 -2.361 -2.697 1 98.5 413 GLU B O 1
ATOM 6598 N N . LEU B 1 414 ? -0.837 -1.146 -3.941 1 98.56 414 LEU B N 1
ATOM 6599 C CA . LEU B 1 414 ? -1.751 -0.035 -4.18 1 98.56 414 LEU B CA 1
ATOM 6600 C C . LEU B 1 414 ? -2.951 -0.484 -5.004 1 98.56 414 LEU B C 1
ATOM 6602 O O . LEU B 1 414 ? -4.051 0.056 -4.855 1 98.56 414 LEU B O 1
ATOM 6606 N N . ILE B 1 415 ? -2.779 -1.491 -5.816 1 98.62 415 ILE B N 1
ATOM 6607 C CA . ILE B 1 415 ? -3.803 -1.866 -6.785 1 98.62 415 ILE B CA 1
ATOM 6608 C C . ILE B 1 415 ? -5.02 -2.438 -6.059 1 98.62 415 ILE B C 1
ATOM 6610 O O . ILE B 1 415 ? -6.094 -2.576 -6.648 1 98.62 415 ILE B O 1
ATOM 6614 N N . GLY B 1 416 ? -4.816 -2.854 -4.754 1 98.25 416 GLY B N 1
ATOM 6615 C CA . GLY B 1 416 ? -5.969 -3.271 -3.969 1 98.25 416 GLY B CA 1
ATOM 6616 C C . GLY B 1 416 ? -7.082 -2.244 -3.949 1 98.25 416 GLY B C 1
ATOM 6617 O O . GLY B 1 416 ? -8.266 -2.598 -4.012 1 98.25 416 GLY B O 1
ATOM 6618 N N . GLN B 1 417 ? -6.73 -0.96 -3.842 1 97.94 417 GLN B N 1
ATOM 6619 C CA . GLN B 1 417 ? -7.707 0.122 -3.912 1 97.94 417 GLN B CA 1
ATOM 6620 C C . GLN B 1 417 ? -8.414 0.139 -5.266 1 97.94 417 GLN B C 1
ATOM 6622 O O . GLN B 1 417 ? -9.641 0.266 -5.328 1 97.94 417 GLN B O 1
ATOM 6627 N N . GLY B 1 418 ? -7.594 0.031 -6.328 1 98.19 418 GLY B N 1
ATOM 6628 C CA . GLY B 1 418 ? -8.18 -0.022 -7.656 1 98.19 418 GLY B CA 1
ATOM 6629 C C . GLY B 1 418 ? -9.133 -1.188 -7.844 1 98.19 418 GLY B C 1
ATOM 6630 O O . GLY B 1 418 ? -10.18 -1.042 -8.469 1 98.19 418 GLY B O 1
ATOM 6631 N N . THR B 1 419 ? -8.719 -2.344 -7.309 1 98.38 419 THR B N 1
ATOM 6632 C CA . THR B 1 419 ? -9.531 -3.547 -7.434 1 98.38 419 THR B CA 1
ATOM 6633 C C . THR B 1 419 ? -10.883 -3.355 -6.754 1 98.38 419 THR B C 1
ATOM 6635 O O . THR B 1 419 ? -11.914 -3.781 -7.281 1 98.38 419 THR B O 1
ATOM 6638 N N . LEU B 1 420 ? -10.914 -2.676 -5.602 1 97.81 420 LEU B N 1
ATOM 6639 C CA . LEU B 1 420 ? -12.164 -2.387 -4.906 1 97.81 420 LEU B CA 1
ATOM 6640 C C . LEU B 1 420 ? -13.047 -1.463 -5.738 1 97.81 420 LEU B C 1
ATOM 6642 O O . LEU B 1 420 ? -14.266 -1.644 -5.793 1 97.81 420 LEU B O 1
ATOM 6646 N N . ILE B 1 421 ? -12.445 -0.462 -6.348 1 98 421 ILE B N 1
ATOM 6647 C CA . ILE B 1 421 ? -13.156 0.517 -7.16 1 98 421 ILE B CA 1
ATOM 6648 C C . ILE B 1 421 ? -13.859 -0.188 -8.312 1 98 421 ILE B C 1
ATOM 6650 O O . ILE B 1 421 ? -15.047 0.041 -8.562 1 98 421 ILE B O 1
ATOM 6654 N N . ILE B 1 422 ? -13.133 -1.115 -9.039 1 97.88 422 ILE B N 1
ATOM 6655 C CA . ILE B 1 422 ? -13.688 -1.846 -10.172 1 97.88 422 ILE B CA 1
ATOM 6656 C C . ILE B 1 422 ? -14.742 -2.838 -9.68 1 97.88 422 ILE B C 1
ATOM 6658 O O . ILE B 1 422 ? -15.82 -2.951 -10.266 1 97.88 422 ILE B O 1
ATOM 6662 N N . HIS B 1 423 ? -14.445 -3.557 -8.578 1 97 423 HIS B N 1
ATOM 6663 C CA . HIS B 1 423 ? -15.359 -4.535 -8 1 97 423 HIS B CA 1
ATOM 6664 C C . HIS B 1 423 ? -16.688 -3.891 -7.605 1 97 423 HIS B C 1
ATOM 6666 O O . HIS B 1 423 ? -17.75 -4.477 -7.809 1 97 423 HIS B O 1
ATOM 6672 N N . GLY B 1 424 ? -16.578 -2.658 -7.004 1 95.19 424 GLY B N 1
ATOM 6673 C CA . GLY B 1 424 ? -17.75 -1.944 -6.547 1 95.19 424 GLY B CA 1
ATOM 6674 C C . GLY B 1 424 ? -18.422 -1.124 -7.637 1 95.19 424 GLY B C 1
ATOM 6675 O O . GLY B 1 424 ? -19.391 -0.421 -7.387 1 95.19 424 GLY B O 1
ATOM 6676 N N . GLU B 1 425 ? -17.953 -1.186 -8.875 1 95.38 425 GLU B N 1
ATOM 6677 C CA . GLU B 1 425 ? -18.469 -0.418 -10 1 95.38 425 GLU B CA 1
ATOM 6678 C C . GLU B 1 425 ? -18.594 1.061 -9.648 1 95.38 425 GLU B C 1
ATOM 6680 O O . GLU B 1 425 ? -19.656 1.665 -9.883 1 95.38 425 GLU B O 1
ATOM 6685 N N . MET B 1 426 ? -17.578 1.592 -9.039 1 95.75 426 MET B N 1
ATOM 6686 C CA . MET B 1 426 ? -17.625 2.979 -8.586 1 95.75 426 MET B CA 1
ATOM 6687 C C . MET B 1 426 ? -17.453 3.941 -9.75 1 95.75 426 MET B C 1
ATOM 6689 O O . MET B 1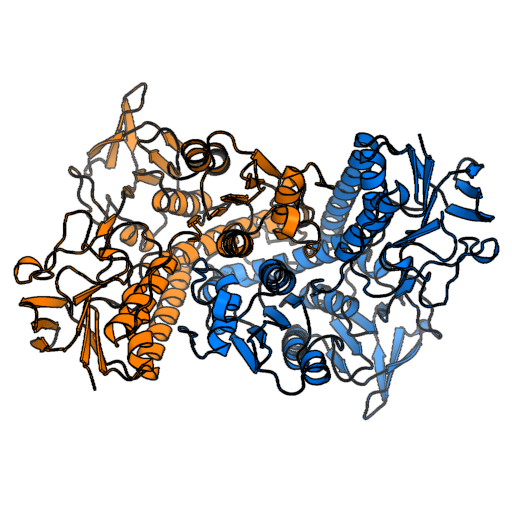 426 ? -16.828 3.594 -10.758 1 95.75 426 MET B O 1
ATOM 6693 N N . THR B 1 427 ? -18.031 5.137 -9.594 1 96.94 427 THR B N 1
ATOM 6694 C CA . THR B 1 427 ? -17.891 6.207 -10.57 1 96.94 427 THR B CA 1
ATOM 6695 C C . THR B 1 427 ? -16.984 7.316 -10.047 1 96.94 427 THR B C 1
ATOM 6697 O O . THR B 1 427 ? -16.688 7.355 -8.852 1 96.94 427 THR B O 1
ATOM 6700 N N . VAL B 1 428 ? -16.531 8.172 -10.938 1 96.19 428 VAL B N 1
ATOM 6701 C CA . VAL B 1 428 ? -15.711 9.312 -10.555 1 96.19 428 VAL B CA 1
ATOM 6702 C C . VAL B 1 428 ? -16.453 10.156 -9.523 1 96.19 428 VAL B C 1
ATOM 6704 O O . VAL B 1 428 ? -15.883 10.578 -8.516 1 96.19 428 VAL B O 1
ATOM 6707 N N . ASP B 1 429 ? -17.75 10.336 -9.625 1 93.44 429 ASP B N 1
ATOM 6708 C CA . ASP B 1 429 ? -18.578 11.18 -8.766 1 93.44 429 ASP B CA 1
ATOM 6709 C C . ASP B 1 429 ? -18.672 10.602 -7.355 1 93.44 429 ASP B C 1
ATOM 6711 O O . ASP B 1 429 ? -18.688 11.344 -6.371 1 93.44 429 ASP B O 1
ATOM 6715 N N . THR B 1 430 ? -18.719 9.289 -7.344 1 92.88 430 THR B N 1
ATOM 6716 C CA . THR B 1 430 ? -18.859 8.648 -6.043 1 92.88 430 THR B CA 1
ATOM 6717 C C . THR B 1 430 ? -17.578 8.82 -5.215 1 92.88 430 THR B C 1
ATOM 6719 O O . THR B 1 430 ? -17.609 8.641 -3.994 1 92.88 430 THR B O 1
ATOM 6722 N N . LEU B 1 431 ? -16.516 9.188 -5.867 1 94.5 431 LEU B N 1
ATOM 6723 C CA . LEU B 1 431 ? -15.242 9.305 -5.164 1 94.5 431 LEU B CA 1
ATOM 6724 C C . LEU B 1 431 ? -14.867 10.773 -4.961 1 94.5 431 LEU B C 1
ATOM 6726 O O . LEU B 1 431 ? -13.781 11.078 -4.465 1 94.5 431 LEU B O 1
ATOM 6730 N N . ASP B 1 432 ? -15.781 11.633 -5.258 1 88.94 432 ASP B N 1
ATOM 6731 C CA . ASP B 1 432 ? -15.516 13.07 -5.191 1 88.94 432 ASP B CA 1
ATOM 6732 C C . ASP B 1 432 ? -15.188 13.5 -3.766 1 88.94 432 ASP B C 1
ATOM 6734 O O . ASP B 1 432 ? -14.336 14.367 -3.557 1 88.94 432 ASP B O 1
ATOM 6738 N N . ASP B 1 433 ? -15.875 12.914 -2.783 1 91.69 433 ASP B N 1
ATOM 6739 C CA . ASP B 1 433 ? -15.688 13.312 -1.393 1 91.69 433 ASP B CA 1
ATOM 6740 C C . ASP B 1 433 ? -14.836 12.297 -0.637 1 91.69 433 ASP B C 1
ATOM 6742 O O . ASP B 1 433 ? -14.875 12.242 0.594 1 91.69 433 ASP B O 1
ATOM 6746 N N . PHE B 1 434 ? -14.219 11.438 -1.461 1 95.31 434 PHE B N 1
ATOM 6747 C CA . PHE B 1 434 ? -13.297 10.492 -0.852 1 95.31 434 PHE B CA 1
ATOM 6748 C C . PHE B 1 434 ? -12.078 11.203 -0.282 1 95.31 434 PHE B C 1
ATOM 6750 O O . PHE B 1 434 ? -11.539 12.125 -0.907 1 95.31 434 PHE B O 1
ATOM 6757 N N . ILE B 1 435 ? -11.648 10.875 0.936 1 97.31 435 ILE B N 1
ATOM 6758 C CA . ILE B 1 435 ? -10.5 11.492 1.59 1 97.31 435 ILE B CA 1
ATOM 6759 C C . ILE B 1 435 ? -9.359 10.484 1.688 1 97.31 435 ILE B C 1
ATOM 6761 O O . ILE B 1 435 ? -9.422 9.539 2.484 1 97.31 435 ILE B O 1
ATOM 6765 N N . ALA B 1 436 ? -8.359 10.594 0.884 1 97.06 436 ALA B N 1
ATOM 6766 C CA . ALA B 1 436 ? -7.176 9.742 0.941 1 97.06 436 ALA B CA 1
ATOM 6767 C C . ALA B 1 436 ? -6.223 10.195 2.043 1 97.06 436 ALA B C 1
ATOM 6769 O O . ALA B 1 436 ? -6.02 11.398 2.238 1 97.06 436 ALA B O 1
ATOM 6770 N N . ALA B 1 437 ? -5.629 9.227 2.695 1 97.69 437 ALA B N 1
ATOM 6771 C CA . ALA B 1 437 ? -4.656 9.547 3.734 1 97.69 437 ALA B CA 1
ATOM 6772 C C . ALA B 1 437 ? -3.455 10.281 3.152 1 97.69 437 ALA B C 1
ATOM 6774 O O . ALA B 1 437 ? -3.031 10 2.027 1 97.69 437 ALA B O 1
ATOM 6775 N N . HIS B 1 438 ? -2.891 11.211 3.906 1 97.44 438 HIS B N 1
ATOM 6776 C CA . HIS B 1 438 ? -1.716 11.984 3.512 1 97.44 438 HIS B CA 1
ATOM 6777 C C . HIS B 1 438 ? -0.657 11.969 4.609 1 97.44 438 HIS B C 1
ATOM 6779 O O . HIS B 1 438 ? -0.977 12.141 5.789 1 97.44 438 HIS B O 1
ATOM 6785 N N . PRO B 1 439 ? 0.606 11.812 4.328 1 97.75 439 PRO B N 1
ATOM 6786 C CA . PRO B 1 439 ? 1.096 11.5 2.982 1 97.75 439 PRO B CA 1
ATOM 6787 C C . PRO B 1 439 ? 1.15 10 2.707 1 97.75 439 PRO B C 1
ATOM 6789 O O . PRO B 1 439 ? 1.623 9.234 3.549 1 97.75 439 PRO B O 1
ATOM 6792 N N . THR B 1 440 ? 0.66 9.578 1.609 1 98.38 440 THR B N 1
ATOM 6793 C CA . THR B 1 440 ? 0.753 8.188 1.16 1 98.38 440 THR B CA 1
ATOM 6794 C C . THR B 1 440 ? 0.987 8.125 -0.346 1 98.38 440 THR B C 1
ATOM 6796 O O . THR B 1 440 ? 0.729 9.094 -1.062 1 98.38 440 THR B O 1
ATOM 6799 N N . LEU B 1 441 ? 1.479 7.012 -0.849 1 98.56 441 LEU B N 1
ATOM 6800 C CA . LEU B 1 441 ? 1.51 6.738 -2.281 1 98.56 441 LEU B CA 1
ATOM 6801 C C . LEU B 1 441 ? 0.098 6.582 -2.836 1 98.56 441 LEU B C 1
ATOM 6803 O O . LEU B 1 441 ? -0.187 7.02 -3.955 1 98.56 441 LEU B O 1
ATOM 6807 N N . ALA B 1 442 ? -0.784 6.027 -2.053 1 97.75 442 ALA B N 1
ATOM 6808 C CA . ALA B 1 442 ? -2.143 5.668 -2.449 1 97.75 442 ALA B CA 1
ATOM 6809 C C . ALA B 1 442 ? -2.936 6.902 -2.865 1 97.75 442 ALA B C 1
ATOM 6811 O O . ALA B 1 442 ? -3.879 6.805 -3.656 1 97.75 442 ALA B O 1
ATOM 6812 N N . GLU B 1 443 ? -2.58 8.062 -2.312 1 96.25 443 GLU B N 1
ATOM 6813 C CA . GLU B 1 443 ? -3.311 9.273 -2.674 1 96.25 443 GLU B CA 1
ATOM 6814 C C . GLU B 1 443 ? -3.162 9.586 -4.16 1 96.25 443 GLU B C 1
ATOM 6816 O O . GLU B 1 443 ? -4 10.273 -4.742 1 96.25 443 GLU B O 1
ATOM 6821 N N . ALA B 1 444 ? -2.123 8.945 -4.855 1 98 444 ALA B N 1
ATOM 6822 C CA . ALA B 1 444 ? -1.924 9.117 -6.293 1 98 444 ALA B CA 1
ATOM 6823 C C . ALA B 1 444 ? -3.1 8.555 -7.082 1 98 444 ALA B C 1
ATOM 6825 O O . ALA B 1 444 ? -3.457 9.078 -8.141 1 98 444 ALA B O 1
ATOM 6826 N N . ILE B 1 445 ? -3.709 7.473 -6.59 1 98.38 445 ILE B N 1
ATOM 6827 C CA . ILE B 1 445 ? -4.867 6.875 -7.246 1 98.38 445 ILE B CA 1
ATOM 6828 C C . ILE B 1 445 ? -6.031 7.867 -7.238 1 98.38 445 ILE B C 1
ATOM 6830 O O . ILE B 1 445 ? -6.66 8.102 -8.273 1 98.38 445 ILE B O 1
ATOM 6834 N N . HIS B 1 446 ? -6.246 8.461 -6.066 1 96.81 446 HIS B N 1
ATOM 6835 C CA . HIS B 1 446 ? -7.336 9.422 -5.93 1 96.81 446 HIS B CA 1
ATOM 6836 C C . HIS B 1 446 ? -7.117 10.641 -6.82 1 96.81 446 HIS B C 1
ATOM 6838 O O . HIS B 1 446 ? -8.047 11.117 -7.469 1 96.81 446 HIS B O 1
ATOM 6844 N N . GLU B 1 447 ? -5.875 11.148 -6.812 1 97.06 447 GLU B N 1
ATOM 6845 C CA . GLU B 1 447 ? -5.551 12.305 -7.641 1 97.06 447 GLU B CA 1
ATOM 6846 C C . GLU B 1 447 ? -5.746 11.992 -9.125 1 97.06 447 GLU B C 1
ATOM 6848 O O . GLU B 1 447 ? -6.211 12.844 -9.883 1 97.06 447 GLU B O 1
ATOM 6853 N N . ALA B 1 448 ? -5.402 10.766 -9.547 1 98.06 448 ALA B N 1
ATOM 6854 C CA . ALA B 1 448 ? -5.609 10.367 -10.938 1 98.06 448 ALA B CA 1
ATOM 6855 C C . ALA B 1 448 ? -7.098 10.336 -11.281 1 98.06 448 ALA B C 1
ATOM 6857 O O . ALA B 1 448 ? -7.496 10.75 -12.375 1 98.06 448 ALA B O 1
ATOM 6858 N N . ILE B 1 449 ? -7.906 9.852 -10.391 1 97.38 449 ILE B N 1
ATOM 6859 C CA . ILE B 1 449 ? -9.344 9.781 -10.602 1 97.38 449 ILE B CA 1
ATOM 6860 C C . ILE B 1 449 ? -9.922 11.195 -10.695 1 97.38 449 ILE B C 1
ATOM 6862 O O . ILE B 1 449 ? -10.719 11.492 -11.586 1 97.38 449 ILE B O 1
ATOM 6866 N N . ARG B 1 450 ? -9.477 12.117 -9.773 1 94.44 450 ARG B N 1
ATOM 6867 C CA . ARG B 1 450 ? -9.953 13.492 -9.766 1 94.44 450 ARG B CA 1
ATOM 6868 C C . ARG B 1 450 ? -9.555 14.227 -11.039 1 94.44 450 ARG B C 1
ATOM 6870 O O . ARG B 1 450 ? -10.266 15.117 -11.5 1 94.44 450 ARG B O 1
ATOM 6877 N N . ALA B 1 451 ? -8.445 13.836 -11.578 1 93.56 451 ALA B N 1
ATOM 6878 C CA . ALA B 1 451 ? -7.949 14.469 -12.797 1 93.56 451 ALA B CA 1
ATOM 6879 C C . ALA B 1 451 ? -8.906 14.234 -13.961 1 93.56 451 ALA B C 1
ATOM 6881 O O . ALA B 1 451 ? -8.891 14.977 -14.945 1 93.56 451 ALA B O 1
ATOM 6882 N N . ALA B 1 452 ? -9.742 13.195 -13.875 1 89.12 452 ALA B N 1
ATOM 6883 C CA . ALA B 1 452 ? -10.727 12.906 -14.922 1 89.12 452 ALA B CA 1
ATOM 6884 C C . ALA B 1 452 ? -11.727 14.055 -15.07 1 89.12 452 ALA B C 1
ATOM 6886 O O . ALA B 1 452 ? -12.242 14.297 -16.156 1 89.12 452 ALA B O 1
ATOM 6887 N N . GLU B 1 453 ? -11.914 14.789 -13.992 1 86.75 453 GLU B N 1
ATOM 6888 C CA . GLU B 1 453 ? -12.836 15.93 -14.008 1 86.75 453 GLU B CA 1
ATOM 6889 C C . GLU B 1 453 ? -12.07 17.25 -13.93 1 86.75 453 GLU B C 1
ATOM 6891 O O . GLU B 1 453 ? -12.664 18.297 -13.672 1 86.75 453 GLU B O 1
ATOM 6896 N N . GLY B 1 454 ? -10.734 17.125 -14.039 1 83.06 454 GLY B N 1
ATOM 6897 C CA . GLY B 1 454 ? -9.922 18.312 -13.93 1 83.06 454 GLY B CA 1
ATOM 6898 C C . GLY B 1 454 ? -9.82 18.844 -12.5 1 83.06 454 GLY B C 1
ATOM 6899 O O . GLY B 1 454 ? -9.523 20.016 -12.289 1 83.06 454 GLY B O 1
ATOM 6900 N N . ALA B 1 455 ? -10.078 18 -11.562 1 80.81 455 ALA B N 1
ATOM 6901 C CA . ALA B 1 455 ? -10.195 18.453 -10.18 1 80.81 455 ALA B CA 1
ATOM 6902 C C . ALA B 1 455 ? -8.945 18.078 -9.375 1 80.81 455 ALA B C 1
ATOM 6904 O O . ALA B 1 455 ? -8.891 18.297 -8.164 1 80.81 455 ALA B O 1
ATOM 6905 N N . ALA B 1 456 ? -7.953 17.562 -9.984 1 85.12 456 ALA B N 1
ATOM 6906 C CA . ALA B 1 456 ? -6.715 17.281 -9.266 1 85.12 456 ALA B CA 1
ATOM 6907 C C . ALA B 1 456 ? -6.043 18.562 -8.805 1 85.12 456 ALA B C 1
ATOM 6909 O O . ALA B 1 456 ? -5.824 19.484 -9.602 1 85.12 456 ALA B O 1
ATOM 6910 N N . VAL B 1 457 ? -5.668 18.594 -7.559 1 83.19 457 VAL B N 1
ATOM 6911 C CA . VAL B 1 457 ? -5.18 19.844 -6.984 1 83.19 457 VAL B CA 1
ATOM 6912 C C . VAL B 1 457 ? -3.658 19.891 -7.066 1 83.19 457 VAL B C 1
ATOM 6914 O O . VAL B 1 457 ? -3.068 20.969 -7.176 1 83.19 457 VAL B O 1
ATOM 6917 N N . HIS B 1 458 ? -3.029 18.797 -7.082 1 84.06 458 HIS B N 1
ATOM 6918 C CA . HIS B 1 458 ? -1.585 18.781 -6.879 1 84.06 458 HIS B CA 1
ATOM 6919 C C . HIS B 1 458 ? -0.849 18.484 -8.18 1 84.06 458 HIS B C 1
ATOM 6921 O O . HIS B 1 458 ? 0.167 17.781 -8.188 1 84.06 458 HIS B O 1
ATOM 6927 N N . ILE B 1 459 ? -1.43 18.766 -9.25 1 80.56 459 ILE B N 1
ATOM 6928 C CA . ILE B 1 459 ? -0.746 18.688 -10.539 1 80.56 459 ILE B CA 1
ATOM 6929 C C . ILE B 1 459 ? -1.104 19.906 -11.391 1 80.56 459 ILE B C 1
ATOM 6931 O O . ILE B 1 459 ? -2.18 20.484 -11.234 1 80.56 459 ILE B O 1
#

Foldseek 3Di:
DFEEEEEAQALLGLLLQLLQLVVPYAYEYEHQDFHHPCCLQQRVQLLVLLLVLLVVLVCVVCVVVVPDDDDPDDDADDVQVSLVSSVVRSVVVSVVSVVSCVVSVHHYHHFHWADLEPFKIWTQHPVGIDIDGGQFYEYEHAWFADADPVDGAPLFAEDESRSLSPDPDQFQEEEEEALAQSSLSSLQSNLSNNHQYEYEELAQFRRPVADPVLRVLSVVVSVVSRYHYAYNKAWDDQDPVQQKTWMDHPVGIDIDHGSHYYYHHDIWADPPPRNCVNYPFDADRQATDAAQLQATPSRRYGYFAPRRHDDHDSVLSSQSSSSPSQVNNPDDDGRDDQLDKDWRPHVQTKIKTFDHPVRCCVVQPDKFKFKFFQLLAPVCVVVVWGGWIKMWIFRDPQQFTGMIMTGTHPRVVLCVVVSVSRVVRHGLVNCPPPDDDPRDSNVRNNLRSCVSVPRRDRD/DFEEEEEAQALLGLLLQLLQLVVPYAYEYEHQDFHHPCCLQQRVQLLVLLLVLLVVLVCVVCVVVVPDDDDPDDDADDVQVSLVSSVVRSVVVSVVSVVSCVVSVHHYHHFHWADLAAFKIWTQHPVGIDIDGGQFYEYEHAWFADADPVDDAPLFAEAESRSLSPDPDQFQEEEEEALAQSSLSSLQSNLSNNHQYEYEELAQFRRPVADPVLRVLSVVVSVVSRYHYAYNKAWDDQDPVQQKTWMDHPVGIDIDHGSHYYYHHDIWADPPPRNCVNYPFDADRQATDAAQLQATPSRRYGYFAPRRHDDHDSVLSSQSSSSPSQVNNPDDDGRDDQLDKDWRPHVQTKIKTFDHPVRCCVVQPDKFKFKFFQLLAPVCVVVVWGGWIKMWIFHDPQQFTGMIMTGTHPRVVLCVVVSVSRVVRHGLVNCPPPDDDPRDSNVRNNLRSCVSVPRRDRD

Solvent-accessible surface area (backbone atoms only — not comparable to full-atom values): 45343 Å² total; per-residue (Å²): 121,58,33,34,37,30,40,22,31,17,49,12,23,46,38,14,45,51,44,22,26,75,72,61,34,44,33,40,40,30,22,69,69,68,63,38,28,55,44,40,70,53,34,56,48,38,52,51,31,48,40,49,28,31,48,49,50,53,49,53,73,47,29,58,70,41,13,30,43,68,38,83,64,69,70,45,76,37,55,64,45,32,50,49,41,27,50,51,53,36,50,54,51,38,51,48,52,53,50,51,36,55,75,55,66,42,45,74,42,66,21,48,61,25,32,69,32,84,57,34,33,40,32,46,35,96,88,43,78,48,77,48,74,45,72,28,36,36,44,15,56,24,57,41,78,45,63,51,92,92,50,63,67,71,70,69,46,35,19,40,67,54,45,64,73,64,54,85,58,82,55,72,22,34,34,28,39,21,30,37,65,68,26,44,32,50,47,42,31,40,24,66,66,69,23,44,32,34,36,34,13,62,47,81,45,52,36,72,91,51,45,65,76,58,34,47,55,43,52,52,43,40,40,74,54,56,34,44,76,37,50,38,14,43,81,74,44,77,38,78,90,75,34,34,38,32,32,38,43,85,85,44,77,45,78,48,74,36,70,28,33,37,44,36,73,49,67,38,33,49,63,77,79,35,34,49,88,45,34,72,52,49,66,56,87,60,17,42,51,56,52,61,43,18,36,34,69,33,86,54,35,28,41,22,28,29,21,41,23,83,80,76,43,61,38,56,12,32,52,32,7,37,24,30,16,38,30,70,71,72,48,84,46,67,58,76,73,71,36,52,51,45,68,39,79,38,69,56,16,32,15,34,24,51,42,44,68,68,55,40,35,74,73,60,50,73,63,44,78,19,56,29,50,28,72,61,31,69,36,20,54,64,69,69,43,35,58,51,33,27,38,31,34,26,39,72,86,79,31,36,45,51,16,36,39,28,29,14,74,62,14,54,51,49,38,51,41,48,26,49,39,45,65,65,62,37,31,54,73,76,48,65,77,60,48,54,47,69,82,29,65,51,34,39,54,55,40,7,50,32,34,66,76,68,61,35,81,73,110,121,58,34,35,37,30,40,22,31,16,48,13,22,45,37,14,44,52,44,24,25,76,72,62,34,44,33,39,39,31,20,68,68,69,63,38,27,55,44,40,69,52,34,55,50,38,52,51,31,48,39,47,29,32,49,49,49,53,47,54,73,47,28,58,70,40,14,28,43,69,37,83,66,70,70,44,77,37,56,65,46,32,51,48,42,28,49,52,53,35,50,53,51,38,52,49,52,52,48,50,35,56,76,54,66,42,46,75,43,66,22,48,60,24,33,69,32,85,59,33,33,40,31,45,35,96,90,42,77,45,77,48,74,45,71,27,36,36,43,15,56,24,55,43,78,45,63,51,93,90,51,63,67,69,68,69,45,37,19,40,67,54,45,63,74,64,53,84,59,81,54,72,23,35,34,28,39,21,29,37,66,68,24,43,32,50,47,42,31,40,25,67,67,70,23,44,33,34,34,35,12,62,46,83,44,50,37,73,90,50,46,64,74,58,35,47,55,41,51,53,43,40,42,73,53,57,34,45,77,38,50,38,14,44,81,74,44,76,38,77,90,76,32,33,37,33,33,39,42,86,86,46,76,46,78,48,72,36,70,27,33,37,45,36,72,49,67,38,33,49,60,77,78,35,33,48,87,45,34,71,53,48,66,56,86,60,16,40,50,58,52,61,43,19,35,33,72,33,85,54,35,29,42,22,28,28,21,40,22,83,79,74,42,61,38,56,11,32,52,31,6,36,24,30,16,38,30,72,71,72,48,85,45,65,57,76,70,71,34,51,49,46,68,39,78,39,69,55,15,33,15,35,26,51,43,43,66,68,55,41,35,73,73,60,49,72,64,44,78,19,54,30,50,28,70,63,33,69,36,21,55,65,69,69,43,35,57,51,32,27,39,33,34,27,38,71,88,78,31,37,45,50,16,36,39,29,30,14,74,60,14,53,49,48,38,50,40,49,26,49,40,46,64,65,63,36,31,54,74,76,47,66,76,59,49,52,48,68,80,30,64,51,35,38,55,55,40,6,50,34,33,65,74,68,61,34,80,73,110

Organism: Aneurinibacillus migulanus (NCBI:txid47500)

InterPro domains:
  IPR001100 Pyridine nucleotide-disulphide oxidoreductase, class I [PIRSF000350] (3-447)
  IPR004099 Pyridine nucleotide-disulphide oxidoreductase, dimerisation domain [PF02852] (340-448)
  IPR006258 Dihydrolipoamide dehydrogenase [TIGR01350] (4-459)
  IPR012999 Pyridine nucleotide-disulphide oxidoreductase, class I, active site [PS00076] (36-46)
  IPR016156 FAD/NAD-linked reductase, dimerisation domain superfamily [G3DSA:3.30.390.30] (339-459)
  IPR016156 FAD/NAD-linked reductase, dimerisation domain superfamily [SSF55424] (338-458)
  IPR023753 FAD/NAD(P)-binding domain [PF07992] (3-321)
  IPR036188 FAD/NAD(P)-binding domain superfamily [G3DSA:3.50.50.60] (6-326)
  IPR036188 FAD/NAD(P)-binding domain superfamily [G3DSA:3.50.50.60] (146-265)
  IPR036188 FAD/NAD(P)-binding domain superfamily [SSF51905] (4-367)
  IPR050151 Class-I pyridine nucleotide-disulfide oxidoreductase [PTHR22912] (4-451)

Nearest PDB structures (foldseek):
  1ebd-assembly1_B  TM=9.613E-01  e=6.292E-56  Geobacillus stearothermophilus
  6cmz-assembly1_B  TM=9.536E-01  e=1.390E-51  Burkholderia cenocepacia J2315
  2eq7-assembly1_B  TM=9.441E-01  e=1.164E-51  Thermus thermophilus HB8
  4k7z-assembly1_A-2  TM=9.190E-01  e=2.911E-46  Pseudomonas aeruginosa
  1zx9-assembly1_A-2  TM=9.152E-01  e=3.914E-46  Pseudomonas aeruginosa

Radius of gyration: 29.7 Å; Cα contacts (8 Å, |Δi|>4): 2291; chains: 2; bounding box: 62×97×82 Å